Protein 2Y1E (pdb70)

B-factor: mean 16.72, std 7.5, range [6.02, 51.51]

Structure (mmCIF, N/CA/C/O backbone):
data_2Y1E
#
_entry.id   2Y1E
#
_cell.length_a   67.487
_cell.length_b   64.754
_cell.length_c   86.005
_cell.angle_alpha   90.00
_cell.angle_beta   101.97
_cell.angle_gamma   90.00
#
_symmetry.space_group_name_H-M   'P 1 21 1'
#
loop_
_entity.id
_entity.type
_entity.pdbx_description
1 polymer '1-DEOXY-D-XYLULOSE 5-PHOSPHATE REDUCTOISOMERASE'
2 non-polymer 'MANGANESE (II) ION'
3 non-polymer 'SULFATE ION'
4 water water
#
loop_
_atom_site.group_PDB
_atom_site.id
_atom_site.type_symbol
_atom_site.label_atom_id
_atom_site.label_alt_id
_atom_site.label_comp_id
_atom_site.label_asym_id
_atom_site.label_entity_id
_atom_site.label_seq_id
_atom_site.pdbx_PDB_ins_code
_atom_site.Cartn_x
_atom_site.Cartn_y
_atom_site.Cartn_z
_atom_site.occupancy
_atom_site.B_iso_or_equiv
_atom_site.auth_seq_id
_atom_site.auth_comp_id
_atom_site.auth_asym_id
_atom_site.auth_atom_id
_atom_site.pdbx_PDB_model_num
ATOM 1 N N . GLY A 1 20 ? 11.927 30.058 10.313 1.00 26.13 11 GLY A N 1
ATOM 2 C CA . GLY A 1 20 ? 13.157 29.499 9.680 1.00 25.60 11 GLY A CA 1
ATOM 3 C C . GLY A 1 20 ? 12.973 28.071 9.193 1.00 25.26 11 GLY A C 1
ATOM 4 O O . GLY A 1 20 ? 13.564 27.135 9.739 1.00 25.64 11 GLY A O 1
ATOM 5 N N . ARG A 1 21 ? 12.153 27.909 8.158 1.00 24.52 12 ARG A N 1
ATOM 6 C CA . ARG A 1 21 ? 11.870 26.598 7.573 1.00 23.59 12 ARG A CA 1
ATOM 7 C C . ARG A 1 21 ? 13.074 26.099 6.784 1.00 22.41 12 ARG A C 1
ATOM 8 O O . ARG A 1 21 ? 13.812 26.895 6.193 1.00 22.55 12 ARG A O 1
ATOM 16 N N . LEU A 1 22 ? 13.277 24.785 6.778 1.00 20.47 13 LEU A N 1
ATOM 17 C CA . LEU A 1 22 ? 14.296 24.190 5.919 1.00 19.03 13 LEU A CA 1
ATOM 18 C C . LEU A 1 22 ? 13.817 24.169 4.467 1.00 17.93 13 LEU A C 1
ATOM 19 O O . LEU A 1 22 ? 12.715 23.699 4.174 1.00 17.90 13 LEU A O 1
ATOM 24 N N . ARG A 1 23 ? 14.644 24.704 3.574 1.00 16.98 14 ARG A N 1
ATOM 25 C CA . ARG A 1 23 ? 14.355 24.715 2.142 1.00 15.89 14 ARG A CA 1
ATOM 26 C C . ARG A 1 23 ? 14.798 23.387 1.534 1.00 14.96 14 ARG A C 1
ATOM 27 O O . ARG A 1 23 ? 15.971 23.027 1.625 1.00 14.65 14 ARG A O 1
ATOM 35 N N . VAL A 1 24 ? 13.858 22.682 0.910 1.00 13.75 15 VAL A N 1
ATOM 36 C CA . VAL A 1 24 ? 14.087 21.316 0.427 1.00 13.08 15 VAL A CA 1
ATOM 37 C C . VAL A 1 24 ? 13.928 21.207 -1.091 1.00 12.69 15 VAL A C 1
ATOM 38 O O . VAL A 1 24 ? 12.903 21.608 -1.648 1.00 12.33 15 VAL A O 1
ATOM 42 N N . VAL A 1 25 ? 14.944 20.658 -1.753 1.00 11.68 16 VAL A N 1
ATOM 43 C CA . VAL A 1 25 ? 14.838 20.306 -3.168 1.00 11.42 16 VAL A CA 1
ATOM 44 C C . VAL A 1 25 ? 14.515 18.820 -3.230 1.00 11.41 16 VAL A C 1
ATOM 45 O O . VAL A 1 25 ? 15.224 18.017 -2.629 1.00 11.58 16 VAL A O 1
ATOM 49 N N . VAL A 1 26 ? 13.435 18.466 -3.924 1.00 11.19 17 VAL A N 1
ATOM 50 C CA . VAL A 1 26 ? 13.033 17.067 -4.071 1.00 11.45 17 VAL A CA 1
ATOM 51 C C . VAL A 1 26 ? 13.312 16.569 -5.492 1.00 11.56 17 VAL A C 1
ATOM 52 O O . VAL A 1 26 ? 12.676 17.010 -6.454 1.00 11.67 17 VAL A O 1
ATOM 56 N N . LEU A 1 27 ? 14.269 15.650 -5.607 1.00 11.51 18 LEU A N 1
ATOM 57 C CA . LEU A 1 27 ? 14.624 15.032 -6.884 1.00 11.73 18 LEU A CA 1
ATOM 58 C C . LEU A 1 27 ? 13.937 13.674 -7.003 1.00 11.90 18 LEU A C 1
ATOM 59 O O . LEU A 1 27 ? 14.024 12.846 -6.094 1.00 11.68 18 LEU A O 1
ATOM 64 N N . GLY A 1 28 ? 13.256 13.452 -8.126 1.00 12.42 19 GLY A N 1
ATOM 65 C CA . GLY A 1 28 ? 12.423 12.265 -8.308 1.00 13.18 19 GLY A CA 1
ATOM 66 C C . GLY A 1 28 ? 11.110 12.456 -7.568 1.00 13.86 19 GLY A C 1
ATOM 67 O O . GLY A 1 28 ? 10.668 11.579 -6.827 1.00 13.96 19 GLY A O 1
ATOM 68 N N . SER A 1 29 ? 10.490 13.617 -7.773 1.00 14.60 20 SER A N 1
ATOM 69 C CA . SER A 1 29 ? 9.334 14.035 -6.975 1.00 15.46 20 SER A CA 1
ATOM 70 C C . SER A 1 29 ? 8.063 13.222 -7.220 1.00 15.97 20 SER A C 1
ATOM 71 O O . SER A 1 29 ? 7.220 13.105 -6.331 1.00 16.39 20 SER A O 1
ATOM 74 N N . THR A 1 30 ? 7.938 12.652 -8.418 1.00 16.50 21 THR A N 1
ATOM 75 C CA . THR A 1 30 ? 6.704 11.977 -8.822 1.00 17.12 21 THR A CA 1
ATOM 76 C C . THR A 1 30 ? 6.675 10.483 -8.469 1.00 16.93 21 THR A C 1
ATOM 77 O O . THR A 1 30 ? 5.645 9.819 -8.648 1.00 17.41 21 THR A O 1
ATOM 81 N N . GLY A 1 31 ? 7.798 9.965 -7.965 1.00 16.88 22 GLY A N 1
ATOM 82 C CA . GLY A 1 31 ? 7.885 8.575 -7.517 1.00 16.63 22 GLY A CA 1
ATOM 83 C C . GLY A 1 31 ? 7.330 8.400 -6.112 1.00 16.40 22 GLY A C 1
ATOM 84 O O . GLY A 1 31 ? 6.861 9.358 -5.502 1.00 16.00 22 GLY A O 1
ATOM 85 N N . SER A 1 32 ? 7.389 7.173 -5.599 1.00 16.48 23 SER A N 1
ATOM 86 C CA . SER A 1 32 ? 6.820 6.846 -4.288 1.00 16.57 23 SER A CA 1
ATOM 87 C C . SER A 1 32 ? 7.453 7.632 -3.133 1.00 15.99 23 SER A C 1
ATOM 88 O O . SER A 1 32 ? 6.737 8.208 -2.306 1.00 15.84 23 SER A O 1
ATOM 91 N N . ILE A 1 33 ? 8.786 7.664 -3.083 1.00 15.24 24 ILE A N 1
ATOM 92 C CA . ILE A 1 33 ? 9.497 8.411 -2.038 1.00 14.69 24 ILE A CA 1
ATOM 93 C C . ILE A 1 33 ? 9.255 9.918 -2.178 1.00 14.41 24 ILE A C 1
ATOM 94 O O . ILE A 1 33 ? 8.987 10.607 -1.187 1.00 13.98 24 ILE A O 1
ATOM 99 N N . GLY A 1 34 ? 9.343 10.415 -3.412 1.00 14.23 25 GLY A N 1
ATOM 100 C CA . GLY A 1 34 ? 9.090 11.822 -3.711 1.00 14.47 25 GLY A CA 1
ATOM 101 C C . GLY A 1 34 ? 7.733 12.307 -3.240 1.00 14.59 25 GLY A C 1
ATOM 102 O O . GLY A 1 34 ? 7.632 13.354 -2.593 1.00 14.82 25 GLY A O 1
ATOM 103 N N . THR A 1 35 ? 6.687 11.547 -3.556 1.00 14.86 26 THR A N 1
ATOM 104 C CA . THR A 1 35 ? 5.328 11.939 -3.178 1.00 15.55 26 THR A CA 1
ATOM 105 C C . THR A 1 35 ? 5.146 11.885 -1.658 1.00 15.12 26 THR A C 1
ATOM 106 O O . THR A 1 35 ? 4.531 12.779 -1.066 1.00 15.06 26 THR A O 1
ATOM 110 N N . GLN A 1 36 ? 5.707 10.854 -1.032 1.00 15.14 27 GLN A N 1
ATOM 111 C CA . GLN A 1 36 ? 5.645 10.730 0.429 1.00 15.23 27 GLN A CA 1
ATOM 112 C C . GLN A 1 36 ? 6.375 11.877 1.119 1.00 14.55 27 GLN A C 1
ATOM 113 O O . GLN A 1 36 ? 5.905 12.398 2.134 1.00 14.41 27 GLN A O 1
ATOM 119 N N . ALA A 1 37 ? 7.516 12.277 0.556 1.00 14.07 28 ALA A N 1
ATOM 120 C CA . ALA A 1 37 ? 8.276 13.420 1.056 1.00 13.98 28 ALA A CA 1
ATOM 121 C C . ALA A 1 37 ? 7.466 14.709 0.983 1.00 14.29 28 ALA A C 1
ATOM 122 O O . ALA A 1 37 ? 7.446 15.488 1.933 1.00 13.96 28 ALA A O 1
ATOM 124 N N . LEU A 1 38 ? 6.799 14.930 -0.149 1.00 14.82 29 LEU A N 1
ATOM 125 C CA . LEU A 1 38 ? 5.969 16.125 -0.316 1.00 15.35 29 LEU A CA 1
ATOM 126 C C . LEU A 1 38 ? 4.816 16.147 0.682 1.00 15.49 29 LEU A C 1
ATOM 127 O O . LEU A 1 38 ? 4.428 17.217 1.159 1.00 15.44 29 LEU A O 1
ATOM 132 N N . GLN A 1 39 ? 4.290 14.967 1.004 1.00 15.66 30 GLN A N 1
ATOM 133 C CA . GLN A 1 39 ? 3.234 14.840 2.012 1.00 16.32 30 GLN A CA 1
ATOM 134 C C . GLN A 1 39 ? 3.743 15.199 3.411 1.00 15.76 30 GLN A C 1
ATOM 135 O O . GLN A 1 39 ? 3.076 15.925 4.144 1.00 15.70 30 GLN A O 1
ATOM 141 N N . VAL A 1 40 ? 4.930 14.710 3.771 1.00 15.19 31 VAL A N 1
ATOM 142 C CA . VAL A 1 40 ? 5.536 15.067 5.060 1.00 14.89 31 VAL A CA 1
ATOM 143 C C . VAL A 1 40 ? 5.760 16.579 5.159 1.00 14.98 31 VAL A C 1
ATOM 144 O O . VAL A 1 40 ? 5.480 17.193 6.193 1.00 14.81 31 VAL A O 1
ATOM 148 N N . ILE A 1 41 ? 6.238 17.176 4.069 1.00 15.14 32 ILE A N 1
ATOM 149 C CA . ILE A 1 41 ? 6.502 18.611 4.024 1.00 15.50 32 ILE A CA 1
ATOM 150 C C . ILE A 1 41 ? 5.204 19.427 4.141 1.00 15.96 32 ILE A C 1
ATOM 151 O O . ILE A 1 41 ? 5.157 20.425 4.870 1.00 16.14 32 ILE A O 1
ATOM 156 N N . ALA A 1 42 ? 4.164 18.980 3.441 1.00 16.59 33 ALA A N 1
ATOM 157 C CA . ALA A 1 42 ? 2.853 19.640 3.477 1.00 17.36 33 ALA A CA 1
ATOM 158 C C . ALA A 1 42 ? 2.217 19.578 4.865 1.00 17.75 33 ALA A C 1
ATOM 159 O O . ALA A 1 42 ? 1.516 20.509 5.273 1.00 18.16 33 ALA A O 1
ATOM 161 N N . ASP A 1 43 ? 2.475 18.486 5.582 1.00 17.83 34 ASP A N 1
ATOM 162 C CA . ASP A 1 43 ? 1.974 18.306 6.948 1.00 18.28 34 ASP A CA 1
ATOM 163 C C . ASP A 1 43 ? 2.796 19.100 7.966 1.00 18.07 34 ASP A C 1
ATOM 164 O O . ASP A 1 43 ? 2.378 19.268 9.114 1.00 18.04 34 ASP A O 1
ATOM 169 N N . ASN A 1 44 ? 3.962 19.588 7.543 1.00 17.84 35 ASN A N 1
ATOM 170 C CA . ASN A 1 44 ? 4.890 20.275 8.439 1.00 18.26 35 ASN A CA 1
ATOM 171 C C . ASN A 1 44 ? 5.441 21.596 7.891 1.00 18.73 35 ASN A C 1
ATOM 172 O O . ASN A 1 44 ? 6.654 21.764 7.789 1.00 18.61 35 ASN A O 1
ATOM 177 N N . PRO A 1 45 ? 4.546 22.558 7.578 1.00 19.30 36 PRO A N 1
ATOM 178 C CA . PRO A 1 45 ? 4.951 23.834 6.972 1.00 19.88 36 PRO A CA 1
ATOM 179 C C . PRO A 1 45 ? 5.870 24.703 7.837 1.00 20.28 36 PRO A C 1
ATOM 180 O O . PRO A 1 45 ? 6.640 25.493 7.293 1.00 20.66 36 PRO A O 1
ATOM 184 N N . ASP A 1 46 ? 5.797 24.565 9.159 1.00 20.79 37 ASP A N 1
ATOM 185 C CA . ASP A 1 46 ? 6.691 25.308 10.050 1.00 21.09 37 ASP A CA 1
ATOM 186 C C . ASP A 1 46 ? 8.143 24.843 9.954 1.00 20.59 37 ASP A C 1
ATOM 187 O O . ASP A 1 46 ? 9.064 25.603 10.265 1.00 20.89 37 ASP A O 1
ATOM 192 N N . ARG A 1 47 ? 8.336 23.601 9.512 1.00 19.73 38 ARG A N 1
ATOM 193 C CA . ARG A 1 47 ? 9.655 22.971 9.501 1.00 19.03 38 ARG A CA 1
ATOM 194 C C . ARG A 1 47 ? 10.280 22.884 8.103 1.00 18.30 38 ARG A C 1
ATOM 195 O O . ARG A 1 47 ? 11.500 23.009 7.955 1.00 18.31 38 ARG A O 1
ATOM 203 N N . PHE A 1 48 ? 9.441 22.691 7.086 1.00 17.62 39 PHE A N 1
ATOM 204 C CA . PHE A 1 48 ? 9.917 22.431 5.728 1.00 17.04 39 PHE A CA 1
ATOM 205 C C . PHE A 1 48 ? 9.216 23.290 4.685 1.00 17.12 39 PHE A C 1
ATOM 206 O O . PHE A 1 48 ? 8.039 23.603 4.829 1.00 16.63 39 PHE A O 1
ATOM 214 N N . GLU A 1 49 ? 9.950 23.629 3.626 1.00 17.05 40 GLU A N 1
ATOM 215 C CA . GLU A 1 49 ? 9.404 24.319 2.454 1.00 17.86 40 GLU A CA 1
ATOM 216 C C . GLU A 1 49 ? 10.041 23.738 1.190 1.00 17.09 40 GLU A C 1
ATOM 217 O O . GLU A 1 49 ? 11.265 23.643 1.113 1.00 17.17 40 GLU A O 1
ATOM 223 N N . VAL A 1 50 ? 9.215 23.352 0.216 1.00 16.76 41 VAL A N 1
ATOM 224 C CA . VAL A 1 50 ? 9.713 22.866 -1.082 1.00 16.39 41 VAL A CA 1
ATOM 225 C C . VAL A 1 50 ? 10.202 24.058 -1.906 1.00 16.24 41 VAL A C 1
ATOM 226 O O . VAL A 1 50 ? 9.489 25.056 -2.047 1.00 15.92 41 VAL A O 1
ATOM 230 N N . VAL A 1 51 ? 11.425 23.965 -2.425 1.00 15.54 42 VAL A N 1
ATOM 231 C CA . VAL A 1 51 ? 11.980 25.036 -3.264 1.00 15.08 42 VAL A CA 1
ATOM 232 C C . VAL A 1 51 ? 12.429 24.555 -4.651 1.00 14.96 42 VAL A C 1
ATOM 233 O O . VAL A 1 51 ? 12.870 25.354 -5.478 1.00 15.16 42 VAL A O 1
ATOM 237 N N . GLY A 1 52 ? 12.310 23.255 -4.900 1.00 14.92 43 GLY A N 1
ATOM 238 C CA . GLY A 1 52 ? 12.715 22.678 -6.182 1.00 14.45 43 GLY A CA 1
ATOM 239 C C . GLY A 1 52 ? 12.175 21.281 -6.377 1.00 14.45 43 GLY A C 1
ATOM 240 O O . GLY A 1 52 ? 12.084 20.509 -5.429 1.00 14.05 43 GLY A O 1
ATOM 241 N N . LEU A 1 53 ? 11.814 20.968 -7.618 1.00 14.58 44 LEU A N 1
ATOM 242 C CA . LEU A 1 53 ? 11.325 19.650 -7.992 1.00 14.81 44 LEU A CA 1
ATOM 243 C C . LEU A 1 53 ? 12.061 19.152 -9.226 1.00 15.23 44 LEU A C 1
ATOM 244 O O . LEU A 1 53 ? 12.329 19.923 -10.148 1.00 15.16 44 LEU A O 1
ATOM 249 N N . ALA A 1 54 ? 12.388 17.864 -9.239 1.00 15.52 45 ALA A N 1
ATOM 250 C CA . ALA A 1 54 ? 12.908 17.228 -10.447 1.00 15.89 45 ALA A CA 1
ATOM 251 C C . ALA A 1 54 ? 12.194 15.914 -10.714 1.00 16.65 45 ALA A C 1
ATOM 252 O O . ALA A 1 54 ? 11.959 15.122 -9.794 1.00 16.02 45 ALA A O 1
ATOM 254 N N . ALA A 1 55 ? 11.853 15.687 -11.981 1.00 17.33 46 ALA A N 1
ATOM 255 C CA . ALA A 1 55 ? 11.198 14.455 -12.401 1.00 18.73 46 ALA A CA 1
ATOM 256 C C . ALA A 1 55 ? 11.724 13.990 -13.761 1.00 19.61 46 ALA A C 1
ATOM 257 O O . ALA A 1 55 ? 12.310 14.778 -14.507 1.00 19.74 46 ALA A O 1
ATOM 259 N N . GLY A 1 56 ? 11.532 12.707 -14.064 1.00 20.75 47 GLY A N 1
ATOM 260 C CA . GLY A 1 56 ? 11.994 12.117 -15.320 1.00 21.97 47 GLY A CA 1
ATOM 261 C C . GLY A 1 56 ? 11.174 12.526 -16.533 1.00 23.02 47 GLY A C 1
ATOM 262 O O . GLY A 1 56 ? 11.725 12.735 -17.620 1.00 23.46 47 GLY A O 1
ATOM 263 N N . GLY A 1 57 ? 9.858 12.626 -16.352 1.00 23.64 48 GLY A N 1
ATOM 264 C CA . GLY A 1 57 ? 8.950 13.024 -17.431 1.00 24.59 48 GLY A CA 1
ATOM 265 C C . GLY A 1 57 ? 7.907 11.989 -17.822 1.00 25.23 48 GLY A C 1
ATOM 266 O O . GLY A 1 57 ? 7.183 12.173 -18.803 1.00 25.52 48 GLY A O 1
ATOM 267 N N . ALA A 1 58 ? 7.821 10.903 -17.057 1.00 25.64 49 ALA A N 1
ATOM 268 C CA . ALA A 1 58 ? 6.871 9.827 -17.346 1.00 26.19 49 ALA A CA 1
ATOM 269 C C . ALA A 1 58 ? 5.525 10.011 -16.640 1.00 26.33 49 ALA A C 1
ATOM 270 O O . ALA A 1 58 ? 4.525 9.398 -17.031 1.00 26.85 49 ALA A O 1
ATOM 272 N N . HIS A 1 59 ? 5.504 10.858 -15.611 1.00 26.26 50 HIS A N 1
ATOM 273 C CA . HIS A 1 59 ? 4.293 11.115 -14.829 1.00 26.22 50 HIS A CA 1
ATOM 274 C C . HIS A 1 59 ? 3.981 12.610 -14.758 1.00 25.85 50 HIS A C 1
ATOM 275 O O . HIS A 1 59 ? 3.993 13.215 -13.682 1.00 25.84 50 HIS A O 1
ATOM 282 N N . LEU A 1 60 ? 3.683 13.192 -15.916 1.00 25.60 51 LEU A N 1
ATOM 283 C CA . LEU A 1 60 ? 3.446 14.632 -16.029 1.00 25.19 51 LEU A CA 1
ATOM 284 C C . LEU A 1 60 ? 2.212 15.111 -15.272 1.00 25.03 51 LEU A C 1
ATOM 285 O O . LEU A 1 60 ? 2.208 16.223 -14.752 1.00 25.17 51 LEU A O 1
ATOM 290 N N . ASP A 1 61 ? 1.180 14.269 -15.210 1.00 24.99 52 ASP A N 1
ATOM 291 C CA . ASP A 1 61 ? -0.035 14.573 -14.444 1.00 24.81 52 ASP A CA 1
ATOM 292 C C . ASP A 1 61 ? 0.280 14.894 -12.978 1.00 24.05 52 ASP A C 1
ATOM 293 O O . ASP A 1 61 ? -0.188 15.900 -12.446 1.00 23.78 52 ASP A O 1
ATOM 298 N N . THR A 1 62 ? 1.093 14.045 -12.351 1.00 23.50 53 THR A N 1
ATOM 299 C CA . THR A 1 62 ? 1.521 14.237 -10.964 1.00 22.90 53 THR A CA 1
ATOM 300 C C . THR A 1 62 ? 2.364 15.503 -10.824 1.00 22.11 53 THR A C 1
ATOM 301 O O . THR A 1 62 ? 2.152 16.296 -9.907 1.00 21.81 53 THR A O 1
ATOM 305 N N . LEU A 1 63 ? 3.299 15.700 -11.754 1.00 21.65 54 LEU A N 1
ATOM 306 C CA . LEU A 1 63 ? 4.196 16.856 -11.717 1.00 21.11 54 LEU A CA 1
ATOM 307 C C . LEU A 1 63 ? 3.452 18.192 -11.775 1.00 20.72 54 LEU A C 1
ATOM 308 O O . LEU A 1 63 ? 3.773 19.113 -11.019 1.00 20.29 54 LEU A O 1
ATOM 313 N N . LEU A 1 64 ? 2.459 18.288 -12.662 1.00 20.46 55 LEU A N 1
ATOM 314 C CA . LEU A 1 64 ? 1.641 19.501 -12.788 1.00 20.53 55 LEU A CA 1
ATOM 315 C C . LEU A 1 64 ? 0.860 19.798 -11.502 1.00 20.40 55 LEU A C 1
ATOM 316 O O . LEU A 1 64 ? 0.753 20.954 -11.090 1.00 20.03 55 LEU A O 1
ATOM 321 N N . ARG A 1 65 ? 0.334 18.750 -10.873 1.00 20.67 56 ARG A N 1
ATOM 322 C CA . ARG A 1 65 ? -0.354 18.884 -9.590 1.00 21.15 56 ARG A CA 1
ATOM 323 C C . ARG A 1 65 ? 0.604 19.361 -8.503 1.00 20.83 56 ARG A C 1
ATOM 324 O O . ARG A 1 65 ? 0.256 20.218 -7.693 1.00 20.83 56 ARG A O 1
ATOM 332 N N . GLN A 1 66 ? 1.821 18.819 -8.510 1.00 21.04 57 GLN A N 1
ATOM 333 C CA . GLN A 1 66 ? 2.839 19.204 -7.532 1.00 20.89 57 GLN A CA 1
ATOM 334 C C . GLN A 1 66 ? 3.233 20.671 -7.679 1.00 20.77 57 GLN A C 1
ATOM 335 O O . GLN A 1 66 ? 3.359 21.384 -6.684 1.00 20.48 57 GLN A O 1
ATOM 341 N N . ARG A 1 67 ? 3.398 21.126 -8.923 1.00 20.86 58 ARG A N 1
ATOM 342 C CA . ARG A 1 67 ? 3.662 22.540 -9.194 1.00 21.05 58 ARG A CA 1
ATOM 343 C C . ARG A 1 67 ? 2.537 23.430 -8.653 1.00 21.17 58 ARG A C 1
ATOM 344 O O . ARG A 1 67 ? 2.801 24.439 -8.004 1.00 20.99 58 ARG A O 1
ATOM 352 N N . ALA A 1 68 ? 1.293 23.033 -8.920 1.00 21.38 59 ALA A N 1
ATOM 353 C CA . ALA A 1 68 ? 0.112 23.785 -8.500 1.00 21.75 59 ALA A CA 1
ATOM 354 C C . ALA A 1 68 ? -0.004 23.875 -6.977 1.00 22.14 59 ALA A C 1
ATOM 355 O O . ALA A 1 68 ? -0.233 24.954 -6.427 1.00 22.33 59 ALA A O 1
ATOM 357 N N . GLN A 1 69 ? 0.179 22.737 -6.312 1.00 22.40 60 GLN A N 1
ATOM 358 C CA . GLN A 1 69 ? 0.012 22.637 -4.857 1.00 22.69 60 GLN A CA 1
ATOM 359 C C . GLN A 1 69 ? 1.137 23.292 -4.058 1.00 22.55 60 GLN A C 1
ATOM 360 O O . GLN A 1 69 ? 0.880 23.973 -3.061 1.00 22.79 60 GLN A O 1
ATOM 366 N N . THR A 1 70 ? 2.379 23.095 -4.497 1.00 22.12 61 THR A N 1
ATOM 367 C CA . THR A 1 70 ? 3.537 23.668 -3.810 1.00 21.86 61 THR A CA 1
ATOM 368 C C . THR A 1 70 ? 3.826 25.105 -4.245 1.00 21.84 61 THR A C 1
ATOM 369 O O . THR A 1 70 ? 4.510 25.849 -3.538 1.00 22.08 61 THR A O 1
ATOM 373 N N . GLY A 1 71 ? 3.315 25.489 -5.415 1.00 21.77 62 GLY A N 1
ATOM 374 C CA . GLY A 1 71 ? 3.602 26.802 -5.987 1.00 21.56 62 GLY A CA 1
ATOM 375 C C . GLY A 1 71 ? 5.023 26.909 -6.514 1.00 21.37 62 GLY A C 1
ATOM 376 O O . GLY A 1 71 ? 5.507 28.011 -6.792 1.00 21.67 62 GLY A O 1
ATOM 377 N N . VAL A 1 72 ? 5.688 25.760 -6.643 1.00 20.93 63 VAL A N 1
ATOM 378 C CA . VAL A 1 72 ? 7.068 25.696 -7.118 1.00 20.35 63 VAL A CA 1
ATOM 379 C C . VAL A 1 72 ? 7.114 25.531 -8.637 1.00 20.09 63 VAL A C 1
ATOM 380 O O . VAL A 1 72 ? 6.633 24.535 -9.181 1.00 20.00 63 VAL A O 1
ATOM 384 N N . THR A 1 73 ? 7.696 26.523 -9.304 1.00 20.21 64 THR A N 1
ATOM 385 C CA . THR A 1 73 ? 7.907 26.486 -10.753 1.00 20.08 64 THR A CA 1
ATOM 386 C C . THR A 1 73 ? 9.362 26.141 -11.070 1.00 19.91 64 THR A C 1
ATOM 387 O O . THR A 1 73 ? 9.711 25.863 -12.223 1.00 20.05 64 THR A O 1
ATOM 391 N N . ASN A 1 74 ? 10.198 26.144 -10.031 1.00 19.30 65 ASN A N 1
ATOM 392 C CA . ASN A 1 74 ? 11.609 25.780 -10.143 1.00 18.60 65 ASN A CA 1
ATOM 393 C C . ASN A 1 74 ? 11.748 24.271 -10.328 1.00 18.40 65 ASN A C 1
ATOM 394 O O . ASN A 1 74 ? 11.960 23.528 -9.359 1.00 17.72 65 ASN A O 1
ATOM 399 N N . ILE A 1 75 ? 11.614 23.831 -11.578 1.00 17.87 66 ILE A N 1
ATOM 400 C CA . ILE A 1 75 ? 11.445 22.418 -11.907 1.00 17.72 66 ILE A CA 1
ATOM 401 C C . ILE A 1 75 ? 12.416 21.927 -12.987 1.00 17.83 66 ILE A C 1
ATOM 402 O O . ILE A 1 75 ? 12.681 22.630 -13.964 1.00 17.27 66 ILE A O 1
ATOM 407 N N . ALA A 1 76 ? 12.937 20.714 -12.797 1.00 17.85 67 ALA A N 1
ATOM 408 C CA . ALA A 1 76 ? 13.760 20.041 -13.799 1.00 18.26 67 ALA A CA 1
ATOM 409 C C . ALA A 1 76 ? 13.041 18.822 -14.380 1.00 18.67 67 ALA A C 1
ATOM 410 O O . ALA A 1 76 ? 12.480 18.010 -13.642 1.00 18.55 67 ALA A O 1
ATOM 412 N N . VAL A 1 77 ? 13.047 18.705 -15.706 1.00 19.20 68 VAL A N 1
ATOM 413 C CA . VAL A 1 77 ? 12.460 17.549 -16.387 1.00 20.06 68 VAL A CA 1
ATOM 414 C C . VAL A 1 77 ? 13.523 16.919 -17.290 1.00 20.93 68 VAL A C 1
ATOM 415 O O . VAL A 1 77 ? 14.080 17.594 -18.148 1.00 20.89 68 VAL A O 1
ATOM 419 N N . ALA A 1 78 ? 13.800 15.633 -17.076 1.00 22.29 69 ALA A N 1
ATOM 420 C CA . ALA A 1 78 ? 14.887 14.931 -17.772 1.00 23.45 69 ALA A CA 1
ATOM 421 C C . ALA A 1 78 ? 14.631 14.728 -19.268 1.00 24.33 69 ALA A C 1
ATOM 422 O O . ALA A 1 78 ? 15.538 14.899 -20.086 1.00 24.72 69 ALA A O 1
ATOM 424 N N . ASP A 1 79 ? 13.402 14.364 -19.619 1.00 25.28 70 ASP A N 1
ATOM 425 C CA . ASP A 1 79 ? 13.037 14.141 -21.017 1.00 26.15 70 ASP A CA 1
ATOM 426 C C . ASP A 1 79 ? 12.655 15.450 -21.718 1.00 26.42 70 ASP A C 1
ATOM 427 O O . ASP A 1 79 ? 11.728 16.144 -21.295 1.00 26.33 70 ASP A O 1
ATOM 432 N N . GLU A 1 80 ? 13.379 15.776 -22.789 1.00 27.00 71 GLU A N 1
ATOM 433 C CA . GLU A 1 80 ? 13.186 17.028 -23.534 1.00 27.53 71 GLU A CA 1
ATOM 434 C C . GLU A 1 80 ? 11.797 17.172 -24.166 1.00 27.53 71 GLU A C 1
ATOM 435 O O . GLU A 1 80 ? 11.221 18.261 -24.176 1.00 27.16 71 GLU A O 1
ATOM 441 N N . HIS A 1 81 ? 11.279 16.068 -24.699 1.00 27.94 72 HIS A N 1
ATOM 442 C CA . HIS A 1 81 ? 9.937 16.029 -25.272 1.00 28.29 72 HIS A CA 1
ATOM 443 C C . HIS A 1 81 ? 8.878 16.264 -24.191 1.00 28.13 72 HIS A C 1
ATOM 444 O O . HIS A 1 81 ? 7.935 17.030 -24.392 1.00 28.26 72 HIS A O 1
ATOM 451 N N . ALA A 1 82 ? 9.052 15.615 -23.041 1.00 27.95 73 ALA A N 1
ATOM 452 C CA . ALA A 1 82 ? 8.147 15.789 -21.904 1.00 27.75 73 ALA A CA 1
ATOM 453 C C . ALA A 1 82 ? 8.173 17.220 -21.369 1.00 27.63 73 ALA A C 1
ATOM 454 O O . ALA A 1 82 ? 7.127 17.777 -21.040 1.00 27.52 73 ALA A O 1
ATOM 456 N N . ALA A 1 83 ? 9.367 17.809 -21.292 1.00 27.60 74 ALA A N 1
ATOM 457 C CA . ALA A 1 83 ? 9.536 19.191 -20.842 1.00 27.79 74 ALA A CA 1
ATOM 458 C C . ALA A 1 83 ? 8.876 20.174 -21.806 1.00 28.28 74 ALA A C 1
ATOM 459 O O . ALA A 1 83 ? 8.282 21.169 -21.380 1.00 27.85 74 ALA A O 1
ATOM 461 N N . GLN A 1 84 ? 8.997 19.877 -23.100 1.00 29.04 75 GLN A N 1
ATOM 462 C CA . GLN A 1 84 ? 8.354 20.646 -24.163 1.00 30.01 75 GLN A CA 1
ATOM 463 C C . GLN A 1 84 ? 6.842 20.562 -23.998 1.00 30.23 75 GLN A C 1
ATOM 464 O O . GLN A 1 84 ? 6.163 21.591 -23.927 1.00 30.51 75 GLN A O 1
ATOM 470 N N . ARG A 1 85 ? 6.336 19.328 -23.910 1.00 30.55 76 ARG A N 1
ATOM 471 C CA . ARG A 1 85 ? 4.908 19.051 -23.733 1.00 30.79 76 ARG A CA 1
ATOM 472 C C . ARG A 1 85 ? 4.312 19.788 -22.542 1.00 30.58 76 ARG A C 1
ATOM 473 O O . ARG A 1 85 ? 3.171 20.249 -22.604 1.00 30.81 76 ARG A O 1
ATOM 481 N N . VAL A 1 86 ? 5.089 19.888 -21.465 1.00 30.44 77 VAL A N 1
ATOM 482 C CA . VAL A 1 86 ? 4.681 20.621 -20.273 1.00 30.14 77 VAL A CA 1
ATOM 483 C C . VAL A 1 86 ? 4.682 22.129 -20.556 1.00 30.12 77 VAL A C 1
ATOM 484 O O . VAL A 1 86 ? 3.614 22.721 -20.740 1.00 30.13 77 VAL A O 1
ATOM 488 N N . GLY A 1 87 ? 5.867 22.736 -20.610 1.00 29.73 78 GLY A N 1
ATOM 489 C CA . GLY A 1 87 ? 6.005 24.180 -20.812 1.00 29.26 78 GLY A CA 1
ATOM 490 C C . GLY A 1 87 ? 6.476 24.931 -19.579 1.00 28.80 78 GLY A C 1
ATOM 491 O O . GLY A 1 87 ? 6.153 24.552 -18.449 1.00 28.91 78 GLY A O 1
ATOM 492 N N . ASP A 1 88 ? 7.249 25.997 -19.805 1.00 28.31 79 ASP A N 1
ATOM 493 C CA . ASP A 1 88 ? 7.767 26.879 -18.744 1.00 27.76 79 ASP A CA 1
ATOM 494 C C . ASP A 1 88 ? 8.749 26.180 -17.783 1.00 26.78 79 ASP A C 1
ATOM 495 O O . ASP A 1 88 ? 8.981 26.652 -16.665 1.00 26.98 79 ASP A O 1
ATOM 500 N N . ILE A 1 89 ? 9.323 25.063 -18.231 1.00 25.84 80 ILE A N 1
ATOM 501 C CA . ILE A 1 89 ? 10.279 24.292 -17.427 1.00 24.68 80 ILE A CA 1
ATOM 502 C C . ILE A 1 89 ? 11.679 24.899 -17.562 1.00 24.23 80 ILE A C 1
ATOM 503 O O . ILE A 1 89 ? 12.252 24.889 -18.657 1.00 24.14 80 ILE A O 1
ATOM 508 N N . PRO A 1 90 ? 12.226 25.446 -16.458 1.00 23.56 81 PRO A N 1
ATOM 509 C CA . PRO A 1 90 ? 13.525 26.128 -16.533 1.00 23.19 81 PRO A CA 1
ATOM 510 C C . PRO A 1 90 ? 14.722 25.198 -16.786 1.00 22.87 81 PRO A C 1
ATOM 511 O O . PRO A 1 90 ? 15.712 25.630 -17.383 1.00 22.75 81 PRO A O 1
ATOM 515 N N . TYR A 1 91 ? 14.628 23.943 -16.350 1.00 22.38 82 TYR A N 1
ATOM 516 C CA . TYR A 1 91 ? 15.717 22.978 -16.538 1.00 22.09 82 TYR A CA 1
ATOM 517 C C . TYR A 1 91 ? 15.233 21.739 -17.269 1.00 22.20 82 TYR A C 1
ATOM 518 O O . TYR A 1 91 ? 14.357 21.024 -16.783 1.00 21.79 82 TYR A O 1
ATOM 527 N N . HIS A 1 92 ? 15.813 21.482 -18.439 1.00 22.50 83 HIS A N 1
ATOM 528 C CA . HIS A 1 92 ? 15.392 20.349 -19.258 1.00 23.30 83 HIS A CA 1
ATOM 529 C C . HIS A 1 92 ? 16.558 19.656 -19.956 1.00 23.69 83 HIS A C 1
ATOM 530 O O . HIS A 1 92 ? 17.525 20.304 -20.352 1.00 23.76 83 HIS A O 1
ATOM 537 N N . GLY A 1 93 ? 16.458 18.335 -20.090 1.00 24.19 84 GLY A N 1
ATOM 538 C CA . GLY A 1 93 ? 17.555 17.525 -20.626 1.00 24.81 84 GLY A CA 1
ATOM 539 C C . GLY A 1 93 ? 18.156 16.614 -19.571 1.00 25.09 84 GLY A C 1
ATOM 540 O O . GLY A 1 93 ? 17.723 16.617 -18.417 1.00 25.40 84 GLY A O 1
ATOM 541 N N . SER A 1 94 ? 19.161 15.834 -19.959 1.00 25.16 85 SER A N 1
ATOM 542 C CA . SER A 1 94 ? 19.719 14.809 -19.072 1.00 25.03 85 SER A CA 1
ATOM 543 C C . SER A 1 94 ? 20.443 15.363 -17.843 1.00 24.44 85 SER A C 1
ATOM 544 O O . SER A 1 94 ? 20.493 14.704 -16.800 1.00 24.80 85 SER A O 1
ATOM 547 N N . ASP A 1 95 ? 20.993 16.570 -17.971 1.00 23.43 86 ASP A N 1
ATOM 548 C CA . ASP A 1 95 ? 21.697 17.230 -16.869 1.00 22.58 86 ASP A CA 1
ATOM 549 C C . ASP A 1 95 ? 20.792 18.174 -16.065 1.00 21.43 86 ASP A C 1
ATOM 550 O O . ASP A 1 95 ? 21.273 18.928 -15.216 1.00 20.78 86 ASP A O 1
ATOM 555 N N . ALA A 1 96 ? 19.487 18.117 -16.334 1.00 20.24 87 ALA A N 1
ATOM 556 C CA . ALA A 1 96 ? 18.517 19.039 -15.734 1.00 19.23 87 ALA A CA 1
ATOM 557 C C . ALA A 1 96 ? 18.542 19.042 -14.205 1.00 18.40 87 ALA A C 1
ATOM 558 O O . ALA A 1 96 ? 18.652 20.101 -13.591 1.00 18.23 87 ALA A O 1
ATOM 560 N N . ALA A 1 97 ? 18.447 17.857 -13.605 1.00 17.73 88 ALA A N 1
ATOM 561 C CA . ALA A 1 97 ? 18.399 17.729 -12.149 1.00 16.91 88 ALA A CA 1
ATOM 562 C C . ALA A 1 97 ? 19.669 18.281 -11.506 1.00 16.79 88 ALA A C 1
ATOM 563 O O . ALA A 1 97 ? 19.611 18.965 -10.481 1.00 16.47 88 ALA A O 1
ATOM 565 N N . THR A 1 98 ? 20.809 17.990 -12.125 1.00 16.29 89 THR A N 1
ATOM 566 C CA . THR A 1 98 ? 22.100 18.471 -11.641 1.00 16.29 89 THR A CA 1
ATOM 567 C C . THR A 1 98 ? 22.169 20.000 -11.652 1.00 16.18 89 THR A C 1
ATOM 568 O O . THR A 1 98 ? 22.608 20.611 -10.680 1.00 16.32 89 THR A O 1
ATOM 572 N N . ARG A 1 99 ? 21.722 20.612 -12.746 1.00 16.12 90 ARG A N 1
ATOM 573 C CA . ARG A 1 99 ? 21.753 22.069 -12.869 1.00 16.46 90 ARG A CA 1
ATOM 574 C C . ARG A 1 99 ? 20.791 22.753 -11.894 1.00 15.95 90 ARG A C 1
ATOM 575 O O . ARG A 1 99 ? 21.123 23.792 -11.329 1.00 15.97 90 ARG A O 1
ATOM 583 N N . LEU A 1 100 ? 19.620 22.150 -11.684 1.00 15.74 91 LEU A N 1
ATOM 584 C CA . LEU A 1 100 ? 18.674 22.598 -10.657 1.00 15.92 91 LEU A CA 1
ATOM 585 C C . LEU A 1 100 ? 19.354 22.660 -9.286 1.00 15.74 91 LEU A C 1
ATOM 586 O O . LEU A 1 100 ? 19.289 23.678 -8.599 1.00 15.58 91 LEU A O 1
ATOM 591 N N . VAL A 1 101 ? 20.031 21.577 -8.909 1.00 15.52 92 VAL A N 1
ATOM 592 C CA . VAL A 1 101 ? 20.731 21.511 -7.622 1.00 15.75 92 VAL A CA 1
ATOM 593 C C . VAL A 1 101 ? 21.829 22.582 -7.525 1.00 16.38 92 VAL A C 1
ATOM 594 O O . VAL A 1 101 ? 21.939 23.277 -6.516 1.00 16.45 92 VAL A O 1
ATOM 598 N N . GLU A 1 102 ? 22.613 22.716 -8.590 1.00 17.05 93 GLU A N 1
ATOM 599 C CA . GLU A 1 102 ? 23.712 23.680 -8.653 1.00 18.15 93 GLU A CA 1
ATOM 600 C C . GLU A 1 102 ? 23.269 25.138 -8.502 1.00 18.88 93 GLU A C 1
ATOM 601 O O . GLU A 1 102 ? 24.011 25.965 -7.969 1.00 19.21 93 GLU A O 1
ATOM 607 N N . GLN A 1 103 ? 22.056 25.441 -8.955 1.00 19.50 94 GLN A N 1
ATOM 608 C CA . GLN A 1 103 ? 21.591 26.825 -9.044 1.00 20.34 94 GLN A CA 1
ATOM 609 C C . GLN A 1 103 ? 20.479 27.198 -8.056 1.00 20.28 94 GLN A C 1
ATOM 610 O O . GLN A 1 103 ? 20.006 28.343 -8.056 1.00 20.83 94 GLN A O 1
ATOM 616 N N . THR A 1 104 ? 20.066 26.246 -7.219 1.00 20.13 95 THR A N 1
ATOM 617 C CA . THR A 1 104 ? 18.995 26.481 -6.249 1.00 19.75 95 THR A CA 1
ATOM 618 C C . THR A 1 104 ? 19.535 26.537 -4.825 1.00 19.98 95 THR A C 1
ATOM 619 O O . THR A 1 104 ? 20.198 25.602 -4.371 1.00 20.06 95 THR A O 1
ATOM 623 N N . GLU A 1 105 ? 19.242 27.631 -4.124 1.00 20.01 96 GLU A N 1
ATOM 624 C CA . GLU A 1 105 ? 19.591 27.756 -2.709 1.00 20.29 96 GLU A CA 1
ATOM 625 C C . GLU A 1 105 ? 18.689 26.848 -1.891 1.00 19.37 96 GLU A C 1
ATOM 626 O O . GLU A 1 105 ? 17.464 26.945 -1.972 1.00 19.54 96 GLU A O 1
ATOM 632 N N . ALA A 1 106 ? 19.301 25.958 -1.115 1.00 18.46 97 ALA A N 1
ATOM 633 C CA . ALA A 1 106 ? 18.555 24.981 -0.326 1.00 17.59 97 ALA A CA 1
ATOM 634 C C . ALA A 1 106 ? 19.330 24.542 0.907 1.00 16.81 97 ALA A C 1
ATOM 635 O O . ALA A 1 106 ? 20.556 24.670 0.963 1.00 17.24 97 ALA A O 1
ATOM 637 N N . ASP A 1 107 ? 18.600 24.022 1.888 1.00 16.13 98 ASP A N 1
ATOM 638 C CA . ASP A 1 107 ? 19.191 23.462 3.100 1.00 15.38 98 ASP A CA 1
ATOM 639 C C . ASP A 1 107 ? 19.302 21.943 3.014 1.00 14.74 98 ASP A C 1
ATOM 640 O O . ASP A 1 107 ? 20.207 21.346 3.613 1.00 14.31 98 ASP A O 1
ATOM 645 N N . VAL A 1 108 ? 18.366 21.331 2.287 1.00 13.53 99 VAL A N 1
ATOM 646 C CA . VAL A 1 108 ? 18.309 19.876 2.133 1.00 12.86 99 VAL A CA 1
ATOM 647 C C . VAL A 1 108 ? 18.023 19.523 0.677 1.00 12.28 99 VAL A C 1
ATOM 648 O O . VAL A 1 108 ? 17.137 20.111 0.047 1.00 12.07 99 VAL A O 1
ATOM 652 N N . VAL A 1 109 ? 18.784 18.574 0.139 1.00 11.62 100 VAL A N 1
ATOM 653 C CA . VAL A 1 109 ? 18.433 17.968 -1.142 1.00 11.27 100 VAL A CA 1
ATOM 654 C C . VAL A 1 109 ? 18.017 16.523 -0.895 1.00 11.16 100 VAL A C 1
ATOM 655 O O . VAL A 1 109 ? 18.814 15.711 -0.408 1.00 10.71 100 VAL A O 1
ATOM 659 N N . LEU A 1 110 ? 16.763 16.217 -1.206 1.00 10.48 101 LEU A N 1
ATOM 660 C CA . LEU A 1 110 ? 16.293 14.837 -1.198 1.00 11.12 101 LEU A CA 1
ATOM 661 C C . LEU A 1 110 ? 16.545 14.216 -2.562 1.00 10.33 101 LEU A C 1
ATOM 662 O O . LEU A 1 110 ? 15.884 14.566 -3.547 1.00 10.13 101 LEU A O 1
ATOM 667 N N . ASN A 1 111 ? 17.505 13.297 -2.622 1.00 9.71 102 ASN A N 1
ATOM 668 C CA . ASN A 1 111 ? 17.756 12.585 -3.869 1.00 9.60 102 ASN A CA 1
ATOM 669 C C . ASN A 1 111 ? 17.008 11.259 -3.907 1.00 9.99 102 ASN A C 1
ATOM 670 O O . ASN A 1 111 ? 17.463 10.263 -3.336 1.00 9.74 102 ASN A O 1
ATOM 675 N N . ALA A 1 112 ? 15.860 11.261 -4.583 1.00 10.02 103 ALA A N 1
ATOM 676 C CA . ALA A 1 112 ? 15.031 10.070 -4.741 1.00 10.97 103 ALA A CA 1
ATOM 677 C C . ALA A 1 112 ? 14.942 9.683 -6.217 1.00 11.72 103 ALA A C 1
ATOM 678 O O . ALA A 1 112 ? 13.947 9.103 -6.669 1.00 11.80 103 ALA A O 1
ATOM 680 N N . LEU A 1 113 ? 15.993 10.014 -6.965 1.00 12.37 104 LEU A N 1
ATOM 681 C CA . LEU A 1 113 ? 16.129 9.563 -8.348 1.00 13.45 104 LEU A CA 1
ATOM 682 C C . LEU A 1 113 ? 16.413 8.058 -8.348 1.00 14.33 104 LEU A C 1
ATOM 683 O O . LEU A 1 113 ? 16.807 7.497 -7.331 1.00 14.57 104 LEU A O 1
ATOM 688 N N . VAL A 1 114 ? 16.183 7.407 -9.483 1.00 15.58 105 VAL A N 1
ATOM 689 C CA . VAL A 1 114 ? 16.383 5.963 -9.593 1.00 16.44 105 VAL A CA 1
ATOM 690 C C . VAL A 1 114 ? 17.671 5.628 -10.349 1.00 16.35 105 VAL A C 1
ATOM 691 O O . VAL A 1 114 ? 17.951 6.212 -11.393 1.00 16.76 105 VAL A O 1
ATOM 695 N N . GLY A 1 115 ? 18.450 4.699 -9.796 1.00 16.40 106 GLY A N 1
ATOM 696 C CA . GLY A 1 115 ? 19.629 4.153 -10.471 1.00 16.68 106 GLY A CA 1
ATOM 697 C C . GLY A 1 115 ? 20.887 4.999 -10.395 1.00 16.83 106 GLY A C 1
ATOM 698 O O . GLY A 1 115 ? 20.907 6.068 -9.776 1.00 16.35 106 GLY A O 1
ATOM 699 N N . ALA A 1 116 ? 21.941 4.512 -11.044 1.00 17.02 107 ALA A N 1
ATOM 700 C CA . ALA A 1 116 ? 23.238 5.184 -11.047 1.00 17.21 107 ALA A CA 1
ATOM 701 C C . ALA A 1 116 ? 23.209 6.587 -11.671 1.00 17.15 107 ALA A C 1
ATOM 702 O O . ALA A 1 116 ? 24.143 7.362 -11.481 1.00 17.61 107 ALA A O 1
ATOM 704 N N . LEU A 1 117 ? 22.141 6.916 -12.402 1.00 17.09 108 LEU A N 1
ATOM 705 C CA . LEU A 1 117 ? 21.971 8.275 -12.942 1.00 17.21 108 LEU A CA 1
ATOM 706 C C . LEU A 1 117 ? 21.795 9.359 -11.865 1.00 16.63 108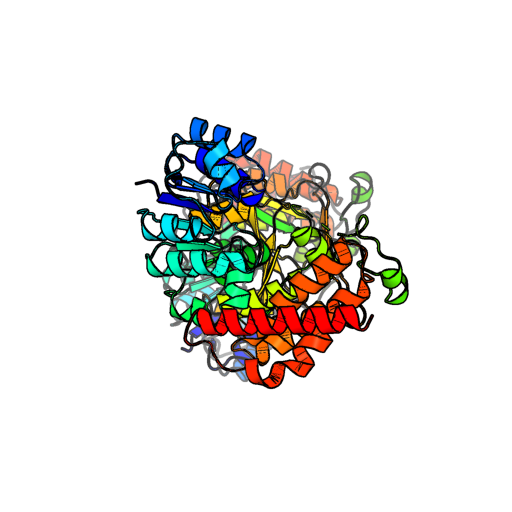 LEU A C 1
ATOM 707 O O . LEU A 1 117 ? 21.825 10.553 -12.172 1.00 17.14 108 LEU A O 1
ATOM 712 N N . GLY A 1 118 ? 21.585 8.946 -10.615 1.00 15.59 109 GLY A N 1
ATOM 713 C CA . GLY A 1 118 ? 21.514 9.902 -9.498 1.00 14.06 109 GLY A CA 1
ATOM 714 C C . GLY A 1 118 ? 22.879 10.423 -9.070 1.00 13.33 109 GLY A C 1
ATOM 715 O O . GLY A 1 118 ? 22.978 11.285 -8.185 1.00 12.81 109 GLY A O 1
ATOM 716 N N . LEU A 1 119 ? 23.930 9.917 -9.713 1.00 12.41 110 LEU A N 1
ATOM 717 C CA . LEU A 1 119 ? 25.310 10.217 -9.326 1.00 11.99 110 LEU A CA 1
ATOM 718 C C . LEU A 1 119 ? 25.664 11.698 -9.388 1.00 11.41 110 LEU A C 1
ATOM 719 O O . LEU A 1 119 ? 26.122 12.268 -8.394 1.00 11.14 110 LEU A O 1
ATOM 724 N N . ARG A 1 120 ? 25.464 12.324 -10.544 1.00 11.17 111 ARG A N 1
ATOM 725 C CA . ARG A 1 120 ? 25.810 13.739 -10.682 1.00 11.02 111 ARG A CA 1
ATOM 726 C C . ARG A 1 120 ? 24.998 14.665 -9.751 1.00 10.91 111 ARG A C 1
ATOM 727 O O . ARG A 1 120 ? 25.577 15.544 -9.107 1.00 10.62 111 ARG A O 1
ATOM 735 N N . PRO A 1 121 ? 23.661 14.486 -9.680 1.00 10.90 112 PRO A N 1
ATOM 736 C CA . PRO A 1 121 ? 22.926 15.278 -8.677 1.00 10.90 112 PRO A CA 1
ATOM 737 C C . PRO A 1 121 ? 23.399 15.090 -7.224 1.00 10.50 112 PRO A C 1
ATOM 738 O O . PRO A 1 121 ? 23.381 16.052 -6.453 1.00 11.09 112 PRO A O 1
ATOM 742 N N . THR A 1 122 ? 23.814 13.877 -6.854 1.00 10.14 113 THR A N 1
ATOM 743 C CA . THR A 1 122 ? 24.368 13.629 -5.518 1.00 9.91 113 THR A CA 1
ATOM 744 C C . THR A 1 122 ? 25.650 14.451 -5.309 1.00 10.16 113 THR A C 1
ATOM 745 O O . THR A 1 122 ? 25.803 15.119 -4.288 1.00 10.16 113 THR A O 1
ATOM 749 N N . LEU A 1 123 ? 26.551 14.416 -6.288 1.00 10.40 114 LEU A N 1
ATOM 750 C CA . LEU A 1 123 ? 27.801 15.176 -6.195 1.00 10.90 114 LEU A CA 1
ATOM 751 C C . LEU A 1 123 ? 27.534 16.680 -6.138 1.00 11.33 114 LEU A C 1
ATOM 752 O O . LEU A 1 123 ? 28.105 17.388 -5.300 1.00 11.71 114 LEU A O 1
ATOM 757 N N . ALA A 1 124 ? 26.652 17.154 -7.017 1.00 11.22 115 ALA A N 1
ATOM 758 C CA . ALA A 1 124 ? 26.225 18.551 -7.020 1.00 11.64 115 ALA A CA 1
ATOM 759 C C . ALA A 1 124 ? 25.664 18.967 -5.658 1.00 11.75 115 ALA A C 1
ATOM 760 O O . ALA A 1 124 ? 26.054 20.001 -5.117 1.00 12.07 115 ALA A O 1
ATOM 762 N N . ALA A 1 125 ? 24.758 18.156 -5.108 1.00 11.67 116 ALA A N 1
ATOM 763 C CA . ALA A 1 125 ? 24.151 18.448 -3.810 1.00 11.76 116 ALA A CA 1
ATOM 764 C C . ALA A 1 125 ? 25.212 18.628 -2.733 1.00 11.90 116 ALA A C 1
ATOM 765 O O . ALA A 1 125 ? 25.227 19.637 -2.031 1.00 12.19 116 ALA A O 1
ATOM 767 N N . LEU A 1 126 ? 26.114 17.656 -2.622 1.00 11.55 117 LEU A N 1
ATOM 768 C CA . LEU A 1 126 ? 27.152 17.705 -1.600 1.00 12.04 117 LEU A CA 1
ATOM 769 C C . LEU A 1 126 ? 28.019 18.955 -1.722 1.00 12.84 117 LEU A C 1
ATOM 770 O O . LEU A 1 126 ? 28.359 19.589 -0.715 1.00 13.35 117 LEU A O 1
ATOM 775 N N . LYS A 1 127 ? 28.354 19.317 -2.957 1.00 13.37 118 LYS A N 1
ATOM 776 C CA . LYS A 1 127 ? 29.211 20.473 -3.216 1.00 14.31 118 LYS A CA 1
ATOM 777 C C . LYS A 1 127 ? 28.551 21.806 -2.829 1.00 14.53 118 LYS A C 1
ATOM 778 O O . LYS A 1 127 ? 29.252 22.788 -2.576 1.00 15.27 118 LYS A O 1
ATOM 784 N N . THR A 1 128 ? 27.219 21.828 -2.749 1.00 14.67 119 THR A N 1
ATOM 785 C CA . THR A 1 128 ? 26.483 23.027 -2.296 1.00 15.02 119 THR A CA 1
ATOM 786 C C . THR A 1 128 ? 26.550 23.223 -0.781 1.00 14.92 119 THR A C 1
ATOM 787 O O . THR A 1 128 ? 26.272 24.313 -0.277 1.00 15.14 119 THR A O 1
ATOM 791 N N . GLY A 1 129 ? 26.873 22.156 -0.052 1.00 15.05 120 GLY A N 1
ATOM 792 C CA . GLY A 1 129 ? 26.880 22.199 1.405 1.00 14.83 120 GLY A CA 1
ATOM 793 C C . GLY A 1 129 ? 25.585 21.805 2.091 1.00 14.59 120 GLY A C 1
ATOM 794 O O . GLY A 1 129 ? 25.545 21.687 3.312 1.00 14.98 120 GLY A O 1
ATOM 795 N N . ALA A 1 130 ? 24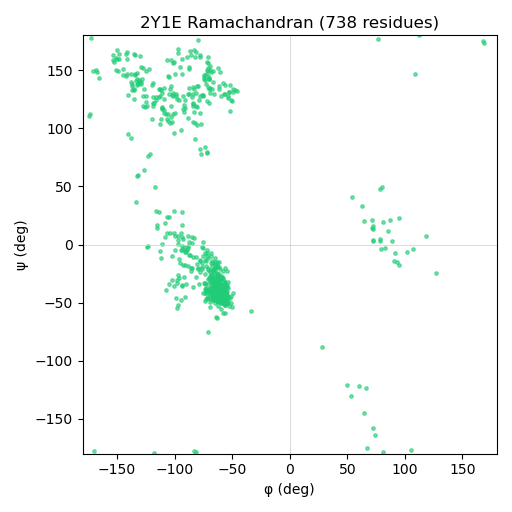.525 21.597 1.312 1.00 14.35 121 ALA A N 1
ATOM 796 C CA . ALA A 1 130 ? 23.239 21.167 1.859 1.00 14.06 121 ALA A CA 1
ATOM 797 C C . ALA A 1 130 ? 23.313 19.735 2.381 1.00 13.88 121 ALA A C 1
ATOM 798 O O . ALA A 1 130 ? 24.149 18.942 1.921 1.00 13.79 121 ALA A O 1
ATOM 800 N N . ARG A 1 131 ? 22.456 19.416 3.349 1.00 13.69 122 ARG A N 1
ATOM 801 C CA . ARG A 1 131 ? 22.258 18.030 3.769 1.00 13.46 122 ARG A CA 1
ATOM 802 C C . ARG A 1 131 ? 21.729 17.244 2.577 1.00 12.75 122 ARG A C 1
ATOM 803 O O . ARG A 1 131 ? 20.832 17.705 1.867 1.00 13.05 122 ARG A O 1
ATOM 811 N N . LEU A 1 132 ? 22.309 16.072 2.347 1.00 11.68 123 LEU A N 1
ATOM 812 C CA . LEU A 1 132 ? 21.827 15.186 1.309 1.00 11.26 123 LEU A CA 1
ATOM 813 C C . LEU A 1 132 ? 21.014 14.076 1.955 1.00 10.98 123 LEU A C 1
ATOM 814 O O . LEU A 1 132 ? 21.568 13.180 2.593 1.00 10.57 123 LEU A O 1
ATOM 819 N N . ALA A 1 133 ? 19.696 14.170 1.815 1.00 10.37 124 ALA A N 1
ATOM 820 C CA . ALA A 1 133 ? 18.795 13.126 2.267 1.00 10.40 124 ALA A CA 1
ATOM 821 C C . ALA A 1 133 ? 18.794 12.103 1.142 1.00 10.40 124 ALA A C 1
ATOM 822 O O . ALA A 1 133 ? 18.219 12.336 0.085 1.00 10.15 124 ALA A O 1
ATOM 824 N N . LEU A 1 134 ? 19.487 10.991 1.354 1.00 10.28 125 LEU A N 1
ATOM 825 C CA . LEU A 1 134 ? 19.762 10.073 0.253 1.00 10.70 125 LEU A CA 1
ATOM 826 C C . LEU A 1 134 ? 18.826 8.871 0.207 1.00 10.92 125 LEU A C 1
ATOM 827 O O . LEU A 1 134 ? 18.863 8.018 1.089 1.00 11.09 125 LEU A O 1
ATOM 832 N N . ALA A 1 135 ? 18.002 8.806 -0.836 1.00 11.30 126 ALA A N 1
ATOM 833 C CA . ALA A 1 135 ? 17.208 7.611 -1.108 1.00 12.01 126 ALA A CA 1
ATOM 834 C C . ALA A 1 135 ? 17.887 6.796 -2.208 1.00 12.70 126 ALA A C 1
ATOM 835 O O . ALA A 1 135 ? 17.880 5.560 -2.183 1.00 13.52 126 ALA A O 1
ATOM 837 N N . ASN A 1 136 ? 18.491 7.511 -3.154 1.00 12.41 127 ASN A N 1
ATOM 838 C CA . ASN A 1 136 ? 19.198 6.928 -4.287 1.00 12.64 127 ASN A CA 1
ATOM 839 C C . ASN A 1 136 ? 20.516 6.290 -3.834 1.00 12.51 127 ASN A C 1
ATOM 840 O O . ASN A 1 136 ? 21.586 6.877 -3.976 1.00 11.92 127 ASN A O 1
ATOM 845 N N . LYS A 1 137 ? 20.424 5.081 -3.277 1.00 12.98 128 LYS A N 1
ATOM 846 C CA . LYS A 1 137 ? 21.599 4.388 -2.735 1.00 13.15 128 LYS A CA 1
ATOM 847 C C . LYS A 1 137 ? 22.667 4.125 -3.801 1.00 12.87 128 LYS A C 1
ATOM 848 O O . LYS A 1 137 ? 23.864 4.093 -3.494 1.00 12.80 128 LYS A O 1
ATOM 854 N N . GLU A 1 138 ? 22.219 3.960 -5.046 1.00 12.73 129 GLU A N 1
ATOM 855 C CA . GLU A 1 138 ? 23.096 3.697 -6.190 1.00 12.62 129 GLU A CA 1
ATOM 856 C C . GLU A 1 138 ? 24.160 4.771 -6.423 1.00 12.08 129 GLU A C 1
ATOM 857 O O . GLU A 1 138 ? 25.282 4.448 -6.799 1.00 11.93 129 GLU A O 1
ATOM 863 N N . SER A 1 139 ? 23.823 6.039 -6.181 1.00 11.43 130 SER A N 1
ATOM 864 C CA . SER A 1 139 ? 24.803 7.114 -6.353 1.00 11.24 130 SER A CA 1
ATOM 865 C C . SER A 1 139 ? 25.947 7.013 -5.342 1.00 11.30 130 SER A C 1
ATOM 866 O O . SER A 1 139 ? 27.094 7.330 -5.667 1.00 11.72 130 SER A O 1
ATOM 869 N N . LEU A 1 140 ? 25.641 6.567 -4.125 1.00 10.85 131 LEU A N 1
ATOM 870 C CA . LEU A 1 140 ? 26.683 6.347 -3.123 1.00 10.35 131 LEU A CA 1
ATOM 871 C C . LEU A 1 140 ? 27.474 5.076 -3.420 1.00 10.40 131 LEU A C 1
ATOM 872 O O . LEU A 1 140 ? 28.705 5.061 -3.292 1.00 10.35 131 LEU A O 1
ATOM 877 N N . VAL A 1 141 ? 26.768 4.016 -3.811 1.00 10.14 132 VAL A N 1
ATOM 878 C CA . VAL A 1 141 ? 27.407 2.740 -4.132 1.00 10.43 132 VAL A CA 1
ATOM 879 C C . VAL A 1 141 ? 28.373 2.899 -5.312 1.00 10.59 132 VAL A C 1
ATOM 880 O O . VAL A 1 141 ? 29.509 2.412 -5.265 1.00 10.72 132 VAL A O 1
ATOM 884 N N . ALA A 1 142 ? 27.921 3.594 -6.351 1.00 10.45 133 ALA A N 1
ATOM 885 C CA . ALA A 1 142 ? 28.729 3.810 -7.554 1.00 10.57 133 ALA A CA 1
ATOM 886 C C . ALA A 1 142 ? 29.841 4.820 -7.309 1.00 10.88 133 ALA A C 1
ATOM 887 O O . ALA A 1 142 ? 31.000 4.579 -7.655 1.00 10.37 133 ALA A O 1
ATOM 889 N N . GLY A 1 143 ? 29.480 5.954 -6.715 1.00 10.42 134 GLY A N 1
ATOM 890 C CA . GLY A 1 143 ? 30.435 7.026 -6.442 1.00 10.91 134 GLY A CA 1
ATOM 891 C C . GLY A 1 143 ? 31.527 6.630 -5.468 1.00 11.22 134 GLY A C 1
ATOM 892 O O . GLY A 1 143 ? 32.671 7.044 -5.626 1.00 11.60 134 GLY A O 1
ATOM 893 N N . GLY A 1 144 ? 31.176 5.837 -4.453 1.00 10.89 135 GLY A N 1
ATOM 894 C CA . GLY A 1 144 ? 32.158 5.369 -3.472 1.00 11.41 135 GLY A CA 1
ATOM 895 C C . GLY A 1 144 ? 32.949 6.507 -2.852 1.00 11.76 135 GLY A C 1
ATOM 896 O O . GLY A 1 144 ? 32.372 7.503 -2.412 1.00 11.51 135 GLY A O 1
ATOM 897 N N . SER A 1 145 ? 34.276 6.367 -2.834 1.00 12.14 136 SER A N 1
ATOM 898 C CA . SER A 1 145 ? 35.155 7.381 -2.238 1.00 12.80 136 SER A CA 1
ATOM 899 C C . SER A 1 145 ? 35.016 8.769 -2.861 1.00 12.94 136 SER A C 1
ATOM 900 O O . SER A 1 145 ? 35.244 9.768 -2.187 1.00 13.50 136 SER A O 1
ATOM 903 N N . LEU A 1 146 ? 34.649 8.824 -4.141 1.00 12.61 137 LEU A N 1
ATOM 904 C CA . LEU A 1 146 ? 34.431 10.098 -4.825 1.00 12.96 137 LEU A CA 1
ATOM 905 C C . LEU A 1 146 ? 33.308 10.889 -4.161 1.00 12.54 137 LEU A C 1
ATOM 906 O O . LEU A 1 146 ? 33.423 12.099 -3.935 1.00 12.68 137 LEU A O 1
ATOM 911 N N . VAL A 1 147 ? 32.214 10.201 -3.859 1.00 12.22 138 VAL A N 1
ATOM 912 C CA . VAL A 1 147 ? 31.101 10.827 -3.159 1.00 12.11 138 VAL A CA 1
ATOM 913 C C . VAL A 1 147 ? 31.497 11.181 -1.719 1.00 12.32 138 VAL A C 1
ATOM 914 O O . VAL A 1 147 ? 31.194 12.275 -1.245 1.00 12.59 138 VAL A O 1
ATOM 918 N N . LEU A 1 148 ? 32.195 10.268 -1.042 1.00 12.77 139 LEU A N 1
ATOM 919 C CA . LEU A 1 148 ? 32.628 10.504 0.342 1.00 13.16 139 LEU A CA 1
ATOM 920 C C . LEU A 1 148 ? 33.568 11.704 0.473 1.00 13.60 139 LEU A C 1
ATOM 921 O O . LEU A 1 148 ? 33.462 12.472 1.429 1.00 13.91 139 LEU A O 1
ATOM 926 N N . ARG A 1 149 ? 34.458 11.876 -0.502 1.00 13.86 140 ARG A N 1
ATOM 927 C CA . ARG A 1 149 ? 35.398 13.005 -0.495 1.00 14.41 140 ARG A CA 1
ATOM 928 C C . ARG A 1 149 ? 34.704 14.356 -0.691 1.00 14.30 140 ARG A C 1
ATOM 929 O O . ARG A 1 149 ? 35.221 15.386 -0.255 1.00 14.81 140 ARG A O 1
ATOM 937 N N . ALA A 1 150 ? 33.539 14.348 -1.337 1.00 13.91 141 ALA A N 1
ATOM 938 C CA . ALA A 1 150 ? 32.759 15.573 -1.556 1.00 14.30 141 ALA A CA 1
ATOM 939 C C . ALA A 1 150 ? 31.934 15.987 -0.337 1.00 14.42 141 ALA A C 1
ATOM 940 O O . ALA A 1 150 ? 31.498 17.140 -0.241 1.00 14.53 141 ALA A O 1
ATOM 942 N N . ALA A 1 151 ? 31.740 15.052 0.594 1.00 14.55 142 ALA A N 1
ATOM 943 C CA . ALA A 1 151 ? 30.891 15.268 1.768 1.00 14.91 142 ALA A CA 1
ATOM 944 C C . ALA A 1 151 ? 31.656 15.623 3.042 1.00 15.51 142 ALA A C 1
ATOM 945 O O . ALA A 1 151 ? 32.773 15.154 3.259 1.00 15.47 142 ALA A O 1
ATOM 947 N N . ARG A 1 152 ? 31.042 16.448 3.885 1.00 16.20 143 ARG A N 1
ATOM 948 C CA . ARG A 1 152 ? 31.519 16.646 5.256 1.00 16.76 143 ARG A CA 1
ATOM 949 C C . ARG A 1 152 ? 30.907 15.551 6.143 1.00 16.84 143 ARG A C 1
ATOM 950 O O . ARG A 1 152 ? 29.926 14.901 5.736 1.00 16.63 143 ARG A O 1
ATOM 958 N N . PRO A 1 153 ? 31.471 15.333 7.355 1.00 16.93 144 PRO A N 1
ATOM 959 C CA . PRO A 1 153 ? 30.897 14.319 8.236 1.00 17.04 144 PRO A CA 1
ATOM 960 C C . PRO A 1 153 ? 29.423 14.586 8.530 1.00 16.67 144 PRO A C 1
ATOM 961 O O . PRO A 1 153 ? 29.050 15.706 8.891 1.00 16.87 144 PRO A O 1
ATOM 965 N N . GLY A 1 154 ? 28.599 13.561 8.334 1.00 16.34 145 GLY A N 1
ATOM 966 C CA . GLY A 1 154 ? 27.175 13.636 8.636 1.00 15.79 145 GLY A CA 1
ATOM 967 C C . GLY A 1 154 ? 26.334 14.357 7.597 1.00 15.30 145 GLY A C 1
ATOM 968 O O . GLY A 1 154 ? 25.124 14.514 7.786 1.00 15.96 145 GLY A O 1
ATOM 969 N N . GLN A 1 155 ? 26.962 14.786 6.500 1.00 14.50 146 GLN A N 1
ATOM 970 C CA . GLN A 1 155 ? 26.250 15.515 5.448 1.00 13.63 146 GLN A CA 1
ATOM 971 C C . GLN A 1 155 ? 25.268 14.620 4.708 1.00 13.18 146 GLN A C 1
ATOM 972 O O . GLN A 1 155 ? 24.222 15.087 4.261 1.00 12.98 146 GLN A O 1
ATOM 978 N N . ILE A 1 156 ? 25.615 13.342 4.574 1.00 12.32 147 ILE A N 1
ATOM 979 C CA . ILE A 1 156 ? 24.704 12.374 3.976 1.00 12.32 147 ILE A CA 1
ATOM 980 C C . ILE A 1 156 ? 23.869 11.726 5.069 1.00 12.23 147 ILE A C 1
ATOM 981 O O . ILE A 1 156 ? 24.403 11.088 5.988 1.00 12.67 147 ILE A O 1
ATOM 986 N N . VAL A 1 157 ? 22.555 11.894 4.959 1.00 11.73 148 VAL A N 1
ATOM 987 C CA . VAL A 1 157 ? 21.613 11.328 5.922 1.00 11.58 148 VAL A CA 1
ATOM 988 C C . VAL A 1 157 ? 20.694 10.348 5.181 1.00 11.47 148 VAL A C 1
ATOM 989 O O . VAL A 1 157 ? 19.993 10.733 4.244 1.00 11.18 148 VAL A O 1
ATOM 993 N N . PRO A 1 158 ? 20.715 9.066 5.579 1.00 11.37 149 PRO A N 1
ATOM 994 C CA . PRO A 1 158 ? 20.035 8.052 4.776 1.00 11.31 149 PRO A CA 1
ATOM 995 C C . PRO A 1 158 ? 18.513 8.101 4.884 1.00 11.12 149 PRO A C 1
ATOM 996 O O . PRO A 1 158 ? 17.963 8.343 5.965 1.00 11.10 149 PRO A O 1
ATOM 1000 N N . VAL A 1 159 ? 17.858 7.875 3.753 1.00 10.76 150 VAL A N 1
ATOM 1001 C CA . VAL A 1 159 ? 16.410 7.723 3.689 1.00 10.54 150 VAL A CA 1
ATOM 1002 C C . VAL A 1 159 ? 16.071 6.228 3.690 1.00 10.48 150 VAL A C 1
ATOM 1003 O O . VAL A 1 159 ? 14.991 5.824 4.116 1.00 10.48 150 VAL A O 1
ATOM 1007 N N . ASP A 1 160 ? 17.008 5.410 3.212 1.00 10.36 151 ASP A N 1
ATOM 1008 C CA . ASP A 1 160 ? 16.874 3.956 3.246 1.00 10.83 151 ASP A CA 1
ATOM 1009 C C . ASP A 1 160 ? 16.474 3.523 4.665 1.00 10.52 151 ASP A C 1
ATOM 1010 O O . ASP A 1 160 ? 17.070 3.983 5.640 1.00 10.33 151 ASP A O 1
ATOM 1015 N N . SER A 1 161 ? 15.443 2.680 4.781 1.00 9.96 152 SER A N 1
ATOM 1016 C CA . SER A 1 161 ? 14.887 2.334 6.102 1.00 10.25 152 SER A CA 1
ATOM 1017 C C . SER A 1 161 ? 15.915 1.699 7.039 1.00 9.79 152 SER A C 1
ATOM 1018 O O . SER A 1 161 ? 15.969 2.036 8.233 1.00 9.39 152 SER A O 1
ATOM 1021 N N . GLU A 1 162 ? 16.737 0.800 6.493 1.00 9.01 153 GLU A N 1
ATOM 1022 C CA . GLU A 1 162 ? 17.751 0.097 7.287 1.00 8.94 153 GLU A CA 1
ATOM 1023 C C . GLU A 1 162 ? 18.801 1.053 7.831 1.00 8.58 153 GLU A C 1
ATOM 1024 O O . GLU A 1 162 ? 19.186 0.972 8.999 1.00 8.35 153 GLU A O 1
ATOM 1030 N N . HIS A 1 163 ? 19.257 1.958 6.971 1.00 8.21 154 HIS A N 1
ATOM 1031 C CA . HIS A 1 163 ? 20.327 2.883 7.319 1.00 8.39 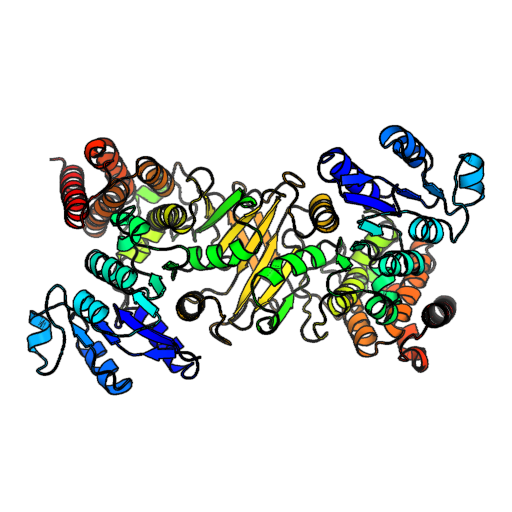154 HIS A CA 1
ATOM 1032 C C . HIS A 1 163 ? 19.843 3.990 8.245 1.00 8.13 154 HIS A C 1
ATOM 1033 O O . HIS A 1 163 ? 20.579 4.441 9.124 1.00 8.32 154 HIS A O 1
ATOM 1040 N N . SER A 1 164 ? 18.590 4.393 8.071 1.00 8.21 155 SER A N 1
ATOM 1041 C CA . SER A 1 164 ? 17.945 5.283 9.028 1.00 8.12 155 SER A CA 1
ATOM 1042 C C . SER A 1 164 ? 17.916 4.624 10.404 1.00 7.87 155 SER A C 1
ATOM 1043 O O . SER A 1 164 ? 18.222 5.272 11.413 1.00 7.52 155 SER A O 1
ATOM 1046 N N . ALA A 1 165 ? 17.556 3.339 10.428 1.00 7.82 156 ALA A N 1
ATOM 1047 C CA . ALA A 1 165 ? 17.542 2.550 11.662 1.00 7.71 156 ALA A CA 1
ATOM 1048 C C . ALA A 1 165 ? 18.930 2.485 12.288 1.00 7.83 156 ALA A C 1
ATOM 1049 O O . ALA A 1 165 ? 19.080 2.703 13.490 1.00 7.73 156 ALA A O 1
ATOM 1051 N N . LEU A 1 166 ? 19.942 2.192 11.473 1.00 7.51 157 LEU A N 1
ATOM 1052 C CA . LEU A 1 166 ? 21.318 2.130 11.982 1.00 7.47 157 LEU A CA 1
ATOM 1053 C C . LEU A 1 1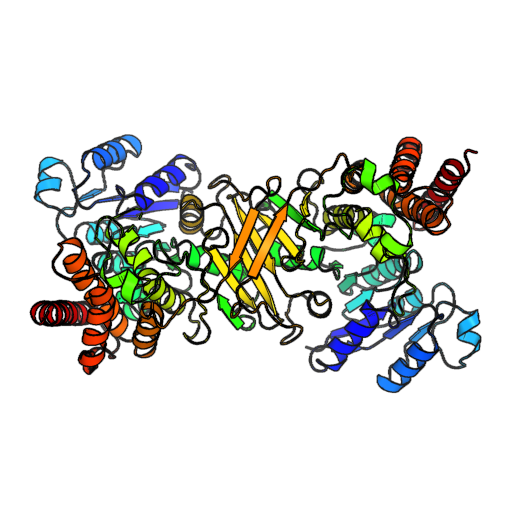66 ? 21.739 3.462 12.605 1.00 7.49 157 LEU A C 1
ATOM 1054 O O . LEU A 1 166 ? 22.266 3.486 13.721 1.00 7.62 157 LEU A O 1
ATOM 1059 N N . ALA A 1 167 ? 21.482 4.560 11.893 1.00 7.75 158 ALA A N 1
ATOM 1060 C CA . ALA A 1 167 ? 21.818 5.893 12.386 1.00 7.88 158 ALA A CA 1
ATOM 1061 C C . ALA A 1 167 ? 21.195 6.166 13.760 1.00 7.78 158 ALA A C 1
ATOM 1062 O O . ALA A 1 167 ? 21.841 6.739 14.638 1.00 8.34 158 ALA A O 1
ATOM 1064 N N . GLN A 1 168 ? 19.944 5.750 13.935 1.00 7.20 159 GLN A N 1
ATOM 1065 C CA . GLN A 1 168 ? 19.253 5.899 15.215 1.00 7.36 159 GLN A CA 1
ATOM 1066 C C . GLN A 1 168 ? 19.866 5.028 16.297 1.00 7.35 159 GLN A C 1
ATOM 1067 O O . GLN A 1 168 ? 20.084 5.485 17.415 1.00 8.09 159 GLN A O 1
ATOM 1073 N N . CYS A 1 169 ? 20.134 3.770 15.956 1.00 7.59 160 CYS A N 1
ATOM 1074 C CA . CYS A 1 169 ? 20.670 2.818 16.922 1.00 7.65 160 CYS A CA 1
ATOM 1075 C C . CYS A 1 169 ? 22.090 3.149 17.361 1.00 7.48 160 CYS A C 1
ATOM 1076 O O . CYS A 1 169 ? 22.483 2.829 18.487 1.00 7.10 160 CYS A O 1
ATOM 1079 N N . LEU A 1 170 ? 22.844 3.809 16.483 1.00 7.42 161 LEU A N 1
ATOM 1080 C CA . LEU A 1 170 ? 24.210 4.230 16.802 1.00 7.80 161 LEU A CA 1
ATOM 1081 C C . LEU A 1 170 ? 24.263 5.276 17.928 1.00 7.92 161 LEU A C 1
ATOM 1082 O O . LEU A 1 170 ? 25.312 5.489 18.545 1.00 7.96 161 LEU A O 1
ATOM 1087 N N . ARG A 1 171 ? 23.122 5.908 18.202 1.00 8.21 162 ARG A N 1
ATOM 1088 C CA . ARG A 1 171 ? 22.984 6.800 19.357 1.00 8.69 162 ARG A CA 1
ATOM 1089 C C . ARG A 1 171 ? 23.128 6.049 20.694 1.00 8.88 162 ARG A C 1
ATOM 1090 O O . ARG A 1 171 ? 23.331 6.668 21.744 1.00 9.24 162 ARG A O 1
ATOM 1098 N N . GLY A 1 172 ? 23.043 4.718 20.640 1.00 9.13 163 GLY A N 1
ATOM 1099 C CA . GLY A 1 172 ? 23.142 3.868 21.832 1.00 9.76 163 GLY A CA 1
ATOM 1100 C C . GLY A 1 172 ? 24.524 3.740 22.459 1.00 10.18 163 GLY A C 1
ATOM 1101 O O . GLY A 1 172 ? 24.681 3.113 23.512 1.00 10.14 163 GLY A O 1
ATOM 1102 N N . GLY A 1 173 ? 25.532 4.326 21.819 1.00 10.16 164 GLY A N 1
ATOM 1103 C CA . GLY A 1 173 ? 26.900 4.273 22.338 1.00 11.12 164 GLY A CA 1
ATOM 1104 C C . GLY A 1 173 ? 27.847 5.154 21.554 1.00 11.58 164 GLY A C 1
ATOM 1105 O O . GLY A 1 173 ? 27.450 5.793 20.578 1.00 11.46 164 GLY A O 1
ATOM 1106 N N . THR A 1 174 ? 29.102 5.201 21.988 1.00 12.16 165 THR A N 1
ATOM 1107 C CA . THR A 1 174 ? 30.123 5.949 21.264 1.00 12.96 165 THR A CA 1
ATOM 1108 C C . THR A 1 174 ? 30.635 5.080 20.115 1.00 13.10 165 THR A C 1
ATOM 1109 O O . THR A 1 174 ? 30.428 3.862 20.120 1.00 12.70 165 THR A O 1
ATOM 1113 N N . PRO A 1 175 ? 31.292 5.691 19.110 1.00 13.55 166 PRO A N 1
ATOM 1114 C CA . PRO A 1 175 ? 31.818 4.887 18.006 1.00 13.91 166 PRO A CA 1
ATOM 1115 C C . PRO A 1 175 ? 32.733 3.722 18.412 1.00 14.04 166 PRO A C 1
ATOM 1116 O O . PRO A 1 175 ? 32.667 2.667 17.787 1.00 14.30 166 PRO A O 1
ATOM 1120 N N . ASP A 1 176 ? 33.564 3.903 19.442 1.00 14.40 167 ASP A N 1
ATOM 1121 C CA . ASP A 1 176 ? 34.480 2.834 19.875 1.00 14.69 167 ASP A CA 1
ATOM 1122 C C . ASP A 1 176 ? 33.772 1.678 20.606 1.00 13.82 167 ASP A C 1
ATOM 1123 O O . ASP A 1 176 ? 34.384 0.639 20.881 1.00 13.93 167 ASP A O 1
ATOM 1128 N N . GLU A 1 177 ? 32.481 1.861 20.884 1.00 12.48 168 GLU A N 1
ATOM 1129 C CA . GLU A 1 177 ? 31.666 0.825 21.524 1.00 11.56 168 GLU A CA 1
ATOM 1130 C C . GLU A 1 177 ? 30.914 -0.067 20.533 1.00 11.19 168 GLU A C 1
ATOM 1131 O O . GLU A 1 177 ? 30.265 -1.029 20.934 1.00 10.85 168 GLU A O 1
ATOM 1137 N N . VAL A 1 178 ? 31.002 0.245 19.244 1.00 10.63 169 VAL A N 1
ATOM 1138 C CA . VAL A 1 178 ? 30.285 -0.523 18.225 1.00 10.90 169 VAL A CA 1
ATOM 1139 C C . VAL A 1 178 ? 31.032 -1.814 17.925 1.00 11.16 169 VAL A C 1
ATOM 1140 O O . VAL A 1 178 ? 32.226 -1.785 17.594 1.00 11.64 169 VAL A O 1
ATOM 1144 N N . ALA A 1 179 ? 30.331 -2.939 18.059 1.00 11.31 170 ALA A N 1
ATOM 1145 C CA . ALA A 1 179 ? 30.878 -4.245 17.691 1.00 11.58 170 ALA A CA 1
ATOM 1146 C C . ALA A 1 179 ? 30.444 -4.664 16.290 1.00 11.82 170 ALA A C 1
ATOM 1147 O O . ALA A 1 179 ? 31.278 -5.025 15.466 1.00 12.25 170 ALA A O 1
ATOM 1149 N N . LYS A 1 180 ? 29.136 -4.619 16.032 1.00 11.71 171 LYS A N 1
ATOM 1150 C CA . LYS A 1 180 ? 28.566 -5.083 14.767 1.00 12.13 171 LYS A CA 1
ATOM 1151 C C . LYS A 1 180 ? 27.374 -4.226 14.356 1.00 11.49 171 LYS A C 1
ATOM 1152 O O . LYS A 1 180 ? 26.637 -3.736 15.205 1.00 10.97 171 LYS A O 1
ATOM 1158 N N . LEU A 1 181 ? 27.211 -4.036 13.051 1.00 11.08 172 LEU A N 1
ATOM 1159 C CA . LEU A 1 181 ? 25.980 -3.478 12.491 1.00 10.98 172 LEU A CA 1
ATOM 1160 C C . LEU A 1 181 ? 25.172 -4.632 11.913 1.00 11.27 172 LEU A C 1
ATOM 1161 O O . LEU A 1 181 ? 25.697 -5.446 11.144 1.00 11.70 172 LEU A O 1
ATOM 1166 N N . VAL A 1 182 ? 23.901 -4.716 12.296 1.00 11.09 173 VAL A N 1
ATOM 1167 C CA . VAL A 1 182 ? 23.061 -5.829 11.876 1.00 10.98 173 VAL A CA 1
ATOM 1168 C C . VAL A 1 182 ? 21.965 -5.329 10.945 1.00 10.68 173 VAL A C 1
ATOM 1169 O O . VAL A 1 182 ? 20.997 -4.709 11.386 1.00 10.51 173 VAL A O 1
ATOM 1173 N N . LEU A 1 183 ? 22.143 -5.580 9.651 1.00 10.94 174 LEU A N 1
ATOM 1174 C CA . LEU A 1 183 ? 21.155 -5.210 8.642 1.00 11.09 174 LEU A CA 1
ATOM 1175 C C . LEU A 1 183 ? 20.105 -6.299 8.549 1.00 10.97 174 LEU A C 1
ATOM 1176 O O . LEU A 1 183 ? 20.439 -7.474 8.361 1.00 11.46 174 LEU A O 1
ATOM 1181 N N . THR A 1 184 ? 18.844 -5.916 8.670 1.00 10.45 175 THR A N 1
ATOM 1182 C CA . THR A 1 184 ? 17.762 -6.864 8.438 1.00 10.34 175 THR A CA 1
ATOM 1183 C C . THR A 1 184 ? 17.401 -6.884 6.955 1.00 10.35 175 THR A C 1
ATOM 1184 O O . THR A 1 184 ? 17.618 -5.899 6.236 1.00 9.75 175 THR A O 1
ATOM 1188 N N . ALA A 1 185 ? 16.877 -8.021 6.505 1.00 10.15 176 ALA A N 1
ATOM 1189 C CA . ALA A 1 185 ? 16.445 -8.206 5.123 1.00 10.72 176 ALA A CA 1
ATOM 1190 C C . ALA A 1 185 ? 15.117 -8.950 5.119 1.00 10.88 176 ALA A C 1
ATOM 1191 O O . ALA A 1 185 ? 14.933 -9.899 5.882 1.00 11.47 176 ALA A O 1
ATOM 1193 N N . SER A 1 186 ? 14.200 -8.549 4.248 1.00 11.38 177 SER A N 1
ATOM 1194 C CA . SER A 1 186 ? 12.892 -9.213 4.197 1.00 12.09 177 SER A CA 1
ATOM 1195 C C . SER A 1 186 ? 13.030 -10.671 3.765 1.00 12.46 177 SER A C 1
ATOM 1196 O O . SER A 1 186 ? 12.234 -11.522 4.168 1.00 12.91 177 SER A O 1
ATOM 1199 N N . GLY A 1 187 ? 14.047 -10.949 2.953 1.00 12.76 178 GLY A N 1
ATOM 1200 C CA . GLY A 1 187 ? 14.230 -12.274 2.366 1.00 13.40 178 GLY A CA 1
ATOM 1201 C C . GLY A 1 187 ? 13.620 -12.362 0.977 1.00 13.74 178 GLY A C 1
ATOM 1202 O O . GLY A 1 187 ? 13.946 -13.265 0.210 1.00 13.76 178 GLY A O 1
ATOM 1203 N N . GLY A 1 188 ? 12.729 -11.422 0.662 1.00 14.47 179 GLY A N 1
ATOM 1204 C CA . GLY A 1 188 ? 12.063 -11.370 -0.641 1.00 15.40 179 GLY A CA 1
ATOM 1205 C C . GLY A 1 188 ? 10.952 -12.402 -0.758 1.00 16.24 179 GLY A C 1
ATOM 1206 O O . GLY A 1 188 ? 10.741 -13.192 0.164 1.00 16.05 179 GLY A O 1
ATOM 1207 N N . PRO A 1 189 ? 10.231 -12.406 -1.897 1.00 17.10 180 PRO A N 1
ATOM 1208 C CA . PRO A 1 189 ? 9.141 -13.377 -2.083 1.00 17.44 180 PRO A CA 1
ATOM 1209 C C . PRO A 1 189 ? 9.621 -14.827 -2.204 1.00 17.96 180 PRO A C 1
ATOM 1210 O O . PRO A 1 189 ? 8.810 -15.755 -2.090 1.00 17.91 180 PRO A O 1
ATOM 1214 N N . PHE A 1 190 ? 10.921 -15.017 -2.414 1.00 18.03 181 PHE A N 1
ATOM 1215 C CA . PHE A 1 190 ? 11.478 -16.349 -2.645 1.00 18.62 181 PHE A CA 1
ATOM 1216 C C . PHE A 1 190 ? 12.305 -16.878 -1.474 1.00 18.75 181 PHE A C 1
ATOM 1217 O O . PHE A 1 190 ? 13.094 -17.813 -1.628 1.00 18.16 181 PHE A O 1
ATOM 1225 N N . ARG A 1 191 ? 12.106 -16.285 -0.298 1.00 19.35 182 ARG A N 1
ATOM 1226 C CA . ARG A 1 191 ? 12.727 -16.779 0.928 1.00 20.27 182 ARG A CA 1
ATOM 1227 C C . ARG A 1 191 ? 12.354 -18.249 1.151 1.00 20.68 182 ARG A C 1
ATOM 1228 O O . ARG A 1 191 ? 11.178 -18.616 1.075 1.00 20.78 182 ARG A O 1
ATOM 1236 N N . GLY A 1 192 ? 13.363 -19.084 1.393 1.00 21.16 183 GLY A N 1
ATOM 1237 C CA . GLY A 1 192 ? 13.152 -20.515 1.627 1.00 21.92 183 GLY A CA 1
ATOM 1238 C C . GLY A 1 192 ? 13.191 -21.384 0.379 1.00 22.44 183 GLY A C 1
ATOM 1239 O O . GLY A 1 192 ? 13.292 -22.610 0.481 1.00 22.93 183 GLY A O 1
ATOM 1240 N N . TRP A 1 193 ? 13.110 -20.751 -0.793 1.00 22.58 184 TRP A N 1
ATOM 1241 C CA . TRP A 1 193 ? 13.149 -21.453 -2.082 1.00 22.78 184 TRP A CA 1
ATOM 1242 C C . TRP A 1 193 ? 14.533 -22.030 -2.357 1.00 23.13 184 TRP A C 1
ATOM 1243 O O . TRP A 1 193 ? 15.549 -21.483 -1.912 1.00 22.96 184 TRP A O 1
ATOM 1254 N N . SER A 1 194 ? 14.564 -23.139 -3.093 1.00 23.73 185 SER A N 1
ATOM 1255 C CA . SER A 1 194 ? 15.821 -23.775 -3.479 1.00 24.36 185 SER A CA 1
ATOM 1256 C C . SER A 1 194 ? 16.349 -23.159 -4.768 1.00 24.59 185 SER A C 1
ATOM 1257 O O . SER A 1 194 ? 15.625 -22.442 -5.464 1.00 24.55 185 SER A O 1
ATOM 1260 N N . ALA A 1 195 ? 17.613 -23.444 -5.077 1.00 25.16 186 ALA A N 1
ATOM 1261 C CA . ALA A 1 195 ? 18.234 -22.996 -6.322 1.00 25.62 186 ALA A CA 1
ATOM 1262 C C . ALA A 1 195 ? 17.424 -23.439 -7.546 1.00 25.98 186 ALA A C 1
ATOM 1263 O O . ALA A 1 195 ? 17.228 -22.662 -8.486 1.00 25.97 186 ALA A O 1
ATOM 1265 N N . ALA A 1 196 ? 16.943 -24.683 -7.513 1.00 26.56 187 ALA A N 1
ATOM 1266 C CA . ALA A 1 196 ? 16.102 -25.235 -8.578 1.00 26.84 187 ALA A CA 1
ATOM 1267 C C . ALA A 1 196 ? 14.772 -24.491 -8.713 1.00 27.12 187 ALA A C 1
ATOM 1268 O O . ALA A 1 196 ? 14.321 -24.226 -9.826 1.00 27.13 187 ALA A O 1
ATOM 1270 N N . ASP A 1 197 ? 14.158 -24.149 -7.578 1.00 27.31 188 ASP A N 1
ATOM 1271 C CA . ASP A 1 197 ? 12.903 -23.389 -7.562 1.00 27.73 188 ASP A CA 1
ATOM 1272 C C . ASP A 1 197 ? 13.030 -22.038 -8.272 1.00 27.72 188 ASP A C 1
ATOM 1273 O O . ASP A 1 197 ? 12.100 -21.597 -8.956 1.00 27.61 188 ASP A O 1
ATOM 1278 N N . LEU A 1 198 ? 14.186 -21.397 -8.105 1.00 27.97 189 LEU A N 1
ATOM 1279 C CA . LEU A 1 198 ? 14.434 -20.054 -8.635 1.00 28.16 189 LEU A CA 1
ATOM 1280 C C . LEU A 1 198 ? 14.608 -20.013 -10.151 1.00 28.64 189 LEU A C 1
ATOM 1281 O O . LEU A 1 198 ? 14.489 -18.949 -10.763 1.00 28.49 189 LEU A O 1
ATOM 1286 N N . GLU A 1 199 ? 14.901 -21.169 -10.747 1.00 29.23 190 GLU A N 1
ATOM 1287 C CA . GLU A 1 199 ? 15.033 -21.294 -12.202 1.00 29.94 190 GLU A CA 1
ATOM 1288 C C . GLU A 1 199 ? 13.756 -20.865 -12.922 1.00 30.04 190 GLU A C 1
ATOM 1289 O O . GLU A 1 199 ? 13.813 -20.261 -13.992 1.00 29.97 190 GLU A O 1
ATOM 1295 N N . HIS A 1 200 ? 12.612 -21.162 -12.309 1.00 30.46 191 HIS A N 1
ATOM 1296 C CA . HIS A 1 200 ? 11.302 -20.965 -12.933 1.00 30.79 191 HIS A CA 1
ATOM 1297 C C . HIS A 1 200 ? 10.665 -19.608 -12.620 1.00 30.62 191 HIS A C 1
ATOM 1298 O O . HIS A 1 200 ? 9.524 -19.348 -13.009 1.00 30.63 191 HIS A O 1
ATOM 1305 N N . VAL A 1 201 ? 11.400 -18.745 -11.922 1.00 30.30 192 VAL A N 1
ATOM 1306 C CA . VAL A 1 201 ? 10.882 -17.432 -11.535 1.00 30.06 192 VAL A CA 1
ATOM 1307 C C . VAL A 1 201 ? 10.624 -16.544 -12.757 1.00 30.16 192 VAL A C 1
ATOM 1308 O O . VAL A 1 201 ? 11.487 -16.394 -13.624 1.00 30.14 192 VAL A O 1
ATOM 1312 N N . THR A 1 202 ? 9.423 -15.972 -12.811 1.00 30.24 193 THR A N 1
ATOM 1313 C CA . THR A 1 202 ? 9.020 -15.067 -13.886 1.00 30.54 193 THR A CA 1
ATOM 1314 C C . THR A 1 202 ? 9.097 -13.610 -13.420 1.00 30.74 193 THR A C 1
ATOM 1315 O O . THR A 1 202 ? 9.031 -13.344 -12.214 1.00 30.47 193 THR A O 1
ATOM 1319 N N . PRO A 1 203 ? 9.239 -12.661 -14.371 1.00 31.12 194 PRO A N 1
ATOM 1320 C CA . PRO A 1 203 ? 9.211 -11.233 -14.039 1.00 31.68 194 PRO A CA 1
ATOM 1321 C C . PRO A 1 203 ? 7.968 -10.787 -13.258 1.00 32.44 194 PRO A C 1
ATOM 1322 O O . PRO A 1 203 ? 8.065 -9.871 -12.442 1.00 32.56 194 PRO A O 1
ATOM 1326 N N . GLU A 1 204 ? 6.823 -11.427 -13.504 1.00 33.24 195 GLU A N 1
ATOM 1327 C CA . GLU A 1 204 ? 5.591 -11.138 -12.756 1.00 34.05 195 GLU A CA 1
ATOM 1328 C C . GLU A 1 204 ? 5.707 -11.482 -11.269 1.00 34.21 195 GLU A C 1
ATOM 1329 O O . GLU A 1 204 ? 5.226 -10.731 -10.418 1.00 34.43 195 GLU A O 1
ATOM 1335 N N . GLN A 1 205 ? 6.350 -12.610 -10.972 1.00 34.42 196 GLN A N 1
ATOM 1336 C CA . GLN A 1 205 ? 6.599 -13.052 -9.595 1.00 34.83 196 GLN A CA 1
ATOM 1337 C C . GLN A 1 205 ? 7.580 -12.137 -8.862 1.00 34.95 196 GLN A C 1
ATOM 1338 O O . GLN A 1 205 ? 7.493 -11.967 -7.644 1.00 34.92 196 GLN A O 1
ATOM 1344 N N . ALA A 1 206 ? 8.516 -11.565 -9.616 1.00 35.24 197 ALA A N 1
ATOM 1345 C CA . ALA A 1 206 ? 9.553 -10.699 -9.071 1.00 35.48 197 ALA A CA 1
ATOM 1346 C C . ALA A 1 206 ? 9.311 -9.249 -9.486 1.00 35.74 197 ALA A C 1
ATOM 1347 O O . ALA A 1 206 ? 10.039 -8.341 -9.079 1.00 36.10 197 ALA A O 1
ATOM 1349 N N . MET A 1 214 ? 7.215 -0.768 -4.845 1.00 38.72 205 MET A N 1
ATOM 1350 C CA . MET A 1 214 ? 7.544 0.575 -5.309 1.00 38.82 205 MET A CA 1
ATOM 1351 C C . MET A 1 214 ? 7.629 0.608 -6.840 1.00 38.26 205 MET A C 1
ATOM 1352 O O . MET A 1 214 ? 6.633 0.887 -7.518 1.00 38.44 205 MET A O 1
ATOM 1357 N N . GLY A 1 215 ? 8.817 0.322 -7.372 1.00 37.59 206 GLY A N 1
ATOM 1358 C CA . GLY A 1 215 ? 9.038 0.255 -8.816 1.00 36.50 206 GLY A CA 1
ATOM 1359 C C . GLY A 1 215 ? 9.473 -1.137 -9.246 1.00 35.60 206 GLY A C 1
ATOM 1360 O O . GLY A 1 215 ? 9.582 -2.035 -8.407 1.00 35.82 206 GLY A O 1
ATOM 1361 N N . PRO A 1 216 ? 9.722 -1.329 -10.556 1.00 34.80 207 PRO A N 1
ATOM 1362 C CA . PRO A 1 216 ? 10.158 -2.633 -11.072 1.00 33.82 207 PRO A CA 1
ATOM 1363 C C . PRO A 1 216 ? 11.536 -3.047 -10.556 1.00 32.89 207 PRO A C 1
ATOM 1364 O O . PRO A 1 216 ? 11.732 -4.213 -10.201 1.00 32.51 207 PRO A O 1
ATOM 1368 N N . MET A 1 217 ? 12.469 -2.097 -10.504 1.00 31.75 208 MET A N 1
ATOM 1369 C CA . MET A 1 217 ? 13.829 -2.370 -10.034 1.00 30.68 208 MET A CA 1
ATOM 1370 C C . MET A 1 217 ? 13.906 -2.599 -8.524 1.00 29.71 208 MET A C 1
ATOM 1371 O O . MET A 1 217 ? 14.603 -3.506 -8.074 1.00 29.55 208 MET A O 1
ATOM 1376 N N . ASN A 1 218 ? 13.187 -1.785 -7.753 1.00 28.50 209 ASN A N 1
ATOM 1377 C CA . ASN A 1 218 ? 13.163 -1.920 -6.295 1.00 27.30 209 ASN A CA 1
ATOM 1378 C C . ASN A 1 218 ? 12.622 -3.288 -5.877 1.00 25.83 209 ASN A C 1
ATOM 1379 O O . ASN A 1 218 ? 13.210 -3.967 -5.033 1.00 25.58 209 ASN A O 1
ATOM 1384 N N . THR A 1 219 ? 11.515 -3.689 -6.498 1.00 23.99 210 THR A N 1
ATOM 1385 C CA . THR A 1 219 ? 10.900 -4.991 -6.259 1.00 22.23 210 THR A CA 1
ATOM 1386 C C . THR A 1 219 ? 11.841 -6.135 -6.649 1.00 20.34 210 THR A C 1
ATOM 1387 O O . THR A 1 219 ? 12.029 -7.080 -5.876 1.00 20.05 210 THR A O 1
ATOM 1391 N N . LEU A 1 220 ? 12.438 -6.036 -7.838 1.00 18.33 211 LEU A N 1
ATOM 1392 C CA . LEU A 1 220 ? 13.319 -7.090 -8.339 1.00 16.56 211 LEU A CA 1
ATOM 1393 C C . LEU A 1 220 ? 14.583 -7.215 -7.497 1.00 15.06 211 LEU A C 1
ATOM 1394 O O . LEU A 1 220 ? 14.961 -8.319 -7.118 1.00 14.39 211 LEU A O 1
ATOM 1399 N N . ASN A 1 221 ? 15.229 -6.080 -7.218 1.00 14.32 212 ASN A N 1
ATOM 1400 C CA . ASN A 1 221 ? 16.439 -6.062 -6.387 1.00 13.40 212 ASN A CA 1
ATOM 1401 C C . ASN A 1 221 ? 16.195 -6.623 -4.988 1.00 12.99 212 ASN A C 1
ATOM 1402 O O . ASN A 1 221 ? 17.077 -7.254 -4.410 1.00 12.44 212 ASN A O 1
ATOM 1407 N N . SER A 1 222 ? 14.994 -6.398 -4.453 1.00 12.83 213 SER A N 1
ATOM 1408 C CA . SER A 1 222 ? 14.605 -7.010 -3.181 1.00 12.87 213 SER A CA 1
ATOM 1409 C C . SER A 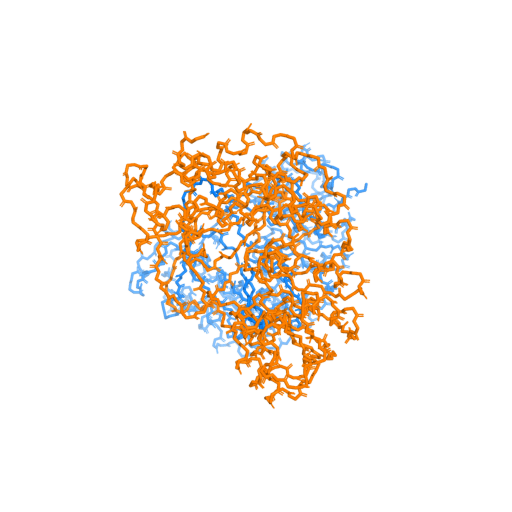1 222 ? 14.584 -8.536 -3.314 1.00 12.53 213 SER A C 1
ATOM 1410 O O . SER A 1 222 ? 15.191 -9.242 -2.510 1.00 12.59 213 SER A O 1
ATOM 1413 N N . ALA A 1 223 ? 13.912 -9.023 -4.357 1.00 12.21 214 ALA A N 1
ATOM 1414 C CA . ALA A 1 223 ? 13.747 -10.456 -4.610 1.00 12.04 214 ALA A CA 1
ATOM 1415 C C . ALA A 1 223 ? 15.065 -11.193 -4.877 1.00 12.07 214 ALA A C 1
ATOM 1416 O O . ALA A 1 223 ? 15.240 -12.336 -4.452 1.00 11.92 214 ALA A O 1
ATOM 1418 N N . SER A 1 224 ? 15.993 -10.531 -5.572 1.00 11.74 215 SER A N 1
ATOM 1419 C CA . SER A 1 224 ? 17.277 -11.142 -5.951 1.00 11.78 215 SER A CA 1
ATOM 1420 C C . SER A 1 224 ? 18.331 -11.054 -4.850 1.00 11.83 215 SER A C 1
ATOM 1421 O O . SER A 1 224 ? 19.398 -11.680 -4.949 1.00 11.98 215 SER A O 1
ATOM 1424 N N . LEU A 1 225 ? 18.019 -10.267 -3.817 1.00 11.54 216 LEU A N 1
ATOM 1425 C CA . LEU A 1 225 ? 18.935 -9.940 -2.717 1.00 11.23 216 LEU A CA 1
ATOM 1426 C C . LEU A 1 225 ? 20.056 -8.974 -3.114 1.00 10.88 216 LEU A C 1
ATOM 1427 O O . LEU A 1 225 ? 20.911 -8.641 -2.285 1.00 10.96 216 LEU A O 1
ATOM 1432 N N . VAL A 1 226 ? 20.044 -8.504 -4.364 1.00 10.88 217 VAL A N 1
ATOM 1433 C CA . VAL A 1 226 ? 21.006 -7.478 -4.784 1.00 10.62 217 VAL A CA 1
ATOM 1434 C C . VAL A 1 226 ? 20.751 -6.171 -4.034 1.00 10.52 217 VAL A C 1
ATOM 1435 O O . VAL A 1 226 ? 21.701 -5.463 -3.679 1.00 10.37 217 VAL A O 1
ATOM 1439 N N . ASN A 1 227 ? 19.484 -5.856 -3.763 1.00 10.32 218 ASN A N 1
ATOM 1440 C CA . ASN A 1 227 ? 19.217 -4.699 -2.919 1.00 10.02 218 ASN A CA 1
ATOM 1441 C C . ASN A 1 227 ? 19.976 -4.787 -1.608 1.00 9.57 218 ASN A C 1
ATOM 1442 O O . ASN A 1 227 ? 20.584 -3.806 -1.191 1.00 9.41 218 ASN A O 1
ATOM 1447 N N . LYS A 1 228 ? 19.959 -5.962 -0.975 1.00 9.30 219 LYS A N 1
ATOM 1448 C CA . LYS A 1 228 ? 20.644 -6.120 0.305 1.00 9.08 219 LYS A CA 1
ATOM 1449 C C . LYS A 1 228 ? 22.152 -5.990 0.146 1.00 8.78 219 LYS A C 1
ATOM 1450 O O . LYS A 1 228 ? 22.815 -5.410 0.997 1.00 8.59 219 LYS A O 1
ATOM 1456 N N . GLY A 1 229 ? 22.685 -6.504 -0.961 1.00 8.45 220 GLY A N 1
ATOM 1457 C CA . GLY A 1 229 ? 24.095 -6.293 -1.294 1.00 8.30 220 GLY A CA 1
ATOM 1458 C C . GLY A 1 229 ? 24.436 -4.820 -1.438 1.00 8.04 220 GLY A C 1
ATOM 1459 O O . GLY A 1 229 ? 25.431 -4.352 -0.883 1.00 8.04 220 GLY A O 1
ATOM 1460 N N . LEU A 1 230 ? 23.603 -4.079 -2.170 1.00 7.38 221 LEU A N 1
ATOM 1461 C CA . LEU A 1 230 ? 23.775 -2.631 -2.305 1.00 7.70 221 LEU A CA 1
ATOM 1462 C C . LEU A 1 230 ? 23.748 -1.964 -0.928 1.00 7.39 221 LEU A C 1
ATOM 1463 O O . LEU A 1 230 ? 24.519 -1.050 -0.656 1.00 7.36 221 LEU A O 1
ATOM 1468 N N . GLU A 1 231 ? 22.851 -2.436 -0.065 1.00 7.54 222 GLU A N 1
ATOM 1469 C CA . GLU A 1 231 ? 22.705 -1.870 1.274 1.00 7.13 222 GLU A CA 1
ATOM 1470 C C . GLU A 1 231 ? 23.892 -2.164 2.183 1.00 7.09 222 GLU A C 1
ATOM 1471 O O . GLU A 1 231 ? 24.217 -1.355 3.048 1.00 7.38 222 GLU A O 1
ATOM 1477 N N . VAL A 1 232 ? 24.532 -3.317 1.987 1.00 6.76 223 VAL A N 1
ATOM 1478 C CA . VAL A 1 232 ? 25.749 -3.652 2.740 1.00 6.74 223 VAL A CA 1
ATOM 1479 C C . VAL A 1 232 ? 26.861 -2.673 2.359 1.00 6.72 223 VAL A C 1
ATOM 1480 O O . VAL A 1 232 ? 27.539 -2.122 3.227 1.00 7.07 223 VAL A O 1
ATOM 1484 N N . ILE A 1 233 ? 27.019 -2.435 1.057 1.00 7.02 224 ILE A N 1
ATOM 1485 C CA . ILE A 1 233 ? 27.968 -1.438 0.573 1.00 7.02 224 ILE A CA 1
ATOM 1486 C C . ILE A 1 233 ? 27.630 -0.048 1.120 1.00 7.64 224 ILE A C 1
ATOM 1487 O O . ILE A 1 233 ? 28.511 0.656 1.614 1.00 7.45 224 ILE A O 1
ATOM 1492 N N . GLU A 1 234 ? 26.349 0.322 1.049 1.00 8.18 225 GLU A N 1
ATOM 1493 C CA . GLU A 1 234 ? 25.866 1.601 1.566 1.00 8.81 225 GLU A CA 1
ATOM 1494 C C . GLU A 1 234 ? 26.210 1.744 3.052 1.00 8.41 225 GLU A C 1
ATOM 1495 O O . GLU A 1 234 ? 26.638 2.807 3.497 1.00 9.09 225 GLU A O 1
ATOM 1501 N N . THR A 1 235 ? 26.045 0.659 3.807 1.00 8.20 226 THR A N 1
ATOM 1502 C CA . THR A 1 235 ? 26.366 0.661 5.233 1.00 8.35 226 THR A CA 1
ATOM 1503 C C . THR A 1 235 ? 27.852 0.957 5.467 1.00 8.75 226 THR A C 1
ATOM 1504 O O . THR A 1 235 ? 28.201 1.803 6.288 1.00 8.69 226 THR A O 1
ATOM 1508 N N . HIS A 1 236 ? 28.718 0.258 4.736 1.00 8.92 227 HIS A N 1
ATOM 1509 C CA . HIS A 1 236 ? 30.153 0.477 4.859 1.00 9.30 227 HIS A CA 1
ATOM 1510 C C . HIS A 1 236 ? 30.541 1.920 4.549 1.00 9.39 227 HIS A C 1
ATOM 1511 O O . HIS A 1 236 ? 31.344 2.522 5.266 1.00 9.01 227 HIS A O 1
ATOM 1518 N N . LEU A 1 237 ? 29.970 2.469 3.480 1.00 9.34 228 LEU A N 1
ATOM 1519 C CA . LEU A 1 237 ? 30.313 3.815 3.042 1.00 9.61 228 LEU A CA 1
ATOM 1520 C C . LEU A 1 237 ? 29.757 4.913 3.960 1.00 10.05 228 LEU A C 1
ATOM 1521 O O . LEU A 1 237 ? 30.454 5.890 4.247 1.00 11.09 228 LEU A O 1
ATOM 1526 N N . LEU A 1 238 ? 28.525 4.746 4.440 1.00 10.30 229 LEU A N 1
ATOM 1527 C CA . LEU A 1 238 ? 27.913 5.746 5.331 1.00 10.98 229 LEU A CA 1
ATOM 1528 C C . LEU A 1 238 ? 28.569 5.784 6.709 1.00 11.12 229 LEU A C 1
ATOM 1529 O O . LEU A 1 238 ? 28.794 6.866 7.272 1.00 11.40 229 LEU A O 1
ATOM 1534 N N . PHE A 1 239 ? 28.874 4.607 7.250 1.00 11.24 230 PHE A N 1
ATOM 1535 C CA . PHE A 1 239 ? 29.217 4.488 8.666 1.00 11.98 230 PHE A CA 1
ATOM 1536 C C . PHE A 1 239 ? 30.670 4.120 8.938 1.00 13.00 230 PHE A C 1
ATOM 1537 O O . PHE A 1 239 ? 31.122 4.188 10.083 1.00 13.18 230 PHE A O 1
ATOM 1545 N N . GLY A 1 240 ? 31.384 3.728 7.885 1.00 13.50 231 GLY A N 1
ATOM 1546 C CA . GLY A 1 240 ? 32.812 3.425 7.969 1.00 14.57 231 GLY A CA 1
ATOM 1547 C C . GLY A 1 240 ? 33.162 2.133 8.683 1.00 14.92 231 GLY A C 1
ATOM 1548 O O . GLY A 1 240 ? 34.323 1.929 9.056 1.00 16.37 231 GLY A O 1
ATOM 1549 N N . ILE A 1 241 ? 32.173 1.261 8.873 1.00 14.43 232 ILE A N 1
ATOM 1550 C CA . ILE A 1 241 ? 32.370 -0.025 9.543 1.00 14.39 232 ILE A CA 1
ATOM 1551 C C . ILE A 1 241 ? 32.878 -1.061 8.526 1.00 13.78 232 ILE A C 1
ATOM 1552 O O . ILE A 1 241 ? 32.365 -1.123 7.402 1.00 13.38 232 ILE A O 1
ATOM 1557 N N . PRO A 1 242 ? 33.903 -1.858 8.907 1.00 13.30 233 PRO A N 1
ATOM 1558 C CA . PRO A 1 242 ? 34.439 -2.884 8.002 1.00 12.76 233 PRO A CA 1
ATOM 1559 C C . PRO A 1 242 ? 33.387 -3.918 7.608 1.00 12.20 233 PRO A C 1
ATOM 1560 O O . PRO A 1 242 ? 32.490 -4.223 8.393 1.00 11.49 233 PRO A O 1
ATOM 1564 N N . TYR A 1 243 ? 33.503 -4.447 6.394 1.00 11.51 234 TYR A N 1
ATOM 1565 C CA . TYR A 1 243 ? 32.528 -5.400 5.876 1.00 11.37 234 TYR A CA 1
ATOM 1566 C C . TYR A 1 243 ? 32.346 -6.627 6.764 1.00 11.69 234 TYR A C 1
ATOM 1567 O O . TYR A 1 243 ? 31.248 -7.177 6.837 1.00 12.01 234 TYR A O 1
ATOM 1576 N N . ASP A 1 244 ? 33.414 -7.050 7.436 1.00 12.45 235 ASP A N 1
ATOM 1577 C CA . ASP A 1 244 ? 33.329 -8.236 8.294 1.00 13.35 235 ASP A CA 1
ATOM 1578 C C . ASP A 1 244 ? 32.608 -7.977 9.618 1.00 13.68 235 ASP A C 1
ATOM 1579 O O . ASP A 1 244 ? 32.405 -8.900 10.413 1.00 14.25 235 ASP A O 1
ATOM 1584 N N . ARG A 1 245 ? 32.223 -6.720 9.838 1.00 13.55 236 ARG A N 1
ATOM 1585 C CA . ARG A 1 245 ? 31.417 -6.348 11.010 1.00 13.60 236 ARG A CA 1
ATOM 1586 C C . ARG A 1 245 ? 30.022 -5.842 10.606 1.00 13.13 236 ARG A C 1
ATOM 1587 O O . ARG A 1 245 ? 29.325 -5.204 11.400 1.00 13.02 236 ARG A O 1
ATOM 1595 N N . ILE A 1 246 ? 29.637 -6.129 9.365 1.00 12.29 237 ILE A N 1
ATOM 1596 C CA . ILE A 1 246 ? 28.280 -5.858 8.885 1.00 11.82 237 ILE A CA 1
ATOM 1597 C C . ILE A 1 246 ? 27.582 -7.192 8.653 1.00 12.23 237 ILE A C 1
ATOM 1598 O O . ILE A 1 246 ? 27.912 -7.925 7.717 1.00 12.88 237 ILE A O 1
ATOM 1603 N N . ASP A 1 247 ? 26.637 -7.510 9.532 1.00 12.29 238 ASP A N 1
ATOM 1604 C CA . ASP A 1 247 ? 25.889 -8.760 9.451 1.00 12.38 238 ASP A CA 1
ATOM 1605 C C . ASP A 1 247 ? 24.577 -8.526 8.716 1.00 11.98 238 ASP A C 1
ATOM 1606 O O . ASP A 1 247 ? 24.041 -7.414 8.717 1.00 12.27 238 ASP A O 1
ATOM 1611 N N . VAL A 1 248 ? 24.068 -9.575 8.084 1.00 10.89 239 VAL A N 1
ATOM 1612 C CA . VAL A 1 248 ? 22.747 -9.529 7.472 1.00 10.49 239 VAL A CA 1
ATOM 1613 C C . VAL A 1 248 ? 21.917 -10.656 8.067 1.00 10.27 239 VAL A C 1
ATOM 1614 O O . VAL A 1 248 ? 22.356 -11.808 8.101 1.00 10.78 239 VAL A O 1
ATOM 1618 N N A VAL A 1 249 ? 20.742 -10.314 8.577 0.50 10.14 240 VAL A N 1
ATOM 1619 N N B VAL A 1 249 ? 20.711 -10.315 8.511 0.50 10.04 240 VAL A N 1
ATOM 1620 C CA A VAL A 1 249 ? 19.817 -11.321 9.078 0.50 10.09 240 VAL A CA 1
ATOM 1621 C CA B VAL A 1 249 ? 19.795 -11.268 9.135 0.50 9.89 240 VAL A CA 1
ATOM 1622 C C A VAL A 1 249 ? 18.475 -11.157 8.378 0.50 9.95 240 VAL A C 1
ATOM 1623 C C B VAL A 1 249 ? 18.423 -11.152 8.471 0.50 9.83 240 VAL A C 1
ATOM 1624 O O A VAL A 1 249 ? 18.038 -10.041 8.097 0.50 10.07 240 VAL A O 1
ATOM 1625 O O B VAL A 1 249 ? 17.901 -10.050 8.323 0.50 10.01 240 VAL A O 1
ATOM 1632 N N . VAL A 1 250 ? 17.847 -12.282 8.058 1.00 9.85 241 VAL A N 1
ATOM 1633 C CA . VAL A 1 250 ? 16.535 -12.269 7.425 1.00 10.17 241 VAL A CA 1
ATOM 1634 C C . VAL A 1 250 ? 15.450 -12.098 8.485 1.00 10.26 241 VAL A C 1
ATOM 1635 O O . VAL A 1 250 ? 15.428 -12.814 9.489 1.00 10.48 241 VAL A O 1
ATOM 1639 N N . HIS A 1 251 ? 14.587 -11.118 8.255 1.00 10.20 242 HIS A N 1
ATOM 1640 C CA . HIS A 1 251 ? 13.502 -10.783 9.164 1.00 10.48 242 HIS A CA 1
ATOM 1641 C C . HIS A 1 251 ? 12.260 -10.516 8.311 1.00 10.61 242 HIS A C 1
ATOM 1642 O O . HIS A 1 251 ? 12.056 -9.397 7.839 1.00 10.99 242 HIS A O 1
ATOM 1649 N N . PRO A 1 252 ? 11.445 -11.566 8.080 1.00 11.32 243 PRO A N 1
ATOM 1650 C CA . PRO A 1 252 ? 10.317 -11.516 7.141 1.00 11.47 243 PRO A CA 1
ATOM 1651 C C . PRO A 1 252 ? 9.261 -10.451 7.440 1.00 11.71 243 PRO A C 1
ATOM 1652 O O . PRO A 1 252 ? 8.602 -9.974 6.514 1.00 12.22 243 PRO A O 1
ATOM 1656 N N . GLN A 1 253 ? 9.106 -10.071 8.710 1.00 11.20 244 GLN A N 1
ATOM 1657 C CA . GLN A 1 253 ? 8.063 -9.120 9.102 1.00 11.80 244 GLN A CA 1
ATOM 1658 C C . GLN A 1 253 ? 8.406 -7.679 8.741 1.00 11.67 244 GLN A C 1
ATOM 1659 O O . GLN A 1 253 ? 7.519 -6.837 8.642 1.00 12.28 244 G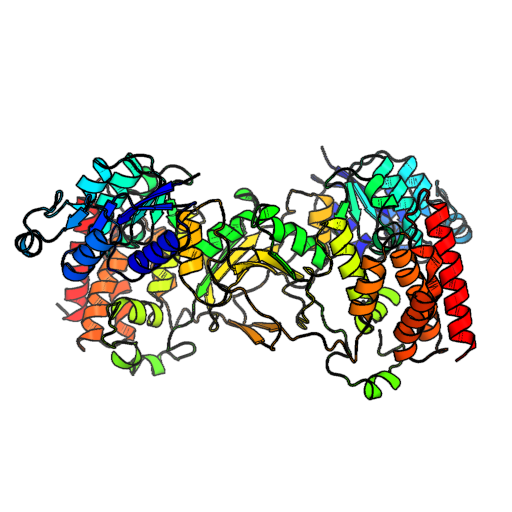LN A O 1
ATOM 1665 N N . SER A 1 254 ? 9.691 -7.398 8.548 1.00 11.60 245 SER A N 1
ATOM 1666 C CA . SER A 1 254 ? 10.170 -6.033 8.272 1.00 11.73 245 SER A CA 1
ATOM 1667 C C . SER A 1 254 ? 9.642 -4.986 9.270 1.00 11.23 245 SER A C 1
ATOM 1668 O O . SER A 1 254 ? 9.246 -3.881 8.877 1.00 11.92 245 SER A O 1
ATOM 1671 N N A ILE A 1 255 ? 9.634 -5.345 10.553 0.50 10.99 246 ILE A N 1
ATOM 1672 N N B ILE A 1 255 ? 9.623 -5.358 10.551 0.50 10.98 246 ILE A N 1
ATOM 1673 C CA A ILE A 1 255 ? 9.279 -4.411 11.620 0.50 10.63 246 ILE A CA 1
ATOM 1674 C CA B ILE A 1 255 ? 9.276 -4.444 11.638 0.50 10.63 246 ILE A CA 1
ATOM 1675 C C A ILE A 1 255 ? 10.551 -3.855 12.268 0.50 10.33 246 ILE A C 1
ATOM 1676 C C B ILE A 1 255 ? 10.557 -3.862 12.237 0.50 10.33 246 ILE A C 1
ATOM 1677 O O A ILE A 1 255 ? 10.674 -2.645 12.459 0.50 10.43 246 ILE A O 1
ATOM 1678 O O B ILE A 1 255 ? 10.687 -2.646 12.374 0.50 10.45 246 ILE A O 1
ATOM 1687 N N . ILE A 1 256 ? 11.491 -4.739 12.597 1.00 9.96 247 ILE A N 1
ATOM 1688 C CA . ILE A 1 256 ? 12.837 -4.318 12.998 1.00 9.86 247 ILE A CA 1
ATOM 1689 C C . ILE A 1 256 ? 13.595 -3.959 11.718 1.00 9.71 247 ILE A C 1
ATOM 1690 O O . ILE A 1 256 ? 13.749 -4.809 10.834 1.00 9.92 247 ILE A O 1
ATOM 1695 N N . HIS A 1 257 ? 14.056 -2.712 11.614 1.00 9.25 248 HIS A N 1
ATOM 1696 C CA . HIS A 1 257 ? 14.637 -2.232 10.352 1.00 8.93 248 HIS A CA 1
ATOM 1697 C C . HIS A 1 257 ? 16.154 -2.337 10.280 1.00 9.12 248 HIS A C 1
ATOM 1698 O O . HIS A 1 257 ? 16.728 -2.237 9.198 1.00 9.69 248 HIS A O 1
ATOM 1705 N N . SER A 1 258 ? 16.770 -2.527 11.442 1.00 8.72 249 SER A N 1
ATOM 1706 C CA . SER A 1 258 ? 18.181 -2.893 11.610 1.00 8.61 249 SER A CA 1
ATOM 1707 C C . SER A 1 258 ? 18.542 -2.712 13.081 1.00 8.26 249 SER A C 1
ATOM 1708 O O . SER A 1 258 ? 17.711 -2.257 13.890 1.00 8.33 249 SER A O 1
ATOM 1711 N N . MET A 1 259 ? 19.764 -3.098 13.435 1.00 8.13 250 MET A N 1
ATOM 1712 C CA . MET A 1 259 ? 20.209 -3.068 14.828 1.00 9.19 250 MET A CA 1
ATOM 1713 C C . MET A 1 259 ? 21.702 -2.831 14.909 1.00 8.19 250 MET A C 1
ATOM 1714 O O . MET A 1 259 ? 22.421 -3.052 13.942 1.00 8.08 250 MET A O 1
ATOM 1719 N N . VAL A 1 260 ? 22.156 -2.378 16.072 1.00 7.47 251 VAL A N 1
ATOM 1720 C CA . VAL A 1 260 ? 23.583 -2.228 16.332 1.00 7.64 251 VAL A CA 1
ATOM 1721 C C . VAL A 1 260 ? 23.918 -3.014 17.595 1.00 7.59 251 VAL A C 1
ATOM 1722 O O . VAL A 1 260 ? 23.273 -2.832 18.634 1.00 7.14 251 VAL A O 1
ATOM 1726 N N . THR A 1 261 ? 24.922 -3.882 17.494 1.00 7.63 252 THR A N 1
ATOM 1727 C CA . THR A 1 261 ? 25.414 -4.622 18.652 1.00 7.89 252 THR A CA 1
ATOM 1728 C C . THR A 1 261 ? 26.661 -3.922 19.189 1.00 7.86 252 THR A C 1
ATOM 1729 O O . THR A 1 261 ? 27.598 -3.636 18.438 1.00 8.19 252 THR A O 1
ATOM 1733 N N . PHE A 1 262 ? 26.641 -3.637 20.485 1.00 7.83 253 PHE A N 1
ATOM 1734 C CA . PHE A 1 262 ? 27.736 -2.966 21.170 1.00 8.10 253 PHE A CA 1
ATOM 1735 C C . PHE A 1 262 ? 28.665 -3.950 21.883 1.00 8.34 253 PHE A C 1
ATOM 1736 O O . PHE A 1 262 ? 28.322 -5.127 22.070 1.00 8.59 253 PHE A O 1
ATOM 1744 N N . ILE A 1 263 ? 29.844 -3.454 22.256 1.00 8.79 254 ILE A N 1
ATOM 1745 C CA . ILE A 1 263 ? 30.938 -4.283 22.778 1.00 9.14 254 ILE A CA 1
ATOM 1746 C C . ILE A 1 263 ? 30.616 -5.006 24.099 1.00 9.07 254 ILE A C 1
ATOM 1747 O O . ILE A 1 263 ? 31.297 -5.964 24.457 1.00 8.95 254 ILE A O 1
ATOM 1752 N N . ASP A 1 264 ? 29.594 -4.538 24.814 1.00 9.18 255 ASP A N 1
ATOM 1753 C CA . ASP A 1 264 ? 29.196 -5.150 26.094 1.00 9.04 255 ASP A CA 1
ATOM 1754 C C . ASP A 1 264 ? 28.176 -6.281 25.955 1.00 9.16 255 ASP A C 1
ATOM 1755 O O . ASP A 1 264 ? 27.828 -6.936 26.949 1.00 9.67 255 ASP A O 1
ATOM 1760 N N . GLY A 1 265 ? 27.711 -6.513 24.729 1.00 8.97 256 GLY A N 1
ATOM 1761 C CA . GLY A 1 265 ? 26.687 -7.517 24.459 1.00 8.98 256 GLY A CA 1
ATOM 1762 C C . GLY A 1 265 ? 25.293 -6.946 24.253 1.00 8.96 256 GLY A C 1
ATOM 1763 O O . GLY A 1 265 ? 24.367 -7.675 23.900 1.00 9.64 256 GLY A O 1
ATOM 1764 N N . SER A 1 266 ? 25.129 -5.646 24.473 1.00 8.47 257 SER A N 1
ATOM 1765 C CA . SER A 1 266 ? 23.827 -5.018 24.256 1.00 8.30 257 SER A CA 1
ATOM 1766 C C . SER A 1 266 ? 23.573 -4.733 22.775 1.00 8.35 257 SER A C 1
ATOM 1767 O O . SER A 1 266 ? 24.448 -4.235 22.074 1.00 9.00 257 SER A O 1
ATOM 1770 N N . THR A 1 267 ? 22.361 -5.033 22.320 1.00 8.06 258 THR A N 1
ATOM 1771 C CA . THR A 1 267 ? 21.926 -4.675 20.974 1.00 7.72 258 THR A CA 1
ATOM 1772 C C . THR A 1 267 ? 20.803 -3.647 21.079 1.00 7.64 258 THR A C 1
ATOM 1773 O O . THR A 1 267 ? 19.886 -3.798 21.894 1.00 7.86 258 THR A O 1
ATOM 1777 N N . ILE A 1 268 ? 20.907 -2.594 20.273 1.00 7.29 259 ILE A N 1
ATOM 1778 C CA . ILE A 1 268 ? 19.869 -1.566 20.166 1.00 6.97 259 ILE A CA 1
ATOM 1779 C C . ILE A 1 268 ? 19.280 -1.683 18.773 1.00 7.34 259 ILE A C 1
ATOM 1780 O O . ILE A 1 268 ? 20.020 -1.707 17.777 1.00 7.53 259 ILE A O 1
ATOM 1785 N N . ALA A 1 269 ? 17.954 -1.781 18.715 1.00 6.78 260 ALA A N 1
ATOM 1786 C CA . ALA A 1 269 ? 17.224 -2.029 17.475 1.00 7.14 260 ALA A CA 1
ATOM 1787 C C . ALA A 1 269 ? 16.177 -0.950 17.249 1.00 7.40 260 ALA A C 1
ATOM 1788 O O . ALA A 1 269 ? 15.640 -0.398 18.206 1.00 7.37 260 ALA A O 1
ATOM 1790 N N . GLN A 1 270 ? 15.902 -0.654 15.981 1.00 7.32 261 GLN A N 1
ATOM 1791 C CA . GLN A 1 270 ? 14.823 0.272 15.626 1.00 7.60 261 GLN A CA 1
ATOM 1792 C C . GLN A 1 270 ? 13.674 -0.503 15.002 1.00 7.82 261 GLN A C 1
ATOM 1793 O O . GLN A 1 270 ? 13.881 -1.376 14.144 1.00 8.08 261 GLN A O 1
ATOM 1799 N N . ALA A 1 271 ? 12.463 -0.175 15.445 1.00 8.24 262 ALA A N 1
ATOM 1800 C CA . ALA A 1 271 ? 11.270 -0.894 15.023 1.00 8.49 262 ALA A CA 1
ATOM 1801 C C . ALA A 1 271 ? 10.113 0.037 14.716 1.00 8.74 262 ALA A C 1
ATOM 1802 O O . ALA A 1 271 ? 9.871 1.009 15.437 1.00 8.91 262 ALA A O 1
ATOM 1804 N N . SER A 1 272 ? 9.405 -0.272 13.636 1.00 8.69 263 SER A N 1
ATOM 1805 C CA . SER A 1 272 ? 8.198 0.460 13.257 1.00 9.31 263 SER A CA 1
ATOM 1806 C C . SER A 1 272 ? 7.450 -0.287 12.170 1.00 9.55 263 SER A C 1
ATOM 1807 O O . SER A 1 272 ? 8.071 -0.998 11.371 1.00 9.51 263 SER A O 1
ATOM 1810 N N . PRO A 1 273 ? 6.108 -0.145 12.135 1.00 10.29 264 PRO A N 1
ATOM 1811 C CA . PRO A 1 273 ? 5.390 -0.685 10.983 1.00 10.85 264 PRO A CA 1
ATOM 1812 C C . PRO A 1 273 ? 5.967 -0.073 9.708 1.00 11.37 264 PRO A C 1
ATOM 1813 O O . PRO A 1 273 ? 6.251 1.132 9.685 1.00 11.46 264 PRO A O 1
ATOM 1817 N N . PRO A 1 274 ? 6.169 -0.896 8.662 1.00 11.91 265 PRO A N 1
ATOM 1818 C CA . PRO A 1 274 ? 6.731 -0.384 7.411 1.00 12.56 265 PRO A CA 1
ATOM 1819 C C . PRO A 1 274 ? 5.969 0.849 6.934 1.00 12.73 265 PRO A C 1
ATOM 1820 O O . PRO A 1 274 ? 4.737 0.816 6.809 1.00 13.38 265 PRO A O 1
ATOM 1824 N N . ASP A 1 275 ? 6.710 1.935 6.728 1.00 12.35 266 ASP A N 1
ATOM 1825 C CA . ASP A 1 275 ? 6.177 3.206 6.255 1.00 12.27 266 ASP A CA 1
ATOM 1826 C C . ASP A 1 275 ? 7.369 4.110 6.022 1.00 11.65 266 ASP A C 1
ATOM 1827 O O . ASP A 1 275 ? 8.022 4.536 6.974 1.00 11.40 266 ASP A O 1
ATOM 1832 N N . MET A 1 276 ? 7.644 4.409 4.757 1.00 11.31 267 MET A N 1
ATOM 1833 C CA . MET A 1 276 ? 8.820 5.210 4.414 1.00 10.97 267 MET A CA 1
ATOM 1834 C C . MET A 1 276 ? 8.771 6.661 4.907 1.00 10.73 267 MET A C 1
ATOM 1835 O O . MET A 1 276 ? 9.804 7.332 4.956 1.00 10.24 267 MET A O 1
ATOM 1840 N N . LYS A 1 277 ? 7.588 7.142 5.289 1.00 10.17 268 LYS A N 1
ATOM 1841 C CA . LYS A 1 277 ? 7.471 8.494 5.833 1.00 10.42 268 LYS A CA 1
ATOM 1842 C C . LYS A 1 277 ? 8.298 8.695 7.100 1.00 9.63 268 LYS A C 1
ATOM 1843 O O . LYS A 1 277 ? 8.748 9.810 7.374 1.00 9.80 268 LYS A O 1
ATOM 1849 N N . LEU A 1 278 ? 8.496 7.627 7.869 1.00 9.62 269 LEU A N 1
ATOM 1850 C CA . LEU A 1 278 ? 9.340 7.732 9.060 1.00 9.63 269 LEU A CA 1
ATOM 1851 C C . LEU A 1 278 ? 10.800 8.067 8.702 1.00 9.28 269 LEU A C 1
ATOM 1852 O O . LEU A 1 278 ? 11.277 9.134 9.086 1.00 9.01 269 LEU A O 1
ATOM 1857 N N . PRO A 1 279 ? 11.508 7.183 7.954 1.00 8.88 270 PRO A N 1
ATOM 1858 C CA . PRO A 1 279 ? 12.881 7.578 7.587 1.00 8.71 270 PRO A CA 1
ATOM 1859 C C . PRO A 1 279 ? 13.002 8.833 6.702 1.00 8.68 270 PRO A C 1
ATOM 1860 O O . PRO A 1 279 ? 13.985 9.568 6.822 1.00 8.77 270 PRO A O 1
ATOM 1864 N N . ILE A 1 280 ? 12.021 9.079 5.832 1.00 8.48 271 ILE A N 1
ATOM 1865 C CA . ILE A 1 280 ? 11.999 10.312 5.048 1.00 8.68 271 ILE A CA 1
ATOM 1866 C C . ILE A 1 280 ? 11.980 11.517 5.984 1.00 8.56 271 ILE A C 1
ATOM 1867 O O . ILE A 1 280 ? 12.800 12.415 5.840 1.00 8.31 271 ILE A O 1
ATOM 1872 N N . SER A 1 281 ? 11.060 11.513 6.952 1.00 8.72 272 SER A N 1
ATOM 1873 C CA . SER A 1 281 ? 10.902 12.651 7.866 1.00 9.58 272 SER A CA 1
ATOM 1874 C C . SER A 1 281 ? 12.162 12.911 8.693 1.00 9.80 272 SER A C 1
ATOM 1875 O O . SER A 1 281 ? 12.569 14.063 8.879 1.00 10.06 272 SER A O 1
ATOM 1878 N N . LEU A 1 282 ? 12.784 11.836 9.170 1.00 10.37 273 LEU A N 1
ATOM 1879 C CA . LEU A 1 282 ? 13.996 11.960 9.970 1.00 11.59 273 LEU A CA 1
ATOM 1880 C C . LEU A 1 282 ? 15.172 12.485 9.141 1.00 11.20 273 LEU A C 1
ATOM 1881 O O . LEU A 1 282 ? 15.968 13.284 9.634 1.00 11.49 273 LEU A O 1
ATOM 1886 N N . ALA A 1 283 ? 15.267 12.064 7.879 1.00 11.25 274 ALA A N 1
ATOM 1887 C CA . ALA A 1 283 ? 16.352 12.513 7.003 1.00 11.12 274 ALA A CA 1
ATOM 1888 C C . ALA A 1 283 ? 16.213 13.996 6.647 1.00 11.25 274 ALA A C 1
ATOM 1889 O O . ALA A 1 283 ? 17.202 14.734 6.613 1.00 11.40 274 ALA A O 1
ATOM 1891 N N . LEU A 1 284 ? 14.977 14.423 6.406 1.00 11.57 275 LEU A N 1
ATOM 1892 C CA . LEU A 1 284 ? 14.687 15.808 6.071 1.00 11.91 275 LEU A CA 1
ATOM 1893 C C . LEU A 1 284 ? 15.011 16.740 7.234 1.00 12.32 275 LEU A C 1
ATOM 1894 O O . LEU A 1 284 ? 15.583 17.812 7.030 1.00 12.88 275 LEU A O 1
ATOM 1899 N N . GLY A 1 285 ? 14.653 16.316 8.444 1.00 12.16 276 GLY A N 1
ATOM 1900 C CA . GLY A 1 285 ? 14.794 17.158 9.632 1.00 12.32 276 GLY A CA 1
ATOM 1901 C C . GLY A 1 285 ? 15.907 16.826 10.613 1.00 12.14 276 GLY A C 1
ATOM 1902 O O . GLY A 1 285 ? 15.960 17.414 11.698 1.00 11.92 276 GLY A O 1
ATOM 1903 N N . TRP A 1 286 ? 16.809 15.919 10.229 1.00 11.93 277 TRP A N 1
ATOM 1904 C CA . TRP A 1 286 ? 17.891 15.455 11.110 1.00 12.37 277 TRP A CA 1
ATOM 1905 C C . TRP A 1 286 ? 18.596 16.634 11.783 1.00 12.51 277 TRP A C 1
ATOM 1906 O O . TRP A 1 286 ? 18.967 17.596 11.102 1.00 12.28 277 TRP A O 1
ATOM 1917 N N . PRO A 1 287 ? 18.822 16.549 13.110 1.00 12.57 278 PRO A N 1
ATOM 1918 C CA . PRO A 1 287 ? 18.590 15.401 14.007 1.00 12.51 278 PRO A CA 1
ATOM 1919 C C . PRO A 1 287 ? 17.197 15.290 14.635 1.00 12.79 278 PRO A C 1
ATOM 1920 O O . PRO A 1 287 ? 16.936 14.329 15.372 1.00 12.51 278 PRO A O 1
ATOM 1924 N N . ARG A 1 288 ? 16.320 16.248 14.339 1.00 12.60 279 ARG A N 1
ATOM 1925 C CA . ARG A 1 288 ? 15.026 16.370 15.010 1.00 13.28 279 ARG A CA 1
ATOM 1926 C C . ARG A 1 288 ? 13.967 15.436 14.444 1.00 12.70 279 ARG A C 1
ATOM 1927 O O . ARG A 1 288 ? 13.757 15.387 13.233 1.00 12.98 279 ARG A O 1
ATOM 1935 N N . ARG A 1 289 ? 13.293 14.708 15.332 1.00 11.66 280 ARG A N 1
ATOM 1936 C CA . ARG A 1 289 ? 12.188 13.838 14.935 1.00 11.38 280 ARG A CA 1
ATOM 1937 C C . ARG A 1 289 ? 10.949 14.666 14.602 1.00 11.78 280 ARG A C 1
ATOM 1938 O O . ARG A 1 289 ? 10.704 15.715 15.210 1.00 12.24 280 ARG A O 1
ATOM 1946 N N . VAL A 1 290 ? 10.182 14.188 13.628 1.00 11.39 281 VAL A N 1
ATOM 1947 C CA . VAL A 1 290 ? 8.988 14.889 13.166 1.00 11.61 281 VAL A CA 1
ATOM 1948 C C . VAL A 1 290 ? 7.728 14.259 13.756 1.00 11.67 281 VAL A C 1
ATOM 1949 O O . VAL A 1 290 ? 7.363 13.128 13.410 1.00 10.89 281 VAL A O 1
ATOM 1953 N N . SER A 1 291 ? 7.049 15.002 14.631 1.00 12.16 282 SER A N 1
ATOM 1954 C CA . SER A 1 291 ? 5.857 14.485 15.299 1.00 12.67 282 SER A CA 1
ATOM 1955 C C . SER A 1 291 ? 4.824 13.941 14.309 1.00 12.70 282 SER A C 1
ATOM 1956 O O . SER A 1 291 ? 4.501 14.591 13.307 1.00 13.15 282 SER A O 1
ATOM 1959 N N . GLY A 1 292 ? 4.336 12.732 14.583 1.00 12.56 283 GLY A N 1
ATOM 1960 C CA . GLY A 1 292 ? 3.273 12.107 13.791 1.00 12.40 283 GLY A CA 1
ATOM 1961 C C . GLY A 1 292 ? 3.629 11.634 12.389 1.00 12.31 283 GLY A C 1
ATOM 1962 O O . GLY A 1 292 ? 2.740 11.324 11.592 1.00 12.52 283 GLY A O 1
ATOM 1963 N N . ALA A 1 293 ? 4.922 11.554 12.084 1.00 12.06 284 ALA A N 1
ATOM 1964 C CA . ALA A 1 293 ? 5.367 11.127 10.753 1.00 12.11 284 ALA A CA 1
ATOM 1965 C C . ALA A 1 293 ? 4.781 9.775 10.348 1.00 12.15 284 ALA A C 1
ATOM 1966 O O . ALA A 1 293 ? 4.376 9.582 9.198 1.00 12.59 284 ALA A O 1
ATOM 1968 N N . ALA A 1 294 ? 4.726 8.849 11.302 1.00 12.12 285 ALA A N 1
ATOM 1969 C CA . ALA A 1 294 ? 4.272 7.490 11.045 1.00 12.12 285 ALA A CA 1
ATOM 1970 C C . ALA A 1 294 ? 3.638 6.862 12.284 1.00 12.09 285 ALA A C 1
ATOM 1971 O O . ALA A 1 294 ? 3.866 7.318 13.410 1.00 12.24 285 ALA A O 1
ATOM 1973 N N . ALA A 1 295 ? 2.841 5.819 12.064 1.00 12.25 286 ALA A N 1
ATOM 1974 C CA . ALA A 1 295 ? 2.259 5.046 13.159 1.00 12.45 286 ALA A CA 1
ATOM 1975 C C . ALA A 1 295 ? 3.346 4.248 13.870 1.00 12.61 286 ALA A C 1
ATOM 1976 O O . ALA A 1 295 ? 4.295 3.777 13.242 1.00 13.04 286 ALA A O 1
ATOM 1978 N N . ALA A 1 296 ? 3.215 4.131 15.186 1.00 12.43 287 ALA A N 1
ATOM 1979 C CA . ALA A 1 296 ? 4.155 3.368 15.994 1.00 12.76 287 ALA A CA 1
ATOM 1980 C C . ALA A 1 296 ? 3.699 1.919 16.085 1.00 13.14 287 ALA A C 1
ATOM 1981 O O . ALA A 1 296 ? 2.526 1.620 15.832 1.00 13.07 287 ALA A O 1
ATOM 1983 N N . CYS A 1 297 ? 4.621 1.027 16.446 1.00 13.63 288 CYS A N 1
ATOM 1984 C CA . CYS A 1 297 ? 4.274 -0.352 16.780 1.00 14.82 288 CYS A CA 1
ATOM 1985 C C . CYS A 1 297 ? 3.159 -0.358 17.821 1.00 15.48 288 CYS A C 1
ATOM 1986 O O . CYS A 1 297 ? 3.181 0.423 18.771 1.00 14.96 288 CYS A O 1
ATOM 1989 N N . ASP A 1 298 ? 2.194 -1.247 17.625 1.00 16.67 289 ASP A N 1
ATOM 1990 C CA . ASP A 1 298 ? 1.054 -1.369 18.524 1.00 17.94 289 ASP A CA 1
ATOM 1991 C C . ASP A 1 298 ? 1.225 -2.603 19.402 1.00 18.37 289 ASP A C 1
ATOM 1992 O O . ASP A 1 298 ? 1.034 -3.731 18.944 1.00 18.97 289 ASP A O 1
ATOM 1997 N N . PHE A 1 299 ? 1.583 -2.382 20.663 1.00 18.69 290 PHE A N 1
ATOM 1998 C CA . PHE A 1 299 ? 1.847 -3.491 21.585 1.00 18.97 290 PHE A CA 1
ATOM 1999 C C . PHE A 1 299 ? 0.636 -3.901 22.423 1.00 19.55 290 PHE A C 1
ATOM 2000 O O . PHE A 1 299 ? 0.775 -4.600 23.437 1.00 19.56 290 PHE A O 1
ATOM 2008 N N . HIS A 1 300 ? -0.542 -3.463 21.982 1.00 20.16 291 HIS A N 1
ATOM 2009 C CA . HIS A 1 300 ? -1.817 -3.905 22.546 1.00 20.84 291 HIS A CA 1
ATOM 2010 C C . HIS A 1 300 ? -2.436 -4.980 21.653 1.00 20.73 291 HIS A C 1
ATOM 2011 O O . HIS A 1 300 ? -3.573 -5.415 21.859 1.00 20.58 291 HIS A O 1
ATOM 2018 N N . THR A 1 301 ? -1.659 -5.413 20.665 1.00 20.35 292 THR A N 1
ATOM 2019 C CA . THR A 1 301 ? -2.044 -6.503 19.785 1.00 20.27 292 THR A CA 1
ATOM 2020 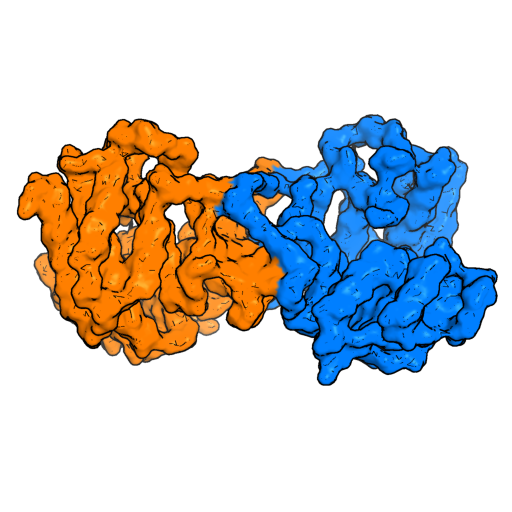C C . THR A 1 301 ? -0.862 -7.467 19.628 1.00 19.65 292 THR A C 1
ATOM 2021 O O . THR A 1 301 ? 0.302 -7.040 19.662 1.00 20.07 292 THR A O 1
ATOM 2025 N N . ALA A 1 302 ? -1.158 -8.758 19.485 1.00 18.30 293 ALA A N 1
ATOM 2026 C CA . ALA A 1 302 ? -0.115 -9.784 19.439 1.00 17.44 293 ALA A CA 1
ATOM 2027 C C . ALA A 1 302 ? 0.690 -9.698 18.148 1.00 16.93 293 ALA A C 1
ATOM 2028 O O . ALA A 1 302 ? 0.143 -9.405 17.089 1.00 16.72 293 ALA A O 1
ATOM 2030 N N . SER A 1 303 ? 1.992 -9.940 18.253 1.00 16.34 294 SER A N 1
ATOM 2031 C CA . SER A 1 303 ? 2.869 -9.956 17.081 1.00 16.00 294 SER A CA 1
ATOM 2032 C C . SER A 1 303 ? 4.072 -10.854 17.324 1.00 15.67 294 SER A C 1
ATOM 2033 O O . SER A 1 303 ? 4.391 -11.192 18.461 1.00 14.89 294 SER A O 1
ATOM 2036 N N . SER A 1 304 ? 4.738 -11.230 16.238 1.00 15.37 295 SER A N 1
ATOM 2037 C CA . SER A 1 304 ? 5.912 -12.081 16.302 1.00 16.01 295 SER A CA 1
ATOM 2038 C C . SER A 1 304 ? 6.978 -11.510 15.372 1.00 15.53 295 SER A C 1
ATOM 2039 O O . SER A 1 304 ? 6.704 -11.285 14.194 1.00 16.03 295 SER A O 1
ATOM 2042 N N . TRP A 1 305 ? 8.173 -11.258 15.906 1.00 15.08 296 TRP A N 1
ATOM 2043 C CA . TRP A 1 305 ? 9.307 -10.811 15.093 1.00 14.48 296 TRP A CA 1
ATOM 2044 C C . TRP A 1 305 ? 10.292 -11.955 14.918 1.00 14.31 296 TRP A C 1
ATOM 2045 O O . TRP A 1 305 ? 10.949 -12.366 15.873 1.00 14.07 296 TRP A O 1
ATOM 2056 N N . GLU A 1 306 ? 10.406 -12.449 13.691 1.00 14.38 297 GLU A N 1
ATOM 2057 C CA . GLU A 1 306 ? 11.175 -13.657 13.419 1.00 14.67 297 GLU A CA 1
ATOM 2058 C C . GLU A 1 306 ? 12.500 -13.340 12.745 1.00 14.07 297 GLU A C 1
ATOM 2059 O O . GLU A 1 306 ? 12.589 -12.408 11.947 1.00 13.24 297 GLU A O 1
ATOM 2065 N N . PHE A 1 307 ? 13.518 -14.123 13.087 1.00 13.69 298 PHE A N 1
ATOM 2066 C CA . PHE A 1 307 ? 14.860 -13.964 12.536 1.00 14.04 298 PHE A CA 1
ATOM 2067 C C . PHE A 1 307 ? 15.384 -15.313 12.079 1.00 14.64 298 PHE A C 1
ATOM 2068 O O . PHE A 1 307 ? 15.164 -16.333 12.734 1.00 14.98 298 PHE A O 1
ATOM 2076 N N . GLU A 1 308 ? 16.049 -15.313 10.930 1.00 14.91 299 GLU A N 1
ATOM 2077 C CA . GLU A 1 308 ? 16.653 -16.525 10.394 1.00 15.35 299 GLU A CA 1
ATOM 2078 C C . GLU A 1 308 ? 17.872 -16.132 9.567 1.00 15.03 299 GLU A C 1
ATOM 2079 O O . GLU A 1 308 ? 17.910 -15.024 9.025 1.00 14.24 299 GLU A O 1
ATOM 2085 N N . PRO A 1 309 ? 18.890 -17.013 9.506 1.00 15.15 300 PRO A N 1
ATOM 2086 C CA . PRO A 1 309 ? 20.062 -16.719 8.685 1.00 15.26 300 PRO A CA 1
ATOM 2087 C C . PRO A 1 309 ? 19.730 -16.693 7.197 1.00 15.36 300 PRO A C 1
ATOM 2088 O O . PRO A 1 309 ? 18.811 -17.385 6.745 1.00 15.00 300 PRO A O 1
ATOM 2092 N N . LEU A 1 310 ? 20.462 -15.874 6.451 1.00 15.88 301 LEU A N 1
ATOM 2093 C CA . LEU A 1 310 ? 20.324 -15.830 5.008 1.00 16.77 301 LEU A CA 1
ATOM 2094 C C . LEU A 1 310 ? 20.941 -17.093 4.427 1.00 17.07 301 LEU A C 1
ATOM 2095 O O . LEU A 1 310 ? 22.003 -17.534 4.873 1.00 17.23 301 LEU A O 1
ATOM 2100 N N . ASP A 1 311 ? 20.261 -17.672 3.445 1.00 17.71 302 ASP A N 1
ATOM 2101 C CA . ASP A 1 311 ? 20.785 -18.810 2.717 1.00 18.36 302 ASP A CA 1
ATOM 2102 C C . ASP A 1 311 ? 21.732 -18.301 1.632 1.00 18.55 302 ASP A C 1
ATOM 2103 O O . ASP A 1 311 ? 21.308 -18.013 0.514 1.00 18.58 302 ASP A O 1
ATOM 2108 N N . THR A 1 312 ? 23.012 -18.194 1.979 1.00 18.95 303 THR A N 1
ATOM 2109 C CA . THR A 1 312 ? 24.015 -17.562 1.112 1.00 19.68 303 THR A CA 1
ATOM 2110 C C . THR A 1 312 ? 24.318 -18.358 -0.164 1.00 19.71 303 THR A C 1
ATOM 2111 O O . THR A 1 312 ? 24.735 -17.785 -1.173 1.00 19.60 303 THR A O 1
ATOM 2115 N N . ASP A 1 313 ? 24.112 -19.672 -0.105 1.00 19.63 304 ASP A N 1
ATOM 2116 C CA . ASP A 1 313 ? 24.316 -20.548 -1.263 1.00 19.84 304 ASP A CA 1
ATOM 2117 C C . ASP A 1 313 ? 23.308 -20.263 -2.367 1.00 19.11 304 ASP A C 1
ATOM 2118 O O . ASP A 1 313 ? 23.675 -20.168 -3.541 1.00 19.62 304 ASP A O 1
ATOM 2123 N N . VAL A 1 314 ? 22.041 -20.136 -1.982 1.00 17.70 305 VAL A N 1
ATOM 2124 C CA . VAL A 1 314 ? 20.957 -19.869 -2.919 1.00 16.81 305 VAL A CA 1
ATOM 2125 C C . VAL A 1 314 ? 20.939 -18.385 -3.296 1.00 16.26 305 VAL A C 1
ATOM 2126 O O . VAL A 1 314 ? 20.604 -18.031 -4.428 1.00 16.01 305 VAL A O 1
ATOM 2130 N N . PHE A 1 315 ? 21.309 -17.533 -2.337 1.00 15.61 306 PHE A N 1
ATOM 2131 C CA . PHE A 1 315 ? 21.303 -16.080 -2.518 1.00 15.15 306 PHE A CA 1
ATOM 2132 C C . PHE A 1 315 ? 22.691 -15.455 -2.265 1.00 14.96 306 PHE A C 1
ATOM 2133 O O . PHE A 1 315 ? 22.918 -14.837 -1.220 1.00 15.14 306 PHE A O 1
ATOM 2141 N N . PRO A 1 316 ? 23.622 -15.605 -3.230 1.00 14.41 307 PRO A N 1
ATOM 2142 C CA . PRO A 1 316 ? 24.982 -15.109 -3.033 1.00 13.99 307 PRO A CA 1
ATOM 2143 C C . PRO A 1 316 ? 25.194 -13.617 -3.323 1.00 13.28 307 PRO A C 1
ATOM 2144 O O . PRO A 1 316 ? 26.338 -13.163 -3.272 1.00 13.60 307 PRO A O 1
ATOM 2148 N N . ALA A 1 317 ? 24.128 -12.867 -3.614 1.00 12.84 308 ALA A N 1
ATOM 2149 C CA . ALA A 1 317 ? 24.273 -11.451 -3.986 1.00 12.49 308 ALA A CA 1
ATOM 2150 C C . ALA A 1 317 ? 24.959 -10.622 -2.899 1.00 12.27 308 ALA A C 1
ATOM 2151 O O . ALA A 1 317 ? 25.712 -9.696 -3.201 1.00 11.58 308 ALA A O 1
ATOM 2153 N N . VAL A 1 318 ? 24.689 -10.947 -1.637 1.00 12.01 309 VAL A N 1
ATOM 2154 C CA . VAL A 1 318 ? 25.279 -10.202 -0.526 1.00 12.19 309 VAL A CA 1
ATOM 2155 C C . VAL A 1 318 ? 26.782 -10.454 -0.432 1.00 12.35 309 VAL A C 1
ATOM 2156 O O . VAL A 1 318 ? 27.562 -9.515 -0.274 1.00 11.73 309 VAL A O 1
ATOM 2160 N N . GLU A 1 319 ? 27.188 -11.718 -0.563 1.00 12.44 310 GLU A N 1
ATOM 2161 C CA . GLU A 1 319 ? 28.610 -12.060 -0.576 1.00 13.31 310 GLU A CA 1
ATOM 2162 C C . GLU A 1 319 ? 29.364 -11.399 -1.725 1.00 12.77 310 GLU A C 1
ATOM 2163 O O . GLU A 1 319 ? 30.499 -10.949 -1.547 1.00 12.52 310 GLU A O 1
ATOM 2169 N N . LEU A 1 320 ? 28.726 -11.337 -2.893 1.00 12.44 311 LEU A N 1
ATOM 2170 C CA . LEU A 1 320 ? 29.313 -10.675 -4.055 1.00 12.41 311 LEU A CA 1
ATOM 2171 C C . LEU A 1 320 ? 29.492 -9.184 -3.804 1.00 11.95 311 LEU A C 1
ATOM 2172 O O . LEU A 1 320 ? 30.493 -8.595 -4.219 1.00 11.78 311 LEU A O 1
ATOM 2177 N N . ALA A 1 321 ? 28.526 -8.582 -3.112 1.00 11.39 312 ALA A N 1
ATOM 2178 C CA . ALA A 1 321 ? 28.625 -7.179 -2.740 1.00 10.60 312 ALA A CA 1
ATOM 2179 C C . ALA A 1 321 ? 29.797 -6.942 -1.793 1.00 10.44 312 ALA A C 1
ATOM 2180 O O . ALA A 1 321 ? 30.537 -5.974 -1.956 1.00 9.79 312 ALA A O 1
ATOM 2182 N N . ARG A 1 322 ? 29.947 -7.821 -0.800 1.00 10.40 313 ARG A N 1
ATOM 2183 C CA . ARG A 1 322 ? 31.080 -7.768 0.128 1.00 11.04 313 ARG A CA 1
ATOM 2184 C C . ARG A 1 322 ? 32.413 -7.845 -0.610 1.00 11.15 313 ARG A C 1
ATOM 2185 O O . ARG A 1 322 ? 33.336 -7.086 -0.318 1.00 10.83 313 ARG A O 1
ATOM 2193 N N . GLN A 1 323 ? 32.507 -8.769 -1.566 1.00 11.11 314 GLN A N 1
ATOM 2194 C CA . GLN A 1 323 ? 33.721 -8.918 -2.371 1.00 11.88 314 GLN A CA 1
ATOM 2195 C C . GLN A 1 323 ? 34.024 -7.648 -3.171 1.00 11.20 314 GLN A C 1
ATOM 2196 O O . GLN A 1 323 ? 35.158 -7.162 -3.165 1.00 11.90 314 GLN A O 1
ATOM 2202 N N . ALA A 1 324 ? 33.004 -7.101 -3.831 1.00 10.84 315 ALA A N 1
ATOM 2203 C CA . ALA A 1 324 ? 33.144 -5.846 -4.576 1.00 10.22 315 ALA A CA 1
ATOM 2204 C C . ALA A 1 324 ? 33.529 -4.699 -3.644 1.00 9.94 315 ALA A C 1
ATOM 2205 O O . ALA A 1 324 ? 34.396 -3.876 -3.969 1.00 9.86 315 ALA A O 1
ATOM 2207 N N . GLY A 1 325 ? 32.895 -4.661 -2.474 1.00 9.65 316 GLY A N 1
ATOM 2208 C CA . GLY A 1 325 ? 33.162 -3.623 -1.488 1.00 9.99 316 GLY A CA 1
ATOM 2209 C C . GLY A 1 325 ? 34.580 -3.640 -0.951 1.00 10.01 316 GLY A C 1
ATOM 2210 O O . GLY A 1 325 ? 35.213 -2.595 -0.816 1.00 9.79 316 GLY A O 1
ATOM 2211 N N . VAL A 1 326 ? 35.073 -4.834 -0.632 1.00 10.70 317 VAL A N 1
ATOM 2212 C CA . VAL A 1 326 ? 36.439 -4.998 -0.131 1.00 11.24 317 VAL A CA 1
ATOM 2213 C C . VAL A 1 326 ? 37.471 -4.611 -1.202 1.00 11.62 317 VAL A C 1
ATOM 2214 O O . VAL A 1 326 ? 38.478 -3.969 -0.890 1.00 12.52 317 VAL A O 1
ATOM 2218 N N . ALA A 1 327 ? 37.197 -4.964 -2.456 1.00 11.88 318 ALA A N 1
ATOM 2219 C CA . ALA A 1 327 ? 38.021 -4.522 -3.591 1.00 12.17 318 ALA A CA 1
ATOM 2220 C C . ALA A 1 327 ? 38.057 -2.991 -3.661 1.00 12.49 318 ALA A C 1
ATOM 2221 O O . ALA A 1 327 ? 39.123 -2.388 -3.848 1.00 12.99 318 ALA A O 1
ATOM 2223 N N . GLY A 1 328 ? 36.896 -2.365 -3.475 1.00 12.45 319 GLY A N 1
ATOM 2224 C CA . GLY A 1 328 ? 36.803 -0.907 -3.383 1.00 12.38 319 GLY A CA 1
ATOM 2225 C C . GLY A 1 328 ? 37.021 -0.208 -4.711 1.00 12.42 319 GLY A C 1
ATOM 2226 O O . GLY A 1 328 ? 36.848 -0.809 -5.773 1.00 12.26 319 GLY A O 1
ATOM 2227 N N . GLY A 1 329 ? 37.406 1.066 -4.648 1.00 12.49 320 GLY A N 1
ATOM 2228 C CA . GLY A 1 329 ? 37.594 1.868 -5.855 1.00 12.47 320 GLY A CA 1
ATOM 2229 C C . GLY A 1 329 ? 36.314 1.970 -6.665 1.00 12.27 320 GLY A C 1
ATOM 2230 O O . GLY A 1 329 ? 35.291 2.437 -6.161 1.00 13.10 320 GLY A O 1
ATOM 2231 N N . CYS A 1 330 ? 36.371 1.526 -7.921 1.00 12.33 321 CYS A N 1
ATOM 2232 C CA . CYS A 1 330 ? 35.211 1.549 -8.813 1.00 11.95 321 CYS A CA 1
ATOM 2233 C C . CYS A 1 330 ? 34.476 0.202 -8.873 1.00 11.26 321 CYS A C 1
ATOM 2234 O O . CYS A 1 330 ? 33.541 0.027 -9.654 1.00 10.73 321 CYS A O 1
ATOM 2237 N N . MET A 1 331 ? 34.877 -0.747 -8.028 1.00 10.68 322 MET A N 1
ATOM 2238 C CA . MET A 1 331 ? 34.300 -2.089 -8.087 1.00 10.61 322 MET A CA 1
ATOM 2239 C C . MET A 1 331 ? 32.831 -2.132 -7.678 1.00 10.17 322 MET A C 1
ATOM 2240 O O . MET A 1 331 ? 32.074 -2.981 -8.150 1.00 10.25 322 MET A O 1
ATOM 2245 N N . THR A 1 332 ? 32.442 -1.238 -6.779 1.00 10.07 323 THR A N 1
ATOM 2246 C CA . THR A 1 332 ? 31.047 -1.174 -6.355 1.00 9.66 323 THR A CA 1
ATOM 2247 C C . THR A 1 332 ? 30.168 -0.567 -7.457 1.00 9.97 323 THR A C 1
ATOM 2248 O O . THR A 1 332 ? 29.030 -0.995 -7.642 1.00 10.03 323 THR A O 1
ATOM 2252 N N . ALA A 1 333 ? 30.716 0.386 -8.215 1.00 9.77 324 ALA A N 1
ATOM 2253 C CA . ALA A 1 333 ? 30.056 0.883 -9.423 1.00 9.46 324 ALA A CA 1
ATOM 2254 C C . ALA A 1 333 ? 29.845 -0.248 -10.428 1.00 9.42 324 ALA A C 1
ATOM 2255 O O . ALA A 1 333 ? 28.788 -0.341 -11.053 1.00 9.46 324 ALA A O 1
ATOM 2257 N N . VAL A 1 334 ? 30.852 -1.118 -10.559 1.00 9.49 325 VAL A N 1
ATOM 2258 C CA . VAL A 1 334 ? 30.766 -2.276 -11.449 1.00 9.52 325 VAL A CA 1
ATOM 2259 C C . VAL A 1 334 ? 29.652 -3.220 -11.005 1.00 9.27 325 VAL A C 1
ATOM 2260 O O . VAL A 1 334 ? 28.824 -3.644 -11.822 1.00 9.33 325 VAL A O 1
ATOM 2264 N N . TYR A 1 335 ? 29.630 -3.529 -9.709 1.00 9.10 326 TYR A N 1
ATOM 2265 C CA . TYR A 1 335 ? 28.600 -4.387 -9.119 1.00 9.29 326 TYR A CA 1
ATOM 2266 C C . TYR A 1 335 ? 27.212 -3.861 -9.488 1.00 9.51 326 TYR A C 1
ATOM 2267 O O . TYR A 1 335 ? 26.384 -4.596 -10.013 1.00 9.52 326 TYR A O 1
ATOM 2276 N N . ASN A 1 336 ? 26.973 -2.583 -9.226 1.00 9.75 327 ASN A N 1
ATOM 2277 C CA . ASN A 1 336 ? 25.663 -2.004 -9.501 1.00 10.01 327 ASN A CA 1
ATOM 2278 C C . ASN A 1 336 ? 25.319 -1.948 -10.991 1.00 10.35 327 ASN A C 1
ATOM 2279 O O . ASN A 1 336 ? 24.190 -2.260 -11.384 1.00 10.39 327 ASN A O 1
ATOM 2284 N N . ALA A 1 337 ? 26.289 -1.545 -11.813 1.00 10.16 328 ALA A N 1
ATOM 2285 C CA . ALA A 1 337 ? 26.077 -1.435 -13.260 1.00 10.55 328 ALA A CA 1
ATOM 2286 C C . ALA A 1 337 ? 25.779 -2.794 -13.892 1.00 10.46 328 ALA A C 1
ATOM 2287 O O . ALA A 1 337 ? 24.889 -2.903 -14.741 1.00 10.96 328 ALA A O 1
ATOM 2289 N N . ALA A 1 338 ? 26.513 -3.822 -13.469 1.00 10.85 329 ALA A N 1
ATOM 2290 C CA . ALA A 1 338 ? 26.260 -5.186 -13.932 1.00 10.77 329 ALA A CA 1
ATOM 2291 C C . ALA A 1 338 ? 24.832 -5.598 -13.585 1.00 11.40 329 ALA A C 1
ATOM 2292 O O . ALA A 1 338 ? 24.120 -6.152 -14.429 1.00 11.40 329 ALA A O 1
ATOM 2294 N N . ASN A 1 339 ? 24.405 -5.309 -12.355 1.00 11.31 330 ASN A N 1
ATOM 2295 C CA . ASN A 1 339 ? 23.025 -5.596 -11.970 1.00 11.77 330 ASN A CA 1
ATOM 2296 C C . ASN A 1 339 ? 21.994 -4.877 -12.833 1.00 12.29 330 ASN A C 1
ATOM 2297 O O . ASN A 1 339 ? 21.026 -5.487 -13.286 1.00 12.41 330 ASN A O 1
ATOM 2302 N N . GLU A 1 340 ? 22.196 -3.579 -13.058 1.00 12.95 331 GLU A N 1
ATOM 2303 C CA . GLU A 1 340 ? 21.232 -2.800 -13.825 1.00 13.90 331 GLU A CA 1
ATOM 2304 C C . GLU A 1 340 ? 20.985 -3.435 -15.197 1.00 14.07 331 GLU A C 1
ATOM 2305 O O . GLU A 1 340 ? 19.838 -3.559 -15.635 1.00 14.19 331 GLU A O 1
ATOM 2311 N N . GLU A 1 341 ? 22.056 -3.884 -15.844 1.00 14.26 332 GLU A N 1
ATOM 2312 C CA . GLU A 1 341 ? 21.936 -4.507 -17.165 1.00 14.78 332 GLU A CA 1
ATOM 2313 C C . GLU A 1 341 ? 21.302 -5.896 -17.101 1.00 14.64 332 GLU A C 1
ATOM 2314 O O . GLU A 1 341 ? 20.391 -6.192 -17.878 1.00 14.60 332 GLU A O 1
ATOM 2320 N N . ALA A 1 342 ? 21.761 -6.732 -16.168 1.00 14.62 333 ALA A N 1
ATOM 2321 C CA . ALA A 1 342 ? 21.211 -8.086 -16.027 1.00 14.75 333 ALA A CA 1
ATOM 2322 C C . ALA A 1 342 ? 19.736 -8.037 -15.631 1.00 14.99 333 ALA A C 1
ATOM 2323 O O . ALA A 1 342 ? 18.921 -8.791 -16.166 1.00 15.27 333 ALA A O 1
ATOM 2325 N N . ALA A 1 343 ? 19.398 -7.138 -14.705 1.00 14.89 334 ALA A N 1
ATOM 2326 C CA . ALA A 1 343 ? 18.013 -6.964 -14.261 1.00 15.04 334 ALA A CA 1
ATOM 2327 C C . ALA A 1 343 ? 17.099 -6.549 -15.409 1.00 14.76 334 ALA A C 1
ATOM 2328 O O . ALA A 1 343 ? 15.977 -7.051 -15.525 1.00 14.73 334 ALA A O 1
ATOM 2330 N N . ALA A 1 344 ? 17.581 -5.639 -16.257 1.00 14.84 335 ALA A N 1
ATOM 2331 C CA . ALA A 1 344 ? 16.845 -5.211 -17.447 1.00 14.83 335 ALA A CA 1
ATOM 2332 C C . ALA A 1 344 ? 16.588 -6.400 -18.374 1.00 15.05 335 ALA A C 1
ATOM 2333 O O . ALA A 1 344 ? 15.475 -6.562 -18.880 1.00 15.02 335 ALA A O 1
ATOM 2335 N N . ALA A 1 345 ? 17.608 -7.241 -18.558 1.00 15.25 336 ALA A N 1
ATOM 2336 C CA . ALA A 1 345 ? 17.495 -8.443 -19.394 1.00 15.29 336 ALA A CA 1
ATOM 2337 C C . ALA A 1 345 ? 16.460 -9.420 -18.840 1.00 15.48 336 ALA A C 1
ATOM 2338 O O . ALA A 1 345 ? 15.669 -9.990 -19.592 1.00 15.58 336 ALA A O 1
ATOM 2340 N N . PHE A 1 346 ? 16.469 -9.613 -17.525 1.00 15.50 337 PHE A N 1
ATOM 2341 C CA . PHE A 1 346 ? 15.469 -10.461 -16.881 1.00 15.72 337 PHE A CA 1
ATOM 2342 C C . PHE A 1 346 ? 14.040 -9.943 -17.070 1.00 15.78 337 PHE A C 1
ATOM 2343 O O . PHE A 1 346 ? 13.137 -10.701 -17.439 1.00 15.79 337 PHE A O 1
ATOM 2351 N N . LEU A 1 347 ? 13.838 -8.655 -16.804 1.00 15.69 338 LEU A N 1
ATOM 2352 C CA . LEU A 1 347 ? 12.519 -8.037 -16.931 1.00 15.92 338 LEU A CA 1
ATOM 2353 C C . LEU A 1 347 ? 11.994 -8.065 -18.367 1.00 16.00 338 LEU A C 1
ATOM 2354 O O . LEU A 1 347 ? 10.781 -8.029 -18.593 1.00 15.96 338 LEU A O 1
ATOM 2359 N N . ALA A 1 348 ? 12.921 -8.127 -19.323 1.00 16.03 339 ALA A N 1
ATOM 2360 C CA . ALA A 1 348 ? 12.588 -8.166 -20.744 1.00 16.08 339 ALA A CA 1
ATOM 2361 C C . ALA A 1 348 ? 12.365 -9.597 -21.249 1.00 16.34 339 ALA A C 1
ATOM 2362 O O . ALA A 1 348 ? 12.021 -9.794 -22.415 1.00 16.48 339 ALA A O 1
ATOM 2364 N N . GLY A 1 349 ? 12.557 -10.582 -20.370 1.00 16.33 340 GLY A N 1
ATOM 2365 C CA . GLY A 1 349 ? 12.326 -11.995 -20.702 1.00 16.57 340 GLY A CA 1
ATOM 2366 C C . GLY A 1 349 ? 13.462 -12.665 -21.460 1.00 16.76 340 GLY A C 1
ATOM 2367 O O . GLY A 1 349 ? 13.273 -13.718 -22.081 1.00 17.24 340 GLY A O 1
ATOM 2368 N N . ARG A 1 350 ? 14.648 -12.065 -21.388 1.00 16.41 341 ARG A N 1
ATOM 2369 C CA . ARG A 1 350 ? 15.821 -12.504 -22.145 1.00 16.22 341 ARG A CA 1
ATOM 2370 C C . ARG A 1 350 ? 16.685 -13.530 -21.399 1.00 16.18 341 ARG A C 1
ATOM 2371 O O . ARG A 1 350 ? 17.293 -14.408 -22.017 1.00 16.12 341 ARG A O 1
ATOM 2379 N N . ILE A 1 351 ? 16.753 -13.406 -20.074 1.00 16.17 342 ILE A N 1
ATOM 2380 C CA . ILE A 1 351 ? 17.499 -14.359 -19.246 1.00 15.97 342 ILE A CA 1
ATOM 2381 C C . ILE A 1 351 ? 16.635 -14.852 -18.091 1.00 16.06 342 ILE A C 1
ATOM 2382 O O . ILE A 1 351 ? 15.623 -14.232 -17.760 1.00 15.70 342 ILE A O 1
ATOM 2387 N N . GLY A 1 352 ? 17.046 -15.964 -17.485 1.00 16.14 343 GLY A N 1
ATOM 2388 C CA . GLY A 1 352 ? 16.389 -16.483 -16.287 1.00 16.48 343 GLY A CA 1
ATOM 2389 C C . GLY A 1 352 ? 16.777 -15.723 -15.028 1.00 16.81 343 GLY A C 1
ATOM 2390 O O . GLY A 1 352 ? 17.794 -15.028 -14.996 1.00 16.82 343 GLY A O 1
ATOM 2391 N N . PHE A 1 353 ? 15.964 -15.868 -13.986 1.00 16.97 344 PHE A N 1
ATOM 2392 C CA . PHE A 1 353 ? 16.208 -15.215 -12.688 1.00 17.19 344 PHE A CA 1
ATOM 2393 C C . PHE A 1 353 ? 17.598 -15.464 -12.069 1.00 17.37 344 PHE A C 1
ATOM 2394 O O . PHE A 1 353 ? 18.265 -14.499 -11.676 1.00 17.30 344 PHE A O 1
ATOM 2402 N N . PRO A 1 354 ? 18.047 -16.742 -11.978 1.00 17.64 345 PRO A N 1
ATOM 2403 C CA . PRO A 1 354 ? 19.376 -17.012 -11.408 1.00 17.65 345 PRO A CA 1
ATOM 2404 C C . PRO A 1 354 ? 20.533 -16.378 -12.186 1.00 17.43 345 PRO A C 1
ATOM 2405 O O . PRO A 1 354 ? 21.628 -16.225 -11.637 1.00 17.59 345 PRO A O 1
ATOM 2409 N N . ALA A 1 355 ? 20.286 -16.023 -13.449 1.00 17.05 346 ALA A N 1
ATOM 2410 C CA . ALA A 1 355 ? 21.307 -15.425 -14.311 1.00 16.88 346 ALA A CA 1
ATOM 2411 C C . ALA A 1 355 ? 21.664 -13.994 -13.912 1.00 16.71 346 ALA A C 1
ATOM 2412 O O . ALA A 1 355 ? 22.729 -13.496 -14.282 1.00 16.80 346 ALA A O 1
ATOM 2414 N N . ILE A 1 356 ? 20.782 -13.333 -13.163 1.00 16.33 347 ILE A N 1
ATOM 2415 C CA . ILE A 1 356 ? 21.068 -11.969 -12.700 1.00 15.81 347 ILE A CA 1
ATOM 2416 C C . ILE A 1 356 ? 22.353 -11.959 -11.883 1.00 15.91 347 ILE A C 1
ATOM 2417 O O . ILE A 1 356 ? 23.310 -11.267 -12.231 1.00 15.45 347 ILE A O 1
ATOM 2422 N N . VAL A 1 357 ? 22.373 -12.737 -10.802 1.00 16.00 348 VAL A N 1
ATOM 2423 C CA . VAL A 1 357 ? 23.540 -12.801 -9.925 1.00 16.72 348 VAL A CA 1
ATOM 2424 C C . VAL A 1 357 ? 24.705 -13.520 -10.616 1.00 16.64 348 VAL A C 1
ATOM 2425 O O . VAL A 1 357 ? 25.873 -13.235 -10.345 1.00 16.96 348 VAL A O 1
ATOM 2429 N N . GLY A 1 358 ? 24.374 -14.433 -11.527 1.00 16.59 349 GLY A N 1
ATOM 2430 C CA . GLY A 1 358 ? 25.376 -15.129 -12.331 1.00 16.03 349 GLY A CA 1
ATOM 2431 C C . GLY A 1 358 ? 26.169 -14.162 -13.193 1.00 15.80 349 GLY A C 1
ATOM 2432 O O . GLY A 1 358 ? 27.398 -14.234 -13.244 1.00 15.84 349 GLY A O 1
ATOM 2433 N N . ILE A 1 359 ? 25.460 -13.249 -13.855 1.00 15.43 350 ILE A N 1
ATOM 2434 C CA . ILE A 1 359 ? 26.093 -12.198 -14.666 1.00 15.34 350 ILE A CA 1
ATOM 2435 C C . ILE A 1 359 ? 26.918 -11.233 -13.802 1.00 15.26 350 ILE A C 1
ATOM 2436 O O . ILE A 1 359 ? 28.049 -10.902 -14.158 1.00 15.08 350 ILE A O 1
ATOM 2441 N N . ILE A 1 360 ? 26.375 -10.803 -12.661 1.00 15.11 351 ILE A N 1
ATOM 2442 C CA . ILE A 1 360 ? 27.135 -9.930 -11.754 1.00 14.95 351 ILE A CA 1
ATOM 2443 C C . ILE A 1 360 ? 28.483 -10.567 -11.368 1.00 15.05 351 ILE A C 1
ATOM 2444 O O . ILE A 1 360 ? 29.528 -9.913 -11.419 1.00 14.75 351 ILE A O 1
ATOM 2449 N N . ALA A 1 361 ? 28.451 -11.844 -10.998 1.00 15.22 352 ALA A N 1
ATOM 2450 C CA . ALA A 1 361 ? 29.657 -12.583 -10.630 1.00 15.93 352 ALA A CA 1
ATOM 2451 C C . ALA A 1 361 ? 30.664 -12.655 -11.781 1.00 16.43 352 ALA A C 1
ATOM 2452 O O . ALA A 1 361 ? 31.860 -12.431 -11.578 1.00 16.65 352 ALA A O 1
ATOM 2454 N N . ASP A 1 362 ? 30.168 -12.951 -12.983 1.00 16.97 353 ASP A N 1
ATOM 2455 C CA . ASP A 1 362 ? 31.014 -13.025 -14.178 1.00 17.97 353 ASP A CA 1
ATOM 2456 C C . ASP A 1 362 ? 31.687 -11.691 -14.486 1.00 17.69 353 ASP A C 1
ATOM 2457 O O . ASP A 1 362 ? 32.877 -11.654 -14.813 1.00 18.26 353 ASP A O 1
ATOM 2462 N N . VAL A 1 363 ? 30.925 -10.605 -14.375 1.00 17.19 354 VAL A N 1
ATOM 2463 C CA . VAL A 1 363 ? 31.446 -9.263 -14.642 1.00 17.08 354 VAL A CA 1
ATOM 2464 C C . VAL A 1 363 ? 32.512 -8.877 -13.611 1.00 17.17 354 VAL A C 1
ATOM 2465 O O . VAL A 1 363 ? 33.568 -8.354 -13.978 1.00 17.23 354 VAL A O 1
ATOM 2469 N N . LEU A 1 364 ? 32.242 -9.149 -12.334 1.00 17.54 355 LEU A N 1
ATOM 2470 C CA . LEU A 1 364 ? 33.201 -8.858 -11.256 1.00 17.80 355 LEU A CA 1
ATOM 2471 C C . LEU A 1 364 ? 34.533 -9.600 -11.376 1.00 18.29 355 LEU A C 1
ATOM 2472 O O . LEU A 1 364 ? 35.592 -9.020 -11.122 1.00 18.03 355 LEU A O 1
ATOM 2477 N N . HIS A 1 365 ? 34.477 -10.879 -11.752 1.00 18.97 356 HIS A N 1
ATOM 2478 C CA . HIS A 1 365 ? 35.685 -11.697 -11.920 1.00 19.73 356 HIS A CA 1
ATOM 2479 C C . HIS A 1 365 ? 36.603 -11.144 -13.015 1.00 19.43 356 HIS A C 1
ATOM 2480 O O . HIS A 1 365 ? 37.821 -11.339 -12.971 1.00 19.54 356 HIS A O 1
ATOM 2487 N N . ALA A 1 366 ? 36.008 -10.453 -13.987 1.00 19.07 357 ALA A N 1
ATOM 2488 C CA . ALA A 1 366 ? 36.750 -9.865 -15.102 1.00 18.69 357 ALA A CA 1
ATOM 2489 C C . ALA A 1 366 ? 37.185 -8.413 -14.850 1.00 18.46 357 ALA A C 1
ATOM 2490 O O . ALA A 1 366 ? 37.869 -7.812 -15.682 1.00 18.17 357 ALA A O 1
ATOM 2492 N N . ALA A 1 367 ? 36.806 -7.862 -13.698 1.00 18.25 358 ALA A N 1
ATOM 2493 C CA . ALA A 1 367 ? 36.888 -6.413 -13.469 1.00 18.33 358 ALA A CA 1
ATOM 2494 C C . ALA A 1 367 ? 38.179 -5.918 -12.800 1.00 18.61 358 ALA A C 1
ATOM 2495 O O . ALA A 1 367 ? 38.180 -4.877 -12.144 1.00 18.44 358 ALA A O 1
ATOM 2497 N N . ASP A 1 368 ? 39.272 -6.655 -13.004 1.00 19.40 359 ASP A N 1
ATOM 2498 C CA . ASP A 1 368 ? 40.595 -6.348 -12.426 1.00 20.02 359 ASP A CA 1
ATOM 2499 C C . ASP A 1 368 ? 40.923 -4.861 -12.270 1.00 19.89 359 ASP A C 1
ATOM 2500 O O . ASP A 1 368 ? 41.223 -4.387 -11.164 1.00 20.59 359 ASP A O 1
ATOM 2505 N N . GLN A 1 369 ? 40.865 -4.131 -13.377 1.00 19.36 360 GLN A N 1
ATOM 2506 C CA . GLN A 1 369 ? 41.377 -2.762 -13.410 1.00 18.89 360 GLN A CA 1
ATOM 2507 C C . GLN A 1 369 ? 40.531 -1.757 -12.631 1.00 18.13 360 GLN A C 1
ATOM 2508 O O . GLN A 1 369 ? 40.972 -0.632 -12.403 1.00 18.01 360 GLN A O 1
ATOM 2514 N N . TRP A 1 370 ? 39.329 -2.160 -12.222 1.00 17.21 361 TRP A N 1
ATOM 2515 C CA . TRP A 1 370 ? 38.404 -1.216 -11.589 1.00 16.54 361 TRP A CA 1
ATOM 2516 C C . TRP A 1 370 ? 38.532 -1.081 -10.066 1.00 16.94 361 TRP A C 1
ATOM 2517 O O . TRP A 1 370 ? 37.737 -0.393 -9.432 1.00 16.67 361 TRP A O 1
ATOM 2528 N N . ALA A 1 371 ? 39.559 -1.711 -9.497 1.00 17.42 362 ALA A N 1
ATOM 2529 C CA . ALA A 1 371 ? 39.882 -1.567 -8.076 1.00 18.46 362 ALA A CA 1
ATOM 2530 C C . ALA A 1 371 ? 40.501 -0.197 -7.757 1.00 19.08 362 ALA A C 1
ATOM 2531 O O . ALA A 1 371 ? 40.604 0.193 -6.593 1.00 19.67 362 ALA A O 1
ATOM 2533 N N . VAL A 1 372 ? 40.906 0.524 -8.796 1.00 19.89 363 VAL A N 1
ATOM 2534 C CA . VAL A 1 372 ? 41.522 1.841 -8.648 1.00 20.62 363 VAL A CA 1
ATOM 2535 C C . VAL A 1 372 ? 40.489 2.834 -8.108 1.00 20.66 363 VAL A C 1
ATOM 2536 O O . VAL A 1 372 ? 39.322 2.782 -8.496 1.00 20.45 363 VAL A O 1
ATOM 2540 N N . GLU A 1 373 ? 40.918 3.708 -7.197 1.00 20.97 364 GLU A N 1
ATOM 2541 C CA . GLU A 1 373 ? 40.038 4.729 -6.627 1.00 21.31 364 GLU A CA 1
ATOM 2542 C C . GLU A 1 373 ? 39.682 5.773 -7.677 1.00 21.04 364 GLU A C 1
ATOM 2543 O O . GLU A 1 373 ? 40.561 6.231 -8.417 1.00 21.11 364 GLU A O 1
ATOM 2549 N N . PRO A 1 374 ? 38.391 6.145 -7.755 1.00 20.76 365 PRO A N 1
ATOM 2550 C CA . PRO A 1 374 ? 37.976 7.182 -8.693 1.00 20.52 365 PRO A CA 1
ATOM 2551 C C . PRO A 1 374 ? 38.514 8.547 -8.273 1.00 20.40 365 PRO A C 1
ATOM 2552 O O . PRO A 1 374 ? 38.391 8.934 -7.105 1.00 20.53 365 PRO A O 1
ATOM 2556 N N . ALA A 1 375 ? 39.128 9.250 -9.220 1.00 20.07 366 ALA A N 1
ATOM 2557 C CA . ALA A 1 375 ? 39.619 10.605 -8.990 1.00 19.78 366 ALA A CA 1
ATOM 2558 C C . ALA A 1 375 ? 38.575 11.625 -9.423 1.00 19.49 366 ALA A C 1
ATOM 2559 O O . ALA A 1 375 ? 38.448 12.698 -8.821 1.00 19.54 366 ALA A O 1
ATOM 2561 N N . THR A 1 376 ? 37.845 11.279 -10.483 1.00 18.99 367 THR A N 1
ATOM 2562 C CA . THR A 1 376 ? 36.828 12.140 -11.079 1.00 18.65 367 THR A CA 1
ATOM 2563 C C . THR A 1 376 ? 35.568 11.331 -11.364 1.00 18.20 367 THR A C 1
ATOM 2564 O O . THR A 1 376 ? 35.610 10.095 -11.410 1.00 17.96 367 THR A O 1
ATOM 2568 N N . VAL A 1 377 ? 34.457 12.031 -11.584 1.00 17.92 368 VAL A N 1
ATOM 2569 C CA . VAL A 1 377 ? 33.205 11.385 -11.991 1.00 17.86 368 VAL A CA 1
ATOM 2570 C C . VAL A 1 377 ? 33.404 10.551 -13.267 1.00 17.80 368 VAL A C 1
ATOM 2571 O O . VAL A 1 377 ? 32.789 9.497 -13.428 1.00 17.22 368 VAL A O 1
ATOM 2575 N N . ASP A 1 378 ? 34.288 11.009 -14.155 1.00 17.64 369 ASP A N 1
ATOM 2576 C CA . ASP A 1 378 ? 34.580 10.272 -15.384 1.00 17.95 369 ASP A CA 1
ATOM 2577 C C . ASP A 1 378 ? 35.121 8.867 -15.117 1.00 17.33 369 ASP A C 1
ATOM 2578 O O . ASP A 1 378 ? 34.826 7.943 -15.867 1.00 17.18 369 ASP A O 1
ATOM 2583 N N . ASP A 1 379 ? 35.904 8.709 -14.051 1.00 17.03 370 ASP A N 1
ATOM 2584 C CA . ASP A 1 379 ? 36.431 7.393 -13.674 1.00 16.52 370 ASP A CA 1
ATOM 2585 C C . ASP A 1 379 ? 35.295 6.421 -13.350 1.00 15.93 370 ASP A C 1
ATOM 2586 O O . ASP A 1 379 ? 35.278 5.291 -13.844 1.00 15.34 370 ASP A O 1
ATOM 2591 N N . VAL A 1 380 ? 34.340 6.878 -12.538 1.00 15.17 371 VAL A N 1
ATOM 2592 C CA . VAL A 1 380 ? 33.155 6.080 -12.204 1.00 14.61 371 VAL A CA 1
ATOM 2593 C C . VAL A 1 380 ? 32.358 5.755 -13.464 1.00 14.16 371 VAL A C 1
ATOM 2594 O O . VAL A 1 380 ? 31.918 4.616 -13.658 1.00 13.89 371 VAL A O 1
ATOM 2598 N N . LEU A 1 381 ? 32.178 6.761 -14.318 1.00 14.09 372 LEU A N 1
ATOM 2599 C CA . LEU A 1 381 ? 31.440 6.576 -15.561 1.00 13.83 372 LEU A CA 1
ATOM 2600 C C . LEU A 1 381 ? 32.125 5.563 -16.487 1.00 13.67 372 LEU A C 1
ATOM 2601 O O . LEU A 1 381 ? 31.445 4.753 -17.116 1.00 13.85 372 LEU A O 1
ATOM 2606 N N . ASP A 1 382 ? 33.461 5.599 -16.540 1.00 13.47 373 ASP A N 1
ATOM 2607 C CA . ASP A 1 382 ? 34.241 4.630 -17.321 1.00 13.46 373 ASP A CA 1
ATOM 2608 C C . ASP A 1 382 ? 33.994 3.204 -16.828 1.00 13.03 373 ASP A C 1
ATOM 2609 O O . ASP A 1 382 ? 33.747 2.294 -17.625 1.00 13.06 373 ASP A O 1
ATOM 2614 N N . ALA A 1 383 ? 34.047 3.025 -15.509 1.00 12.60 374 ALA A N 1
ATOM 2615 C CA . ALA A 1 383 ? 33.820 1.721 -14.886 1.00 12.27 374 ALA A CA 1
ATOM 2616 C C . ALA A 1 383 ? 32.438 1.171 -15.226 1.00 12.21 374 ALA A C 1
ATOM 2617 O O . ALA A 1 383 ? 32.291 -0.003 -15.573 1.00 12.04 374 ALA A O 1
ATOM 2619 N N . GLN A 1 384 ? 31.433 2.036 -15.133 1.00 12.32 375 GLN A N 1
ATOM 2620 C CA . GLN A 1 384 ? 30.056 1.672 -15.444 1.00 12.37 375 GLN A CA 1
ATOM 2621 C C . GLN A 1 384 ? 29.884 1.324 -16.919 1.00 12.67 375 GLN A C 1
ATOM 2622 O O . GLN A 1 384 ? 29.220 0.347 -17.254 1.00 12.36 375 GLN A O 1
ATOM 2628 N N . ARG A 1 385 ? 30.489 2.124 -17.796 1.00 12.93 376 ARG A N 1
ATOM 2629 C CA . ARG A 1 385 ? 30.455 1.849 -19.231 1.00 13.66 376 ARG A CA 1
ATOM 2630 C C . ARG A 1 385 ? 30.999 0.450 -19.512 1.00 13.26 376 ARG A C 1
ATOM 2631 O O . ARG A 1 385 ? 30.356 -0.341 -20.203 1.00 13.16 376 ARG A O 1
ATOM 2639 N N . TRP A 1 386 ? 32.173 0.158 -18.953 1.00 12.88 377 TRP A N 1
ATOM 2640 C CA . TRP A 1 386 ? 32.806 -1.144 -19.110 1.00 13.13 377 TRP A CA 1
ATOM 2641 C C . TRP A 1 386 ? 31.905 -2.265 -18.594 1.00 13.13 377 TRP A C 1
ATOM 2642 O O . TRP A 1 386 ? 31.709 -3.277 -19.273 1.00 13.20 377 TRP A O 1
ATOM 2653 N N . ALA A 1 387 ? 31.354 -2.077 -17.395 1.00 12.93 378 ALA A N 1
ATOM 2654 C CA . ALA A 1 387 ? 30.536 -3.106 -16.757 1.00 12.59 378 ALA A CA 1
ATOM 2655 C C . ALA A 1 387 ? 29.262 -3.396 -17.547 1.00 12.96 378 ALA A C 1
ATOM 2656 O O . ALA A 1 387 ? 28.861 -4.554 -17.669 1.00 12.35 378 ALA A O 1
ATOM 2658 N N . ARG A 1 388 ? 28.641 -2.346 -18.090 1.00 13.32 379 ARG A N 1
ATOM 2659 C CA . ARG A 1 388 ? 27.440 -2.499 -18.918 1.00 14.34 379 ARG A CA 1
ATOM 2660 C C . ARG A 1 388 ? 27.729 -3.310 -20.179 1.00 15.45 379 ARG A C 1
ATOM 2661 O O . ARG A 1 388 ? 26.958 -4.199 -20.539 1.00 15.61 379 ARG A O 1
ATOM 2669 N N . GLU A 1 389 ? 28.855 -3.013 -20.820 1.00 16.56 380 GLU A N 1
ATOM 2670 C CA . GLU A 1 389 ? 29.294 -3.745 -22.005 1.00 18.22 380 GLU A CA 1
ATOM 2671 C C . GLU A 1 389 ? 29.569 -5.214 -21.672 1.00 18.04 380 GLU A C 1
ATOM 2672 O O . GLU A 1 389 ? 29.076 -6.122 -22.358 1.00 18.03 380 GLU A O 1
ATOM 2678 N N . ARG A 1 390 ? 30.331 -5.443 -20.604 1.00 18.40 381 ARG A N 1
ATOM 2679 C CA . ARG A 1 390 ? 30.684 -6.796 -20.174 1.00 18.68 381 ARG A CA 1
ATOM 2680 C C . ARG A 1 390 ? 29.459 -7.620 -19.757 1.00 18.71 381 ARG A C 1
ATOM 2681 O O . ARG A 1 390 ? 29.407 -8.830 -20.002 1.00 18.27 381 ARG A O 1
ATOM 2689 N N . ALA A 1 391 ? 28.480 -6.965 -19.128 1.00 18.82 382 ALA A N 1
ATOM 2690 C CA . ALA A 1 391 ? 27.219 -7.623 -18.779 1.00 19.21 382 ALA A CA 1
ATOM 2691 C C . ALA A 1 391 ? 26.453 -8.026 -20.034 1.00 19.54 382 ALA A C 1
ATOM 2692 O O . ALA A 1 391 ? 25.899 -9.127 -20.102 1.00 19.53 382 ALA A O 1
ATOM 2694 N N . GLN A 1 392 ? 26.435 -7.137 -21.029 1.00 20.13 383 GLN A N 1
ATOM 2695 C CA . GLN A 1 392 ? 25.834 -7.444 -22.331 1.00 21.05 383 GLN A CA 1
ATOM 2696 C C . GLN A 1 392 ? 26.522 -8.626 -22.998 1.00 21.22 383 GLN A C 1
ATOM 2697 O O . GLN A 1 392 ? 25.857 -9.496 -23.560 1.00 21.21 383 GLN A O 1
ATOM 2703 N N . ARG A 1 393 ? 27.851 -8.653 -22.918 1.00 21.56 384 ARG A N 1
ATOM 2704 C CA . ARG A 1 393 ? 28.644 -9.783 -23.403 1.00 22.33 384 ARG A CA 1
ATOM 2705 C C . ARG A 1 393 ? 28.199 -11.079 -22.720 1.00 22.01 384 ARG A C 1
ATOM 2706 O O . ARG A 1 393 ? 28.024 -12.105 -23.379 1.00 22.02 384 ARG A O 1
ATOM 2714 N N . ALA A 1 394 ? 27.996 -11.015 -21.403 1.00 21.89 385 ALA A N 1
ATOM 2715 C CA . ALA A 1 394 ? 27.561 -12.179 -20.626 1.00 21.92 385 ALA A CA 1
ATOM 2716 C C . ALA A 1 394 ? 26.151 -12.634 -21.010 1.00 21.94 385 ALA A C 1
ATOM 2717 O O . ALA A 1 394 ? 25.871 -13.833 -21.050 1.00 21.97 385 ALA A O 1
ATOM 2719 N N . VAL A 1 395 ? 25.270 -11.675 -21.295 1.00 22.14 386 VAL A N 1
ATOM 2720 C CA . VAL A 1 395 ? 23.908 -11.982 -21.742 1.00 22.25 386 VAL A CA 1
ATOM 2721 C C . VAL A 1 395 ? 23.953 -12.677 -23.111 1.00 22.90 386 VAL A C 1
ATOM 2722 O O . VAL A 1 395 ? 23.284 -13.689 -23.319 1.00 22.75 386 VAL A O 1
ATOM 2726 N N . SER A 1 396 ? 24.765 -12.136 -24.019 1.00 23.71 387 SER A N 1
ATOM 2727 C CA . SER A 1 396 ? 24.908 -12.673 -25.381 1.00 24.65 387 SER A CA 1
ATOM 2728 C C . SER A 1 396 ? 25.389 -14.124 -25.416 1.00 25.38 387 SER A C 1
ATOM 2729 O O . SER A 1 396 ? 25.092 -14.861 -26.362 1.00 25.74 387 SER A O 1
ATOM 2732 N N . GLY A 1 397 ? 26.126 -14.528 -24.383 1.00 26.17 388 GLY A N 1
ATOM 2733 C CA . GLY A 1 397 ? 26.618 -15.900 -24.264 1.00 27.12 388 GLY A CA 1
ATOM 2734 C C . GLY A 1 397 ? 25.619 -16.857 -23.639 1.00 27.74 388 GLY A C 1
ATOM 2735 O O . GLY A 1 397 ? 25.950 -18.014 -23.367 1.00 27.89 388 GLY A O 1
ATOM 2736 N N . MET A 1 398 ? 24.401 -16.370 -23.405 1.00 28.33 389 MET A N 1
ATOM 2737 C CA . MET A 1 398 ? 23.323 -17.172 -22.826 1.00 28.92 389 MET A CA 1
ATOM 2738 C C . MET A 1 398 ? 22.214 -17.401 -23.844 1.00 28.97 389 MET A C 1
ATOM 2739 O O . MET A 1 398 ? 21.775 -16.466 -24.513 1.00 28.95 389 MET A O 1
ATOM 2744 N N . GLY B 1 20 ? 39.240 5.935 33.293 1.00 21.99 11 GLY B N 1
ATOM 2745 C CA . GLY B 1 20 ? 39.841 5.916 34.659 1.00 21.35 11 GLY B CA 1
ATOM 2746 C C . GLY B 1 20 ? 39.137 4.963 35.607 1.00 20.93 11 GLY B C 1
ATOM 2747 O O . GLY B 1 20 ? 38.010 4.523 35.345 1.00 21.53 11 GLY B O 1
ATOM 2748 N N . ARG B 1 21 ? 39.799 4.658 36.718 1.00 20.23 12 ARG B N 1
ATOM 2749 C CA . ARG B 1 21 ? 39.323 3.637 37.657 1.00 19.16 12 ARG B CA 1
ATOM 2750 C C . ARG B 1 21 ? 38.295 4.186 38.648 1.00 17.99 12 ARG B C 1
ATOM 2751 O O . ARG B 1 21 ? 38.591 5.096 39.422 1.00 18.10 12 ARG B O 1
ATOM 2759 N N . LEU B 1 22 ? 37.090 3.623 38.626 1.00 16.14 13 LEU B N 1
ATOM 2760 C CA . LEU B 1 22 ? 36.017 4.076 39.508 1.00 14.79 13 LEU B CA 1
ATOM 2761 C C . LEU B 1 22 ? 36.041 3.344 40.846 1.00 13.71 13 LEU B C 1
ATOM 2762 O O . LEU B 1 22 ? 36.113 2.110 40.884 1.00 13.34 13 LEU B O 1
ATOM 2767 N N . ARG B 1 23 ? 35.999 4.112 41.932 1.00 12.82 14 ARG B N 1
ATOM 2768 C CA . ARG B 1 23 ? 35.922 3.559 43.291 1.00 11.88 14 ARG B CA 1
ATOM 2769 C C . ARG B 1 23 ? 34.481 3.194 43.617 1.00 11.21 14 ARG B C 1
ATOM 2770 O O . ARG B 1 23 ? 33.607 4.067 43.640 1.00 10.85 14 ARG B O 1
ATOM 2778 N N . VAL B 1 24 ? 34.247 1.909 43.888 1.00 10.19 15 VAL B N 1
ATOM 2779 C CA . VAL B 1 24 ? 32.895 1.381 44.063 1.00 9.82 15 VAL B CA 1
ATOM 2780 C C . VAL B 1 24 ? 32.659 0.850 45.480 1.00 9.21 15 VAL B C 1
ATOM 2781 O O . VAL B 1 24 ? 33.427 0.024 45.983 1.00 9.32 15 VAL B O 1
ATOM 2785 N N . VAL B 1 25 ? 31.592 1.331 46.111 1.00 8.45 16 VAL B N 1
ATOM 2786 C CA . VAL B 1 25 ? 31.088 0.754 47.357 1.00 8.11 16 VAL B CA 1
ATOM 2787 C C . VAL B 1 25 ? 29.961 -0.217 47.010 1.00 8.05 16 VAL B C 1
ATOM 2788 O O . VAL B 1 25 ? 28.996 0.167 46.351 1.00 8.33 16 VAL B O 1
ATOM 2792 N N . VAL B 1 26 ? 30.085 -1.468 47.450 1.00 7.44 17 VAL B N 1
ATOM 2793 C CA . VAL B 1 26 ? 29.054 -2.470 47.164 1.00 7.63 17 VAL B CA 1
ATOM 2794 C C . VAL B 1 26 ? 28.228 -2.768 48.416 1.00 7.64 17 VAL B C 1
ATOM 2795 O O . VAL B 1 26 ? 28.711 -3.430 49.349 1.00 7.80 17 VAL B O 1
ATOM 2799 N N . LEU B 1 27 ? 26.999 -2.255 48.429 1.00 7.26 18 LEU B N 1
ATOM 2800 C CA . LEU B 1 27 ? 26.060 -2.495 49.528 1.00 7.62 18 LEU B CA 1
ATOM 2801 C C . LEU B 1 27 ? 25.194 -3.706 49.179 1.00 7.96 18 LEU B C 1
ATOM 2802 O O . LEU B 1 27 ? 24.590 -3.754 48.102 1.00 8.27 18 LEU B O 1
ATOM 2807 N N . GLY B 1 28 ? 25.124 -4.671 50.094 1.00 8.21 19 GLY B N 1
ATOM 2808 C CA . GLY B 1 28 ? 24.443 -5.941 49.829 1.00 8.37 19 GLY B CA 1
ATOM 2809 C C . GLY B 1 28 ? 25.351 -6.851 49.022 1.00 8.83 19 GLY B C 1
ATOM 2810 O O . GLY B 1 28 ? 24.939 -7.424 47.999 1.00 8.60 19 GLY B O 1
ATOM 2811 N N . SER B 1 29 ? 26.593 -6.995 49.484 1.00 8.55 20 SER B N 1
ATOM 2812 C CA . SER B 1 29 ? 27.632 -7.648 48.693 1.00 9.21 20 SER B CA 1
ATOM 2813 C C . SER B 1 29 ? 27.450 -9.158 48.590 1.00 9.68 20 SER B C 1
ATOM 2814 O O . SER B 1 29 ? 28.089 -9.802 47.756 1.00 10.42 20 SER B O 1
ATOM 2817 N N . THR B 1 30 ? 26.593 -9.714 49.443 1.00 10.24 21 THR B N 1
ATOM 2818 C CA . THR B 1 30 ? 26.440 -11.169 49.503 1.00 11.26 21 THR B CA 1
ATOM 2819 C C . THR B 1 30 ? 25.218 -11.682 48.730 1.00 11.44 21 THR B C 1
ATOM 2820 O O . THR B 1 30 ? 25.027 -12.898 48.610 1.00 12.66 21 THR B O 1
ATOM 2824 N N . GLY B 1 31 ? 24.407 -10.767 48.197 1.00 11.57 22 GLY B N 1
ATOM 2825 C CA . GLY B 1 31 ? 23.244 -11.145 47.393 1.00 11.33 22 GLY B CA 1
ATOM 2826 C C . GLY B 1 31 ? 23.574 -11.438 45.939 1.00 11.24 22 GLY B C 1
ATOM 2827 O O . GLY B 1 31 ? 24.734 -11.384 45.538 1.00 11.20 22 GLY B O 1
ATOM 2828 N N . SER B 1 32 ? 22.545 -11.740 45.147 1.00 11.28 23 SER B N 1
ATOM 2829 C CA . SER B 1 32 ? 22.719 -12.055 43.731 1.00 11.29 23 SER B CA 1
ATOM 2830 C C . SER B 1 32 ? 23.361 -10.897 42.976 1.00 10.57 23 SER B C 1
ATOM 2831 O O . SER B 1 32 ? 24.340 -11.086 42.254 1.00 10.47 23 SER B O 1
ATOM 2834 N N . ILE B 1 33 ? 22.801 -9.702 43.148 1.00 9.87 24 ILE B N 1
ATOM 2835 C CA . ILE B 1 33 ? 23.303 -8.530 42.428 1.00 9.47 24 ILE B CA 1
ATOM 2836 C C . ILE B 1 33 ? 24.713 -8.162 42.885 1.00 8.86 24 ILE B C 1
ATOM 2837 O O . ILE B 1 33 ? 25.600 -7.945 42.051 1.00 8.79 24 ILE B O 1
ATOM 2842 N N . GLY B 1 34 ? 24.920 -8.109 44.202 1.00 8.79 25 GLY B N 1
ATOM 2843 C CA . GLY B 1 34 ? 26.230 -7.779 44.768 1.00 8.58 25 GLY B CA 1
ATOM 2844 C C . GLY B 1 34 ? 27.341 -8.714 44.311 1.00 8.66 25 GLY B C 1
ATOM 2845 O O . GLY B 1 34 ? 28.426 -8.267 43.934 1.00 8.27 25 GLY B O 1
ATOM 2846 N N . THR B 1 35 ? 27.074 -10.020 44.351 1.00 9.14 26 THR B N 1
ATOM 2847 C CA . THR B 1 35 ? 28.079 -10.999 43.935 1.00 9.54 26 THR B CA 1
ATOM 2848 C C . THR B 1 35 ? 28.382 -10.927 42.436 1.00 9.44 26 THR B C 1
ATOM 2849 O O . THR B 1 35 ? 29.545 -11.016 42.034 1.00 9.95 26 THR B O 1
ATOM 2853 N N . GLN B 1 36 ? 27.350 -10.735 41.617 1.00 9.52 27 GLN B N 1
ATOM 2854 C CA . GLN B 1 36 ? 27.565 -10.550 40.176 1.00 9.93 27 GLN B CA 1
ATOM 2855 C C . GLN B 1 36 ? 28.351 -9.268 39.918 1.00 9.44 27 GLN B C 1
ATOM 2856 O O . GLN B 1 36 ? 29.260 -9.249 39.083 1.00 9.46 27 GLN B O 1
ATOM 2862 N N . ALA B 1 37 ? 28.030 -8.206 40.656 1.00 9.05 28 ALA B N 1
ATOM 2863 C CA . ALA B 1 37 ? 28.783 -6.954 40.523 1.00 8.85 28 ALA B CA 1
ATOM 2864 C C . ALA B 1 37 ? 30.268 -7.155 40.829 1.00 9.26 28 ALA B C 1
ATOM 2865 O O . ALA B 1 37 ? 31.128 -6.654 40.110 1.00 8.52 28 ALA B O 1
ATOM 2867 N N . LEU B 1 38 ? 30.564 -7.897 41.892 1.00 9.32 29 LEU B N 1
ATOM 2868 C CA . LEU B 1 38 ? 31.954 -8.177 42.255 1.00 10.00 29 LEU B CA 1
ATOM 2869 C C . LEU B 1 38 ? 32.692 -8.965 41.174 1.00 10.47 29 LEU B C 1
ATOM 2870 O O . LEU B 1 38 ? 33.885 -8.751 40.963 1.00 10.74 29 LEU B O 1
ATOM 2875 N N . GLN B 1 39 ? 31.974 -9.855 40.486 1.00 10.54 30 GLN B N 1
ATOM 2876 C CA . GLN B 1 39 ? 32.521 -10.572 39.329 1.00 11.43 30 GLN B CA 1
ATOM 2877 C C . GLN B 1 39 ? 32.864 -9.622 38.187 1.00 10.92 30 GLN B C 1
ATOM 2878 O O . GLN B 1 39 ? 33.938 -9.723 37.589 1.00 10.94 30 GLN B O 1
ATOM 2884 N N . VAL B 1 40 ? 31.951 -8.700 37.881 1.00 10.38 31 VAL B N 1
ATOM 2885 C CA . VAL B 1 40 ? 32.221 -7.681 36.864 1.00 10.20 31 VAL B CA 1
ATOM 2886 C C . VAL B 1 40 ? 33.469 -6.866 37.234 1.00 10.24 31 VAL B C 1
ATOM 2887 O O . VAL B 1 40 ? 34.329 -6.606 36.392 1.00 9.97 31 VAL B O 1
ATOM 2891 N N . ILE B 1 41 ? 33.558 -6.472 38.503 1.00 10.38 32 ILE B N 1
ATOM 2892 C CA . ILE B 1 41 ? 34.669 -5.668 38.993 1.00 11.19 32 ILE B CA 1
ATOM 2893 C C . ILE B 1 41 ? 35.967 -6.479 38.930 1.00 11.70 32 ILE B C 1
ATOM 2894 O O . ILE B 1 41 ? 37.000 -5.967 38.491 1.00 12.00 32 ILE B O 1
ATOM 2899 N N . ALA B 1 42 ? 35.904 -7.745 39.342 1.00 12.44 33 ALA B N 1
ATOM 2900 C CA . ALA B 1 42 ? 37.082 -8.619 39.284 1.00 13.13 33 ALA B CA 1
ATOM 2901 C C . ALA B 1 42 ? 37.595 -8.793 37.849 1.00 13.87 33 ALA B C 1
ATOM 2902 O O . ALA B 1 42 ? 38.801 -8.865 37.625 1.00 14.10 33 ALA B O 1
ATOM 2904 N N . ASP B 1 43 ? 36.671 -8.861 36.894 1.00 14.74 34 ASP B N 1
ATOM 2905 C CA . ASP B 1 43 ? 37.013 -9.044 35.479 1.00 15.65 34 ASP B CA 1
ATOM 2906 C C . ASP B 1 43 ? 37.498 -7.758 34.805 1.00 15.82 34 ASP B C 1
ATOM 2907 O O . ASP B 1 43 ? 38.053 -7.801 33.698 1.00 15.82 34 ASP B O 1
ATOM 2912 N N . ASN B 1 44 ? 37.276 -6.620 35.462 1.00 15.54 35 ASN B N 1
ATOM 2913 C CA . ASN B 1 44 ? 37.601 -5.311 34.894 1.00 15.68 35 ASN B CA 1
ATOM 2914 C C . ASN B 1 44 ? 38.378 -4.402 35.856 1.00 15.82 35 ASN B C 1
ATOM 2915 O O . ASN B 1 44 ? 37.914 -3.307 36.193 1.00 15.32 35 ASN B O 1
ATOM 2920 N N . PRO B 1 45 ? 39.578 -4.846 36.295 1.00 16.07 36 PRO B N 1
ATOM 2921 C CA . PRO B 1 45 ? 40.339 -4.084 37.296 1.00 16.47 36 PRO B CA 1
ATOM 2922 C C . PRO B 1 45 ? 40.824 -2.710 36.823 1.00 16.81 36 PRO B C 1
ATOM 2923 O O . PRO B 1 45 ? 41.108 -1.849 37.652 1.00 17.03 36 PRO B O 1
ATOM 2927 N N . ASP B 1 46 ? 40.924 -2.506 35.511 1.00 17.47 37 ASP B N 1
ATOM 2928 C CA . ASP B 1 46 ? 41.313 -1.195 34.976 1.00 18.09 37 ASP B CA 1
ATOM 2929 C C . ASP B 1 46 ? 40.185 -0.167 35.102 1.00 17.59 37 ASP B C 1
ATOM 2930 O O . ASP B 1 46 ? 40.439 1.040 35.164 1.00 18.04 37 ASP B O 1
ATOM 2935 N N . ARG B 1 47 ? 38.949 -0.664 35.156 1.00 16.75 38 ARG B N 1
ATOM 2936 C CA . ARG B 1 47 ? 37.744 0.174 35.179 1.00 15.71 38 ARG B CA 1
ATOM 2937 C C . ARG B 1 47 ? 37.178 0.402 36.584 1.00 14.78 38 ARG B C 1
ATOM 2938 O O . ARG B 1 47 ? 36.603 1.458 36.860 1.00 14.05 38 ARG B O 1
ATOM 2946 N N . PHE B 1 48 ? 37.317 -0.591 37.460 1.00 13.48 39 PHE B N 1
ATOM 2947 C CA . PHE B 1 48 ? 36.679 -0.543 38.776 1.00 13.15 39 PHE B CA 1
ATOM 2948 C C . PHE B 1 48 ? 37.582 -1.023 39.904 1.00 13.24 39 PHE B C 1
ATOM 2949 O O . PHE B 1 48 ? 38.395 -1.934 39.720 1.00 13.08 39 PHE B O 1
ATOM 2957 N N . GLU B 1 49 ? 37.416 -0.412 41.075 1.00 13.49 40 GLU B N 1
ATOM 2958 C CA . GLU B 1 49 ? 38.036 -0.911 42.304 1.00 14.25 40 GLU B CA 1
ATOM 2959 C C . GLU B 1 49 ? 37.033 -0.887 43.451 1.00 13.45 40 GLU B C 1
ATOM 2960 O O . GLU B 1 49 ? 36.329 0.103 43.646 1.00 13.18 40 GLU B O 1
ATOM 2966 N N . VAL B 1 50 ? 36.958 -1.992 44.190 1.00 12.90 41 VAL B N 1
ATOM 2967 C CA . VAL B 1 50 ? 36.098 -2.056 45.372 1.00 12.34 41 VAL B CA 1
ATOM 2968 C C . VAL B 1 50 ? 36.752 -1.305 46.519 1.00 12.01 41 VAL B C 1
ATOM 2969 O O . VAL B 1 50 ? 37.922 -1.545 46.840 1.00 11.91 41 VAL B O 1
ATOM 2973 N N . VAL B 1 51 ? 35.995 -0.402 47.138 1.00 11.03 42 VAL B N 1
ATOM 2974 C CA . VAL B 1 51 ? 36.505 0.360 48.281 1.00 11.10 42 VAL B CA 1
ATOM 2975 C C . VAL B 1 51 ? 35.655 0.214 49.545 1.00 10.41 42 VAL B C 1
ATOM 2976 O O . VAL B 1 51 ? 35.985 0.780 50.590 1.00 10.89 42 VAL B O 1
ATOM 2980 N N . GLY B 1 52 ? 34.567 -0.547 49.448 1.00 10.21 43 GLY B N 1
ATOM 2981 C CA . GLY B 1 52 ? 33.721 -0.812 50.606 1.00 9.95 43 GLY B CA 1
ATOM 2982 C C . GLY B 1 52 ? 32.746 -1.939 50.322 1.00 9.93 43 GLY B C 1
ATOM 2983 O O . GLY B 1 52 ? 32.309 -2.117 49.186 1.00 10.04 43 GLY B O 1
ATOM 2984 N N . LEU B 1 53 ? 32.409 -2.696 51.362 1.00 9.48 44 LEU B N 1
ATOM 2985 C CA . LEU B 1 53 ? 31.436 -3.781 51.258 1.00 9.16 44 LEU B CA 1
ATOM 2986 C C . LEU B 1 53 ? 30.533 -3.718 52.472 1.00 9.46 44 LEU B C 1
ATOM 2987 O O . LEU B 1 53 ? 31.015 -3.527 53.591 1.00 9.65 44 LEU B O 1
ATOM 2992 N N . ALA B 1 54 ? 29.231 -3.876 52.255 1.00 9.53 45 ALA B N 1
ATOM 2993 C CA . ALA B 1 54 ? 28.280 -3.970 53.358 1.00 9.81 45 ALA B CA 1
ATOM 2994 C C . ALA B 1 54 ? 27.333 -5.137 53.136 1.00 10.20 45 ALA B C 1
ATOM 2995 O O . ALA B 1 54 ? 26.918 -5.410 52.007 1.00 9.85 45 ALA B O 1
ATOM 2997 N N . ALA B 1 55 ? 26.996 -5.820 54.225 1.00 10.88 46 ALA B N 1
ATOM 2998 C CA . ALA B 1 55 ? 26.023 -6.907 54.180 1.00 12.04 46 ALA B CA 1
ATOM 2999 C C . ALA B 1 55 ? 25.163 -6.872 55.432 1.00 12.80 46 ALA B C 1
ATOM 3000 O O . ALA B 1 55 ? 25.514 -6.215 56.416 1.00 12.63 46 ALA B O 1
ATOM 3002 N N . GLY B 1 56 ? 24.041 -7.581 55.384 1.00 14.03 47 GLY B N 1
ATOM 3003 C CA . GLY B 1 56 ? 23.119 -7.664 56.514 1.00 15.64 47 GLY B CA 1
ATOM 3004 C C . GLY B 1 56 ? 23.639 -8.462 57.691 1.00 16.53 47 GLY B C 1
ATOM 3005 O O . GLY B 1 56 ? 23.425 -8.075 58.840 1.00 17.23 47 GLY B O 1
ATOM 3006 N N . GLY B 1 57 ? 24.326 -9.570 57.417 1.00 16.93 48 GLY B N 1
ATOM 3007 C CA . GLY B 1 57 ? 24.845 -10.431 58.480 1.00 17.45 48 GLY B CA 1
ATOM 3008 C C . GLY B 1 57 ? 24.453 -11.897 58.372 1.00 17.60 48 GLY B C 1
ATOM 3009 O O . GLY B 1 57 ? 25.150 -12.766 58.896 1.00 18.08 48 GLY B O 1
ATOM 3010 N N . ALA B 1 58 ? 23.342 -12.182 57.695 1.00 17.66 49 ALA B N 1
ATOM 3011 C CA . ALA B 1 58 ? 22.898 -13.569 57.503 1.00 17.46 49 ALA B CA 1
ATOM 3012 C C . ALA B 1 58 ? 23.941 -14.403 56.755 1.00 17.50 49 ALA B C 1
ATOM 3013 O O . ALA B 1 58 ? 24.054 -15.614 56.968 1.00 17.63 49 ALA B O 1
ATOM 3015 N N . HIS B 1 59 ? 24.709 -13.745 55.890 1.00 17.29 50 HIS B N 1
ATOM 3016 C CA . HIS B 1 59 ? 25.756 -14.414 55.133 1.00 16.91 50 HIS B CA 1
ATOM 3017 C C . HIS B 1 59 ? 27.122 -13.837 55.493 1.00 16.44 50 HIS B C 1
ATOM 3018 O O . HIS B 1 59 ? 27.925 -13.491 54.622 1.00 15.83 50 HIS B O 1
ATOM 3025 N N . LEU B 1 60 ? 27.377 -13.752 56.796 1.00 15.84 51 LEU B N 1
ATOM 3026 C CA . LEU B 1 60 ? 28.631 -13.205 57.305 1.00 15.60 51 LEU B CA 1
ATOM 3027 C C . LEU B 1 60 ? 29.855 -13.939 56.758 1.00 15.32 51 LEU B C 1
ATOM 3028 O O . LEU B 1 60 ? 30.859 -13.308 56.426 1.00 15.28 51 LEU B O 1
ATOM 3033 N N . ASP B 1 61 ? 29.769 -15.265 56.652 1.00 15.26 52 ASP B N 1
ATOM 3034 C CA . ASP B 1 61 ? 30.885 -16.068 56.156 1.00 15.31 52 ASP B CA 1
ATOM 3035 C C . ASP B 1 61 ? 31.303 -15.641 54.752 1.00 14.66 52 ASP B C 1
ATOM 3036 O O . ASP B 1 61 ? 32.490 -15.518 54.473 1.00 14.57 52 ASP B O 1
ATOM 3041 N N . THR B 1 62 ? 30.319 -15.394 53.889 1.00 13.82 53 THR B N 1
ATOM 3042 C CA . THR B 1 62 ? 30.586 -14.878 52.547 1.00 13.33 53 THR B CA 1
ATOM 3043 C C . THR B 1 62 ? 31.301 -13.528 52.619 1.00 12.70 53 THR B C 1
ATOM 3044 O O . THR B 1 62 ? 32.310 -13.325 51.943 1.00 12.60 53 THR B O 1
ATOM 3048 N N . LEU B 1 63 ? 30.786 -12.612 53.442 1.00 12.16 54 LEU B N 1
ATOM 3049 C CA . LEU B 1 63 ? 31.418 -11.297 53.589 1.00 11.66 54 LEU B CA 1
ATOM 3050 C C . LEU B 1 63 ? 32.877 -11.410 54.025 1.00 11.25 54 LEU B C 1
ATOM 3051 O O . LEU B 1 63 ? 33.742 -10.707 53.505 1.00 11.25 54 LEU B O 1
ATOM 3056 N N . LEU B 1 64 ? 33.154 -12.294 54.979 1.00 10.96 55 LEU B N 1
ATOM 3057 C CA . LEU B 1 64 ? 34.519 -12.446 55.476 1.00 10.99 55 LEU B CA 1
ATOM 3058 C C . LEU B 1 64 ? 35.449 -12.997 54.396 1.00 11.13 55 LEU B C 1
ATOM 3059 O O . LEU B 1 64 ? 36.601 -12.565 54.277 1.00 11.61 55 LEU B O 1
ATOM 3064 N N . ARG B 1 65 ? 34.929 -13.922 53.594 1.00 11.44 56 ARG B N 1
ATOM 3065 C CA . ARG B 1 65 ? 35.655 -14.441 52.438 1.00 12.16 56 ARG B CA 1
ATOM 3066 C C . ARG B 1 65 ? 35.909 -13.341 51.408 1.00 11.97 56 ARG B C 1
ATOM 3067 O O . ARG B 1 65 ? 36.978 -13.299 50.800 1.00 11.86 56 ARG B O 1
ATOM 3075 N N . GLN B 1 66 ? 34.937 -12.444 51.240 1.00 11.73 57 GLN B N 1
ATOM 3076 C CA . GLN B 1 66 ? 35.077 -11.305 50.327 1.00 11.88 57 GLN B CA 1
ATOM 3077 C C . GLN B 1 66 ? 36.146 -10.336 50.810 1.00 12.21 57 GLN B C 1
ATOM 3078 O O . GLN B 1 66 ? 36.919 -9.812 50.006 1.00 12.48 57 GLN B O 1
ATOM 3084 N N . ARG B 1 67 ? 36.199 -10.110 52.124 1.00 12.43 58 ARG B N 1
ATOM 3085 C CA . ARG B 1 67 ? 37.259 -9.306 52.720 1.00 13.12 58 ARG B CA 1
ATOM 3086 C C . ARG B 1 67 ? 38.626 -9.932 52.445 1.00 13.77 58 ARG B C 1
ATOM 3087 O O . ARG B 1 67 ? 39.573 -9.235 52.071 1.00 13.91 58 ARG B O 1
ATOM 3095 N N . ALA B 1 68 ? 38.721 -11.248 52.628 1.00 14.46 59 ALA B N 1
ATOM 3096 C CA . ALA B 1 68 ? 39.976 -11.958 52.397 1.00 15.53 59 ALA B CA 1
ATOM 3097 C C . ALA B 1 68 ? 40.406 -11.885 50.926 1.00 16.24 59 ALA B C 1
ATOM 3098 O O . ALA B 1 68 ? 41.576 -11.610 50.625 1.00 16.89 59 ALA B O 1
ATOM 3100 N N . GLN B 1 69 ? 39.448 -12.094 50.025 1.00 16.66 60 GLN B N 1
ATOM 3101 C CA . GLN B 1 69 ? 39.690 -12.115 48.579 1.00 17.71 60 GLN B CA 1
ATOM 3102 C C . GLN B 1 69 ? 40.051 -10.750 47.987 1.00 17.64 60 GLN B C 1
ATOM 3103 O O . GLN B 1 69 ? 41.002 -10.643 47.206 1.00 18.47 60 GLN B O 1
ATOM 3109 N N . THR B 1 70 ? 39.288 -9.720 48.350 1.00 17.46 61 THR B N 1
ATOM 3110 C CA . THR B 1 70 ? 39.470 -8.373 47.789 1.00 17.08 61 THR B CA 1
ATOM 3111 C C . THR B 1 70 ? 40.525 -7.553 48.533 1.00 16.88 61 THR B C 1
ATOM 3112 O O . THR B 1 70 ? 41.082 -6.590 47.986 1.00 17.16 61 THR B O 1
ATOM 3116 N N . GLY B 1 71 ? 40.783 -7.920 49.785 1.00 16.41 62 GLY B N 1
ATOM 3117 C CA . GLY B 1 71 ? 41.657 -7.138 50.651 1.00 16.19 62 GLY B CA 1
ATOM 3118 C C . GLY B 1 71 ? 40.958 -5.915 51.216 1.00 15.77 62 GLY B C 1
ATOM 3119 O O . GLY B 1 71 ? 41.581 -5.107 51.908 1.00 16.29 62 GLY B O 1
ATOM 3120 N N . VAL B 1 72 ? 39.662 -5.779 50.929 1.00 15.15 63 VAL B N 1
ATOM 3121 C CA . VAL B 1 72 ? 38.877 -4.651 51.429 1.00 14.47 63 VAL B CA 1
ATOM 3122 C C . VAL B 1 72 ? 38.512 -4.886 52.889 1.00 14.20 63 VAL B C 1
ATOM 3123 O O . VAL B 1 72 ? 37.754 -5.800 53.207 1.00 13.61 63 VAL B O 1
ATOM 3127 N N . THR B 1 73 ? 39.073 -4.061 53.766 1.00 13.88 64 THR B N 1
ATOM 3128 C CA . THR B 1 73 ? 38.791 -4.136 55.195 1.00 13.86 64 THR B CA 1
ATOM 3129 C C . THR B 1 73 ? 37.693 -3.143 55.594 1.00 13.27 64 THR B C 1
ATOM 3130 O O . THR B 1 73 ? 37.158 -3.205 56.708 1.00 13.05 64 THR B O 1
ATOM 3134 N N . ASN B 1 74 ? 37.365 -2.230 54.678 1.00 12.69 65 ASN B N 1
ATOM 3135 C CA . ASN B 1 74 ? 36.308 -1.255 54.901 1.00 11.98 65 ASN B CA 1
ATOM 3136 C C . ASN B 1 74 ? 34.955 -1.927 54.701 1.00 11.64 65 ASN B C 1
ATOM 3137 O O . ASN B 1 74 ? 34.362 -1.862 53.620 1.00 11.20 65 ASN B O 1
ATOM 3142 N N . ILE B 1 75 ? 34.494 -2.606 55.749 1.00 11.02 66 ILE B N 1
ATOM 3143 C CA . ILE B 1 75 ? 33.284 -3.418 55.662 1.00 11.37 66 ILE B CA 1
ATOM 3144 C C . ILE B 1 75 ? 32.258 -3.087 56.750 1.00 11.28 66 ILE B C 1
ATOM 3145 O O . ILE B 1 75 ? 32.612 -2.634 57.845 1.00 11.03 66 ILE B O 1
ATOM 3150 N N . ALA B 1 76 ? 30.986 -3.323 56.431 1.00 11.36 67 ALA B N 1
ATOM 3151 C CA . ALA B 1 76 ? 29.878 -3.051 57.343 1.00 11.67 67 ALA B CA 1
ATOM 3152 C C . ALA B 1 76 ? 28.978 -4.272 57.472 1.00 12.16 67 ALA B C 1
ATOM 3153 O O . ALA B 1 76 ? 28.692 -4.948 56.481 1.00 11.56 67 ALA B O 1
ATOM 3155 N N . VAL B 1 77 ? 28.548 -4.545 58.703 1.00 12.71 68 VAL B N 1
ATOM 3156 C CA . VAL B 1 77 ? 27.585 -5.607 58.999 1.00 13.61 68 VAL B CA 1
ATOM 3157 C C . VAL B 1 77 ? 26.441 -5.011 59.816 1.00 14.30 68 VAL B C 1
ATOM 3158 O O . VAL B 1 77 ? 26.664 -4.500 60.916 1.00 13.66 68 VAL B O 1
ATOM 3162 N N . ALA B 1 78 ? 25.226 -5.078 59.270 1.00 15.65 69 ALA B N 1
ATOM 3163 C CA . ALA B 1 78 ? 24.038 -4.490 59.906 1.00 17.33 69 ALA B CA 1
ATOM 3164 C C . ALA B 1 78 ? 23.658 -5.178 61.212 1.00 18.29 69 ALA B C 1
ATOM 3165 O O . ALA B 1 78 ? 23.302 -4.514 62.192 1.00 18.87 69 ALA B O 1
ATOM 3167 N N . ASP B 1 79 ? 23.722 -6.505 61.214 1.00 19.30 70 ASP B N 1
ATOM 3168 C CA . ASP B 1 79 ? 23.311 -7.304 62.357 1.00 20.43 70 ASP B CA 1
ATOM 3169 C C . ASP B 1 79 ? 24.404 -7.257 63.425 1.00 20.82 70 ASP B C 1
ATOM 3170 O O . ASP B 1 79 ? 25.444 -7.908 63.287 1.00 20.46 70 ASP B O 1
ATOM 3175 N N . GLU B 1 80 ? 24.163 -6.469 64.476 1.00 21.52 71 GLU B N 1
ATOM 3176 C CA . GLU B 1 80 ? 25.109 -6.319 65.586 1.00 22.23 71 GLU B CA 1
ATOM 3177 C C . GLU B 1 80 ? 25.362 -7.667 66.245 1.00 22.26 71 GLU B C 1
ATOM 3178 O O . GLU B 1 80 ? 26.489 -7.986 66.631 1.00 22.52 71 GLU B O 1
ATOM 3184 N N . HIS B 1 81 ? 24.298 -8.455 66.352 1.00 22.65 72 HIS B N 1
ATOM 3185 C CA . HIS B 1 81 ? 24.375 -9.802 66.890 1.00 22.77 72 HIS B CA 1
ATOM 3186 C C . HIS B 1 81 ? 25.313 -10.698 66.068 1.00 22.40 72 HIS B C 1
ATOM 3187 O O . HIS B 1 81 ? 26.113 -11.431 66.636 1.00 22.80 72 HIS B O 1
ATOM 3194 N N . ALA B 1 82 ? 25.233 -10.612 64.739 1.00 21.93 73 ALA B N 1
ATOM 3195 C CA . ALA B 1 82 ? 26.145 -11.340 63.844 1.00 20.94 73 ALA B CA 1
ATOM 3196 C C . ALA B 1 82 ? 27.572 -10.777 63.867 1.00 20.56 73 ALA B C 1
ATOM 3197 O O . ALA B 1 82 ? 28.547 -11.522 63.738 1.00 20.53 73 ALA B O 1
ATOM 3199 N N . ALA B 1 83 ? 27.687 -9.462 64.038 1.00 19.52 74 ALA B N 1
ATOM 3200 C CA . ALA B 1 83 ? 28.987 -8.799 64.131 1.00 18.98 74 ALA B CA 1
ATOM 3201 C C . ALA B 1 83 ? 29.825 -9.289 65.317 1.00 18.56 74 ALA B C 1
ATOM 3202 O O . ALA B 1 83 ? 31.057 -9.209 65.278 1.00 18.35 74 ALA B O 1
ATOM 3204 N N . GLN B 1 84 ? 29.149 -9.796 66.351 1.00 18.49 75 GLN B N 1
ATOM 3205 C CA . GLN B 1 84 ? 29.791 -10.353 67.557 1.00 18.76 75 GLN B CA 1
ATOM 3206 C C . GLN B 1 84 ? 30.775 -11.482 67.255 1.00 18.27 75 GLN B C 1
ATOM 3207 O O . GLN B 1 84 ? 31.629 -11.801 68.087 1.00 17.70 75 GLN B O 1
ATOM 3213 N N . ARG B 1 85 ? 30.641 -12.088 66.077 1.00 17.62 76 ARG B N 1
ATOM 3214 C CA . ARG B 1 85 ? 31.477 -13.229 65.678 1.00 17.86 76 ARG B CA 1
ATOM 3215 C C . ARG B 1 85 ? 32.846 -12.812 65.140 1.00 18.28 76 ARG B C 1
ATOM 3216 O O . ARG B 1 85 ? 33.720 -13.653 64.943 1.00 18.03 76 ARG B O 1
ATOM 3224 N N . VAL B 1 86 ? 33.018 -11.514 64.892 1.00 18.84 77 VAL B N 1
ATOM 3225 C CA . VAL B 1 86 ? 34.261 -10.978 64.339 1.00 19.70 77 VAL B CA 1
ATOM 3226 C C . VAL B 1 86 ? 34.722 -9.776 65.168 1.00 20.14 77 VAL B C 1
ATOM 3227 O O . VAL B 1 86 ? 33.905 -8.976 65.613 1.00 20.96 77 VAL B O 1
ATOM 3231 N N . GLY B 1 87 ? 36.027 -9.652 65.382 1.00 20.64 78 GLY B N 1
ATOM 3232 C CA . GLY B 1 87 ? 36.548 -8.594 66.250 1.00 20.85 78 GLY B CA 1
ATOM 3233 C C . GLY B 1 87 ? 36.986 -7.313 65.562 1.00 20.99 78 GLY B C 1
ATOM 3234 O O . GLY B 1 87 ? 37.346 -6.340 66.234 1.00 21.69 78 GLY B O 1
ATOM 3235 N N . ASP B 1 88 ? 36.944 -7.299 64.229 1.00 20.57 79 ASP B N 1
ATOM 3236 C CA . ASP B 1 88 ? 37.577 -6.227 63.450 1.00 20.16 79 ASP B CA 1
ATOM 3237 C C . ASP B 1 88 ? 36.718 -5.641 62.317 1.00 19.38 79 ASP B C 1
ATOM 3238 O O . ASP B 1 88 ? 37.237 -5.293 61.248 1.00 19.45 79 ASP B O 1
ATOM 3243 N N . ILE B 1 89 ? 35.413 -5.534 62.553 1.00 18.49 80 ILE B N 1
ATOM 3244 C CA . ILE B 1 89 ? 34.508 -4.890 61.602 1.00 18.01 80 ILE B CA 1
ATOM 3245 C C . ILE B 1 89 ? 34.383 -3.409 61.976 1.00 17.26 80 ILE B C 1
ATOM 3246 O O . ILE B 1 89 ? 33.911 -3.090 63.071 1.00 17.05 80 ILE B O 1
ATOM 3251 N N . PRO B 1 90 ? 34.820 -2.498 61.081 1.00 16.56 81 PRO B N 1
ATOM 3252 C CA . PRO B 1 90 ? 34.782 -1.068 61.420 1.00 16.14 81 PRO B CA 1
ATOM 3253 C C . PRO B 1 90 ? 33.374 -0.493 61.590 1.00 15.92 81 PRO B C 1
ATOM 3254 O O . PRO B 1 90 ? 33.186 0.427 62.384 1.00 16.22 81 PRO B O 1
ATOM 3258 N N . TYR B 1 91 ? 32.399 -1.033 60.860 1.00 15.32 82 TYR B N 1
ATOM 3259 C CA . TYR B 1 91 ? 31.016 -0.558 60.946 1.00 15.21 82 TYR B CA 1
ATOM 3260 C C . TYR B 1 91 ? 30.068 -1.704 61.251 1.00 15.13 82 TYR B C 1
ATOM 3261 O O . TYR B 1 91 ? 29.961 -2.647 60.476 1.00 14.58 82 TYR B O 1
ATOM 3270 N N . HIS B 1 92 ? 29.387 -1.620 62.390 1.00 15.09 83 HIS B N 1
ATOM 3271 C CA . HIS B 1 92 ? 28.433 -2.652 62.786 1.00 15.72 83 HIS B CA 1
ATOM 3272 C C . HIS B 1 92 ? 27.238 -2.061 63.519 1.00 15.91 83 HIS B C 1
ATOM 3273 O O . HIS B 1 92 ? 27.351 -1.025 64.175 1.00 16.19 83 HIS B O 1
ATOM 3280 N N . GLY B 1 93 ? 26.092 -2.721 63.395 1.00 16.27 84 GLY B N 1
ATOM 3281 C CA . GLY B 1 93 ? 24.867 -2.236 64.023 1.00 16.89 84 GLY B CA 1
ATOM 3282 C C . GLY B 1 93 ? 23.918 -1.636 63.007 1.00 17.42 84 GLY B C 1
ATOM 3283 O O . GLY B 1 93 ? 24.212 -1.626 61.813 1.00 16.98 84 GLY B O 1
ATOM 3284 N N . SER B 1 94 ? 22.796 -1.107 63.496 1.00 18.24 85 SER B N 1
ATOM 3285 C CA . SER B 1 94 ? 21.637 -0.766 62.658 1.00 19.15 85 SER B CA 1
ATOM 3286 C C . SER B 1 94 ? 21.954 0.097 61.434 1.00 19.16 85 SER B C 1
ATOM 3287 O O . SER B 1 94 ? 21.568 -0.249 60.313 1.00 20.15 85 SER B O 1
ATOM 3290 N N . ASP B 1 95 ? 22.668 1.199 61.638 1.00 18.97 86 ASP B N 1
ATOM 3291 C CA . ASP B 1 95 ? 22.988 2.088 60.516 1.00 18.36 86 ASP B CA 1
ATOM 3292 C C . ASP B 1 95 ? 24.411 1.911 59.977 1.00 16.95 86 ASP B C 1
ATOM 3293 O O . ASP B 1 95 ? 24.999 2.849 59.434 1.00 16.65 86 ASP B O 1
ATOM 3298 N N . ALA B 1 96 ? 24.949 0.699 60.105 1.00 15.12 87 ALA B N 1
ATOM 3299 C CA . ALA B 1 96 ? 26.304 0.417 59.637 1.00 13.85 87 ALA B CA 1
ATOM 3300 C C . ALA B 1 96 ? 26.512 0.802 58.171 1.00 12.99 87 ALA B C 1
ATOM 3301 O O . ALA B 1 96 ? 27.493 1.468 57.846 1.00 12.37 87 ALA B O 1
ATOM 3303 N N . ALA B 1 97 ? 25.592 0.385 57.297 1.00 12.29 88 ALA B N 1
ATOM 3304 C CA . ALA B 1 97 ? 25.741 0.640 55.857 1.00 11.84 88 ALA B CA 1
ATOM 3305 C C . ALA B 1 97 ? 25.737 2.137 55.565 1.00 11.87 88 ALA B C 1
ATOM 3306 O O . ALA B 1 97 ? 26.542 2.620 54.764 1.00 11.91 88 ALA B O 1
ATOM 3308 N N . THR B 1 98 ? 24.843 2.867 56.232 1.00 11.92 89 THR B N 1
ATOM 3309 C CA . THR B 1 98 ? 24.770 4.323 56.080 1.00 12.43 89 THR B CA 1
ATOM 3310 C C . THR B 1 98 ? 26.074 4.980 56.520 1.00 12.50 89 THR B C 1
ATOM 3311 O O . THR B 1 98 ? 26.622 5.816 55.803 1.00 12.35 89 THR B O 1
ATOM 3315 N N . ARG B 1 99 ? 26.583 4.582 57.685 1.00 12.86 90 ARG B N 1
ATOM 3316 C CA . ARG B 1 99 ? 27.831 5.138 58.200 1.00 13.56 90 ARG B CA 1
ATOM 3317 C C . ARG B 1 99 ? 29.023 4.845 57.286 1.00 12.91 90 ARG B C 1
ATOM 3318 O O . ARG B 1 99 ? 29.879 5.711 57.079 1.00 13.27 90 ARG B O 1
ATOM 3326 N N . LEU B 1 100 ? 29.070 3.639 56.719 1.00 12.17 91 LEU B N 1
ATOM 3327 C CA . LEU B 1 100 ? 30.118 3.315 55.758 1.00 12.02 91 LEU B CA 1
ATOM 3328 C C . LEU B 1 100 ? 30.063 4.251 54.546 1.00 11.54 91 LEU B C 1
ATOM 3329 O O . LEU B 1 100 ? 31.093 4.788 54.126 1.00 11.19 91 LEU B O 1
ATOM 3334 N N . VAL B 1 101 ? 28.867 4.443 53.997 1.00 11.07 92 VAL B N 1
ATOM 3335 C CA . VAL B 1 101 ? 28.676 5.304 52.829 1.00 11.28 92 VAL B CA 1
ATOM 3336 C C . VAL B 1 101 ? 29.093 6.743 53.153 1.00 11.87 92 VAL B C 1
ATOM 3337 O O . VAL B 1 101 ? 29.781 7.392 52.360 1.00 12.23 92 VAL B O 1
ATOM 3341 N N . GLU B 1 102 ? 28.692 7.216 54.330 1.00 12.85 93 GLU B N 1
ATOM 3342 C CA . GLU B 1 102 ? 29.014 8.576 54.774 1.00 14.10 93 GLU B CA 1
ATOM 3343 C C . GLU B 1 102 ? 30.521 8.821 54.915 1.00 14.45 93 GLU B C 1
ATOM 3344 O O . GLU B 1 102 ? 30.997 9.928 54.664 1.00 14.91 93 GLU B O 1
ATOM 3350 N N . GLN B 1 103 ? 31.268 7.782 55.287 1.00 14.89 94 GLN B N 1
ATOM 3351 C CA . GLN B 1 103 ? 32.677 7.934 55.652 1.00 15.81 94 GLN B CA 1
ATOM 3352 C C . GLN B 1 103 ? 33.672 7.376 54.632 1.00 16.03 94 GLN B C 1
ATOM 3353 O O . GLN B 1 103 ? 34.881 7.357 54.888 1.00 16.60 94 GLN B O 1
ATOM 3359 N N . THR B 1 104 ? 33.170 6.934 53.481 1.00 15.87 95 THR B N 1
ATOM 3360 C CA . THR B 1 104 ? 34.015 6.337 52.451 1.00 15.74 95 THR B CA 1
ATOM 3361 C C . THR B 1 104 ? 34.007 7.173 51.177 1.00 15.98 95 THR B C 1
ATOM 3362 O O . THR B 1 104 ? 32.944 7.453 50.617 1.00 15.85 95 THR B O 1
ATOM 3366 N N . GLU B 1 105 ? 35.197 7.569 50.732 1.00 16.43 96 GLU B N 1
ATOM 3367 C CA . GLU B 1 105 ? 35.358 8.239 49.444 1.00 16.51 96 GLU B CA 1
ATOM 3368 C C . GLU B 1 105 ? 35.100 7.248 48.319 1.00 15.69 96 GLU B C 1
ATOM 3369 O O . GLU B 1 105 ? 35.769 6.216 48.229 1.00 15.52 96 GLU B O 1
ATOM 3375 N N . ALA B 1 106 ? 34.128 7.563 47.467 1.00 14.90 97 ALA B N 1
ATOM 3376 C CA . ALA B 1 106 ? 33.774 6.683 46.353 1.00 14.32 97 ALA B CA 1
ATOM 3377 C C . ALA B 1 106 ? 33.169 7.446 45.184 1.00 13.56 97 ALA B C 1
ATOM 3378 O O . ALA B 1 106 ? 32.636 8.553 45.350 1.00 13.73 97 ALA B O 1
ATOM 3380 N N . ASP B 1 107 ? 33.264 6.840 44.005 1.00 12.24 98 ASP B N 1
ATOM 3381 C CA . ASP B 1 107 ? 32.693 7.390 42.788 1.00 11.44 98 ASP B CA 1
ATOM 3382 C C . ASP B 1 107 ? 31.295 6.830 42.533 1.00 10.52 98 ASP B C 1
ATOM 3383 O O . ASP B 1 107 ? 30.417 7.538 42.043 1.00 10.16 98 ASP B O 1
ATOM 3388 N N . VAL B 1 108 ? 31.101 5.556 42.875 1.00 9.49 99 VAL B N 1
ATOM 3389 C CA . VAL B 1 108 ? 29.834 4.875 42.645 1.00 8.80 99 VAL B CA 1
ATOM 3390 C C . VAL B 1 108 ? 29.455 4.089 43.890 1.00 8.38 99 VAL B C 1
ATOM 3391 O O . VAL B 1 108 ? 30.291 3.389 44.454 1.00 8.35 99 VAL B O 1
ATOM 3395 N N . VAL B 1 109 ? 28.198 4.207 44.305 1.00 7.86 100 VAL B N 1
ATOM 3396 C CA . VAL B 1 109 ? 27.658 3.342 45.350 1.00 7.20 100 VAL B CA 1
ATOM 3397 C C . VAL B 1 109 ? 26.630 2.417 44.700 1.00 7.01 100 VAL B C 1
ATOM 3398 O O . VAL B 1 109 ? 25.648 2.882 44.121 1.00 6.77 100 VAL B O 1
ATOM 3402 N N . LEU B 1 110 ? 26.882 1.112 44.763 1.00 6.47 101 LEU B N 1
ATOM 3403 C CA . LEU B 1 110 ? 25.916 0.133 44.292 1.00 6.68 101 LEU B CA 1
ATOM 3404 C C . LEU B 1 110 ? 25.065 -0.249 45.483 1.00 6.72 101 LEU B C 1
ATOM 3405 O O . LEU B 1 110 ? 25.568 -0.828 46.444 1.00 7.29 101 LEU B O 1
ATOM 3410 N N . ASN B 1 111 ? 23.785 0.103 45.436 1.00 6.84 102 ASN B N 1
ATOM 3411 C CA . ASN B 1 111 ? 22.884 -0.266 46.515 1.00 6.91 102 ASN B CA 1
ATOM 3412 C C . ASN B 1 111 ? 22.048 -1.470 46.125 1.00 7.03 102 ASN B C 1
ATOM 3413 O O . ASN B 1 111 ? 21.022 -1.328 45.455 1.00 7.44 102 ASN B O 1
ATOM 3418 N N . ALA B 1 112 ? 22.514 -2.648 46.544 1.00 7.42 103 ALA B N 1
ATOM 3419 C CA . ALA B 1 112 ? 21.810 -3.911 46.302 1.00 8.21 103 ALA B CA 1
ATOM 3420 C C . ALA B 1 112 ? 21.325 -4.516 47.621 1.00 9.36 103 ALA B C 1
ATOM 3421 O O . ALA B 1 112 ? 21.194 -5.741 47.766 1.00 8.95 103 ALA B O 1
ATOM 3423 N N . LEU B 1 113 ? 21.075 -3.645 48.592 1.00 10.01 104 LEU B N 1
ATOM 3424 C CA . LEU B 1 113 ? 20.480 -4.065 49.852 1.00 11.34 104 LEU B CA 1
ATOM 3425 C C . LEU B 1 113 ? 19.016 -4.427 49.612 1.00 11.93 104 LEU B C 1
ATOM 3426 O O . LEU B 1 113 ? 18.408 -3.971 48.642 1.00 12.17 104 LEU B O 1
ATOM 3431 N N . VAL B 1 114 ? 18.470 -5.260 50.495 1.00 13.52 105 VAL B N 1
ATOM 3432 C CA . VAL B 1 114 ? 17.106 -5.764 50.361 1.00 14.71 105 VAL B CA 1
ATOM 3433 C C . VAL B 1 114 ? 16.173 -4.993 51.286 1.00 14.95 105 VAL B C 1
ATOM 3434 O O . VAL B 1 114 ? 16.464 -4.806 52.466 1.00 14.73 105 VAL B O 1
ATOM 3438 N N . GLY B 1 115 ? 15.062 -4.523 50.727 1.00 15.73 106 GLY B N 1
ATOM 3439 C CA . GLY B 1 115 ? 13.987 -3.913 51.499 1.00 16.56 106 GLY B CA 1
ATOM 3440 C C . GLY B 1 115 ? 14.324 -2.618 52.208 1.00 17.19 106 GLY B C 1
ATOM 3441 O O . GLY B 1 115 ? 15.109 -1.799 51.714 1.00 16.95 106 GLY B O 1
ATOM 3442 N N . ALA B 1 116 ? 13.729 -2.454 53.386 1.00 17.88 107 ALA B N 1
ATOM 3443 C CA . ALA B 1 116 ? 13.809 -1.218 54.166 1.00 18.73 107 ALA B CA 1
ATOM 3444 C C . ALA B 1 116 ? 15.220 -0.763 54.525 1.00 18.70 107 ALA B C 1
ATOM 3445 O O . ALA B 1 116 ? 15.466 0.438 54.638 1.00 19.46 107 ALA B O 1
ATOM 3447 N N . LEU B 1 117 ? 16.142 -1.705 54.709 1.00 19.02 108 LEU B N 1
ATOM 3448 C CA . LEU B 1 117 ? 17.518 -1.346 55.067 1.00 18.96 108 LEU B CA 1
ATOM 3449 C C . LEU B 1 117 ? 18.262 -0.632 53.929 1.00 18.10 108 LEU B C 1
ATOM 3450 O O . LEU B 1 117 ? 19.364 -0.121 54.127 1.00 18.20 108 LEU B O 1
ATOM 3455 N N . GLY B 1 118 ? 17.635 -0.576 52.754 1.00 16.86 109 GLY B N 1
ATOM 3456 C CA . GLY B 1 118 ? 18.208 0.124 51.602 1.00 15.27 109 GLY B CA 1
ATOM 3457 C C . GLY B 1 118 ? 17.922 1.616 51.510 1.00 14.30 109 GLY B C 1
ATOM 3458 O O . GLY B 1 118 ? 18.647 2.340 50.833 1.00 13.48 109 GLY B O 1
ATOM 3459 N N . LEU B 1 119 ? 16.883 2.090 52.194 1.00 13.78 110 LEU B N 1
ATOM 3460 C CA . LEU B 1 119 ? 16.435 3.480 52.023 1.00 13.46 110 LEU B CA 1
ATOM 3461 C C . LEU B 1 119 ? 17.419 4.521 52.579 1.00 12.92 110 LEU B C 1
ATOM 3462 O O . LEU B 1 119 ? 17.833 5.436 51.854 1.00 12.52 110 LEU B O 1
ATOM 3467 N N . ARG B 1 120 ? 17.800 4.384 53.848 1.00 12.37 111 ARG B N 1
ATOM 3468 C CA . ARG B 1 120 ? 18.764 5.321 54.442 1.00 12.82 111 ARG B CA 1
ATOM 3469 C C . ARG B 1 120 ? 20.116 5.353 53.708 1.00 11.53 111 ARG B C 1
ATOM 3470 O O . ARG B 1 120 ? 20.631 6.438 53.441 1.00 11.34 111 ARG B O 1
ATOM 3478 N N . PRO B 1 121 ? 20.709 4.177 53.390 1.00 10.72 112 PRO B N 1
ATOM 3479 C CA . PRO B 1 121 ? 21.921 4.197 52.562 1.00 10.16 112 PRO B CA 1
ATOM 3480 C C . PRO B 1 121 ? 21.772 4.911 51.207 1.00 9.87 112 PRO B C 1
ATOM 3481 O O . PRO B 1 121 ? 22.711 5.577 50.771 1.00 9.98 112 PRO B O 1
ATOM 3485 N N . THR B 1 122 ? 20.613 4.778 50.559 1.00 9.00 113 THR B N 1
ATOM 3486 C CA . THR B 1 122 ? 20.338 5.530 49.332 1.00 8.85 113 THR B CA 1
ATOM 3487 C C . THR B 1 122 ? 20.439 7.041 49.581 1.00 8.98 113 THR B C 1
ATOM 3488 O O . THR B 1 122 ? 21.139 7.752 48.851 1.00 8.79 113 THR B O 1
ATOM 3492 N N . LEU B 1 123 ? 19.757 7.525 50.616 1.00 9.26 114 LEU B N 1
ATOM 3493 C CA . LEU B 1 123 ? 19.803 8.955 50.932 1.00 9.89 114 LEU B CA 1
ATOM 3494 C C . LEU B 1 123 ? 21.219 9.419 51.257 1.00 9.88 114 LEU B C 1
ATOM 3495 O O . LEU B 1 123 ? 21.639 10.495 50.818 1.00 9.98 114 LEU B O 1
ATOM 3500 N N . ALA B 1 124 ? 21.970 8.599 51.996 1.00 10.13 115 ALA B N 1
ATOM 3501 C CA . ALA B 1 124 ? 23.353 8.948 52.327 1.00 9.90 115 ALA B CA 1
ATOM 3502 C C . ALA B 1 124 ? 24.227 8.982 51.076 1.00 9.93 115 ALA B C 1
ATOM 3503 O O . ALA B 1 124 ? 25.043 9.889 50.909 1.00 10.29 115 ALA B O 1
ATOM 3505 N N . ALA B 1 125 ? 24.046 7.996 50.195 1.00 9.79 116 ALA B N 1
ATOM 3506 C CA . ALA B 1 125 ? 24.807 7.940 48.949 1.00 9.96 116 ALA B CA 1
ATOM 3507 C C . ALA B 1 125 ? 24.566 9.184 48.094 1.00 10.13 116 ALA B C 1
ATOM 3508 O O . ALA B 1 125 ? 25.507 9.789 47.587 1.00 10.56 116 ALA B O 1
ATOM 3510 N N . LEU B 1 126 ? 23.303 9.575 47.969 1.00 10.13 117 LEU B N 1
ATOM 3511 C CA . LEU B 1 126 ? 22.944 10.734 47.165 1.00 10.63 117 LEU B CA 1
ATOM 3512 C C . LEU B 1 126 ? 23.596 11.993 47.734 1.00 11.22 117 LEU B C 1
ATOM 3513 O O . LEU B 1 126 ? 24.100 12.835 46.982 1.00 11.49 117 LEU B O 1
ATOM 3518 N N . LYS B 1 127 ? 23.613 12.097 49.061 1.00 12.18 118 LYS B N 1
ATOM 3519 C CA . LYS B 1 127 ? 24.198 13.268 49.724 1.00 13.33 118 LYS B CA 1
ATOM 3520 C C . LYS B 1 127 ? 25.712 13.394 49.491 1.00 13.55 118 LYS B C 1
ATOM 3521 O O . LYS B 1 127 ? 26.228 14.509 49.367 1.00 14.12 118 LYS B O 1
ATOM 3527 N N . THR B 1 128 ? 26.416 12.265 49.391 1.00 13.50 119 THR B N 1
ATOM 3528 C CA . THR B 1 128 ? 27.866 12.277 49.122 1.00 13.94 119 THR B CA 1
ATOM 3529 C C . THR B 1 128 ? 28.235 12.826 47.744 1.00 14.03 119 THR B C 1
ATOM 3530 O O . THR B 1 128 ? 29.377 13.239 47.519 1.00 14.42 119 THR B O 1
ATOM 3534 N N . GLY B 1 129 ? 27.274 12.813 46.821 1.00 13.91 120 GLY B N 1
ATOM 3535 C CA . GLY B 1 129 ? 27.494 13.274 45.451 1.00 13.93 120 GLY B CA 1
ATOM 3536 C C . GLY B 1 129 ? 27.996 12.192 44.513 1.00 13.71 120 GLY B C 1
ATOM 3537 O O . GLY B 1 129 ? 28.254 12.454 43.334 1.00 14.37 120 GLY B O 1
ATOM 3538 N N . ALA B 1 130 ? 28.117 10.972 45.034 1.00 13.20 121 ALA B N 1
ATOM 3539 C CA . ALA B 1 130 ? 28.477 9.815 44.227 1.00 12.52 121 ALA B CA 1
ATOM 3540 C C . ALA B 1 130 ? 27.318 9.414 43.324 1.00 11.76 121 ALA B C 1
ATOM 3541 O O . ALA B 1 130 ? 26.161 9.739 43.595 1.00 11.95 121 ALA B O 1
ATOM 3543 N N . ARG B 1 131 ? 27.642 8.718 42.242 1.00 11.30 122 ARG B N 1
ATOM 3544 C CA . ARG B 1 131 ? 26.635 8.098 41.407 1.00 10.53 122 ARG B CA 1
ATOM 3545 C C . ARG B 1 131 ? 26.045 6.924 42.200 1.00 9.74 122 ARG B C 1
ATOM 3546 O O . ARG B 1 131 ? 26.781 6.185 42.851 1.00 9.02 122 ARG B O 1
ATOM 3554 N N . LEU B 1 132 ? 24.721 6.793 42.171 1.00 8.65 123 LEU B N 1
ATOM 3555 C CA . LEU B 1 132 ? 24.043 5.682 42.855 1.00 8.15 123 LEU B CA 1
ATOM 3556 C C . LEU B 1 132 ? 23.552 4.668 41.831 1.00 7.61 123 LEU B C 1
ATOM 3557 O O . LEU B 1 132 ? 22.601 4.932 41.088 1.00 7.43 123 LEU B O 1
ATOM 3562 N N . ALA B 1 133 ? 24.211 3.512 41.784 1.00 7.23 124 ALA B N 1
ATOM 3563 C CA . ALA B 1 133 ? 23.749 2.407 40.961 1.00 7.34 124 ALA B CA 1
ATOM 3564 C C . ALA B 1 133 ? 22.714 1.673 41.798 1.00 7.45 124 ALA B C 1
ATOM 3565 O O . ALA B 1 133 ? 23.058 0.987 42.764 1.00 7.45 124 ALA B O 1
ATOM 3567 N N . LEU B 1 134 ? 21.442 1.859 41.454 1.00 7.44 125 LEU B N 1
ATOM 3568 C CA . LEU B 1 134 ? 20.360 1.482 42.359 1.00 7.67 125 LEU B CA 1
ATOM 3569 C C . LEU B 1 134 ? 19.684 0.189 41.944 1.00 8.28 125 LEU B C 1
ATOM 3570 O O . LEU B 1 134 ? 19.121 0.095 40.854 1.00 7.89 125 LEU B O 1
ATOM 3575 N N . ALA B 1 135 ? 19.749 -0.803 42.828 1.00 8.42 126 ALA B N 1
ATOM 3576 C CA . ALA B 1 135 ? 19.030 -2.064 42.638 1.00 9.69 126 ALA B CA 1
ATOM 3577 C C . ALA B 1 135 ? 17.843 -2.150 43.605 1.00 10.51 126 ALA B C 1
ATOM 3578 O O . ALA B 1 135 ? 16.754 -2.608 43.238 1.00 11.69 126 ALA B O 1
ATOM 3580 N N . ASN B 1 136 ? 18.066 -1.685 44.831 1.00 10.55 127 ASN B N 1
ATOM 3581 C CA . ASN B 1 136 ? 17.061 -1.671 45.897 1.00 11.30 127 ASN B CA 1
ATOM 3582 C C . ASN B 1 136 ? 15.753 -1.003 45.448 1.00 11.55 127 ASN B C 1
ATOM 3583 O O . ASN B 1 136 ? 15.729 0.191 45.133 1.00 11.79 127 ASN B O 1
ATOM 3588 N N . LYS B 1 137 ? 14.676 -1.784 45.387 1.00 11.99 128 LYS B N 1
ATOM 3589 C CA . LYS B 1 137 ? 13.378 -1.286 44.915 1.00 12.73 128 LYS B CA 1
ATOM 3590 C C . LYS B 1 137 ? 12.701 -0.364 45.922 1.00 12.37 128 LYS B C 1
ATOM 3591 O O . LYS B 1 137 ? 12.045 0.611 45.537 1.00 12.07 128 LYS B O 1
ATOM 3597 N N . GLU B 1 138 ? 12.853 -0.695 47.204 1.00 12.35 129 GLU B N 1
ATOM 3598 C CA . GLU B 1 138 ? 12.286 0.071 48.319 1.00 13.16 129 GLU B CA 1
ATOM 3599 C C . GLU B 1 138 ? 12.604 1.559 48.200 1.00 12.38 129 GLU B C 1
ATOM 3600 O O . GLU B 1 138 ? 11.748 2.415 48.454 1.00 12.42 129 GLU B O 1
ATOM 3606 N N . SER B 1 139 ? 13.837 1.860 47.805 1.00 11.88 130 SER B N 1
ATOM 3607 C CA . SER B 1 139 ? 14.300 3.239 47.706 1.00 11.61 130 SER B CA 1
ATOM 3608 C C . SER B 1 139 ? 13.353 4.103 46.870 1.00 11.77 130 SER B C 1
ATOM 3609 O O . SER B 1 139 ? 12.984 5.193 47.288 1.00 12.25 130 SER B O 1
ATOM 3612 N N . LEU B 1 140 ? 12.928 3.608 45.713 1.00 11.36 131 LEU B N 1
ATOM 3613 C CA . LEU B 1 140 ? 12.013 4.396 44.886 1.00 11.11 131 LEU B CA 1
ATOM 3614 C C . LEU B 1 140 ? 10.538 4.118 45.171 1.00 11.23 131 LEU B C 1
ATOM 3615 O O . LEU B 1 140 ? 9.746 5.058 45.293 1.00 10.41 131 LEU B O 1
ATOM 3620 N N . VAL B 1 141 ? 10.173 2.843 45.282 1.00 11.21 132 VAL B N 1
ATOM 3621 C CA . VAL B 1 141 ? 8.765 2.474 45.463 1.00 11.77 132 VAL B CA 1
ATOM 3622 C C . VAL B 1 141 ? 8.205 3.031 46.771 1.00 11.69 132 VAL B C 1
ATOM 3623 O O . VAL B 1 141 ? 7.083 3.534 46.804 1.00 12.43 132 VAL B O 1
ATOM 3627 N N . ALA B 1 142 ? 8.997 2.948 47.835 1.00 11.54 133 ALA B N 1
ATOM 3628 C CA . ALA B 1 142 ? 8.569 3.430 49.143 1.00 11.68 133 ALA B CA 1
ATOM 3629 C C . ALA B 1 142 ? 9.038 4.861 49.397 1.00 11.75 133 ALA B C 1
ATOM 3630 O O . ALA B 1 142 ? 8.245 5.713 49.809 1.00 11.77 133 ALA B O 1
ATOM 3632 N N . GLY B 1 143 ? 10.320 5.119 49.138 1.00 11.85 134 GLY B N 1
ATOM 3633 C CA . GLY B 1 143 ? 10.929 6.438 49.370 1.00 12.65 134 GLY B CA 1
ATOM 3634 C C . GLY B 1 143 ? 10.339 7.544 48.510 1.00 13.36 134 GLY B C 1
ATOM 3635 O O . GLY B 1 143 ? 10.152 8.670 48.980 1.00 13.98 134 GLY B O 1
ATOM 3636 N N . GLY B 1 144 ? 10.045 7.227 47.252 1.00 13.16 135 GLY B N 1
ATOM 3637 C CA . GLY B 1 144 ? 9.360 8.156 46.348 1.00 13.78 135 GLY B CA 1
ATOM 3638 C C . GLY B 1 144 ? 9.969 9.545 46.295 1.00 13.86 135 GLY B C 1
ATOM 3639 O O . GLY B 1 144 ? 11.139 9.704 45.956 1.00 13.27 135 GLY B O 1
ATOM 3640 N N . SER B 1 145 ? 9.173 10.558 46.636 1.00 14.35 136 SER B N 1
ATOM 3641 C CA . SER B 1 145 ? 9.640 11.947 46.559 1.00 15.00 136 SER B CA 1
ATOM 3642 C C . SER B 1 145 ? 10.823 12.273 47.482 1.00 14.76 136 SER B C 1
ATOM 3643 O O . SER B 1 145 ? 11.600 13.180 47.183 1.00 15.17 136 SER B O 1
ATOM 3646 N N A LEU B 1 146 ? 10.949 11.545 48.593 0.50 14.89 137 LEU B N 1
ATOM 3647 N N B LEU B 1 146 ? 10.958 11.526 48.579 0.50 14.80 137 LEU B N 1
ATOM 3648 C CA A LEU B 1 146 ? 12.085 11.722 49.501 0.50 14.71 137 LEU B CA 1
ATOM 3649 C CA B LEU B 1 146 ? 12.065 11.707 49.521 0.50 14.51 137 LEU B CA 1
ATOM 3650 C C A LEU B 1 146 ? 13.397 11.497 48.768 0.50 14.67 137 LEU B C 1
ATOM 3651 C C B LEU B 1 146 ? 13.419 11.430 48.862 0.50 14.59 137 LEU B C 1
ATOM 3652 O O A LEU B 1 146 ? 14.323 12.305 48.868 0.50 14.64 137 LEU B O 1
ATOM 3653 O O B LEU B 1 146 ? 14.395 12.141 49.106 0.50 14.58 137 LEU B O 1
ATOM 3662 N N . VAL B 1 147 ? 13.461 10.395 48.027 1.00 14.35 138 VAL B N 1
ATOM 3663 C CA . VAL B 1 147 ? 14.651 10.046 47.264 1.00 14.44 138 VAL B CA 1
ATOM 3664 C C . VAL B 1 147 ? 14.830 10.984 46.066 1.00 14.71 138 VAL B C 1
ATOM 3665 O O . VAL B 1 147 ? 15.932 11.480 45.821 1.00 14.43 138 VAL B O 1
ATOM 3669 N N . LEU B 1 148 ? 13.744 11.255 45.344 1.00 15.14 139 LEU B N 1
ATOM 3670 C CA . LEU B 1 148 ? 13.831 12.103 44.155 1.00 16.08 139 LEU B CA 1
ATOM 3671 C C . LEU B 1 148 ? 14.300 13.519 44.478 1.00 16.60 139 LEU B C 1
ATOM 3672 O O . LEU B 1 148 ? 15.130 14.080 43.756 1.00 16.64 139 LEU B O 1
ATOM 3677 N N . ARG B 1 149 ? 13.789 14.077 45.573 1.00 16.90 140 ARG B N 1
ATOM 3678 C CA . ARG B 1 149 ? 14.180 15.422 46.014 1.00 17.61 140 ARG B CA 1
ATOM 3679 C C . ARG B 1 149 ? 15.642 15.504 46.441 1.00 16.89 140 ARG B C 1
ATOM 3680 O O . ARG B 1 149 ? 16.238 16.582 46.404 1.00 17.22 140 ARG B O 1
ATOM 3688 N N . ALA B 1 150 ? 16.207 14.366 46.845 1.00 16.15 141 ALA B N 1
ATOM 3689 C CA . ALA B 1 150 ? 17.602 14.281 47.267 1.00 15.56 141 ALA B CA 1
ATOM 3690 C C . ALA B 1 150 ? 18.548 14.000 46.099 1.00 15.31 141 ALA B C 1
ATOM 3691 O O . ALA B 1 150 ? 19.756 14.211 46.212 1.00 15.54 141 ALA B O 1
ATOM 3693 N N . ALA B 1 151 ? 18.002 13.504 44.992 1.00 14.74 142 ALA B N 1
ATOM 3694 C CA . ALA B 1 151 ? 18.821 13.109 43.849 1.00 14.53 142 ALA B CA 1
ATOM 3695 C C . ALA B 1 151 ? 18.936 14.245 42.851 1.00 14.44 142 ALA B C 1
ATOM 3696 O O . ALA B 1 151 ? 18.007 15.036 42.675 1.00 14.94 142 ALA B O 1
ATOM 3698 N N . ARG B 1 152 ? 20.085 14.323 42.201 1.00 14.24 143 ARG B N 1
ATOM 3699 C CA . ARG B 1 152 ? 20.282 15.279 41.129 1.00 14.28 143 ARG B CA 1
ATOM 3700 C C . ARG B 1 152 ? 20.207 14.570 39.776 1.00 13.84 143 ARG B C 1
ATOM 3701 O O . ARG B 1 152 ? 20.344 13.336 39.708 1.00 13.51 143 ARG B O 1
ATOM 3709 N N . PRO B 1 153 ? 19.933 15.323 38.697 1.00 13.27 144 PRO B N 1
ATOM 3710 C CA . PRO B 1 153 ? 19.736 14.671 37.411 1.00 13.11 144 PRO B CA 1
ATOM 3711 C C . PRO B 1 153 ? 20.893 13.747 37.066 1.00 13.00 144 PRO B C 1
ATOM 3712 O O . PRO B 1 153 ? 22.056 14.129 37.200 1.00 12.74 144 PRO B O 1
ATOM 3716 N N . GLY B 1 154 ? 20.556 12.524 36.669 1.00 12.96 145 GLY B N 1
ATOM 3717 C CA . GLY B 1 154 ? 21.556 11.553 36.245 1.00 12.67 145 GLY B CA 1
ATOM 3718 C C . GLY B 1 154 ? 22.292 10.847 37.370 1.00 12.04 145 GLY B C 1
ATOM 3719 O O . GLY B 1 154 ? 23.107 9.960 37.107 1.00 12.67 145 GLY B O 1
ATOM 3720 N N . GLN B 1 155 ? 22.017 11.228 38.620 1.00 11.38 146 GLN B N 1
ATOM 3721 C CA . GLN B 1 155 ? 22.749 10.663 39.757 1.00 10.78 146 GLN B CA 1
ATOM 3722 C C . GLN B 1 155 ? 22.395 9.200 39.999 1.00 10.60 146 GLN B C 1
ATOM 3723 O O . GLN B 1 155 ? 23.264 8.399 40.352 1.00 10.73 146 GLN B O 1
ATOM 3729 N N . ILE B 1 156 ? 21.121 8.870 39.823 1.00 10.34 147 ILE B N 1
ATOM 3730 C CA . ILE B 1 156 ? 20.656 7.496 39.974 1.00 10.16 147 ILE B CA 1
ATOM 3731 C C . ILE B 1 156 ? 20.728 6.796 38.625 1.00 10.00 147 ILE B C 1
ATOM 3732 O O . ILE B 1 156 ? 20.159 7.274 37.639 1.00 10.61 147 ILE B O 1
ATOM 3737 N N . VAL B 1 157 ? 21.431 5.667 38.583 1.00 9.39 148 VAL B N 1
ATOM 3738 C CA . VAL B 1 157 ? 21.452 4.812 37.392 1.00 9.26 148 VAL B CA 1
ATOM 3739 C C . VAL B 1 157 ? 20.866 3.450 37.775 1.00 8.92 148 VAL B C 1
ATOM 3740 O O . VAL B 1 157 ? 21.359 2.803 38.695 1.00 8.60 148 VAL B O 1
ATOM 3744 N N . PRO B 1 158 ? 19.791 3.037 37.092 1.00 8.77 149 PRO B N 1
ATOM 3745 C CA . PRO B 1 158 ? 19.088 1.816 37.478 1.00 8.74 149 PRO B CA 1
ATOM 3746 C C . PRO B 1 158 ? 19.840 0.546 37.099 1.00 8.60 149 PRO B C 1
ATOM 3747 O O . PRO B 1 158 ? 20.473 0.481 36.041 1.00 8.74 149 PRO B O 1
ATOM 3751 N N . VAL B 1 159 ? 19.738 -0.454 37.965 1.00 8.33 150 VAL B N 1
ATOM 3752 C CA . VAL B 1 159 ? 20.417 -1.735 37.787 1.00 8.61 150 VAL B CA 1
ATOM 3753 C C . VAL B 1 159 ? 19.506 -2.782 37.137 1.00 8.88 150 VAL B C 1
ATOM 3754 O O . VAL B 1 159 ? 19.984 -3.681 36.437 1.00 9.22 150 VAL B O 1
ATOM 3758 N N . ASP B 1 160 ? 18.200 -2.679 37.350 1.00 8.96 151 ASP B N 1
ATOM 3759 C CA . ASP B 1 160 ? 17.346 -3.741 36.834 1.00 9.39 151 ASP B CA 1
ATOM 3760 C C . ASP B 1 160 ? 17.228 -3.711 35.309 1.00 8.92 151 ASP B C 1
ATOM 3761 O O . ASP B 1 160 ? 17.321 -2.646 34.692 1.00 8.40 151 ASP B O 1
ATOM 3766 N N . SER B 1 161 ? 17.053 -4.889 34.716 1.00 8.38 152 SER B N 1
ATOM 3767 C CA . SER B 1 161 ? 17.112 -5.034 33.254 1.00 8.61 152 SER B CA 1
ATOM 3768 C C . SER B 1 161 ? 16.171 -4.112 32.472 1.00 7.95 152 SER B C 1
ATOM 3769 O O . SER B 1 161 ? 16.576 -3.533 31.457 1.00 7.79 152 SER B O 1
ATOM 3772 N N . GLU B 1 162 ? 14.917 -3.996 32.912 1.00 7.54 153 GLU B N 1
ATOM 3773 C CA . GLU B 1 162 ? 13.951 -3.152 32.191 1.00 7.37 153 GLU B CA 1
ATOM 3774 C C . GLU B 1 162 ? 14.344 -1.677 32.217 1.00 7.12 153 GLU B C 1
ATOM 3775 O O . GLU B 1 162 ? 14.319 -1.001 31.189 1.00 6.60 153 GLU B O 1
ATOM 3781 N N . HIS B 1 163 ? 14.704 -1.179 33.395 1.00 6.64 154 HIS B N 1
ATOM 3782 C CA . HIS B 1 163 ? 15.081 0.230 33.532 1.00 6.86 154 HIS B CA 1
ATOM 3783 C C . HIS B 1 163 ? 16.396 0.533 32.814 1.00 6.53 154 HIS B C 1
ATOM 3784 O O . HIS B 1 163 ? 16.567 1.605 32.228 1.00 6.69 154 HIS B O 1
ATOM 3791 N N . SER B 1 164 ? 17.326 -0.419 32.860 1.00 6.53 155 SER B N 1
ATOM 3792 C CA . SER B 1 164 ? 18.575 -0.297 32.123 1.00 6.24 155 SER B CA 1
ATOM 3793 C C . SER B 1 164 ? 18.316 -0.200 30.621 1.00 6.20 155 SER B C 1
ATOM 3794 O O . SER B 1 164 ? 18.929 0.620 29.939 1.00 6.16 155 SER B O 1
ATOM 3797 N N . ALA B 1 165 ? 17.400 -1.032 30.120 1.00 6.04 156 ALA B N 1
ATOM 3798 C CA . ALA B 1 165 ? 16.986 -0.986 28.715 1.00 6.23 156 ALA B CA 1
ATOM 3799 C C . ALA B 1 165 ? 16.407 0.380 28.371 1.00 6.11 156 ALA B C 1
ATOM 3800 O O . ALA B 1 165 ? 16.800 0.998 27.380 1.00 6.27 156 ALA B O 1
ATOM 3802 N N . LEU B 1 166 ? 15.483 0.860 29.204 1.00 6.15 157 LEU B N 1
ATOM 3803 C CA . LEU B 1 166 ? 14.888 2.180 28.993 1.00 6.24 157 LEU B CA 1
ATOM 3804 C C . LEU B 1 166 ? 15.945 3.286 28.945 1.00 6.58 157 LEU B C 1
ATOM 3805 O O . LEU B 1 166 ? 15.924 4.115 28.036 1.00 7.19 157 LEU B O 1
ATOM 3810 N N . ALA B 1 167 ? 16.880 3.280 29.898 1.00 6.83 158 ALA B N 1
ATOM 3811 C CA . ALA B 1 167 ? 17.948 4.293 29.924 1.00 7.21 158 ALA B CA 1
ATOM 3812 C C . ALA B 1 167 ? 18.738 4.313 28.609 1.00 7.59 158 ALA B C 1
ATOM 3813 O O . ALA B 1 167 ? 19.048 5.383 28.080 1.00 7.80 158 ALA B O 1
ATOM 3815 N N . GLN B 1 168 ? 19.029 3.128 28.075 1.00 7.13 159 GLN B N 1
ATOM 3816 C CA . GLN B 1 168 ? 19.748 2.995 26.799 1.00 7.30 159 GLN B CA 1
ATOM 3817 C C . GLN B 1 168 ? 18.923 3.482 25.604 1.00 7.62 159 GLN B C 1
ATOM 3818 O O . GLN B 1 168 ? 19.438 4.211 24.746 1.00 7.99 159 GLN B O 1
ATOM 3824 N N . CYS B 1 169 ? 17.651 3.080 25.562 1.00 7.34 160 CYS B N 1
ATOM 3825 C CA . CYS B 1 169 ? 16.755 3.428 24.462 1.00 7.67 160 CYS B CA 1
ATOM 3826 C C . CYS B 1 169 ? 16.439 4.915 24.424 1.00 7.33 160 CYS B C 1
ATOM 3827 O O . CYS B 1 169 ? 16.207 5.477 23.350 1.00 7.56 160 CYS B O 1
ATOM 3830 N N . LEU B 1 170 ? 16.447 5.554 25.593 1.00 7.72 161 LEU B N 1
ATOM 3831 C CA . LEU B 1 170 ? 16.211 6.997 25.675 1.00 7.83 161 LEU B CA 1
ATOM 3832 C C . LEU B 1 170 ? 17.296 7.807 24.955 1.00 8.34 161 LEU B C 1
ATOM 3833 O O . LEU B 1 170 ? 17.089 8.975 24.639 1.00 8.84 161 LEU B O 1
ATOM 3838 N N . ARG B 1 171 ? 18.442 7.178 24.692 1.00 8.60 162 ARG B N 1
ATOM 3839 C CA . ARG B 1 171 ? 19.502 7.805 23.889 1.00 9.04 162 ARG B CA 1
ATOM 3840 C C . ARG B 1 171 ? 19.042 8.093 22.450 1.00 9.31 162 ARG B C 1
ATOM 3841 O O . ARG B 1 171 ? 19.671 8.882 21.732 1.00 9.84 162 ARG B O 1
ATOM 3849 N N . GLY B 1 172 ? 17.929 7.473 22.053 1.00 9.19 163 GLY B N 1
ATOM 3850 C CA . GLY B 1 172 ? 17.390 7.581 20.687 1.00 9.20 163 GLY B CA 1
ATOM 3851 C C . GLY B 1 172 ? 16.769 8.922 20.324 1.00 9.15 163 GLY B C 1
ATOM 3852 O O . GLY B 1 172 ? 16.447 9.166 19.159 1.00 9.42 163 GLY B O 1
ATOM 3853 N N . GLY B 1 173 ? 16.595 9.789 21.315 1.00 9.03 164 GLY B N 1
ATOM 3854 C CA . GLY B 1 173 ? 16.079 11.135 21.070 1.00 9.05 164 GLY B CA 1
ATOM 3855 C C . GLY B 1 173 ? 16.205 12.013 22.297 1.00 9.62 164 GLY B C 1
ATOM 3856 O O . GLY B 1 173 ? 16.741 11.589 23.320 1.00 9.33 164 GLY B O 1
ATOM 3857 N N . THR B 1 174 ? 15.712 13.245 22.195 1.00 9.92 165 THR B N 1
ATOM 3858 C CA . THR B 1 174 ? 15.671 14.141 23.353 1.00 10.90 165 THR B CA 1
ATOM 3859 C C . THR B 1 174 ? 14.495 13.752 24.259 1.00 10.89 165 THR B C 1
ATOM 3860 O O . THR B 1 174 ? 13.589 13.035 23.825 1.00 10.74 165 THR B O 1
ATOM 3864 N N . PRO B 1 175 ? 14.493 14.224 25.522 1.00 11.01 166 PRO B N 1
ATOM 3865 C CA . PRO B 1 175 ? 13.335 13.971 26.383 1.00 11.11 166 PRO B CA 1
ATOM 3866 C C . PRO B 1 175 ? 11.999 14.438 25.778 1.00 11.25 166 PRO B C 1
ATOM 3867 O O . PRO B 1 175 ? 10.967 13.786 25.970 1.00 11.44 166 PRO B O 1
ATOM 3871 N N . ASP B 1 176 ? 12.036 15.541 25.033 1.00 11.61 167 ASP B N 1
ATOM 3872 C CA . ASP B 1 176 ? 10.847 16.122 24.415 1.00 11.94 167 ASP B CA 1
ATOM 3873 C C . ASP B 1 176 ? 10.263 15.240 23.307 1.00 11.63 167 ASP B C 1
ATOM 3874 O O . ASP B 1 176 ? 9.108 15.410 22.915 1.00 11.79 167 ASP B O 1
ATOM 3879 N N . GLU B 1 177 ? 11.069 14.305 22.803 1.00 11.08 168 GLU B N 1
ATOM 3880 C CA . GLU B 1 177 ? 10.653 13.444 21.694 1.00 10.55 168 GLU B CA 1
ATOM 3881 C C . GLU B 1 177 ? 10.044 12.116 22.152 1.00 10.59 168 GLU B C 1
ATOM 3882 O O . GLU B 1 177 ? 9.616 11.309 21.329 1.00 10.17 168 GLU B O 1
ATOM 3888 N N . VAL B 1 178 ? 9.991 11.896 23.465 1.00 10.67 169 VAL B N 1
ATOM 3889 C CA . VAL B 1 178 ? 9.472 10.637 24.000 1.00 11.02 169 VAL B CA 1
ATOM 3890 C C . VAL B 1 178 ? 7.948 10.627 23.956 1.00 11.22 169 VAL B C 1
ATOM 3891 O O . VAL B 1 178 ? 7.301 11.561 24.437 1.00 11.81 169 VAL B O 1
ATOM 3895 N N . ALA B 1 179 ? 7.384 9.574 23.370 1.00 11.31 170 ALA B N 1
ATOM 3896 C CA . ALA B 1 179 ? 5.938 9.371 23.375 1.00 11.41 170 ALA B CA 1
ATOM 3897 C C . ALA B 1 179 ? 5.518 8.396 24.468 1.00 11.88 170 ALA B C 1
ATOM 3898 O O . ALA B 1 179 ? 4.658 8.714 25.292 1.00 12.51 170 ALA B O 1
ATOM 3900 N N . LYS B 1 180 ? 6.124 7.210 24.462 1.00 11.92 171 LYS B N 1
ATOM 3901 C CA . LYS B 1 180 ? 5.763 6.138 25.379 1.00 12.20 171 LYS B CA 1
ATOM 3902 C C . LYS B 1 180 ? 6.997 5.394 25.855 1.00 11.86 171 LYS B C 1
ATOM 3903 O O . LYS B 1 180 ? 7.963 5.239 25.110 1.00 11.61 171 LYS B O 1
ATOM 3909 N N . LEU B 1 181 ? 6.955 4.929 27.099 1.00 11.15 172 LEU B N 1
ATOM 3910 C CA . LEU B 1 181 ? 7.934 3.959 27.585 1.00 11.17 172 LEU B CA 1
ATOM 3911 C C . LEU B 1 181 ? 7.223 2.620 27.644 1.00 11.06 172 LEU B C 1
ATOM 3912 O O . LEU B 1 181 ? 6.112 2.528 28.181 1.00 11.30 172 LEU B O 1
ATOM 3917 N N . VAL B 1 182 ? 7.836 1.594 27.060 1.00 10.32 173 VAL B N 1
ATOM 3918 C CA . VAL B 1 182 ? 7.193 0.286 26.965 1.00 10.11 173 VAL B CA 1
ATOM 3919 C C . VAL B 1 182 ? 8.027 -0.768 27.678 1.00 10.02 173 VAL B C 1
ATOM 3920 O O . VAL B 1 182 ? 9.107 -1.153 27.212 1.00 9.86 173 VAL B O 1
ATOM 3924 N N . LEU B 1 183 ? 7.526 -1.223 28.823 1.00 9.20 174 LEU B N 1
ATOM 3925 C CA . LEU B 1 183 ? 8.209 -2.269 29.583 1.00 8.93 174 LEU B CA 1
ATOM 3926 C C . LEU B 1 183 ? 7.772 -3.626 29.092 1.00 9.00 174 LEU B C 1
ATOM 3927 O O . LEU B 1 183 ? 6.583 -3.856 28.889 1.00 8.99 174 LEU B O 1
ATOM 3932 N N . THR B 1 184 ? 8.730 -4.520 28.898 1.00 8.70 175 THR B N 1
ATOM 3933 C CA . THR B 1 184 ? 8.390 -5.910 28.621 1.00 8.70 175 THR B CA 1
ATOM 3934 C C . THR B 1 184 ? 8.224 -6.659 29.939 1.00 8.84 175 THR B C 1
ATOM 3935 O O . THR B 1 184 ? 8.843 -6.302 30.947 1.00 8.48 175 THR B O 1
ATOM 3939 N N . ALA B 1 185 ? 7.371 -7.682 29.911 1.00 9.11 176 ALA B N 1
ATOM 3940 C CA . ALA B 1 185 ? 7.108 -8.553 31.055 1.00 9.56 176 ALA B CA 1
ATOM 3941 C C . ALA B 1 185 ? 7.143 -9.992 30.560 1.00 9.88 176 ALA B C 1
ATOM 3942 O O . ALA B 1 185 ? 6.661 -10.272 29.466 1.00 9.95 176 ALA B O 1
ATOM 3944 N N . SER B 1 186 ? 7.707 -10.898 31.352 1.00 10.33 177 SER B N 1
ATOM 3945 C CA . SER B 1 186 ? 7.775 -12.309 30.951 1.00 10.99 177 SER B CA 1
ATOM 3946 C C . SER B 1 186 ? 6.377 -12.919 30.855 1.00 11.56 177 SER B C 1
ATOM 3947 O O . SER B 1 186 ? 6.151 -13.840 30.069 1.00 11.68 177 SER B O 1
ATOM 3950 N N . GLY B 1 187 ? 5.452 -12.394 31.662 1.00 11.47 178 GLY B N 1
ATOM 3951 C CA . GLY B 1 187 ? 4.107 -12.957 31.795 1.00 12.03 178 GLY B CA 1
ATOM 3952 C C . GLY B 1 187 ? 4.022 -13.939 32.952 1.00 11.97 178 GLY B C 1
ATOM 3953 O O . GLY B 1 187 ? 2.925 -14.313 33.375 1.00 12.21 178 GLY B O 1
ATOM 3954 N N . GLY B 1 188 ? 5.181 -14.366 33.454 1.00 11.96 179 GLY B N 1
ATOM 3955 C CA . GLY B 1 188 ? 5.258 -15.342 34.544 1.00 12.05 179 GLY B CA 1
ATOM 3956 C C . GLY B 1 188 ? 4.771 -16.731 34.154 1.00 12.49 179 GLY B C 1
ATOM 3957 O O . GLY B 1 188 ? 4.432 -16.974 32.997 1.00 12.43 179 GLY B O 1
ATOM 3958 N N . PRO B 1 189 ? 4.723 -17.654 35.129 1.00 12.61 180 PRO B N 1
ATOM 3959 C CA . PRO B 1 189 ? 4.309 -19.034 34.859 1.00 13.00 180 PRO B CA 1
ATOM 3960 C C . PRO B 1 189 ? 2.852 -19.149 34.412 1.00 12.99 180 PRO B C 1
ATOM 3961 O O . PRO B 1 189 ? 2.485 -20.156 33.804 1.00 13.18 180 PRO B O 1
ATOM 3965 N N . PHE B 1 190 ? 2.040 -18.132 34.706 1.00 12.92 181 PHE B N 1
ATOM 3966 C CA . PHE B 1 190 ? 0.605 -18.174 34.394 1.00 12.96 181 PHE B CA 1
ATOM 3967 C C . PHE B 1 190 ? 0.213 -17.278 33.220 1.00 13.09 181 PHE B C 1
ATOM 3968 O O . PHE B 1 190 ? -0.945 -16.860 33.087 1.00 12.93 181 PHE B O 1
ATOM 3976 N N . ARG B 1 191 ? 1.191 -17.000 32.358 1.00 13.22 182 ARG B N 1
ATOM 3977 C CA . ARG B 1 191 ? 0.942 -16.255 31.138 1.00 13.64 182 ARG B CA 1
ATOM 3978 C C . ARG B 1 191 ? -0.174 -16.949 30.376 1.00 14.05 182 ARG B C 1
ATOM 3979 O O . ARG B 1 191 ? -0.114 -18.162 30.136 1.00 14.29 182 ARG B O 1
ATOM 3987 N N . GLY B 1 192 ? -1.201 -16.178 30.043 1.00 14.27 183 GLY B N 1
ATOM 3988 C CA . GLY B 1 192 ? -2.319 -16.661 29.244 1.00 14.81 183 GLY B CA 1
ATOM 3989 C C . GLY B 1 192 ? -3.392 -17.415 30.005 1.00 15.10 183 GLY B C 1
ATOM 3990 O O . GLY B 1 192 ? -4.394 -17.808 29.417 1.00 15.32 183 GLY B O 1
ATOM 3991 N N . TRP B 1 193 ? -3.191 -17.619 31.306 1.00 14.77 184 TRP B N 1
ATOM 3992 C CA . TRP B 1 193 ? -4.181 -18.311 32.135 1.00 14.69 184 TRP B CA 1
ATOM 3993 C C . TRP B 1 193 ? -5.452 -17.480 32.319 1.00 14.70 184 TRP B C 1
ATOM 3994 O O . TRP B 1 193 ? -5.409 -16.237 32.341 1.00 14.73 184 TRP B O 1
ATOM 4005 N N . SER B 1 194 ? -6.584 -18.171 32.441 1.00 14.64 185 SER B N 1
ATOM 4006 C CA . SER B 1 194 ? -7.852 -17.517 32.728 1.00 14.48 185 SER B CA 1
ATOM 4007 C C . SER B 1 194 ? -7.976 -17.230 34.221 1.00 14.37 185 SER B C 1
ATOM 4008 O O . SER B 1 194 ? -7.224 -17.777 35.028 1.00 14.24 185 SER B O 1
ATOM 4011 N N . ALA B 1 195 ? -8.937 -16.385 34.585 1.00 14.59 186 ALA B N 1
ATOM 4012 C CA . ALA B 1 195 ? -9.248 -16.134 35.989 1.00 15.05 186 ALA B CA 1
ATOM 4013 C C . ALA B 1 195 ? -9.585 -17.445 36.709 1.00 15.13 186 ALA B C 1
ATOM 4014 O O . ALA B 1 195 ? -9.117 -17.685 37.824 1.00 15.34 186 ALA B O 1
ATOM 4016 N N . ALA B 1 196 ? -10.370 -18.298 36.052 1.00 15.56 187 ALA B N 1
ATOM 4017 C CA . ALA B 1 196 ? -10.707 -19.621 36.589 1.00 15.84 187 ALA B CA 1
ATOM 4018 C C . ALA B 1 196 ? -9.467 -20.480 36.856 1.00 15.95 187 ALA B C 1
ATOM 4019 O O . ALA B 1 196 ? -9.386 -21.144 37.897 1.00 15.91 187 ALA B O 1
ATOM 4021 N N . ASP B 1 197 ? -8.513 -20.460 35.921 1.00 15.89 188 ASP B N 1
ATOM 4022 C CA . ASP B 1 197 ? -7.227 -21.155 36.076 1.00 16.48 188 ASP B CA 1
ATOM 4023 C C . ASP B 1 197 ? -6.489 -20.706 37.336 1.00 16.38 188 ASP B C 1
ATOM 4024 O O . ASP B 1 197 ? -5.936 -21.534 38.066 1.00 16.20 188 ASP B O 1
ATOM 4029 N N . LEU B 1 198 ? -6.483 -19.393 37.581 1.00 16.38 189 LEU B N 1
ATOM 4030 C CA . LEU B 1 198 ? -5.688 -18.804 38.666 1.00 16.73 189 LEU B CA 1
ATOM 4031 C C . LEU B 1 198 ? -6.186 -19.146 40.065 1.00 17.11 189 LEU B C 1
ATOM 4032 O O . LEU B 1 198 ? -5.426 -19.075 41.038 1.00 16.75 189 LEU B O 1
ATOM 4037 N N . GLU B 1 199 ? -7.461 -19.519 40.163 1.00 17.76 190 GLU B N 1
ATOM 4038 C CA . GLU B 1 199 ? -8.046 -19.946 41.431 1.00 18.69 190 GLU B CA 1
ATOM 4039 C C . GLU B 1 199 ? -7.310 -21.150 42.014 1.00 18.98 190 GLU B C 1
ATOM 4040 O O . GLU B 1 199 ? -7.251 -21.314 43.229 1.00 19.36 190 GLU B O 1
ATOM 4046 N N . HIS B 1 200 ? -6.733 -21.963 41.132 1.00 19.48 191 HIS B N 1
ATOM 4047 C CA . HIS B 1 200 ? -6.104 -23.231 41.504 1.00 20.06 191 HIS B CA 1
ATOM 4048 C C . HIS B 1 200 ? -4.616 -23.136 41.839 1.00 19.86 191 HIS B C 1
ATOM 4049 O O . HIS B 1 200 ? -4.021 -24.119 42.286 1.00 20.02 191 HIS B O 1
ATOM 4056 N N . VAL B 1 201 ? -4.021 -21.963 41.627 1.00 19.77 192 VAL B N 1
ATOM 4057 C CA . VAL B 1 201 ? -2.575 -21.778 41.796 1.00 19.85 192 VAL B CA 1
ATOM 4058 C C . VAL B 1 201 ? -2.100 -22.092 43.220 1.00 19.98 192 VAL B C 1
ATOM 4059 O O . VAL B 1 201 ? -2.651 -21.584 44.194 1.00 19.89 192 VAL B O 1
ATOM 4063 N N . THR B 1 202 ? -1.080 -22.945 43.313 1.00 20.63 193 THR B N 1
ATOM 4064 C CA . THR B 1 202 ? -0.414 -23.268 44.574 1.00 21.07 193 THR B CA 1
ATOM 4065 C C . THR B 1 202 ? 0.893 -22.475 44.691 1.00 21.55 193 THR B C 1
ATOM 4066 O O . THR B 1 202 ? 1.447 -22.056 43.671 1.00 21.08 193 THR B O 1
ATOM 4070 N N . PRO B 1 203 ? 1.392 -22.265 45.928 1.00 22.30 194 PRO B N 1
ATOM 4071 C CA . PRO B 1 203 ? 2.706 -21.634 46.083 1.00 23.21 194 PRO B CA 1
ATOM 4072 C C . PRO B 1 203 ? 3.811 -22.287 45.241 1.00 24.20 194 PRO B C 1
ATOM 4073 O O . PRO B 1 203 ? 4.577 -21.569 44.601 1.00 24.09 194 PRO B O 1
ATOM 4077 N N . GLU B 1 204 ? 3.882 -23.622 45.221 1.00 25.47 195 GLU B N 1
ATOM 4078 C CA . GLU B 1 204 ? 4.895 -24.319 44.419 1.00 26.99 195 GLU B CA 1
ATOM 4079 C C . GLU B 1 204 ? 4.830 -23.900 42.948 1.00 27.41 195 GLU B C 1
ATOM 4080 O O . GLU B 1 204 ? 5.856 -23.575 42.349 1.00 27.61 195 GLU B O 1
ATOM 4086 N N . GLN B 1 205 ? 3.619 -23.896 42.387 1.00 28.18 196 GLN B N 1
ATOM 4087 C CA . GLN B 1 205 ? 3.386 -23.439 41.015 1.00 29.08 196 GLN B CA 1
ATOM 4088 C C . GLN B 1 205 ? 3.817 -21.985 40.814 1.00 29.79 196 GLN B C 1
ATOM 4089 O O . GLN B 1 205 ? 4.387 -21.639 39.777 1.00 30.03 196 GLN B O 1
ATOM 4095 N N . ALA B 1 206 ? 3.548 -21.149 41.816 1.00 30.71 197 ALA B N 1
ATOM 4096 C CA . ALA B 1 206 ? 3.899 -19.724 41.782 1.00 31.85 197 ALA B CA 1
ATOM 4097 C C . ALA B 1 206 ? 5.397 -19.486 41.997 1.00 32.78 197 ALA B C 1
ATOM 4098 O O . ALA B 1 206 ? 5.857 -18.339 42.035 1.00 32.88 197 ALA B O 1
ATOM 4100 N N . GLY B 1 207 ? 6.148 -20.576 42.142 1.00 33.78 198 GLY B N 1
ATOM 4101 C CA . GLY B 1 207 ? 7.603 -20.521 42.220 1.00 35.12 198 GLY B CA 1
ATOM 4102 C C . GLY B 1 207 ? 8.175 -20.494 43.621 1.00 35.91 198 GLY B C 1
ATOM 4103 O O . GLY B 1 207 ? 9.307 -20.045 43.822 1.00 36.06 198 GLY B O 1
ATOM 4104 N N . ALA B 1 208 ? 7.401 -20.975 44.592 1.00 36.87 199 ALA B N 1
ATOM 4105 C CA . ALA B 1 208 ? 7.899 -21.123 45.959 1.00 37.77 199 ALA B CA 1
ATOM 4106 C C . ALA B 1 208 ? 8.805 -22.353 46.086 1.00 38.38 199 ALA B C 1
ATOM 4107 O O . ALA B 1 208 ? 8.386 -23.418 46.556 1.00 38.50 199 ALA B O 1
ATOM 4109 N N . HIS B 1 209 ? 10.044 -22.194 45.626 1.00 39.02 200 HIS B N 1
ATOM 4110 C CA . HIS B 1 209 ? 11.103 -23.170 45.843 1.00 39.52 200 HIS B CA 1
ATOM 4111 C C . HIS B 1 209 ? 12.201 -22.451 46.624 1.00 39.82 200 HIS B C 1
ATOM 4112 O O . HIS B 1 209 ? 12.511 -21.293 46.319 1.00 40.06 200 HIS B O 1
ATOM 4119 N N . PRO B 1 210 ? 12.779 -23.115 47.645 1.00 40.02 201 PRO B N 1
ATOM 4120 C CA . PRO B 1 210 ? 13.835 -22.498 48.449 1.00 40.06 201 PRO B CA 1
ATOM 4121 C C . PRO B 1 210 ? 15.139 -22.383 47.667 1.00 40.08 201 PRO B C 1
ATOM 4122 O O . PRO B 1 210 ? 16.056 -23.194 47.843 1.00 40.26 201 PRO B O 1
ATOM 4126 N N . THR B 1 211 ? 15.206 -21.372 46.806 1.00 39.90 202 THR B N 1
ATOM 4127 C CA . THR B 1 211 ? 16.375 -21.133 45.971 1.00 39.68 202 THR B CA 1
ATOM 4128 C C . THR B 1 211 ? 17.504 -20.540 46.814 1.00 39.43 202 THR B C 1
ATOM 4129 O O . THR B 1 211 ? 17.265 -19.730 47.711 1.00 39.42 202 THR B O 1
ATOM 4133 N N . TRP B 1 212 ? 18.728 -20.964 46.514 1.00 39.01 203 TRP B N 1
ATOM 4134 C CA . TRP B 1 212 ? 19.906 -20.649 47.321 1.00 38.75 203 TRP B CA 1
ATOM 4135 C C . TRP B 1 212 ? 20.238 -19.154 47.418 1.00 38.76 203 TRP B C 1
ATOM 4136 O O . TRP B 1 212 ? 20.791 -18.702 48.425 1.00 38.84 203 TRP B O 1
ATOM 4147 N N . SER B 1 213 ? 19.898 -18.399 46.375 1.00 38.66 204 SER B N 1
ATOM 4148 C CA . SER B 1 213 ? 20.286 -16.992 46.272 1.00 38.67 204 SER B CA 1
ATOM 4149 C C . SER B 1 213 ? 19.157 -16.020 46.611 1.00 38.62 204 SER B C 1
ATOM 4150 O O . SER B 1 213 ? 19.408 -14.915 47.104 1.00 38.69 204 SER B O 1
ATOM 4153 N N . MET B 1 214 ? 17.920 -16.433 46.346 1.00 38.38 205 MET B N 1
ATOM 4154 C CA . MET B 1 214 ? 16.765 -15.550 46.498 1.00 38.16 205 MET B CA 1
ATOM 4155 C C . MET B 1 214 ? 15.636 -16.166 47.323 1.00 37.44 205 MET B C 1
ATOM 4156 O O . MET B 1 214 ? 15.482 -17.391 47.380 1.00 37.54 205 MET B O 1
ATOM 4161 N N . GLY B 1 215 ? 14.854 -15.300 47.963 1.00 36.52 206 GLY B N 1
ATOM 4162 C CA . GLY B 1 215 ? 13.639 -15.718 48.653 1.00 35.16 206 GLY B CA 1
ATOM 4163 C C . GLY B 1 215 ? 12.498 -15.903 47.665 1.00 34.10 206 GLY B C 1
ATOM 4164 O O . GLY B 1 215 ? 12.656 -15.618 46.473 1.00 34.18 206 GLY B O 1
ATOM 4165 N N . PRO B 1 216 ? 11.332 -16.367 48.151 1.00 33.15 207 PRO B N 1
ATOM 4166 C CA . PRO B 1 216 ? 10.216 -16.701 47.260 1.00 32.19 207 PRO B CA 1
ATOM 4167 C C . PRO B 1 216 ? 9.466 -15.492 46.690 1.00 31.20 207 PRO B C 1
ATOM 4168 O O . PRO B 1 216 ? 8.636 -15.664 45.794 1.00 31.05 207 PRO B O 1
ATOM 4172 N N . MET B 1 217 ? 9.757 -14.291 47.195 1.00 29.89 208 MET B N 1
ATOM 4173 C CA . MET B 1 217 ? 9.039 -13.079 46.777 1.00 28.66 208 MET B CA 1
ATOM 4174 C C . MET B 1 217 ? 9.287 -12.656 45.327 1.00 27.59 208 MET B C 1
ATOM 4175 O O . MET B 1 217 ? 8.364 -12.188 44.661 1.00 27.26 208 MET B O 1
ATOM 4180 N N . ASN B 1 218 ? 10.523 -12.811 44.848 1.00 26.25 209 ASN B N 1
ATOM 4181 C CA . ASN B 1 218 ? 10.869 -12.444 43.469 1.00 25.00 209 ASN B CA 1
ATOM 4182 C C . ASN B 1 218 ? 10.061 -13.216 42.425 1.00 23.51 209 ASN B C 1
ATOM 4183 O O . ASN B 1 218 ? 9.489 -12.626 41.508 1.00 23.09 209 ASN B O 1
ATOM 4188 N N . THR B 1 219 ? 10.011 -14.536 42.576 1.00 21.78 210 THR B N 1
ATOM 4189 C CA . THR B 1 219 ? 9.280 -15.386 41.647 1.00 20.22 210 THR B CA 1
ATOM 4190 C C . THR B 1 219 ? 7.771 -15.147 41.764 1.00 18.46 210 THR B C 1
ATOM 4191 O O . THR B 1 219 ? 7.067 -15.075 40.753 1.00 17.77 210 THR B O 1
ATOM 4195 N N . LEU B 1 220 ? 7.284 -15.018 42.998 1.00 16.80 211 LEU B N 1
ATOM 4196 C CA . LEU B 1 220 ? 5.865 -14.776 43.237 1.00 15.39 211 LEU B CA 1
ATOM 4197 C C . LEU B 1 220 ? 5.410 -13.440 42.642 1.00 14.37 211 LEU B C 1
ATOM 4198 O O . LEU B 1 220 ? 4.378 -13.378 41.973 1.00 13.65 211 LEU B O 1
ATOM 4203 N N . ASN B 1 221 ? 6.183 -12.381 42.880 1.00 13.40 212 ASN B N 1
ATOM 4204 C CA . ASN B 1 221 ? 5.865 -11.062 42.319 1.00 12.93 212 ASN B CA 1
ATOM 4205 C C . ASN B 1 221 ? 5.859 -11.051 40.793 1.00 12.38 212 ASN B C 1
ATOM 4206 O O . ASN B 1 221 ? 5.085 -10.314 40.182 1.00 12.02 212 ASN B O 1
ATOM 4211 N N . SER B 1 222 ? 6.724 -11.862 40.183 1.00 12.34 213 SER B N 1
ATOM 4212 C CA . SER B 1 222 ? 6.713 -12.023 38.733 1.00 12.30 213 SER B CA 1
ATOM 4213 C C . SER B 1 222 ? 5.394 -12.657 38.288 1.00 12.21 213 SER B C 1
ATOM 4214 O O . SER B 1 222 ? 4.745 -12.172 37.358 1.00 12.30 213 SER B O 1
ATOM 4217 N N . ALA B 1 223 ? 5.002 -13.724 38.981 1.00 12.00 214 ALA B N 1
ATOM 4218 C CA . ALA B 1 223 ? 3.791 -14.483 38.656 1.00 11.65 214 ALA B CA 1
ATOM 4219 C C . ALA B 1 223 ? 2.510 -13.661 38.811 1.00 11.22 214 ALA B C 1
ATOM 4220 O O . ALA B 1 223 ? 1.565 -13.820 38.030 1.00 11.48 214 ALA B O 1
ATOM 4222 N N . SER B 1 224 ? 2.473 -12.791 39.821 1.00 10.68 215 SER B N 1
ATOM 4223 C CA . SER B 1 224 ? 1.272 -12.001 40.127 1.00 10.20 215 SER B CA 1
ATOM 4224 C C . SER B 1 224 ? 1.189 -10.703 39.322 1.00 10.04 215 SER B C 1
ATOM 4225 O O . SER B 1 224 ? 0.166 -10.008 39.349 1.00 10.28 215 SER B O 1
ATOM 4228 N N . LEU B 1 225 ? 2.278 -10.385 38.619 1.00 9.98 216 LEU B N 1
ATOM 4229 C CA . LEU B 1 225 ? 2.470 -9.116 37.887 1.00 9.87 216 LEU B CA 1
ATOM 4230 C C . LEU B 1 225 ? 2.699 -7.908 38.801 1.00 9.58 216 LEU B C 1
ATOM 4231 O O . LEU B 1 225 ? 2.830 -6.774 38.325 1.00 9.67 216 LEU B O 1
ATOM 4236 N N . VAL B 1 226 ? 2.784 -8.156 40.107 1.00 9.35 217 VAL B N 1
ATOM 4237 C CA . VAL B 1 226 ? 3.137 -7.091 41.045 1.00 8.82 217 VAL B CA 1
ATOM 4238 C C . VAL B 1 226 ? 4.551 -6.569 40.790 1.00 8.76 217 VAL B C 1
ATOM 4239 O O . VAL B 1 226 ? 4.784 -5.361 40.879 1.00 9.28 217 VAL B O 1
ATOM 4243 N N . ASN B 1 227 ? 5.485 -7.456 40.447 1.00 8.14 218 ASN B N 1
ATOM 4244 C CA . ASN B 1 227 ? 6.824 -6.988 40.082 1.00 8.33 218 ASN B CA 1
ATOM 4245 C C . ASN B 1 227 ? 6.766 -5.949 38.962 1.00 8.19 218 ASN B C 1
ATOM 4246 O O . ASN B 1 227 ? 7.419 -4.902 39.042 1.00 7.95 218 ASN B O 1
ATOM 4251 N N . LYS B 1 228 ? 5.962 -6.227 37.937 1.00 8.18 219 LYS B N 1
ATOM 4252 C CA . LYS B 1 228 ? 5.808 -5.296 36.821 1.00 8.41 219 LYS B CA 1
ATOM 4253 C C . LYS B 1 228 ? 5.177 -3.978 37.266 1.00 8.13 219 LYS B C 1
ATOM 4254 O O . LYS B 1 228 ? 5.570 -2.905 36.804 1.00 7.84 219 LYS B O 1
ATOM 4260 N N . GLY B 1 229 ? 4.216 -4.067 38.185 1.00 7.92 220 GLY B N 1
ATOM 4261 C CA . GLY B 1 229 ? 3.626 -2.879 38.796 1.00 8.29 220 GLY B CA 1
ATOM 4262 C C . GLY B 1 229 ? 4.682 -2.038 39.488 1.00 8.06 220 GLY B C 1
ATOM 4263 O O . GLY B 1 229 ? 4.726 -0.820 39.319 1.00 8.01 220 GLY B O 1
ATOM 4264 N N . LEU B 1 230 ? 5.543 -2.695 40.263 1.00 7.59 221 LEU B N 1
ATOM 4265 C CA . LEU B 1 230 ? 6.639 -2.001 40.950 1.00 7.73 221 LEU B CA 1
ATOM 4266 C C . LEU B 1 230 ? 7.579 -1.344 39.942 1.00 7.67 221 LEU B C 1
ATOM 4267 O O . LEU B 1 230 ? 8.028 -0.211 40.140 1.00 7.97 221 LEU B O 1
ATOM 4272 N N . GLU B 1 231 ? 7.858 -2.052 38.852 1.00 7.48 222 GLU B N 1
ATOM 4273 C CA . GLU B 1 231 ? 8.738 -1.533 37.798 1.00 7.48 222 GLU B CA 1
ATOM 4274 C C . GLU B 1 231 ? 8.131 -0.342 37.062 1.00 7.27 222 GLU B C 1
ATOM 4275 O O . GLU B 1 231 ? 8.850 0.567 36.637 1.00 7.75 222 GLU B O 1
ATOM 4281 N N . VAL B 1 232 ? 6.810 -0.349 36.921 1.00 7.44 223 VAL B N 1
ATOM 4282 C CA . VAL B 1 232 ? 6.101 0.778 36.314 1.00 7.44 223 VAL B CA 1
ATOM 4283 C C . VAL B 1 232 ? 6.222 2.022 37.205 1.00 7.30 223 VAL B C 1
ATOM 4284 O O . VAL B 1 232 ? 6.508 3.122 36.719 1.00 7.50 223 VAL B O 1
ATOM 4288 N N . ILE B 1 233 ? 6.025 1.832 38.510 1.00 7.34 224 ILE B N 1
ATOM 4289 C CA . ILE B 1 233 ? 6.202 2.911 39.478 1.00 7.18 224 ILE B CA 1
ATOM 4290 C C . ILE B 1 233 ? 7.627 3.474 39.409 1.00 7.48 224 ILE B C 1
ATOM 4291 O O . ILE B 1 233 ? 7.831 4.686 39.309 1.00 7.74 224 ILE B O 1
ATOM 4296 N N . GLU B 1 234 ? 8.613 2.587 39.415 1.00 7.36 225 GLU B N 1
ATOM 4297 C CA . GLU B 1 234 ? 10.015 3.020 39.368 1.00 7.61 225 GLU B CA 1
ATOM 4298 C C . GLU B 1 234 ? 10.351 3.750 38.066 1.00 7.38 225 GLU B C 1
ATOM 4299 O O . GLU B 1 234 ? 11.120 4.715 38.070 1.00 7.28 225 GLU B O 1
ATOM 4305 N N . THR B 1 235 ? 9.755 3.291 36.965 1.00 7.40 226 THR B N 1
ATOM 4306 C CA . THR B 1 235 ? 9.900 3.931 35.652 1.00 7.44 226 THR B CA 1
ATOM 4307 C C . THR B 1 235 ? 9.415 5.388 35.683 1.00 7.84 226 THR B C 1
ATOM 4308 O O . THR B 1 235 ? 10.108 6.299 35.210 1.00 8.34 226 THR B O 1
ATOM 4312 N N . HIS B 1 236 ? 8.236 5.602 36.260 1.00 8.56 227 HIS B N 1
ATOM 4313 C CA . HIS B 1 236 ? 7.691 6.947 36.394 1.00 9.26 227 HIS B CA 1
ATOM 4314 C C . HIS B 1 236 ? 8.643 7.849 37.179 1.00 9.52 227 HIS B C 1
ATOM 4315 O O . HIS B 1 236 ? 8.903 8.985 36.773 1.00 9.33 227 HIS B O 1
ATOM 4322 N N . LEU B 1 237 ? 9.168 7.332 38.290 1.00 9.64 228 LEU B N 1
ATOM 4323 C CA . LEU B 1 237 ? 10.041 8.122 39.166 1.00 10.10 228 LEU B CA 1
ATOM 4324 C C . LEU B 1 237 ? 11.434 8.363 38.581 1.00 10.55 228 LEU B C 1
ATOM 4325 O O . LEU B 1 237 ? 11.994 9.452 38.727 1.00 10.76 228 LEU B O 1
ATOM 4330 N N . LEU B 1 238 ? 11.990 7.356 37.913 1.00 10.62 229 LEU B N 1
ATOM 4331 C CA . LEU B 1 238 ? 13.309 7.495 37.298 1.00 11.01 229 LEU B CA 1
ATOM 4332 C C . LEU B 1 238 ? 13.300 8.419 36.088 1.00 10.93 229 LEU B C 1
ATOM 4333 O O . LEU B 1 238 ? 14.226 9.212 35.910 1.00 11.06 229 LEU B O 1
ATOM 4338 N N . PHE B 1 239 ? 12.260 8.312 35.262 1.00 10.75 230 PHE B N 1
ATOM 4339 C CA . PHE B 1 239 ? 12.282 8.920 33.928 1.00 11.17 230 PHE B CA 1
ATOM 4340 C C . PHE B 1 239 ? 11.302 10.087 33.717 1.00 11.93 230 PHE B C 1
ATOM 4341 O O . PHE B 1 239 ? 11.329 10.745 32.677 1.00 12.37 230 PHE B O 1
ATOM 4349 N N . GLY B 1 240 ? 10.456 10.348 34.710 1.00 12.78 231 GLY B N 1
ATOM 4350 C CA . GLY B 1 240 ? 9.537 11.493 34.668 1.00 13.85 231 GLY B CA 1
ATOM 4351 C C . GLY B 1 240 ? 8.512 11.456 33.547 1.00 14.38 231 GLY B C 1
ATOM 4352 O O . GLY B 1 240 ? 8.142 12.501 32.998 1.00 15.41 231 GLY B O 1
ATOM 4353 N N . ILE B 1 241 ? 8.069 10.253 33.191 1.00 14.16 232 ILE B N 1
ATOM 4354 C CA . ILE B 1 241 ? 7.023 10.053 32.187 1.00 14.12 232 ILE B CA 1
ATOM 4355 C C . ILE B 1 241 ? 5.719 9.725 32.920 1.00 13.82 232 ILE B C 1
ATOM 4356 O O . ILE B 1 241 ? 5.731 8.950 33.878 1.00 13.79 232 ILE B O 1
ATOM 4361 N N . PRO B 1 242 ? 4.592 10.334 32.497 1.00 13.47 233 PRO B N 1
ATOM 4362 C CA . PRO B 1 242 ? 3.319 10.046 33.171 1.00 12.92 233 PRO B CA 1
ATOM 4363 C C . PRO B 1 242 ? 2.907 8.583 33.049 1.00 12.38 233 PRO B C 1
ATOM 4364 O O . PRO B 1 242 ? 3.254 7.916 32.074 1.00 11.64 233 PRO B O 1
ATOM 4368 N N . TYR B 1 243 ? 2.157 8.095 34.034 1.00 12.12 234 TYR B N 1
ATOM 4369 C CA . TYR B 1 243 ? 1.688 6.716 34.031 1.00 12.16 234 TYR B CA 1
ATOM 4370 C C . TYR B 1 243 ? 0.870 6.348 32.795 1.00 12.34 234 TYR B C 1
ATOM 4371 O O . TYR B 1 243 ? 0.939 5.208 32.341 1.00 12.20 234 TYR B O 1
ATOM 4380 N N . ASP B 1 244 ? 0.114 7.302 32.244 1.00 12.66 235 ASP B N 1
ATOM 4381 C CA . ASP B 1 244 ? -0.704 7.001 31.067 1.00 13.51 235 ASP B CA 1
ATOM 4382 C C . ASP B 1 244 ? 0.126 6.810 29.786 1.00 13.28 235 ASP B C 1
ATOM 4383 O O . ASP B 1 244 ? -0.408 6.410 28.751 1.00 13.72 235 ASP B O 1
ATOM 4388 N N . ARG B 1 245 ? 1.429 7.084 29.889 1.00 13.13 236 ARG B N 1
ATOM 4389 C CA . ARG B 1 245 ? 2.380 6.890 28.788 1.00 12.82 236 ARG B CA 1
ATOM 4390 C C . ARG B 1 245 ? 3.433 5.818 29.118 1.00 12.22 236 ARG B C 1
ATOM 4391 O O . ARG B 1 245 ? 4.453 5.698 28.430 1.00 12.39 236 ARG B O 1
ATOM 4399 N N . ILE B 1 246 ? 3.178 5.046 30.171 1.00 11.43 237 ILE B N 1
ATOM 4400 C CA . ILE B 1 246 ? 4.002 3.873 30.479 1.00 10.73 237 ILE B CA 1
ATOM 4401 C C . ILE B 1 246 ? 3.183 2.621 30.201 1.00 11.10 237 ILE B C 1
ATOM 4402 O O . ILE B 1 246 ? 2.187 2.355 30.885 1.00 11.21 237 ILE B O 1
ATOM 4407 N N . ASP B 1 247 ? 3.609 1.861 29.195 1.00 10.81 238 ASP B N 1
ATOM 4408 C CA . ASP B 1 247 ? 2.903 0.651 28.775 1.00 11.22 238 ASP B CA 1
ATOM 4409 C C . ASP B 1 247 ? 3.651 -0.608 29.184 1.00 10.70 238 ASP B C 1
ATOM 4410 O O . ASP B 1 247 ? 4.861 -0.580 29.430 1.00 10.71 238 ASP B O 1
ATOM 4415 N N . VAL B 1 248 ? 2.913 -1.714 29.246 1.00 10.52 239 VAL B N 1
ATOM 4416 C CA . VAL B 1 248 ? 3.480 -3.031 29.489 1.00 10.42 239 VAL B CA 1
ATOM 4417 C C . VAL B 1 248 ? 3.024 -3.970 28.377 1.00 10.51 239 VAL B C 1
ATOM 4418 O O . VAL B 1 248 ? 1.850 -3.981 28.004 1.00 10.58 239 VAL B O 1
ATOM 4422 N N . VAL B 1 249 ? 3.965 -4.738 27.845 1.00 10.11 240 VAL B N 1
ATOM 4423 C CA . VAL B 1 249 ? 3.663 -5.784 26.872 1.00 10.04 240 VAL B CA 1
ATOM 4424 C C . VAL B 1 249 ? 4.302 -7.088 27.341 1.00 9.89 240 VAL B C 1
ATOM 4425 O O . VAL B 1 249 ? 5.394 -7.082 27.896 1.00 9.81 240 VAL B O 1
ATOM 4429 N N . VAL B 1 250 ? 3.608 -8.201 27.137 1.00 9.49 241 VAL B N 1
ATOM 4430 C CA . VAL B 1 250 ? 4.148 -9.503 27.504 1.00 9.57 241 VAL B CA 1
ATOM 4431 C C . VAL B 1 250 ? 5.047 -10.012 26.384 1.00 9.71 241 VAL B C 1
ATOM 4432 O O . VAL B 1 250 ? 4.668 -9.993 25.210 1.00 10.09 241 VAL B O 1
ATOM 4436 N N . HIS B 1 251 ? 6.249 -10.428 26.766 1.00 9.57 242 HIS B N 1
ATOM 4437 C CA . HIS B 1 251 ? 7.262 -10.909 25.837 1.00 9.93 242 HIS B CA 1
ATOM 4438 C C . HIS B 1 251 ? 7.960 -12.096 26.502 1.00 10.36 242 HIS B C 1
ATOM 4439 O O . HIS B 1 251 ? 8.880 -11.910 27.304 1.00 10.45 242 HIS B O 1
ATOM 4446 N N . PRO B 1 252 ? 7.504 -13.327 26.189 1.00 10.50 243 PRO B N 1
ATOM 4447 C CA . PRO B 1 252 ? 7.934 -14.528 26.919 1.00 10.97 243 PRO B CA 1
ATOM 4448 C C . PRO B 1 252 ? 9.424 -14.865 26.820 1.00 10.86 243 PRO B C 1
ATOM 4449 O O . PRO B 1 252 ? 9.956 -15.537 27.702 1.00 11.39 243 PRO B O 1
ATOM 4453 N N . GLN B 1 253 ? 10.093 -14.414 25.759 1.00 10.95 244 GLN B N 1
ATOM 4454 C CA . GLN B 1 253 ? 11.497 -14.763 25.564 1.00 11.11 244 GLN B CA 1
ATOM 4455 C C . GLN B 1 253 ? 12.450 -13.924 26.412 1.00 10.94 244 GLN B C 1
ATOM 4456 O O . GLN B 1 253 ? 13.587 -14.338 26.654 1.00 11.56 244 GLN B O 1
ATOM 4462 N N . SER B 1 254 ? 11.982 -12.761 26.864 1.00 11.20 245 SER B N 1
ATOM 4463 C CA . SER B 1 254 ? 12.787 -11.853 27.692 1.00 11.37 245 SER B CA 1
ATOM 4464 C C . SER B 1 254 ? 14.117 -11.504 27.027 1.00 10.99 245 SER B C 1
ATOM 4465 O O . SER B 1 254 ? 15.166 -11.469 27.682 1.00 11.39 245 SER B O 1
ATOM 4468 N N . ILE B 1 255 ? 14.073 -11.280 25.715 1.00 10.17 246 ILE B N 1
ATOM 4469 C CA . ILE B 1 255 ? 15.268 -10.887 24.961 1.00 9.80 246 ILE B CA 1
ATOM 4470 C C . ILE B 1 255 ? 15.241 -9.373 24.770 1.00 9.28 246 ILE B C 1
ATOM 4471 O O . ILE B 1 255 ? 16.247 -8.702 25.004 1.00 8.51 246 ILE B O 1
ATOM 4476 N N . ILE B 1 256 ? 14.082 -8.847 24.379 1.00 9.10 247 ILE B N 1
ATOM 4477 C CA . ILE B 1 256 ? 13.858 -7.404 24.405 1.00 9.13 247 ILE B CA 1
ATOM 4478 C C . ILE B 1 256 ? 13.514 -7.007 25.835 1.00 9.11 247 ILE B C 1
ATOM 4479 O O . ILE B 1 256 ? 12.501 -7.451 26.385 1.00 9.78 247 ILE B O 1
ATOM 4484 N N . HIS B 1 257 ? 14.345 -6.153 26.423 1.00 8.44 248 HIS B N 1
ATOM 4485 C CA . HIS B 1 257 ? 14.229 -5.848 27.852 1.00 8.35 248 HIS B CA 1
ATOM 4486 C C . HIS B 1 257 ? 13.369 -4.648 28.195 1.00 8.29 248 HIS B C 1
ATOM 4487 O O . HIS B 1 257 ? 12.993 -4.486 29.347 1.00 8.52 248 HIS B O 1
ATOM 4494 N N . SER B 1 258 ? 13.118 -3.806 27.192 1.00 8.26 249 SER B N 1
ATOM 4495 C CA . SER B 1 258 ? 12.141 -2.704 27.205 1.00 8.06 249 SER B CA 1
ATOM 4496 C C . SER B 1 258 ? 12.376 -1.837 25.974 1.00 8.24 249 SER B C 1
ATOM 4497 O O . SER B 1 258 ? 13.335 -2.055 25.229 1.00 7.76 249 SER B O 1
ATOM 4500 N N . MET B 1 259 ? 11.490 -0.869 25.752 1.00 8.55 250 MET B N 1
ATOM 4501 C CA . MET B 1 259 ? 11.516 -0.082 24.516 1.00 9.90 250 MET B CA 1
ATOM 4502 C C . MET B 1 259 ? 11.036 1.324 24.779 1.00 9.13 250 MET B C 1
ATOM 4503 O O . MET B 1 259 ? 10.326 1.570 25.758 1.00 9.05 250 MET B O 1
ATOM 4508 N N . VAL B 1 260 ? 11.399 2.231 23.879 1.00 8.54 251 VAL B N 1
ATOM 4509 C CA . VAL B 1 260 ? 10.910 3.606 23.920 1.00 8.32 251 VAL B CA 1
ATOM 4510 C C . VAL B 1 260 ? 10.326 3.961 22.561 1.00 8.25 251 VAL B C 1
ATOM 4511 O O . VAL B 1 260 ? 10.979 3.772 21.525 1.00 7.94 251 VAL B O 1
ATOM 4515 N N . THR B 1 261 ? 9.096 4.464 22.568 1.00 7.95 252 THR B N 1
ATOM 4516 C CA . THR B 1 261 ? 8.455 4.931 21.338 1.00 8.40 252 THR B CA 1
ATOM 4517 C C . THR B 1 261 ? 8.534 6.451 21.298 1.00 8.30 252 THR B C 1
ATOM 4518 O O . THR B 1 261 ? 8.166 7.127 22.264 1.00 8.73 252 THR B O 1
ATOM 4522 N N . PHE B 1 262 ? 9.037 6.976 20.186 1.00 8.21 253 PHE B N 1
ATOM 4523 C CA . PHE B 1 262 ? 9.208 8.421 20.025 1.00 8.68 253 PHE B CA 1
ATOM 4524 C C . PHE B 1 262 ? 8.037 9.042 19.257 1.00 8.78 253 PHE B C 1
ATOM 4525 O O . PHE B 1 262 ? 7.224 8.324 18.673 1.00 9.46 253 PHE B O 1
ATOM 4533 N N . ILE B 1 263 ? 7.962 10.373 19.268 1.00 9.18 254 ILE B N 1
ATOM 4534 C CA . ILE B 1 263 ? 6.813 11.109 18.710 1.00 9.52 254 ILE B CA 1
ATOM 4535 C C . ILE B 1 263 ? 6.598 10.941 17.197 1.00 9.58 254 ILE B C 1
ATOM 4536 O O . ILE B 1 263 ? 5.500 11.203 16.695 1.00 10.06 254 ILE B O 1
ATOM 4541 N N . ASP B 1 264 ? 7.642 10.512 16.486 1.00 9.35 255 ASP B N 1
ATOM 4542 C CA . ASP B 1 264 ? 7.565 10.319 15.033 1.00 9.45 255 ASP B CA 1
ATOM 4543 C C . ASP B 1 264 ? 7.063 8.936 14.632 1.00 9.38 255 ASP B C 1
ATOM 4544 O O . ASP B 1 264 ? 6.790 8.685 13.453 1.00 10.08 255 ASP B O 1
ATOM 4549 N N . GLY B 1 265 ? 6.950 8.046 15.614 1.00 8.97 256 GLY B N 1
ATOM 4550 C CA . GLY B 1 265 ? 6.502 6.672 15.384 1.00 8.94 256 GLY B CA 1
ATOM 4551 C C . GLY B 1 265 ? 7.616 5.643 15.487 1.00 8.89 256 GLY B C 1
ATOM 4552 O O . GLY B 1 265 ? 7.366 4.440 15.404 1.00 9.41 256 GLY B O 1
ATOM 4553 N N . SER B 1 266 ? 8.845 6.106 15.680 1.00 8.63 257 SER B N 1
ATOM 4554 C CA . SER B 1 266 ? 9.967 5.187 15.783 1.00 8.69 257 SER B CA 1
ATOM 4555 C C . SER B 1 266 ? 10.048 4.577 17.179 1.00 8.76 257 SER B C 1
ATOM 4556 O O . SER B 1 266 ? 9.892 5.277 18.179 1.00 9.20 257 SER B O 1
ATOM 4559 N N . THR B 1 267 ? 10.293 3.273 17.239 1.00 8.04 258 THR B N 1
ATOM 4560 C CA . THR B 1 267 ? 10.558 2.615 18.515 1.00 7.61 258 THR B CA 1
ATOM 4561 C C . THR B 1 267 ? 11.999 2.128 18.571 1.00 8.01 258 THR B C 1
ATOM 4562 O O . THR B 1 267 ? 12.509 1.559 17.603 1.00 7.73 258 THR B O 1
ATOM 4566 N N . ILE B 1 268 ? 12.655 2.399 19.696 1.00 7.67 259 ILE B N 1
ATOM 4567 C CA . ILE B 1 268 ? 14.017 1.946 19.924 1.00 7.90 259 ILE B CA 1
ATOM 4568 C C . ILE B 1 268 ? 13.964 0.936 21.055 1.00 7.82 259 ILE B C 1
ATOM 4569 O O . ILE B 1 268 ? 13.399 1.219 22.121 1.00 8.10 259 ILE B O 1
ATOM 4574 N N . ALA B 1 269 ? 14.527 -0.246 20.803 1.00 7.78 260 ALA B N 1
ATOM 4575 C CA . ALA B 1 269 ? 14.466 -1.361 21.739 1.00 8.10 260 ALA B CA 1
ATOM 4576 C C . ALA B 1 269 ? 15.864 -1.838 22.118 1.00 7.88 260 ALA B C 1
ATOM 4577 O O . ALA B 1 269 ? 16.799 -1.716 21.324 1.00 8.05 260 ALA B O 1
ATOM 4579 N N . GLN B 1 270 ? 16.000 -2.375 23.331 1.00 7.94 261 GLN B N 1
ATOM 4580 C CA . GLN B 1 270 ? 17.267 -2.966 23.777 1.00 7.92 261 GLN B CA 1
ATOM 4581 C C . GLN B 1 270 ? 17.081 -4.470 23.891 1.00 8.32 261 GLN B C 1
ATOM 4582 O O . GLN B 1 270 ? 16.112 -4.930 24.498 1.00 8.41 261 GLN B O 1
ATOM 4588 N N . ALA B 1 271 ? 18.003 -5.223 23.290 1.00 8.38 262 ALA B N 1
ATOM 4589 C CA . ALA B 1 271 ? 17.877 -6.678 23.187 1.00 9.20 262 ALA B CA 1
ATOM 4590 C C . ALA B 1 271 ? 19.166 -7.366 23.607 1.00 9.54 262 ALA B C 1
ATOM 4591 O O . ALA B 1 271 ? 20.254 -6.907 23.258 1.00 9.43 262 ALA B O 1
ATOM 4593 N N . SER B 1 272 ? 19.034 -8.460 24.363 1.00 9.53 263 SER B N 1
ATOM 4594 C CA . SER B 1 272 ? 20.175 -9.292 24.759 1.00 9.64 263 SER B CA 1
ATOM 4595 C C . SER B 1 272 ? 19.688 -10.580 25.414 1.00 9.90 263 SER B C 1
ATOM 4596 O O . SER B 1 272 ? 18.638 -10.586 26.065 1.00 10.01 263 SER B O 1
ATOM 4599 N N . PRO B 1 273 ? 20.458 -11.671 25.264 1.00 10.28 264 PRO B N 1
ATOM 4600 C CA . PRO B 1 273 ? 20.116 -12.874 26.014 1.00 10.82 264 PRO B CA 1
ATOM 4601 C C . PRO B 1 273 ? 20.113 -12.515 27.494 1.00 10.96 264 PRO B C 1
ATOM 4602 O O . PRO B 1 273 ? 20.964 -11.741 27.934 1.00 10.52 264 PRO B O 1
ATOM 4606 N N . PRO B 1 274 ? 19.136 -13.033 28.254 1.00 11.54 265 PRO B N 1
ATOM 4607 C CA . PRO B 1 274 ? 19.041 -12.744 29.685 1.00 11.76 265 PRO B CA 1
ATOM 4608 C C . PRO B 1 274 ? 20.373 -12.974 30.406 1.00 11.71 265 PRO B C 1
ATOM 4609 O O . PRO B 1 274 ? 20.963 -14.052 30.302 1.00 12.22 265 PRO B O 1
ATOM 4613 N N . ASP B 1 275 ? 20.857 -11.931 31.078 1.00 11.43 266 ASP B N 1
ATOM 4614 C CA . ASP B 1 275 ? 22.099 -11.969 31.846 1.00 11.18 266 ASP B CA 1
ATOM 4615 C C . ASP B 1 275 ? 22.195 -10.646 32.583 1.00 11.03 266 ASP B C 1
ATOM 4616 O O . ASP B 1 275 ? 22.379 -9.603 31.954 1.00 10.33 266 ASP B O 1
ATOM 4621 N N . MET B 1 276 ? 22.075 -10.691 33.910 1.00 10.63 267 MET B N 1
ATOM 4622 C CA . MET B 1 276 ? 22.080 -9.463 34.712 1.00 10.30 267 MET B CA 1
ATOM 4623 C C . MET B 1 276 ? 23.431 -8.753 34.734 1.00 10.00 267 MET B C 1
ATOM 4624 O O . MET B 1 276 ? 23.514 -7.582 35.104 1.00 9.95 267 MET B O 1
ATOM 4629 N N . LYS B 1 277 ? 24.492 -9.442 34.327 1.00 9.56 268 LYS B N 1
ATOM 4630 C CA . LYS B 1 277 ? 25.803 -8.799 34.264 1.00 9.65 268 LYS B CA 1
ATOM 4631 C C . LYS B 1 277 ? 25.840 -7.630 33.280 1.00 9.27 268 LYS B C 1
ATOM 4632 O O . LYS B 1 277 ? 26.603 -6.689 33.478 1.00 9.39 268 LYS B O 1
ATOM 4638 N N . LEU B 1 278 ? 25.002 -7.684 32.245 1.00 8.82 269 LEU B N 1
ATOM 4639 C CA . LEU B 1 278 ? 24.907 -6.574 31.299 1.00 8.30 269 LEU B CA 1
ATOM 4640 C C . LEU B 1 278 ? 24.399 -5.286 31.973 1.00 7.35 269 LEU B C 1
ATOM 4641 O O . LEU B 1 278 ? 25.143 -4.310 32.019 1.00 7.20 269 LEU B O 1
ATOM 4646 N N . PRO B 1 279 ? 23.152 -5.274 32.505 1.00 7.40 270 PRO B N 1
ATOM 4647 C CA . PRO B 1 279 ? 22.712 -4.039 33.174 1.00 7.26 270 PRO B CA 1
ATOM 4648 C C . PRO B 1 279 ? 23.532 -3.660 34.408 1.00 7.38 270 PRO B C 1
ATOM 4649 O O . PRO B 1 279 ? 23.691 -2.469 34.687 1.00 7.60 270 PRO B O 1
ATOM 4653 N N . ILE B 1 280 ? 24.058 -4.648 35.137 1.00 7.50 271 ILE B N 1
ATOM 4654 C CA . ILE B 1 280 ? 24.941 -4.351 36.266 1.00 7.82 271 ILE B CA 1
ATOM 4655 C C . ILE B 1 280 ? 26.208 -3.620 35.790 1.00 7.71 271 ILE B C 1
ATOM 4656 O O . ILE B 1 280 ? 26.582 -2.592 36.364 1.00 7.23 271 ILE B O 1
ATOM 4661 N N . SER B 1 281 ? 26.862 -4.142 34.750 1.00 7.69 272 SER B N 1
ATOM 4662 C CA . SER B 1 281 ? 28.094 -3.525 34.232 1.00 8.37 272 SER B CA 1
ATOM 4663 C C . SER B 1 281 ? 27.846 -2.091 33.765 1.00 8.91 272 SER B C 1
ATOM 4664 O O . SER B 1 281 ? 28.643 -1.190 34.038 1.00 8.48 272 SER B O 1
ATOM 4667 N N . LEU B 1 282 ? 26.734 -1.884 33.065 1.00 9.43 273 LEU B N 1
ATOM 4668 C CA . LEU B 1 282 ? 26.401 -0.558 32.551 1.00 10.52 273 LEU B CA 1
ATOM 4669 C C . LEU B 1 282 ? 26.084 0.429 33.675 1.00 9.99 273 LEU B C 1
ATOM 4670 O O . LEU B 1 282 ? 26.469 1.601 33.598 1.00 10.20 273 LEU B O 1
ATOM 4675 N N . ALA B 1 283 ? 25.389 -0.035 34.713 1.00 9.84 274 ALA B N 1
ATOM 4676 C CA . ALA B 1 283 ? 25.095 0.823 35.864 1.00 9.79 274 ALA B CA 1
ATOM 4677 C C . ALA B 1 283 ? 26.379 1.248 36.580 1.00 10.14 274 ALA B C 1
ATOM 4678 O O . ALA B 1 283 ? 26.508 2.397 37.007 1.00 10.02 274 ALA B O 1
ATOM 4680 N N . LEU B 1 284 ? 27.330 0.324 36.694 1.00 9.90 275 LEU B N 1
ATOM 4681 C CA . LEU B 1 284 ? 28.604 0.618 37.346 1.00 10.00 275 LEU B CA 1
ATOM 4682 C C . LEU B 1 284 ? 29.446 1.602 36.555 1.00 10.41 275 LEU B C 1
ATOM 4683 O O . LEU B 1 284 ? 30.033 2.515 37.135 1.00 10.81 275 LEU B O 1
ATOM 4688 N N . GLY B 1 285 ? 29.503 1.398 35.241 1.00 10.65 276 GLY B N 1
ATOM 4689 C CA . GLY B 1 285 ? 30.401 2.160 34.366 1.00 11.22 276 GLY B CA 1
ATOM 4690 C C . GLY B 1 285 ? 29.754 3.337 33.656 1.00 11.48 276 GLY B C 1
ATOM 4691 O O . GLY B 1 285 ? 30.433 4.045 32.893 1.00 11.09 276 GLY B O 1
ATOM 4692 N N . TRP B 1 286 ? 28.460 3.558 33.915 1.00 11.57 277 TRP B N 1
ATOM 4693 C CA . TRP B 1 286 ? 27.666 4.569 33.200 1.00 11.97 277 TRP B CA 1
ATOM 4694 C C . TRP B 1 286 ? 28.415 5.896 33.081 1.00 12.07 277 TRP B C 1
ATOM 4695 O O . TRP B 1 286 ? 28.938 6.394 34.078 1.00 12.48 277 TRP B O 1
ATOM 4706 N N . PRO B 1 287 ? 28.445 6.490 31.875 1.00 11.91 278 PRO B N 1
ATOM 4707 C CA . PRO B 1 287 ? 27.780 6.105 30.626 1.00 12.11 278 PRO B CA 1
ATOM 4708 C C . PRO B 1 287 ? 28.551 5.126 29.729 1.00 12.12 278 PRO B C 1
ATOM 4709 O O . PRO B 1 287 ? 28.066 4.785 28.646 1.00 12.61 278 PRO B O 1
ATOM 4713 N N . ARG B 1 288 ? 29.726 4.677 30.169 1.00 12.11 279 ARG B N 1
ATOM 4714 C CA . ARG B 1 288 ? 30.602 3.859 29.326 1.00 12.28 279 ARG B CA 1
ATOM 4715 C C . ARG B 1 288 ? 30.299 2.372 29.419 1.00 11.60 279 ARG B C 1
ATOM 4716 O O . ARG B 1 288 ? 30.232 1.807 30.516 1.00 11.63 279 ARG B O 1
ATOM 4724 N N . ARG B 1 289 ? 30.147 1.741 28.260 1.00 10.53 280 ARG B N 1
ATOM 4725 C CA . ARG B 1 289 ? 29.880 0.302 28.196 1.00 10.21 280 ARG B CA 1
ATOM 4726 C C . ARG B 1 289 ? 31.118 -0.507 28.574 1.00 10.06 280 ARG B C 1
ATOM 4727 O O . ARG B 1 289 ? 32.246 -0.063 28.356 1.00 10.41 280 ARG B O 1
ATOM 4735 N N . VAL B 1 290 ? 30.892 -1.690 29.146 1.00 10.06 281 VAL B N 1
ATOM 4736 C CA . VAL B 1 290 ? 31.964 -2.553 29.645 1.00 10.04 281 VAL B CA 1
ATOM 4737 C C . VAL B 1 290 ? 32.195 -3.705 28.668 1.00 10.43 281 VAL B C 1
ATOM 4738 O O . VAL B 1 290 ? 31.363 -4.604 28.540 1.00 9.77 281 VAL B O 1
ATOM 4742 N N . SER B 1 291 ? 33.329 -3.664 27.973 1.00 11.07 282 SER B N 1
ATOM 4743 C CA . SER B 1 291 ? 33.637 -4.647 26.940 1.00 12.07 282 SER B CA 1
ATOM 4744 C C . SER B 1 291 ? 33.515 -6.075 27.473 1.00 11.93 282 SER B C 1
ATOM 4745 O O . SER B 1 291 ? 34.073 -6.401 28.524 1.00 12.11 282 SER B O 1
ATOM 4748 N N . GLY B 1 292 ? 32.748 -6.897 26.758 1.00 11.98 283 GLY B N 1
ATOM 4749 C CA . GLY B 1 292 ? 32.585 -8.316 27.073 1.00 12.01 283 GLY B CA 1
ATOM 4750 C C . GLY B 1 292 ? 31.763 -8.651 28.305 1.00 12.01 283 GLY B C 1
ATOM 4751 O O . GLY B 1 292 ? 31.869 -9.760 28.842 1.00 12.64 283 GLY B O 1
ATOM 4752 N N . ALA B 1 293 ? 30.919 -7.718 28.744 1.00 11.44 284 ALA B N 1
ATOM 4753 C CA . ALA B 1 293 ? 30.124 -7.923 29.955 1.00 11.18 284 ALA B CA 1
ATOM 4754 C C . ALA B 1 293 ? 29.205 -9.125 29.819 1.00 10.89 284 ALA B C 1
ATOM 4755 O O . ALA B 1 293 ? 29.058 -9.910 30.758 1.00 10.44 284 ALA B O 1
ATOM 4757 N N . ALA B 1 294 ? 28.593 -9.259 28.647 1.00 10.66 285 ALA B N 1
ATOM 4758 C CA . ALA B 1 294 ? 27.631 -10.324 28.392 1.00 10.87 285 ALA B CA 1
ATOM 4759 C C . ALA B 1 294 ? 27.663 -10.745 26.930 1.00 11.14 285 ALA B C 1
ATOM 4760 O O . ALA B 1 294 ? 28.204 -10.028 26.078 1.00 11.27 285 ALA B O 1
A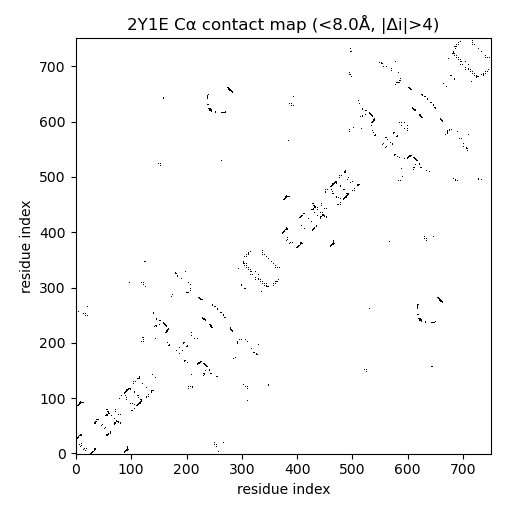TOM 4762 N N . ALA B 1 295 ? 27.090 -11.911 26.652 1.00 11.70 286 ALA B N 1
ATOM 4763 C CA . ALA B 1 295 ? 26.935 -12.397 25.284 1.00 12.11 286 ALA B CA 1
ATOM 4764 C C . ALA B 1 295 ? 25.887 -11.579 24.544 1.00 12.37 286 ALA B C 1
ATOM 4765 O O . ALA B 1 295 ? 24.898 -11.137 25.136 1.00 12.93 286 ALA B O 1
ATOM 4767 N N . ALA B 1 296 ? 26.109 -11.379 23.248 1.00 12.85 287 ALA B N 1
ATOM 4768 C CA . ALA B 1 296 ? 25.154 -10.667 22.406 1.00 13.11 287 ALA B CA 1
ATOM 4769 C C . ALA B 1 296 ? 24.196 -11.631 21.717 1.00 13.66 287 ALA B C 1
ATOM 4770 O O . ALA B 1 296 ? 24.489 -12.825 21.589 1.00 13.37 287 ALA B O 1
ATOM 4772 N N . CYS B 1 297 ? 23.058 -11.100 21.277 1.00 14.46 288 CYS B N 1
ATOM 4773 C CA . CYS B 1 297 ? 22.125 -11.828 20.424 1.00 15.72 288 CYS B CA 1
ATOM 4774 C C . CYS B 1 297 ? 22.885 -12.450 19.262 1.00 16.46 288 CYS B C 1
ATOM 4775 O O . CYS B 1 297 ? 23.726 -11.797 18.636 1.00 16.46 288 CYS B O 1
ATOM 4778 N N . ASP B 1 298 ? 22.593 -13.720 19.006 1.00 17.89 289 ASP B N 1
ATOM 4779 C CA . ASP B 1 298 ? 23.225 -14.479 17.938 1.00 19.16 289 ASP B CA 1
ATOM 4780 C C . ASP B 1 298 ? 22.141 -14.905 16.954 1.00 19.47 289 ASP B C 1
ATOM 4781 O O . ASP B 1 298 ? 21.183 -15.591 17.323 1.00 19.78 289 ASP B O 1
ATOM 4786 N N . PHE B 1 299 ? 22.296 -14.498 15.700 1.00 19.77 290 PHE B N 1
ATOM 4787 C CA . PHE B 1 299 ? 21.273 -14.756 14.695 1.00 20.31 290 PHE B CA 1
ATOM 4788 C C . PHE B 1 299 ? 21.629 -15.881 13.711 1.00 20.96 290 PHE B C 1
ATOM 4789 O O . PHE B 1 299 ? 21.100 -15.932 12.602 1.00 20.95 290 PHE B O 1
ATOM 4797 N N . HIS B 1 300 ? 22.513 -16.785 14.124 1.00 21.86 291 HIS B N 1
ATOM 4798 C CA . HIS B 1 300 ? 22.904 -17.900 13.255 1.00 22.62 291 HIS B CA 1
ATOM 4799 C C . HIS B 1 300 ? 21.880 -19.034 13.252 1.00 22.92 291 HIS B C 1
ATOM 4800 O O . HIS B 1 300 ? 21.846 -19.843 12.320 1.00 23.35 291 HIS B O 1
ATOM 4807 N N . THR B 1 301 ? 21.052 -19.091 14.292 1.00 22.92 292 THR B N 1
ATOM 4808 C CA . THR B 1 301 ? 19.941 -20.042 14.347 1.00 22.98 292 THR B CA 1
ATOM 4809 C C . THR B 1 301 ? 18.615 -19.289 14.429 1.00 22.49 292 THR B C 1
ATOM 4810 O O . THR B 1 301 ? 18.514 -18.285 15.135 1.00 22.77 292 THR B O 1
ATOM 4814 N N . ALA B 1 302 ? 17.613 -19.773 13.697 1.00 21.74 293 ALA B N 1
ATOM 4815 C CA . ALA B 1 302 ? 16.322 -19.096 13.599 1.00 20.97 293 ALA B CA 1
ATOM 4816 C C . ALA B 1 302 ? 15.633 -18.982 14.954 1.00 20.47 293 ALA B C 1
ATOM 4817 O O . ALA B 1 302 ? 15.620 -19.933 15.739 1.00 20.47 293 ALA B O 1
ATOM 4819 N N . SER B 1 303 ? 15.076 -17.805 15.222 1.00 19.21 294 SER B N 1
ATOM 4820 C CA . SER B 1 303 ? 14.378 -17.554 16.477 1.00 18.34 294 SER B CA 1
ATOM 4821 C C . SER B 1 303 ? 13.268 -16.526 16.281 1.00 17.30 294 SER B C 1
ATOM 4822 O O . SER B 1 303 ? 13.193 -15.858 15.245 1.00 16.89 294 SER B O 1
ATOM 4825 N N . SER B 1 304 ? 12.395 -16.412 17.275 1.00 16.42 295 SER B N 1
ATOM 4826 C CA . SER B 1 304 ? 11.341 -15.414 17.221 1.00 15.90 295 SER B CA 1
ATOM 4827 C C . SER B 1 304 ? 11.218 -14.675 18.543 1.00 15.01 295 SER B C 1
ATOM 4828 O O . SER B 1 304 ? 11.450 -15.246 19.617 1.00 15.15 295 SER B O 1
ATOM 4831 N N . TRP B 1 305 ? 10.868 -13.398 18.438 1.00 14.02 296 TRP B N 1
ATOM 4832 C CA . TRP B 1 305 ? 10.562 -12.572 19.594 1.00 13.28 296 TRP B CA 1
ATOM 4833 C C . TRP B 1 305 ? 9.076 -12.282 19.554 1.00 13.11 296 TRP B C 1
ATOM 4834 O O . TRP B 1 305 ? 8.587 -11.633 18.627 1.00 12.82 296 TRP B O 1
ATOM 4845 N N . GLU B 1 306 ? 8.364 -12.769 20.565 1.00 13.12 297 GLU B N 1
ATOM 4846 C CA . GLU B 1 306 ? 6.912 -12.701 20.586 1.00 13.30 297 GLU B CA 1
ATOM 4847 C C . GLU B 1 306 ? 6.409 -11.633 21.546 1.00 12.49 297 GLU B C 1
ATOM 4848 O O . GLU B 1 306 ? 6.998 -11.409 22.606 1.00 11.60 297 GLU B O 1
ATOM 4854 N N . PHE B 1 307 ? 5.317 -10.983 21.155 1.00 12.09 298 PHE B N 1
ATOM 4855 C CA . PHE B 1 307 ? 4.654 -9.967 21.966 1.00 12.79 298 PHE B CA 1
ATOM 4856 C C . PHE B 1 307 ? 3.163 -10.241 22.033 1.00 13.03 298 PHE B C 1
ATOM 4857 O O . PHE B 1 307 ? 2.546 -10.623 21.035 1.00 13.01 298 PHE B O 1
ATOM 4865 N N . GLU B 1 308 ? 2.588 -10.042 23.214 1.00 13.78 299 GLU B N 1
ATOM 4866 C CA . GLU B 1 308 ? 1.148 -10.186 23.398 1.00 14.91 299 GLU B CA 1
ATOM 4867 C C . GLU B 1 308 ? 0.647 -9.240 24.486 1.00 14.77 299 GLU B C 1
ATOM 4868 O O . GLU B 1 308 ? 1.391 -8.918 25.418 1.00 13.77 299 GLU B O 1
ATOM 4874 N N . PRO B 1 309 ? -0.613 -8.778 24.369 1.00 15.21 300 PRO B N 1
ATOM 4875 C CA . PRO B 1 309 ? -1.106 -7.864 25.394 1.00 15.42 300 PRO B CA 1
ATOM 4876 C C . PRO B 1 309 ? -1.346 -8.586 26.715 1.00 15.98 300 PRO B C 1
ATOM 4877 O O . PRO B 1 309 ? -1.612 -9.786 26.729 1.00 15.59 300 PRO B O 1
ATOM 4881 N N . LEU B 1 310 ? -1.222 -7.860 27.820 1.00 16.43 301 LEU B N 1
ATOM 4882 C CA . LEU B 1 310 ? -1.587 -8.409 29.117 1.00 17.26 301 LEU B CA 1
ATOM 4883 C C . LEU B 1 310 ? -3.094 -8.248 29.303 1.00 17.49 301 LEU B C 1
ATOM 4884 O O . LEU B 1 310 ? -3.639 -7.179 29.018 1.00 17.55 301 LEU B O 1
ATOM 4889 N N . ASP B 1 311 ? -3.771 -9.307 29.754 1.00 17.95 302 ASP B N 1
ATOM 4890 C CA . ASP B 1 311 ? -5.192 -9.201 30.084 1.00 18.73 302 ASP B CA 1
ATOM 4891 C C . ASP B 1 311 ? -5.287 -8.576 31.460 1.00 18.74 302 ASP B C 1
ATOM 4892 O O . ASP B 1 311 ? -5.050 -9.236 32.473 1.00 18.59 302 ASP B O 1
ATOM 4897 N N . THR B 1 312 ? -5.631 -7.294 31.473 1.00 18.95 303 THR B N 1
ATOM 4898 C CA . THR B 1 312 ? -5.652 -6.498 32.694 1.00 19.68 303 THR B CA 1
ATOM 4899 C C . THR B 1 312 ? -6.795 -6.870 33.637 1.00 19.48 303 THR B C 1
ATOM 4900 O O . THR B 1 312 ? -6.718 -6.604 34.837 1.00 19.80 303 THR B O 1
ATOM 4904 N N . ASP B 1 313 ? -7.844 -7.487 33.094 1.00 19.34 304 ASP B N 1
ATOM 4905 C CA . ASP B 1 313 ? -8.950 -7.999 33.908 1.00 19.25 304 ASP B CA 1
ATOM 4906 C C . ASP B 1 313 ? -8.503 -9.192 34.747 1.00 18.40 304 ASP B C 1
ATOM 4907 O O . ASP B 1 313 ? -8.921 -9.339 35.895 1.00 18.84 304 ASP B O 1
ATOM 4912 N N . VAL B 1 314 ? -7.649 -10.033 34.166 1.00 17.05 305 VAL B N 1
ATOM 4913 C CA . VAL B 1 314 ? -7.123 -11.218 34.843 1.00 16.06 305 VAL B CA 1
ATOM 4914 C C . VAL B 1 314 ? -5.909 -10.846 35.700 1.00 15.35 305 VAL B C 1
ATOM 4915 O O . VAL B 1 314 ? -5.722 -11.391 36.792 1.00 15.19 305 VAL B O 1
ATOM 4919 N N . PHE B 1 315 ? -5.100 -9.913 35.194 1.00 14.39 306 PHE B N 1
ATOM 4920 C CA . PHE B 1 315 ? -3.888 -9.451 35.876 1.00 13.24 306 PHE B CA 1
ATOM 4921 C C . PHE B 1 315 ? -3.922 -7.941 36.133 1.00 12.77 306 PHE B C 1
ATOM 4922 O O . PHE B 1 315 ? -3.286 -7.177 35.402 1.00 12.78 306 PHE B O 1
ATOM 4930 N N . PRO B 1 316 ? -4.665 -7.502 37.168 1.00 12.37 307 PRO B N 1
ATOM 4931 C CA . PRO B 1 316 ? -4.836 -6.069 37.430 1.00 12.14 307 PRO B CA 1
ATOM 4932 C C . PRO B 1 316 ? -3.730 -5.389 38.254 1.00 11.77 307 PRO B C 1
ATOM 4933 O O . PRO B 1 316 ? -3.837 -4.190 38.526 1.00 11.97 307 PRO B O 1
ATOM 4937 N N . ALA B 1 317 ? -2.694 -6.136 38.637 1.00 11.66 308 ALA B N 1
ATOM 4938 C CA . ALA B 1 317 ? -1.613 -5.598 39.484 1.00 11.51 308 ALA B CA 1
ATOM 4939 C C . ALA B 1 317 ? -0.928 -4.346 38.926 1.00 11.44 308 ALA B C 1
ATOM 4940 O O . ALA B 1 317 ? -0.545 -3.461 39.693 1.00 11.32 308 ALA B O 1
ATOM 4942 N N . VAL B 1 318 ? -0.774 -4.274 37.602 1.00 11.14 309 VAL B N 1
ATOM 4943 C CA . VAL B 1 318 ? -0.114 -3.122 36.975 1.00 11.45 309 VAL B CA 1
ATOM 4944 C C . VAL B 1 318 ? -1.019 -1.895 37.028 1.00 11.65 309 VAL B C 1
ATOM 4945 O O . VAL B 1 318 ? -0.582 -0.806 37.401 1.00 11.53 309 VAL B O 1
ATOM 4949 N N . GLU B 1 319 ? -2.285 -2.082 36.667 1.00 12.61 310 GLU B N 1
ATOM 4950 C CA . GLU B 1 319 ? -3.272 -1.011 36.779 1.00 13.50 310 GLU B CA 1
ATOM 4951 C C . GLU B 1 319 ? -3.340 -0.458 38.202 1.00 12.94 310 GLU B C 1
ATOM 4952 O O . GLU B 1 319 ? -3.387 0.762 38.402 1.00 12.68 310 GLU B O 1
ATOM 4958 N N . LEU B 1 320 ? -3.303 -1.354 39.187 1.00 12.70 311 LEU B N 1
ATOM 4959 C CA . LEU B 1 320 ? -3.324 -0.950 40.594 1.00 12.63 311 LEU B CA 1
ATOM 4960 C C . LEU B 1 320 ? -2.085 -0.138 40.973 1.00 12.21 311 LEU B C 1
ATOM 4961 O O . LEU B 1 320 ? -2.185 0.836 41.722 1.00 11.92 311 LEU B O 1
ATOM 4966 N N . ALA B 1 321 ? -0.925 -0.534 40.443 1.00 11.32 312 ALA B N 1
ATOM 4967 C CA . ALA B 1 321 ? 0.304 0.230 40.634 1.00 11.00 312 ALA B CA 1
ATOM 4968 C C . ALA B 1 321 ? 0.192 1.636 40.059 1.00 10.97 312 ALA B C 1
ATOM 4969 O O . ALA B 1 321 ? 0.665 2.593 40.662 1.00 10.89 312 ALA B O 1
ATOM 4971 N N . ARG B 1 322 ? -0.416 1.757 38.881 1.00 11.10 313 ARG B N 1
ATOM 4972 C CA . ARG B 1 322 ? -0.632 3.064 38.263 1.00 11.71 313 ARG B CA 1
ATOM 4973 C C . ARG B 1 322 ? -1.538 3.923 39.136 1.00 11.88 313 ARG B C 1
ATOM 4974 O O . ARG B 1 322 ? -1.275 5.111 39.319 1.00 11.49 313 ARG B O 1
ATOM 4982 N N . GLN B 1 323 ? -2.588 3.309 39.686 1.00 12.36 314 GLN B N 1
ATOM 4983 C CA . GLN B 1 323 ? -3.509 4.002 40.590 1.00 12.67 314 GLN B CA 1
ATOM 4984 C C . GLN B 1 323 ? -2.758 4.539 41.810 1.00 12.21 314 GLN B C 1
ATOM 4985 O O . GLN B 1 323 ? -2.893 5.716 42.167 1.00 11.88 314 GLN B O 1
ATOM 4991 N N . ALA B 1 324 ? -1.951 3.676 42.425 1.00 11.26 315 ALA B N 1
ATOM 4992 C CA . ALA B 1 324 ? -1.121 4.062 43.565 1.00 11.06 315 ALA B CA 1
ATOM 4993 C C . ALA B 1 324 ? -0.158 5.182 43.184 1.00 11.12 315 ALA B C 1
ATOM 4994 O O . ALA B 1 324 ? 0.018 6.144 43.927 1.00 11.24 315 ALA B O 1
ATOM 4996 N N . GLY B 1 325 ? 0.452 5.058 42.005 1.00 10.72 316 GLY B N 1
ATOM 4997 C CA . GLY B 1 325 ? 1.467 6.010 41.570 1.00 11.20 316 GLY B CA 1
ATOM 4998 C C . GLY B 1 325 ? 0.909 7.385 41.271 1.00 11.24 316 GLY B C 1
ATOM 4999 O O . GLY B 1 325 ? 1.542 8.402 41.574 1.00 11.33 316 GLY B O 1
ATOM 5000 N N . VAL B 1 326 ? -0.275 7.411 40.664 1.00 11.56 317 VAL B N 1
ATOM 5001 C CA . VAL B 1 326 ? -0.962 8.662 40.336 1.00 12.18 317 VAL B CA 1
ATOM 5002 C C . VAL B 1 326 ? -1.398 9.376 41.625 1.00 12.62 317 VAL B C 1
ATOM 5003 O O . VAL B 1 326 ? -1.306 10.602 41.724 1.00 12.93 317 VAL B O 1
ATOM 5007 N N . ALA B 1 327 ? -1.839 8.594 42.608 1.00 12.71 318 ALA B N 1
ATOM 5008 C CA . ALA B 1 327 ? -2.200 9.127 43.926 1.00 13.29 318 ALA B CA 1
ATOM 5009 C C . ALA B 1 327 ? -1.002 9.787 44.613 1.00 13.65 318 ALA B C 1
ATOM 5010 O O . ALA B 1 327 ? -1.155 10.818 45.278 1.00 14.52 318 ALA B O 1
ATOM 5012 N N . GLY B 1 328 ? 0.180 9.188 44.443 1.00 13.57 319 GLY B N 1
ATOM 5013 C CA . GLY B 1 328 ? 1.445 9.770 44.886 1.00 13.53 319 GLY B CA 1
ATOM 5014 C C . GLY B 1 328 ? 1.662 9.717 46.385 1.00 13.48 319 GLY B C 1
ATOM 5015 O O . GLY B 1 328 ? 0.973 8.983 47.097 1.00 13.17 319 GLY B O 1
ATOM 5016 N N . GLY B 1 329 ? 2.617 10.506 46.868 1.00 13.73 320 GLY B N 1
ATOM 5017 C CA . GLY B 1 329 ? 2.917 10.563 48.297 1.00 13.00 320 GLY B CA 1
ATOM 5018 C C . GLY B 1 329 ? 3.479 9.245 48.783 1.00 12.61 320 GLY B C 1
ATOM 5019 O O . GLY B 1 329 ? 4.467 8.748 48.236 1.00 12.92 320 GLY B O 1
ATOM 5020 N N . CYS B 1 330 ? 2.827 8.667 49.787 1.00 11.97 321 CYS B N 1
ATOM 5021 C CA . CYS B 1 330 ? 3.238 7.378 50.337 1.00 11.50 321 CYS B CA 1
ATOM 5022 C C . CYS B 1 330 ? 2.377 6.230 49.813 1.00 10.61 321 CYS B C 1
ATOM 5023 O O . CYS B 1 330 ? 2.457 5.120 50.333 1.00 9.68 321 CYS B O 1
ATOM 5026 N N . MET B 1 331 ? 1.545 6.497 48.805 1.00 10.15 322 MET B N 1
ATOM 5027 C CA . MET B 1 331 ? 0.628 5.466 48.302 1.00 10.28 322 MET B CA 1
ATOM 5028 C C . MET B 1 331 ? 1.359 4.278 47.656 1.00 9.95 322 MET B C 1
ATOM 5029 O O . MET B 1 331 ? 0.885 3.150 47.738 1.00 9.00 322 MET B O 1
ATOM 5034 N N . THR B 1 332 ? 2.514 4.526 47.042 1.00 9.71 323 THR B N 1
ATOM 5035 C CA . THR B 1 332 ? 3.274 3.414 46.445 1.00 9.80 323 THR B CA 1
ATOM 5036 C C . THR B 1 332 ? 3.952 2.562 47.532 1.00 9.45 323 THR B C 1
ATOM 5037 O O . THR B 1 332 ? 4.068 1.338 47.391 1.00 9.14 323 THR B O 1
ATOM 5041 N N . ALA B 1 333 ? 4.357 3.202 48.631 1.00 9.53 324 ALA B N 1
ATOM 5042 C CA . ALA B 1 333 ? 4.801 2.464 49.821 1.00 9.76 324 ALA B CA 1
ATOM 5043 C C . ALA B 1 333 ? 3.695 1.534 50.329 1.00 9.85 324 ALA B C 1
ATOM 5044 O O . ALA B 1 333 ? 3.961 0.405 50.736 1.00 9.71 324 ALA B O 1
ATOM 5046 N N . VAL B 1 334 ? 2.455 2.022 50.293 1.00 9.55 325 VAL B N 1
ATOM 5047 C CA . VAL B 1 334 ? 1.289 1.253 50.717 1.00 9.39 325 VAL B CA 1
ATOM 5048 C C . VAL B 1 334 ? 1.041 0.057 49.789 1.00 9.34 325 VAL B C 1
ATOM 5049 O O . VAL B 1 334 ? 0.822 -1.060 50.252 1.00 9.67 325 VAL B O 1
ATOM 5053 N N . TYR B 1 335 ? 1.091 0.305 48.482 1.00 9.31 326 TYR B N 1
ATOM 5054 C CA . TYR B 1 335 ? 0.991 -0.753 47.472 1.00 8.97 326 TYR B CA 1
ATOM 5055 C C . TYR B 1 335 ? 1.962 -1.899 47.774 1.00 9.13 326 TYR B C 1
ATOM 5056 O O . TYR B 1 335 ? 1.564 -3.068 47.868 1.00 9.37 326 TYR B O 1
ATOM 5065 N N . ASN B 1 336 ? 3.233 -1.550 47.942 1.00 9.24 327 ASN B N 1
ATOM 5066 C CA . ASN B 1 336 ? 4.292 -2.534 48.146 1.00 10.06 327 ASN B CA 1
ATOM 5067 C C . ASN B 1 336 ? 4.168 -3.284 49.471 1.00 10.02 327 ASN B C 1
ATOM 5068 O O . ASN B 1 336 ? 4.411 -4.494 49.539 1.00 10.09 327 ASN B O 1
ATOM 5073 N N . ALA B 1 337 ? 3.796 -2.567 50.526 1.00 9.81 328 ALA B N 1
ATOM 5074 C CA . ALA B 1 337 ? 3.685 -3.182 51.846 1.00 9.91 328 ALA B CA 1
ATOM 5075 C C . ALA B 1 337 ? 2.462 -4.098 51.924 1.00 9.87 328 ALA B C 1
ATOM 5076 O O . ALA B 1 337 ? 2.523 -5.165 52.539 1.00 10.16 328 ALA B O 1
ATOM 5078 N N . ALA B 1 338 ? 1.357 -3.672 51.309 1.00 9.88 329 ALA B N 1
ATOM 5079 C CA . ALA B 1 338 ? 0.167 -4.516 51.198 1.00 10.10 329 ALA B CA 1
ATOM 5080 C C . ALA B 1 338 ? 0.497 -5.801 50.450 1.00 10.49 329 ALA B C 1
ATOM 5081 O O . ALA B 1 338 ? 0.092 -6.896 50.866 1.00 10.34 329 ALA B O 1
ATOM 5083 N N . ASN B 1 339 ? 1.254 -5.668 49.360 1.00 10.45 330 ASN B N 1
ATOM 5084 C CA . ASN B 1 339 ? 1.698 -6.840 48.612 1.00 11.00 330 ASN B CA 1
ATOM 5085 C C . ASN B 1 339 ? 2.487 -7.817 49.461 1.00 11.58 330 ASN B C 1
ATOM 5086 O O . ASN B 1 339 ? 2.178 -9.008 49.469 1.00 11.43 330 ASN B O 1
ATOM 5091 N N . GLU B 1 340 ? 3.500 -7.313 50.166 1.00 12.51 331 GLU B N 1
ATOM 5092 C CA . GLU B 1 340 ? 4.361 -8.160 50.992 1.00 13.91 331 GLU B CA 1
ATOM 5093 C C . GLU B 1 340 ? 3.532 -9.002 51.961 1.00 14.17 331 GLU B C 1
ATOM 5094 O O . GLU B 1 340 ? 3.770 -10.208 52.107 1.00 14.35 331 GLU B O 1
ATOM 5100 N N . GLU B 1 341 ? 2.545 -8.371 52.597 1.00 14.32 332 GLU B N 1
ATOM 5101 C CA . GLU B 1 341 ? 1.702 -9.055 53.570 1.00 14.85 332 GLU B CA 1
ATOM 5102 C C . GLU B 1 341 ? 0.761 -10.062 52.905 1.00 15.33 332 GLU B C 1
ATOM 5103 O O . GLU B 1 341 ? 0.639 -11.200 53.369 1.00 15.56 332 GLU B O 1
ATOM 5109 N N . ALA B 1 342 ? 0.110 -9.643 51.820 1.00 15.38 333 ALA B N 1
ATOM 5110 C CA . ALA B 1 342 ? -0.802 -10.517 51.078 1.00 16.04 333 ALA B CA 1
ATOM 5111 C C . ALA B 1 342 ? -0.067 -11.714 50.478 1.00 16.60 333 ALA B C 1
ATOM 5112 O O . ALA B 1 342 ? -0.564 -12.844 50.516 1.00 16.55 333 ALA B O 1
ATOM 5114 N N . ALA B 1 343 ? 1.124 -11.460 49.943 1.00 17.43 334 ALA B N 1
ATOM 5115 C CA . ALA B 1 343 ? 1.956 -12.505 49.352 1.00 18.44 334 ALA B CA 1
ATOM 5116 C C . ALA B 1 343 ? 2.377 -13.519 50.414 1.00 19.09 334 ALA B C 1
ATOM 5117 O O . ALA B 1 343 ? 2.421 -14.728 50.146 1.00 19.39 334 ALA B O 1
ATOM 5119 N N . ALA B 1 344 ? 2.672 -13.016 51.614 1.00 19.95 335 ALA B N 1
ATOM 5120 C CA . ALA B 1 344 ? 2.991 -13.849 52.776 1.00 20.58 335 ALA B CA 1
ATOM 5121 C C . ALA B 1 344 ? 1.838 -14.786 53.144 1.00 20.96 335 ALA B C 1
ATOM 5122 O O . ALA B 1 344 ? 2.059 -15.973 53.398 1.00 21.29 335 ALA B O 1
ATOM 5124 N N . ALA B 1 345 ? 0.618 -14.246 53.164 1.00 20.95 336 ALA B N 1
ATOM 5125 C CA . ALA B 1 345 ? -0.592 -15.020 53.441 1.00 20.85 336 ALA B CA 1
ATOM 5126 C C . ALA B 1 345 ? -0.813 -16.121 52.403 1.00 21.06 336 ALA B C 1
ATOM 5127 O O . ALA B 1 345 ? -1.176 -17.247 52.758 1.00 21.03 336 ALA B O 1
ATOM 5129 N N . PHE B 1 346 ? -0.589 -15.800 51.129 1.00 20.99 337 PHE B N 1
ATOM 5130 C CA . PHE B 1 346 ? -0.690 -16.801 50.064 1.00 21.08 337 PHE B CA 1
ATOM 5131 C C . PHE B 1 346 ? 0.320 -17.944 50.228 1.00 21.64 337 PHE B C 1
ATOM 5132 O O . PHE B 1 346 ? -0.051 -19.119 50.138 1.00 21.68 337 PHE B O 1
ATOM 5140 N N . LEU B 1 347 ? 1.585 -17.597 50.465 1.00 22.26 338 LEU B N 1
ATOM 5141 C CA . LEU B 1 347 ? 2.645 -18.600 50.629 1.00 22.98 338 LEU B CA 1
ATOM 5142 C C . LEU B 1 347 ? 2.401 -19.497 51.844 1.00 23.46 338 LEU B C 1
ATOM 5143 O O . LEU B 1 347 ? 2.852 -20.648 51.870 1.00 23.60 338 LEU B O 1
ATOM 5148 N N . ALA B 1 348 ? 1.679 -18.966 52.831 1.00 23.88 339 ALA B N 1
ATOM 5149 C CA . ALA B 1 348 ? 1.342 -19.693 54.058 1.00 24.19 339 ALA B CA 1
ATOM 5150 C C . ALA B 1 348 ? 0.011 -20.453 53.971 1.00 24.40 339 ALA B C 1
ATOM 5151 O O . ALA B 1 348 ? -0.359 -21.176 54.902 1.00 24.64 339 ALA B O 1
ATOM 5153 N N . GLY B 1 349 ? -0.702 -20.291 52.856 1.00 24.30 340 GLY B N 1
ATOM 5154 C CA . GLY B 1 349 ? -1.954 -21.013 52.616 1.00 24.06 340 GLY B CA 1
ATOM 5155 C C . GLY B 1 349 ? -3.195 -20.362 53.197 1.00 23.96 340 GLY B C 1
ATOM 5156 O O . GLY B 1 349 ? -4.263 -20.984 53.241 1.00 24.47 340 GLY B O 1
ATOM 5157 N N . ARG B 1 350 ? -3.062 -19.110 53.634 1.00 23.55 341 ARG B N 1
ATOM 5158 C CA . ARG B 1 350 ? -4.163 -18.373 54.262 1.00 23.29 341 ARG B CA 1
ATOM 5159 C C . ARG B 1 350 ? -5.137 -17.754 53.260 1.00 22.15 341 ARG B C 1
ATOM 5160 O O . ARG B 1 350 ? -6.311 -17.562 53.571 1.00 22.22 341 ARG B O 1
ATOM 5168 N N . ILE B 1 351 ? -4.643 -17.437 52.064 1.00 20.79 342 ILE B N 1
ATOM 5169 C CA . ILE B 1 351 ? -5.488 -16.942 50.975 1.00 19.54 342 ILE B CA 1
ATOM 5170 C C . ILE B 1 351 ? -5.127 -17.637 49.662 1.00 18.35 342 ILE B C 1
ATOM 5171 O O . ILE B 1 351 ? -4.075 -18.276 49.556 1.00 18.22 342 ILE B O 1
ATOM 5176 N N . GLY B 1 352 ? -6.013 -17.525 48.677 1.00 17.27 343 GLY B N 1
ATOM 5177 C CA . GLY B 1 352 ? -5.739 -18.024 47.333 1.00 16.44 343 GLY B CA 1
ATOM 5178 C C . GLY B 1 352 ? -4.943 -17.009 46.533 1.00 15.66 343 GLY B C 1
ATOM 5179 O O . GLY B 1 352 ? -4.815 -15.850 46.933 1.00 15.33 343 GLY B O 1
ATOM 5180 N N . PHE B 1 353 ? -4.414 -17.450 45.396 1.00 14.82 344 PHE B N 1
ATOM 5181 C CA . PHE B 1 353 ? -3.598 -16.597 44.528 1.00 14.35 344 PHE B CA 1
ATOM 5182 C C . PHE B 1 353 ? -4.294 -15.300 44.079 1.00 14.37 344 PHE B C 1
ATOM 5183 O O . PHE B 1 353 ? -3.711 -14.215 44.219 1.00 14.04 344 PHE B O 1
ATOM 5191 N N . PRO B 1 354 ? -5.536 -15.393 43.549 1.00 14.41 345 PRO B N 1
ATOM 5192 C CA . PRO B 1 354 ? -6.265 -14.194 43.132 1.00 14.43 345 PRO B CA 1
ATOM 5193 C C . PRO B 1 354 ? -6.474 -13.157 44.235 1.00 14.29 345 PRO B C 1
ATOM 5194 O O . PRO B 1 354 ? -6.664 -11.982 43.929 1.00 14.72 345 PRO B O 1
ATOM 5198 N N . ALA B 1 355 ? -6.425 -13.585 45.496 1.00 13.88 346 ALA B N 1
ATOM 5199 C CA . ALA B 1 355 ? -6.660 -12.688 46.628 1.00 13.70 346 ALA B CA 1
ATOM 5200 C C . ALA B 1 355 ? -5.483 -11.758 46.940 1.00 13.35 346 ALA B C 1
ATOM 5201 O O . ALA B 1 355 ? -5.653 -10.770 47.667 1.00 13.04 346 ALA B O 1
ATOM 5203 N N . ILE B 1 356 ? -4.299 -12.066 46.406 1.00 12.81 347 ILE B N 1
ATOM 5204 C CA . ILE B 1 356 ? -3.139 -11.195 46.613 1.00 12.74 347 ILE B CA 1
ATOM 5205 C C . ILE B 1 356 ? -3.481 -9.788 46.128 1.00 12.75 347 ILE B C 1
ATOM 5206 O O . ILE B 1 356 ? -3.463 -8.839 46.906 1.00 12.33 347 ILE B O 1
ATOM 5211 N N . VAL B 1 357 ? -3.833 -9.667 44.850 1.00 12.56 348 VAL B N 1
ATOM 5212 C CA . VAL B 1 357 ? -4.131 -8.359 44.267 1.00 13.04 348 VAL B CA 1
ATOM 5213 C C . VAL B 1 357 ? -5.466 -7.805 44.803 1.00 12.97 348 VAL B C 1
ATOM 5214 O O . VAL B 1 357 ? -5.637 -6.588 44.948 1.00 12.82 348 VAL B O 1
ATOM 5218 N N . GLY B 1 358 ? -6.392 -8.704 45.143 1.00 12.87 349 GLY B N 1
ATOM 5219 C CA . GLY B 1 358 ? -7.639 -8.306 45.804 1.00 13.10 349 GLY B CA 1
ATOM 5220 C C . GLY B 1 358 ? -7.376 -7.535 47.087 1.00 13.13 349 GLY B C 1
ATOM 5221 O O . GLY B 1 358 ? -7.936 -6.452 47.303 1.00 13.27 349 GLY B O 1
ATOM 5222 N N . ILE B 1 359 ? -6.502 -8.084 47.927 1.00 12.90 350 ILE B N 1
ATOM 5223 C CA . ILE B 1 359 ? -6.129 -7.452 49.196 1.00 13.04 350 ILE B CA 1
ATOM 5224 C C . ILE B 1 359 ? -5.369 -6.141 48.978 1.00 12.90 350 ILE B C 1
ATOM 5225 O O . ILE B 1 359 ? -5.640 -5.154 49.661 1.00 12.93 350 ILE B O 1
ATOM 5230 N N . ILE B 1 360 ? -4.437 -6.116 48.023 1.00 12.68 351 ILE B N 1
ATOM 5231 C CA . ILE B 1 360 ? -3.745 -4.863 47.691 1.00 12.55 351 ILE B CA 1
ATOM 5232 C C . ILE B 1 360 ? -4.769 -3.779 47.332 1.00 12.81 351 ILE B C 1
ATOM 5233 O O . ILE B 1 360 ? -4.679 -2.646 47.810 1.00 13.03 351 ILE B O 1
ATOM 5238 N N . ALA B 1 361 ? -5.739 -4.144 46.492 1.00 13.28 352 ALA B N 1
ATOM 5239 C CA . ALA B 1 361 ? -6.795 -3.224 46.069 1.00 14.03 352 ALA B CA 1
ATOM 5240 C C . ALA B 1 361 ? -7.582 -2.706 47.269 1.00 14.51 352 ALA B C 1
ATOM 5241 O O . ALA B 1 361 ? -7.839 -1.501 47.391 1.00 14.69 352 ALA B O 1
ATOM 5243 N N . ASP B 1 362 ? -7.955 -3.626 48.152 1.00 14.98 353 ASP B N 1
ATOM 5244 C CA . ASP B 1 362 ? -8.762 -3.301 49.329 1.00 15.57 353 ASP B CA 1
ATOM 5245 C C . ASP B 1 362 ? -8.030 -2.352 50.274 1.00 15.22 353 ASP B C 1
ATOM 5246 O O . ASP B 1 362 ? -8.628 -1.423 50.824 1.00 15.34 353 ASP B O 1
ATOM 5251 N N . VAL B 1 363 ? -6.732 -2.582 50.445 1.00 14.74 354 VAL B N 1
ATOM 5252 C CA . VAL B 1 363 ? -5.901 -1.731 51.287 1.00 14.59 354 VAL B CA 1
ATOM 5253 C C . VAL B 1 363 ? -5.722 -0.346 50.656 1.00 14.97 354 VAL B C 1
ATOM 5254 O O . VAL B 1 363 ? -5.932 0.672 51.318 1.00 15.04 354 VAL B O 1
ATOM 5258 N N . LEU B 1 364 ? -5.359 -0.310 49.374 1.00 15.26 355 LEU B N 1
ATOM 5259 C CA . LEU B 1 364 ? -5.178 0.956 48.662 1.00 16.25 355 LEU B CA 1
ATOM 5260 C C . LEU B 1 364 ? -6.416 1.851 48.702 1.00 16.66 355 LEU B C 1
ATOM 5261 O O . LEU B 1 364 ? -6.308 3.058 48.914 1.00 16.59 355 LEU B O 1
ATOM 5266 N N . HIS B 1 365 ? -7.588 1.251 48.515 1.00 17.25 356 HIS B N 1
ATOM 5267 C CA . HIS B 1 365 ? -8.831 2.025 48.461 1.00 17.98 356 HIS B CA 1
ATOM 5268 C C . HIS B 1 365 ? -9.177 2.675 49.797 1.00 17.56 356 HIS B C 1
ATOM 5269 O O . HIS B 1 365 ? -9.906 3.666 49.838 1.00 18.04 356 HIS B O 1
ATOM 5276 N N . ALA B 1 366 ? -8.627 2.129 50.879 1.00 17.28 357 ALA B N 1
ATOM 5277 C CA . ALA B 1 366 ? -8.811 2.677 52.223 1.00 16.77 357 ALA B CA 1
ATOM 5278 C C . ALA B 1 366 ? -7.659 3.586 52.678 1.00 16.72 357 ALA B C 1
ATOM 5279 O O . ALA B 1 366 ? -7.665 4.079 53.807 1.00 16.50 357 ALA B O 1
ATOM 5281 N N . ALA B 1 367 ? -6.697 3.830 51.788 1.00 16.21 358 ALA B N 1
ATOM 5282 C CA . ALA B 1 367 ? -5.399 4.393 52.177 1.00 16.15 358 ALA B CA 1
ATOM 5283 C C . ALA B 1 367 ? -5.164 5.873 51.860 1.00 16.21 358 ALA B C 1
ATOM 5284 O O . ALA B 1 367 ? -4.037 6.357 51.999 1.00 15.79 358 ALA B O 1
ATOM 5286 N N . ASP B 1 368 ? -6.212 6.590 51.452 1.00 16.55 359 ASP B N 1
ATOM 5287 C CA . ASP B 1 368 ? -6.070 7.982 50.972 1.00 17.39 359 ASP B CA 1
ATOM 5288 C C . ASP B 1 368 ? -5.373 8.962 51.922 1.00 17.11 359 ASP B C 1
ATOM 5289 O O . ASP B 1 368 ? -4.829 9.973 51.468 1.00 17.48 359 ASP B O 1
ATOM 5294 N N . GLN B 1 369 ? -5.370 8.666 53.222 1.00 17.22 360 GLN B N 1
ATOM 5295 C CA . GLN B 1 369 ? -4.626 9.477 54.196 1.00 17.23 360 GLN B CA 1
ATOM 5296 C C . GLN B 1 369 ? -3.123 9.503 53.898 1.00 16.93 360 GLN B C 1
ATOM 5297 O O . GLN B 1 369 ? -2.408 10.408 54.335 1.00 16.59 360 GLN B O 1
ATOM 5303 N N . TRP B 1 370 ? -2.659 8.507 53.144 1.00 16.38 361 TRP B N 1
ATOM 5304 C CA . TRP B 1 370 ? -1.241 8.360 52.823 1.00 16.62 361 TRP B CA 1
ATOM 5305 C C . TRP B 1 370 ? -0.833 9.001 51.494 1.00 16.74 361 TRP B C 1
ATOM 5306 O O . TRP B 1 370 ? 0.314 8.860 51.066 1.00 16.34 361 TRP B O 1
ATOM 5317 N N . ALA B 1 371 ? -1.759 9.719 50.858 1.00 17.16 362 ALA B N 1
ATOM 5318 C CA . ALA B 1 371 ? -1.446 10.462 49.629 1.00 18.18 362 ALA B CA 1
ATOM 5319 C C . ALA B 1 371 ? -0.503 11.656 49.876 1.00 18.88 362 ALA B C 1
ATOM 5320 O O . ALA B 1 371 ? 0.029 12.259 48.934 1.00 19.72 362 ALA B O 1
ATOM 5322 N N . VAL B 1 372 ? -0.280 11.972 51.147 1.00 19.44 363 VAL B N 1
ATOM 5323 C CA . VAL B 1 372 ? 0.595 13.073 51.549 1.00 19.79 363 VAL B CA 1
ATOM 5324 C C . VAL B 1 372 ? 2.064 12.729 51.257 1.00 19.80 363 VAL B C 1
ATOM 5325 O O . VAL B 1 372 ? 2.478 11.577 51.399 1.00 19.77 363 VAL B O 1
ATOM 5329 N N . GLU B 1 373 ? 2.837 13.724 50.827 1.00 19.86 364 GLU B N 1
ATOM 5330 C CA . GLU B 1 373 ? 4.265 13.529 50.574 1.00 20.36 364 GLU B CA 1
ATOM 5331 C C . GLU B 1 373 ? 5.023 13.273 51.875 1.00 20.59 364 GLU B C 1
ATOM 5332 O O . GLU B 1 373 ? 4.812 13.985 52.858 1.00 20.84 364 GLU B O 1
ATOM 5338 N N . PRO B 1 374 ? 5.903 12.248 51.889 1.00 20.76 365 PRO B N 1
ATOM 5339 C CA . PRO B 1 374 ? 6.691 11.955 53.088 1.00 20.93 365 PRO B CA 1
ATOM 5340 C C . PRO B 1 374 ? 7.739 13.038 53.349 1.00 21.00 365 PRO B C 1
ATOM 5341 O O . PRO B 1 374 ? 8.430 13.461 52.423 1.00 21.44 365 PRO B O 1
ATOM 5345 N N . ALA B 1 375 ? 7.842 13.480 54.597 1.00 20.94 366 ALA B N 1
ATOM 5346 C CA . ALA B 1 375 ? 8.863 14.451 54.987 1.00 20.66 366 ALA B CA 1
ATOM 5347 C C . ALA B 1 375 ? 10.130 13.758 55.488 1.00 20.37 366 ALA B C 1
ATOM 5348 O O . ALA B 1 375 ? 11.236 14.298 55.365 1.00 20.53 366 ALA B O 1
ATOM 5350 N N . THR B 1 376 ? 9.959 12.560 56.042 1.00 20.06 367 THR B N 1
ATOM 5351 C CA . THR B 1 376 ? 11.048 11.809 56.664 1.00 19.81 367 THR B CA 1
ATOM 5352 C C . THR B 1 376 ? 10.931 10.322 56.357 1.00 19.43 367 THR B C 1
ATOM 5353 O O . THR B 1 376 ? 9.877 9.850 55.928 1.00 19.14 367 THR B O 1
ATOM 5357 N N . VAL B 1 377 ? 12.010 9.584 56.611 1.00 19.24 368 VAL B N 1
ATOM 5358 C CA . VAL B 1 377 ? 11.994 8.125 56.510 1.00 19.22 368 VAL B CA 1
ATOM 5359 C C . VAL B 1 377 ? 10.891 7.527 57.392 1.00 19.03 368 VAL B C 1
ATOM 5360 O O . VAL B 1 377 ? 10.221 6.571 56.998 1.00 18.84 368 VAL B O 1
ATOM 5364 N N . ASP B 1 378 ? 10.699 8.104 58.576 1.00 19.06 369 ASP B N 1
ATOM 5365 C CA . ASP B 1 378 ? 9.674 7.621 59.497 1.00 19.30 369 ASP B CA 1
ATOM 5366 C C . ASP B 1 378 ? 8.256 7.719 58.927 1.00 18.84 369 ASP B C 1
ATOM 5367 O O . ASP B 1 378 ? 7.419 6.863 59.217 1.00 18.73 369 ASP B O 1
ATOM 5372 N N . ASP B 1 379 ? 7.996 8.739 58.108 1.00 18.30 370 ASP B N 1
ATOM 5373 C CA . ASP B 1 379 ? 6.707 8.857 57.408 1.00 18.09 370 ASP B CA 1
ATOM 5374 C C . ASP B 1 379 ? 6.463 7.643 56.501 1.00 17.70 370 ASP B C 1
ATOM 5375 O O . ASP B 1 379 ? 5.378 7.060 56.515 1.00 17.64 370 ASP B O 1
ATOM 5380 N N . VAL B 1 380 ? 7.484 7.272 55.729 1.00 17.21 371 VAL B N 1
ATOM 5381 C CA . VAL B 1 380 ? 7.448 6.085 54.864 1.00 16.96 371 VAL B CA 1
ATOM 5382 C C . VAL B 1 380 ? 7.203 4.810 55.679 1.00 16.76 371 VAL B C 1
ATOM 5383 O O . VAL B 1 380 ? 6.343 3.996 55.330 1.00 16.37 371 VAL B O 1
ATOM 5387 N N . LEU B 1 381 ? 7.953 4.658 56.770 1.00 16.72 372 LEU B N 1
ATOM 5388 C CA . LEU B 1 381 ? 7.830 3.493 57.647 1.00 16.52 372 LEU B CA 1
ATOM 5389 C C . LEU B 1 381 ? 6.449 3.390 58.296 1.00 16.23 372 LEU B C 1
ATOM 5390 O O . LEU B 1 381 ? 5.911 2.288 58.435 1.00 15.77 372 LEU B O 1
ATOM 5395 N N . ASP B 1 382 ? 5.875 4.536 58.672 1.00 16.06 373 ASP B N 1
ATOM 5396 C CA . ASP B 1 382 ? 4.513 4.589 59.224 1.00 16.00 373 ASP B CA 1
ATOM 5397 C C . ASP B 1 382 ? 3.451 4.154 58.206 1.00 15.40 373 ASP B C 1
ATOM 5398 O O . ASP B 1 382 ? 2.481 3.470 58.556 1.00 15.11 373 ASP B O 1
ATOM 5403 N N . ALA B 1 383 ? 3.631 4.561 56.950 1.00 14.88 374 ALA B N 1
ATOM 5404 C CA . ALA B 1 383 ? 2.716 4.165 55.879 1.00 14.30 374 ALA B CA 1
ATOM 5405 C C . ALA B 1 383 ? 2.747 2.649 55.694 1.00 13.88 374 ALA B C 1
ATOM 5406 O O . ALA B 1 383 ? 1.702 2.004 55.577 1.00 13.55 374 ALA B O 1
ATOM 5408 N N . GLN B 1 384 ? 3.955 2.088 55.695 1.00 13.71 375 GLN B N 1
ATOM 5409 C CA . GLN B 1 384 ? 4.146 0.643 55.546 1.00 13.87 375 GLN B CA 1
ATOM 5410 C C . GLN B 1 384 ? 3.510 -0.129 56.695 1.00 13.85 375 GLN B C 1
ATOM 5411 O O . GLN B 1 384 ? 2.865 -1.157 56.479 1.00 13.74 375 GLN B O 1
ATOM 5417 N N . ARG B 1 385 ? 3.710 0.379 57.912 1.00 14.19 376 ARG B N 1
ATOM 5418 C CA . ARG B 1 385 ? 3.132 -0.185 59.127 1.00 14.47 376 ARG B CA 1
ATOM 5419 C C . ARG B 1 385 ? 1.608 -0.255 59.026 1.00 13.92 376 ARG B C 1
ATOM 5420 O O . ARG B 1 385 ? 1.005 -1.306 59.267 1.00 13.83 376 ARG B O 1
ATOM 5428 N N . TRP B 1 386 ? 1.006 0.869 58.647 1.00 13.61 377 TRP B N 1
ATOM 5429 C CA . TRP B 1 386 ? -0.437 0.954 58.461 1.00 13.83 377 TRP B CA 1
ATOM 5430 C C . TRP B 1 386 ? -0.916 -0.043 57.409 1.00 13.54 377 TRP B C 1
ATOM 5431 O O . TRP B 1 386 ? -1.917 -0.738 57.616 1.00 13.51 377 TRP B O 1
ATOM 5442 N N . ALA B 1 387 ? -0.199 -0.105 56.285 1.00 13.19 378 ALA B N 1
ATOM 5443 C CA . ALA B 1 387 ? -0.577 -0.968 55.165 1.00 12.69 378 ALA B CA 1
ATOM 5444 C C . ALA B 1 387 ? -0.511 -2.448 55.526 1.00 12.65 378 ALA B C 1
ATOM 5445 O O . ALA B 1 387 ? -1.411 -3.215 55.177 1.00 11.94 378 ALA B O 1
ATOM 5447 N N . ARG B 1 388 ? 0.553 -2.841 56.225 1.00 13.02 379 ARG B N 1
ATOM 5448 C CA . ARG B 1 388 ? 0.697 -4.222 56.698 1.00 13.59 379 ARG B CA 1
ATOM 5449 C C . ARG B 1 388 ? -0.437 -4.642 57.621 1.00 13.48 379 ARG B C 1
ATOM 5450 O O . ARG B 1 388 ? -1.013 -5.712 57.449 1.00 13.39 379 ARG B O 1
ATOM 5458 N N . GLU B 1 389 ? -0.755 -3.792 58.593 1.00 13.77 380 GLU B N 1
ATOM 5459 C CA . GLU B 1 389 ? -1.844 -4.062 59.532 1.00 14.20 380 GLU B CA 1
ATOM 5460 C C . GLU B 1 389 ? -3.193 -4.164 58.808 1.00 14.16 380 GLU B C 1
ATOM 5461 O O . GLU B 1 389 ? -3.988 -5.067 59.084 1.00 13.86 380 GLU B O 1
ATOM 5467 N N . ARG B 1 390 ? -3.433 -3.244 57.874 1.00 14.28 381 ARG B N 1
ATOM 5468 C CA . ARG B 1 390 ? -4.670 -3.229 57.091 1.00 14.61 381 ARG B CA 1
ATOM 5469 C C . ARG B 1 390 ? -4.802 -4.517 56.268 1.00 14.64 381 ARG B C 1
ATOM 5470 O O . ARG B 1 390 ? -5.876 -5.124 56.218 1.00 14.49 381 ARG B O 1
ATOM 5478 N N . ALA B 1 391 ? -3.702 -4.937 55.642 1.00 14.64 382 ALA B N 1
ATOM 5479 C CA . ALA B 1 391 ? -3.670 -6.190 54.890 1.00 15.24 382 ALA B CA 1
ATOM 5480 C C . ALA B 1 391 ? -3.933 -7.408 55.780 1.00 15.54 382 ALA B C 1
ATOM 5481 O O . ALA B 1 391 ? -4.663 -8.327 55.388 1.00 16.05 382 ALA B O 1
ATOM 5483 N N . GLN B 1 392 ? -3.349 -7.402 56.979 1.00 16.10 383 GLN B N 1
ATOM 5484 C CA . GLN B 1 392 ? -3.553 -8.476 57.954 1.00 16.87 383 GLN B CA 1
ATOM 5485 C C . GLN B 1 392 ? -5.033 -8.614 58.323 1.00 17.44 383 GLN B C 1
ATOM 5486 O O . GLN B 1 392 ? -5.557 -9.731 58.389 1.00 17.53 383 GLN B O 1
ATOM 5492 N N . ARG B 1 393 ? -5.699 -7.477 58.539 1.00 18.53 384 ARG B N 1
ATOM 5493 C CA . ARG B 1 393 ? -7.139 -7.439 58.822 1.00 19.78 384 ARG B CA 1
ATOM 5494 C C . ARG B 1 393 ? -7.938 -8.033 57.660 1.00 20.63 384 ARG B C 1
ATOM 5495 O O . ARG B 1 393 ? -8.876 -8.800 57.874 1.00 20.77 384 ARG B O 1
ATOM 5503 N N . ALA B 1 394 ? -7.546 -7.690 56.433 1.00 21.36 385 ALA B N 1
ATOM 5504 C CA . ALA B 1 394 ? -8.199 -8.214 55.232 1.00 22.38 385 ALA B CA 1
ATOM 5505 C C . ALA B 1 394 ? -8.057 -9.731 55.107 1.00 23.09 385 ALA B C 1
ATOM 5506 O O . ALA B 1 394 ? -9.013 -10.415 54.739 1.00 23.46 385 ALA B O 1
ATOM 5508 N N . VAL B 1 395 ? -6.869 -10.249 55.419 1.00 24.14 386 VAL B N 1
ATOM 5509 C CA . VAL B 1 395 ? -6.600 -11.688 55.347 1.00 25.14 386 VAL B CA 1
ATOM 5510 C C . VAL B 1 395 ? -7.451 -12.457 56.363 1.00 26.10 386 VAL B C 1
ATOM 5511 O O . VAL B 1 395 ? -8.131 -13.426 56.011 1.00 26.16 386 VAL B O 1
ATOM 5515 N N . SER B 1 396 ? -7.417 -12.002 57.614 1.00 27.02 387 SER B N 1
ATOM 5516 C CA . SER B 1 396 ? -8.082 -12.686 58.723 1.00 28.11 387 SER B CA 1
ATOM 5517 C C . SER B 1 396 ? -9.591 -12.439 58.767 1.00 29.05 387 SER B C 1
ATOM 5518 O O . SER B 1 396 ? -10.339 -13.238 59.338 1.00 29.39 387 SER B O 1
ATOM 5521 N N . GLY B 1 397 ? -10.027 -11.328 58.177 1.00 30.04 388 GLY B N 1
ATOM 5522 C CA . GLY B 1 397 ? -11.436 -10.933 58.184 1.00 31.37 388 GLY B CA 1
ATOM 5523 C C . GLY B 1 397 ? -11.819 -10.118 59.407 1.00 32.44 388 GLY B C 1
ATOM 5524 O O . GLY B 1 397 ? -12.998 -10.027 59.760 1.00 32.64 388 GLY B O 1
ATOM 5525 N N . MET B 1 398 ? -10.822 -9.515 60.048 1.00 33.25 389 MET B N 1
ATOM 5526 C CA . MET B 1 398 ? -11.038 -8.746 61.268 1.00 34.29 389 MET B CA 1
ATOM 5527 C C . MET B 1 398 ? -10.961 -7.246 61.002 1.00 34.19 389 MET B C 1
ATOM 5528 O O . MET B 1 398 ? -11.212 -6.431 61.893 1.00 34.47 389 MET B O 1
#

Sequence (751 aa):
GRLRVVVLGSTGSIGTQALQVIADNPDRFEVVGLAAGGAHLDTLLRQRAQTGVTNIAVADEHAAQRVGDIPYHGSDAATRLVEQTEADVVLNALVGALGLRPTLAALKTGARLALANKESLVAGGSLVLRAARPGQIVPVDSEHSALAQCLRGGTPDEVAKLVLTASGGPFRGWSAADLEHVTPEQAMGPMNTLNSASLVNKGLEVIETHLLFGIPYDRIDVVVVHPQSIIIHSMVTFIDGSTIAQASPPDMKLPISLALGWPRRVSGAAAACDFHTASSWEFEPLDTDVFPAVELARQAGVAGGCMTAVYNAANEEAAAAFLAGRIGFPAIVGIIADVLHAADQWAVEPATVDDVLDAQRWARERAQRAVSGMGRLRVVVLGSTGSIGTQALQVIADNPDRFEVVGLAAGGAHLDTLLRQRAQTGVTNIAVADEHAAQRVGDIPYHGSDAATRLVEQTEADVVLNALVGALGLRPTLAALKTGARLALANKESLVAGGSLLVLRAARPGQIVPVDSEHSALAQCLRGGTPDEVAKLVLTASGGPFRGWSAADLEHVTPEQAGAHPTWSMGPMNTLNSASLVNKGLEVIETHLLFGIPYDRIDVVVHPQSIIHSMVTFIDGSTIAQASPPDMKLPISLALGWPRRVSGAAAACDFHTASSWEFEPLDTDVFPAVELARQAGVAGGCMTAVYNAANEEAAAAFLAGRIGFPAIVGIIADVLHAADQWAVEPATVDDVLDAQRWARERAQRAVSGM

Solvent-accessible surface area: 29399 Å² total; per-residue (Å²): 122,118,32,83,0,1,0,0,11,0,24,38,50,15,0,42,36,0,20,92,5,8,76,109,33,71,133,46,1,65,15,29,0,0,2,7,46,16,94,103,39,103,21,2,80,123,9,50,82,138,50,58,14,76,40,1,1,0,48,72,95,133,8,6,151,174,31,27,122,15,68,27,78,10,118,72,1,17,17,68,0,2,105,118,21,142,22,45,0,2,0,0,20,26,100,10,7,125,0,4,106,5,0,10,6,0,4,151,68,34,7,40,0,0,0,22,3,21,26,0,0,0,0,0,3,29,18,0,66,141,30,24,126,136,63,5,20,7,8,0,13,24,22,0,4,0,0,14,3,0,42,64,2,18,71,122,117,9,12,26,86,0,4,0,7,3,45,5,16,77,4,101,77,82,52,62,69,67,9,109,147,9,64,54,170,89,10,136,26,98,47,58,65,1,9,42,0,6,4,0,20,11,0,1,2,0,0,0,0,50,26,36,50,56,21,54,15,120,82,1,53,23,3,3,1,35,57,36,31,0,18,0,0,0,8,2,57,0,3,0,0,2,0,3,0,3,45,88,58,45,45,3,10,0,0,1,1,0,0,58,79,138,13,10,78,61,14,14,73,36,17,88,15,123,74,71,37,40,2,72,2,48,62,25,70,62,133,28,9,45,0,3,71,20,0,40,112,1,8,114,48,18,6,4,13,7,0,0,0,1,0,0,1,30,36,0,0,53,11,3,64,86,62,112,15,37,8,51,16,0,18,30,0,0,35,71,0,25,164,37,1,121,115,35,47,106,100,1,74,70,27,81,47,0,56,54,0,8,145,60,0,67,100,58,0,82,125,14,9,90,72,102,94,137,50,81,0,1,0,0,8,0,28,30,51,36,0,48,41,0,22,94,5,9,76,106,29,83,124,35,3,48,24,31,0,0,1,4,31,7,101,105,10,98,51,0,46,159,12,43,86,142,61,54,17,94,37,0,0,0,28,66,78,153,15,6,132,197,29,89,89,13,70,27,79,9,111,56,0,12,15,82,0,2,106,119,23,139,22,43,2,3,0,0,14,13,126,32,57,87,0,2,109,4,0,42,10,0,5,189,67,41,8,67,0,0,11,25,6,70,14,0,3,1,0,0,4,24,15,0,63,181,44,22,153,138,48,14,22,7,10,1,48,23,23,5,5,0,0,13,3,0,40,60,2,18,73,117,130,15,6,28,79,0,2,0,6,3,48,3,18,68,3,101,73,79,51,59,69,60,9,112,139,10,63,38,119,89,0,9,32,96,143,55,232,48,78,44,57,40,78,38,2,3,37,0,6,4,0,35,12,0,0,6,0,0,11,0,52,31,38,46,60,15,53,11,120,84,1,20,16,0,3,0,37,56,38,34,0,19,0,0,0,6,2,59,0,3,0,0,1,0,5,0,3,46,88,62,49,46,4,9,1,0,1,2,1,3,45,76,117,2,0,76,63,18,14,72,36,19,91,28,154,99,69,48,36,3,71,3,50,60,26,76,57,135,28,9,48,0,4,71,12,0,40,98,1,10,112,44,22,10,3,7,10,0,0,0,17,2,0,0,68,26,0,0,41,0,4,48,69,62,134,28,38,9,52,34,1,14,33,10,0,17,90,1,7,124,38,0,105,111,44,42,107,107,4,78,72,12,82,49,0,46,60,0,7,137,52,0,91,78,108,0,85,121,44,26,75,70,161

Nearest PDB structures (foldseek):
  2y1e-assembly1_A  TM=1.003E+00  e=1.174E-68  Mycobacterium tuberculosis H37Rv
  2y1f-assembly1_A  TM=1.001E+00  e=9.632E-67  Mycobacterium tuberculosis H37Rv
  2jd0-assembly1_A  TM=9.982E-01  e=6.407E-65  Mycobacterium tuberculosis H37Rv
  3zhx-assembly1_A  TM=9.907E-01  e=2.537E-62  Mycobacterium tuberculosis H37Rv
  3zhz-assembly1_A  TM=9.928E-01  e=2.869E-59  Mycobacterium tuberculosis H37Rv

Secondary structure (DSSP, 8-state):
-PEEEEEESTTSHHHHHHHHHHHH-TTTEEEEEEEE-SS-HHHHHHHHHHH----EEES-HHHHHHH---SEESTTHHHHHHHHS--SEEEE---SGGGHHHHHHHHHHT-EEEE--HHHHHHHTHHHHHHPPTT-EEE-SHHHHHHHHHGGGS-GGGEEEEEEEE---TTTT--HHHHTT--TTT---HHHHHHHHHSHHHHHHHHHHHHHH---GGGEEEEE-TT--EEEEEEETTS-EEEEE--S-THHHHHHHHHTTS--TTSSPPP-TTS-EEEEEEE--TTT-THHHHHHHHHHH-TTHHHHHHHHHHHHHHHHHTTSS-THHHHHHHHHHHHT-GGGGSPPSSHHHHHHHHHHHHHHHHHHHHT-/-PEEEEEESTTSHHHHHHHHHHHH-TTTEEEEEEEE-STTHHHHHHHHHHH----EEES-HHHHTT-S--SEESTTHHHHHHHHS--SEEEE---GGGGHHHHHHHHHHT-EEEE--HHHHHTTTHHHHHHPPTT-EEE-SHHHHHHHHHGGGS-GGGEEEEEEEE---TTTT--HHHHTT--TTTTT----SS--THHHHHHHHSHHHHHHHHHHHHHH---GGGEEEEE-TT--EEEEEEETTS-EEEEE--S-THHHHHHHHHTTS--TTSSPPP--SS-EEEEEB---TTT-THHHHHHHHHHH-TTHHHHHHHHHHHHHHHHHTTSS-TTHHHHHHHHHHHT-GGGGSPPSSHHHHHHHHHHHHHHHHHHHHT-

CATH classification: 3.40.50.720 (+1 more: 1.10.1740.10)

Radius of gyration: 30.35 Å; Cα contacts (8 Å, |Δi|>4): 1608; chains: 2; bounding box: 53×55×93 Å

Foldseek 3Di:
DAFEEAEEQLQFPLNVLLVVLCVVPVVHHAYAEYEHAQPCVVSVVVSCVVRVHLLYAYAAPVSDVVNDSHPAYHLCRLLVSLQPTDGQEYEQPDEACSSQNNLLSNLQNVHQYAYPHLRNCLLCPVVSVVSHDQNSYAYLQLLSLFQVVQCVVDDPVFFQAKEAEALCAPQNPPDLVRQQPDAQVRASDSCVRNCSRLVLVVLSVLLSCCRNSVDQSVRYHYKYKNQCFFRIWTATPVGDIGTHGARDDSQQSSQCSSRPPDGDPPSHDGDDPVDDDDTDIDHHPCVSRVSNVLSSVQSVLGASSSLLLRLLLVQLSVCRSVVLDGSVVSVVLSVQLSVVLVVRSHHDPDVVSSVVSSVSSNVSSVVSSVVD/DEFEEAEEQCQFPLNVLLVVLCVVCVVHYAYAEYEHAQPPVVVVVVVCVVRVHQRYEYAAQVSCVVDDRRPAYHNCRLLVSLQPTDGQEYEQPYEAPSRQSNLLSNLQNVHAYAYAYLCNCLLCPPVNLVSHDPRSYAYLDLLSLFVVVQCVVDPLVFFQAKEFEALCALQNPPDLVRQQPDALVSLPCDPDPRDHSCVSNCSNLVLVVLSVLLVCCRNSVDASVRYHYKYKNQCQFGIWTATPVGDIGTHGARDDSQQSSQCSSNPPDGDPPSHDGDDPPDDDDTDIDHDPCVSRVSNVLSSVQSVLAARSSLLLVLLLVLLVVCRNVVLDGSVCSVVLSNVLSVVLSVRSHHDPDSVSSVVSSVSSNVSSVCVSVVD